Protein AF-A0A7V7DS65-F1 (afdb_monomer_lite)

Secondary structure (DSSP, 8-state):
--PPPP----PPP---------PPPPEEEE-TT--S---SSSTTT-BSSHHHHHTT--TT-EEEEPSEE-TTSTT--B-SGGGSPPPPSSS-EEEEESSTT-EEES-BEE--SS-EE-EEEESEEEEGGG-TT---EEEESEES-EEES-EEEE-S--SS-EEEEEE-S-TT-GGGSBS-EEES-EEEEESSEEEEEES-BS-EEES-EEEEEE--SS-EEEEEEES-BS-EEES-EEE----GGG-SSPPPSSEEEEEE--TTT--S-EEES-EEES--SEEEEEEE-TT--EEEEES-EEE----TT--B--S-EEEESSEEEEES-EEEEE-BSSS-SS-B-TT--EEEES-EEEEE-------S-----EEES-S------TTS-GGG--S------TT--S--HHHHT-SBTTB--TTSGGGG-SGGG---S----EEES-TTPPTTSTTSS-EEEEE--SPTTHHHHHHHHT-PPTT--S--GGGSSS--HHHHHHHTTSSPPPP-S-EEEE-BSEEEEE-PPPPHHHHTTEEEEEEEEEETTEEEEEEEEEESSS--EEEEES--TTS-EEEEEEEEETTTEE----PPEEE-PBPGGGSS-----------------------------------------PPPPPPEEE-TT--EEEEEPPEEEEES----SSS---PPPPEEEEE-S-EEEESSPPBHHHHHHHHSS---S-GGG-TTSBP-S--HHHHHHHHHHHHHHHT-S-EEPPPHHHHHHHHHTT--SSBTTBS---TTT-BSBTTS--TTSPP--B-SS---GGGS---TTS---SSBSSEEEEEEES-----SEEES----S--SSEEEES--TT--GGGGSTT-EEEE-TT---TTEE---EE--

Radius of gyration: 33.35 Å; chains: 1; bounding box: 84×108×91 Å

Structure (mmCIF, N/CA/C/O backbone):
data_AF-A0A7V7DS65-F1
#
_entry.id   AF-A0A7V7DS65-F1
#
loop_
_atom_site.group_PDB
_atom_site.id
_atom_site.type_symbol
_atom_site.label_atom_id
_atom_site.label_alt_id
_atom_site.label_comp_id
_atom_site.label_asym_id
_atom_site.label_entity_id
_atom_site.label_seq_id
_atom_site.pdbx_PDB_ins_code
_atom_site.Cartn_x
_atom_site.Cartn_y
_atom_site.Cartn_z
_atom_site.occupancy
_atom_site.B_iso_or_equiv
_atom_site.auth_seq_id
_atom_site.auth_comp_id
_atom_site.auth_asym_id
_atom_site.auth_atom_id
_atom_site.pdbx_PDB_model_num
ATOM 1 N N . MET A 1 1 ? -47.213 -43.056 -56.119 1.00 33.28 1 MET A N 1
ATOM 2 C CA . MET A 1 1 ? -45.837 -43.379 -55.674 1.00 33.28 1 MET A CA 1
ATOM 3 C C . MET A 1 1 ? -44.949 -42.155 -55.857 1.00 33.28 1 MET A C 1
ATOM 5 O O . MET A 1 1 ? -44.912 -41.634 -56.959 1.00 33.28 1 MET A O 1
ATOM 9 N N . LYS A 1 2 ? -44.258 -41.749 -54.780 1.00 30.61 2 LYS A N 1
ATOM 10 C CA . LYS A 1 2 ? -43.128 -40.796 -54.695 1.00 30.61 2 LYS A CA 1
ATOM 11 C C . LYS A 1 2 ? -43.341 -39.381 -55.271 1.00 30.61 2 LYS A C 1
ATOM 13 O O . LYS A 1 2 ? -43.166 -39.143 -56.460 1.00 30.61 2 LYS A O 1
ATOM 18 N N . HIS A 1 3 ? -43.609 -38.422 -54.379 1.00 27.86 3 HIS A N 1
ATOM 19 C CA . HIS A 1 3 ? -43.466 -36.990 -54.655 1.00 27.86 3 HIS A CA 1
ATOM 20 C C . HIS A 1 3 ? -41.989 -36.570 -54.612 1.00 27.86 3 HIS A C 1
ATOM 22 O O . HIS A 1 3 ? -41.269 -36.893 -53.669 1.00 27.86 3 HIS A O 1
ATOM 28 N N . ARG A 1 4 ? -41.550 -35.872 -55.666 1.00 30.28 4 ARG A N 1
ATOM 29 C CA . ARG A 1 4 ? -40.229 -35.246 -55.807 1.00 30.28 4 ARG A CA 1
ATOM 30 C C . ARG A 1 4 ? -40.262 -33.846 -55.190 1.00 30.28 4 ARG A C 1
ATOM 32 O O . ARG A 1 4 ? -41.109 -33.040 -55.561 1.00 30.28 4 ARG A O 1
ATOM 39 N N . LEU A 1 5 ? -39.320 -33.582 -54.289 1.00 29.06 5 LEU A N 1
ATOM 40 C CA . LEU A 1 5 ? -39.020 -32.265 -53.732 1.00 29.06 5 LEU A CA 1
ATOM 41 C C . LEU A 1 5 ? -38.089 -31.504 -54.692 1.00 29.06 5 LEU A C 1
ATOM 43 O O . LEU A 1 5 ? -37.073 -32.051 -55.123 1.00 29.06 5 LEU A O 1
ATOM 47 N N . MET A 1 6 ? -38.434 -30.255 -55.009 1.00 26.58 6 MET A N 1
ATOM 48 C CA . MET A 1 6 ? -37.546 -29.278 -55.647 1.00 26.58 6 MET A CA 1
ATOM 49 C C . MET A 1 6 ? -36.598 -28.679 -54.598 1.00 26.58 6 MET A C 1
ATOM 51 O O . MET A 1 6 ? -37.047 -28.280 -53.527 1.00 26.58 6 MET A O 1
ATOM 55 N N . PHE A 1 7 ? -35.310 -28.574 -54.929 1.00 26.70 7 PHE A N 1
ATOM 56 C CA . PHE A 1 7 ? -34.322 -27.770 -54.203 1.00 26.70 7 PHE A CA 1
ATOM 57 C C . PHE A 1 7 ? -33.918 -26.583 -55.084 1.00 26.70 7 PHE A C 1
ATOM 59 O O . PHE A 1 7 ? -33.549 -26.774 -56.242 1.00 26.70 7 PHE A O 1
ATOM 66 N N . ALA A 1 8 ? -34.008 -25.374 -54.530 1.00 28.05 8 ALA A N 1
ATOM 67 C CA . ALA A 1 8 ? -33.587 -24.125 -55.156 1.00 28.05 8 ALA A CA 1
ATOM 68 C C . ALA A 1 8 ? -32.182 -23.721 -54.675 1.00 28.05 8 ALA A C 1
ATOM 70 O O . ALA A 1 8 ? -31.831 -23.910 -53.511 1.00 28.05 8 ALA A O 1
ATOM 71 N N . CYS A 1 9 ? -31.390 -23.179 -55.600 1.00 25.80 9 CYS A N 1
ATOM 72 C CA . CYS A 1 9 ? -30.012 -22.724 -55.428 1.00 25.80 9 CYS A CA 1
ATOM 73 C C . CYS A 1 9 ? -29.891 -21.468 -54.547 1.00 25.80 9 CYS A C 1
ATOM 75 O O . CYS A 1 9 ? -30.695 -20.549 -54.676 1.00 25.80 9 CYS A O 1
ATOM 77 N N . PHE A 1 10 ? -28.808 -21.374 -53.766 1.00 27.53 10 PHE A N 1
ATOM 78 C CA . PHE A 1 10 ? -28.308 -20.118 -53.196 1.00 27.53 10 PHE A CA 1
ATOM 79 C C . PHE A 1 10 ? -26.828 -19.921 -53.557 1.00 27.53 10 PHE A C 1
ATOM 81 O O . PHE A 1 10 ? -26.014 -20.833 -53.421 1.00 27.53 10 PHE A O 1
ATOM 88 N N . PHE A 1 11 ? -26.516 -18.719 -54.045 1.00 30.02 11 PHE A N 1
ATOM 89 C CA . PHE A 1 11 ? -25.179 -18.208 -54.356 1.00 30.02 11 PHE A CA 1
ATOM 90 C C . PHE A 1 11 ? -24.379 -17.959 -53.065 1.00 30.02 11 PHE A C 1
ATOM 92 O O . PHE A 1 11 ? -24.876 -17.308 -52.148 1.00 30.02 11 PHE A O 1
ATOM 99 N N . GLY A 1 12 ? -23.135 -18.443 -53.005 1.00 27.61 12 GLY A N 1
ATOM 100 C CA . GLY A 1 12 ? -22.205 -18.183 -51.903 1.00 27.61 12 GLY A CA 1
ATOM 101 C C . GLY A 1 12 ? -21.401 -16.900 -52.121 1.00 27.61 12 GLY A C 1
ATOM 102 O O . GLY A 1 12 ? -20.658 -16.791 -53.093 1.00 27.61 12 GLY A O 1
ATOM 103 N N . VAL A 1 13 ? -21.531 -15.948 -51.196 1.00 30.25 13 VAL A N 1
ATOM 104 C CA . VAL A 1 13 ? -20.637 -14.791 -51.042 1.00 30.25 13 VAL A CA 1
ATOM 105 C C . VAL A 1 13 ? -19.546 -15.182 -50.045 1.00 30.25 13 VAL A C 1
ATOM 107 O O . VAL A 1 13 ? -19.844 -15.505 -48.897 1.00 30.25 13 VAL A O 1
ATOM 110 N N . PHE A 1 14 ? -18.283 -15.170 -50.473 1.00 28.70 14 PHE A N 1
ATOM 111 C CA . PHE A 1 14 ? -17.135 -15.325 -49.578 1.00 28.70 14 PHE A CA 1
ATOM 112 C C . PHE A 1 14 ? -16.917 -14.018 -48.805 1.00 28.70 14 PHE A C 1
ATOM 114 O O . PHE A 1 14 ? -16.422 -13.037 -49.356 1.00 28.70 14 PHE A O 1
ATOM 121 N N . VAL A 1 15 ? -17.281 -14.007 -47.522 1.00 30.30 15 VAL A N 1
ATOM 122 C CA . VAL A 1 15 ? -16.855 -12.977 -46.566 1.00 30.30 15 VAL A CA 1
ATOM 123 C C . VAL A 1 15 ? -15.522 -13.432 -45.976 1.00 30.30 15 VAL A C 1
ATOM 125 O O . VAL A 1 15 ? -15.466 -14.425 -45.253 1.00 30.30 15 VAL A O 1
ATOM 128 N N . PHE A 1 16 ? -14.440 -12.720 -46.290 1.00 28.75 16 PHE A N 1
ATOM 129 C CA . PHE A 1 16 ? -13.189 -12.840 -45.545 1.00 28.75 16 PHE A CA 1
ATOM 130 C C . PHE A 1 16 ? -13.416 -12.262 -44.141 1.00 28.75 16 PHE A C 1
ATOM 132 O O . PHE A 1 16 ? -13.400 -11.048 -43.956 1.00 28.75 16 PHE A O 1
ATOM 139 N N . LEU A 1 17 ? -13.643 -13.126 -43.148 1.00 28.58 17 LEU A N 1
ATOM 140 C CA . LEU A 1 17 ? -13.463 -12.758 -41.745 1.00 28.58 17 LEU A CA 1
ATOM 141 C C . LEU A 1 17 ? -11.954 -12.647 -41.485 1.00 28.58 17 LEU A C 1
ATOM 143 O O . LEU A 1 17 ? -11.283 -13.637 -41.197 1.00 28.58 17 LEU A O 1
ATOM 147 N N . THR A 1 18 ? -11.404 -11.442 -41.593 1.00 30.27 18 THR A N 1
ATOM 148 C CA . THR A 1 18 ? -10.148 -11.112 -40.919 1.00 30.27 18 THR A CA 1
ATOM 149 C C . THR A 1 18 ? -10.447 -11.013 -39.428 1.00 30.27 18 THR A C 1
ATOM 151 O O . THR A 1 18 ? -11.015 -10.026 -38.967 1.00 30.27 18 THR A O 1
ATOM 154 N N . ILE A 1 19 ? -10.105 -12.059 -38.679 1.00 32.12 19 ILE A N 1
ATOM 155 C CA . ILE A 1 19 ? -9.980 -11.976 -37.222 1.00 32.12 19 ILE A CA 1
ATOM 156 C C . ILE A 1 19 ? -8.869 -10.943 -36.965 1.00 32.12 19 ILE A C 1
ATOM 158 O O . ILE A 1 19 ? -7.768 -11.143 -37.487 1.00 32.12 19 ILE A O 1
ATOM 162 N N . PRO A 1 20 ? -9.106 -9.839 -36.232 1.00 34.91 20 PRO A N 1
ATOM 163 C CA . PRO A 1 20 ? -8.012 -8.973 -35.829 1.00 34.91 20 PRO A CA 1
ATOM 164 C C . PRO A 1 20 ? -7.104 -9.811 -34.931 1.00 34.91 20 PRO A C 1
ATOM 166 O O . PRO A 1 20 ? -7.540 -10.291 -33.884 1.00 34.91 20 PRO A O 1
ATOM 169 N N . SER A 1 21 ? -5.861 -10.043 -35.351 1.00 37.00 21 SER A N 1
ATOM 170 C CA . SER A 1 21 ? -4.834 -10.532 -34.437 1.00 37.00 21 SER A CA 1
ATOM 171 C C . SER A 1 21 ? -4.763 -9.541 -33.283 1.00 37.00 21 SER A C 1
ATOM 173 O O . SER A 1 21 ? -4.373 -8.394 -33.494 1.00 37.00 21 SER A O 1
ATOM 175 N N . ALA A 1 22 ? -5.160 -9.962 -32.083 1.00 43.25 22 ALA A N 1
ATOM 176 C CA . ALA A 1 22 ? -4.860 -9.221 -30.870 1.00 43.25 22 ALA A CA 1
ATOM 177 C C . ALA A 1 22 ? -3.335 -9.081 -30.806 1.00 43.25 22 ALA A C 1
ATOM 179 O O . ALA A 1 22 ? -2.621 -10.072 -30.630 1.00 43.25 22 ALA A O 1
ATOM 180 N N . VAL A 1 23 ? -2.831 -7.872 -31.050 1.00 50.25 23 VAL A N 1
ATOM 181 C CA . VAL A 1 23 ? -1.430 -7.547 -30.798 1.00 50.25 23 VAL A CA 1
ATOM 182 C C . VAL A 1 23 ? -1.236 -7.747 -29.297 1.00 50.25 23 VAL A C 1
ATOM 184 O O . VAL A 1 23 ? -1.945 -7.144 -28.494 1.00 50.25 23 VAL A O 1
ATOM 187 N N . LEU A 1 24 ? -0.370 -8.688 -28.918 1.00 57.25 24 LEU A N 1
ATOM 188 C CA . LEU A 1 24 ? -0.020 -8.916 -27.519 1.00 57.25 24 LEU A CA 1
ATOM 189 C C . LEU A 1 24 ? 0.592 -7.626 -26.967 1.00 57.25 24 LEU A C 1
ATOM 191 O O . LEU A 1 24 ? 1.531 -7.111 -27.570 1.00 57.25 24 LEU A O 1
ATOM 195 N N . ALA A 1 25 ? 0.062 -7.136 -25.844 1.00 75.94 25 ALA A N 1
ATOM 196 C CA . ALA A 1 25 ? 0.629 -6.000 -25.127 1.00 75.94 25 ALA A CA 1
ATOM 197 C C . ALA A 1 25 ? 2.111 -6.266 -24.820 1.00 75.94 25 ALA A C 1
ATOM 199 O O . ALA A 1 25 ? 2.452 -7.292 -24.221 1.00 75.94 25 ALA A O 1
ATOM 200 N N . ALA A 1 26 ? 2.982 -5.365 -25.257 1.00 87.44 26 ALA A N 1
ATOM 201 C CA . ALA A 1 26 ? 4.417 -5.458 -25.059 1.00 87.44 26 ALA A CA 1
ATOM 202 C C . ALA A 1 26 ? 4.823 -4.875 -23.700 1.00 87.44 26 ALA A C 1
ATOM 204 O O . ALA A 1 26 ? 4.194 -3.952 -23.180 1.00 87.44 26 ALA A O 1
ATOM 205 N N . VAL A 1 27 ? 5.915 -5.401 -23.141 1.00 93.44 27 VAL A N 1
ATOM 206 C CA . VAL A 1 27 ? 6.617 -4.772 -22.019 1.00 93.44 27 VAL A CA 1
ATOM 207 C C . VAL A 1 27 ? 7.807 -4.005 -22.577 1.00 93.44 27 VAL A C 1
ATOM 209 O O . VAL A 1 27 ? 8.718 -4.593 -23.158 1.00 93.44 27 VAL A O 1
ATOM 212 N N . ILE A 1 28 ? 7.795 -2.693 -22.385 1.00 96.50 28 ILE A N 1
ATOM 213 C CA . ILE A 1 28 ? 8.823 -1.762 -22.835 1.00 96.50 28 ILE A CA 1
ATOM 214 C C . ILE A 1 28 ? 9.603 -1.280 -21.613 1.00 96.50 28 ILE A C 1
ATOM 216 O O . ILE A 1 28 ? 9.036 -0.954 -20.572 1.00 96.50 28 ILE A O 1
ATOM 220 N N . TRP A 1 29 ? 10.923 -1.214 -21.729 1.00 97.25 29 TRP A N 1
ATOM 221 C CA . TRP A 1 29 ? 11.809 -0.727 -20.680 1.00 97.25 29 TRP A CA 1
ATOM 222 C C . TRP A 1 29 ? 12.320 0.675 -20.990 1.00 97.25 29 TRP A C 1
ATOM 224 O O . TRP A 1 29 ? 12.828 0.942 -22.078 1.00 97.25 29 TRP A O 1
ATOM 234 N N . CYS A 1 30 ? 12.281 1.550 -19.987 1.00 97.06 30 CYS A N 1
ATOM 235 C CA . CYS A 1 30 ? 13.033 2.798 -19.946 1.00 97.06 30 CYS A CA 1
ATOM 236 C C . CYS A 1 30 ? 14.139 2.663 -18.894 1.00 97.06 30 CYS A C 1
ATOM 238 O O . CYS A 1 30 ? 13.878 2.536 -17.695 1.00 97.06 30 CYS A O 1
ATOM 240 N N . ASN A 1 31 ? 15.391 2.707 -19.339 1.00 96.88 31 ASN A N 1
ATOM 241 C CA . ASN A 1 31 ? 16.565 2.691 -18.482 1.00 96.88 31 ASN A CA 1
ATOM 242 C C . ASN A 1 31 ? 17.453 3.896 -18.817 1.00 96.88 31 ASN A C 1
ATOM 244 O O . ASN A 1 31 ? 18.335 3.795 -19.674 1.00 96.88 31 ASN A O 1
ATOM 248 N N . PRO A 1 32 ? 17.280 5.020 -18.104 1.00 93.88 32 PRO A N 1
ATOM 249 C CA . PRO A 1 32 ? 18.094 6.213 -18.318 1.00 93.88 32 PRO A CA 1
ATOM 250 C C . PRO A 1 32 ? 19.600 6.010 -18.080 1.00 93.88 32 PRO A C 1
ATOM 252 O O . PRO A 1 32 ? 20.428 6.773 -18.573 1.00 93.88 32 PRO A O 1
ATOM 255 N N . GLY A 1 33 ? 19.979 4.948 -17.360 1.00 90.75 33 GLY A N 1
ATOM 256 C CA . GLY A 1 33 ? 21.370 4.534 -17.174 1.00 90.75 33 GLY A CA 1
ATOM 257 C C . GLY A 1 33 ? 21.954 3.691 -18.318 1.00 90.75 33 GLY A C 1
ATOM 258 O O . GLY A 1 33 ? 23.133 3.330 -18.251 1.00 90.75 33 GLY A O 1
ATOM 259 N N . ASN A 1 34 ? 21.173 3.345 -19.349 1.00 91.06 34 ASN A N 1
ATOM 260 C CA . ASN A 1 34 ? 21.626 2.521 -20.470 1.00 91.06 34 ASN A CA 1
ATOM 261 C C . ASN A 1 34 ? 22.693 3.247 -21.316 1.00 91.06 34 ASN A C 1
ATOM 263 O O . ASN A 1 34 ? 22.475 4.342 -21.835 1.00 91.06 34 ASN A O 1
ATOM 267 N N . LYS A 1 35 ? 23.848 2.596 -21.502 1.00 88.62 35 LYS A N 1
ATOM 268 C CA . LYS A 1 35 ? 24.964 3.070 -22.344 1.00 88.62 35 LYS A CA 1
ATOM 269 C C . LYS A 1 35 ? 25.133 2.283 -23.652 1.00 88.62 35 LYS A C 1
ATOM 271 O O . LYS A 1 35 ? 25.937 2.682 -24.490 1.00 88.62 35 LYS A O 1
ATOM 276 N N . GLY A 1 36 ? 24.410 1.176 -23.817 1.00 84.25 36 GLY A N 1
ATOM 277 C CA . GLY A 1 36 ? 24.483 0.257 -24.952 1.00 84.25 36 GLY A CA 1
ATOM 278 C C . GLY A 1 36 ? 23.420 0.518 -26.021 1.00 84.25 36 GLY A C 1
ATOM 279 O O . GLY A 1 36 ? 22.966 1.655 -26.195 1.00 84.25 36 GLY A O 1
ATOM 280 N N . SER A 1 37 ? 23.048 -0.539 -26.752 1.00 88.44 37 SER A N 1
ATOM 281 C CA . SER A 1 37 ? 21.959 -0.506 -27.734 1.00 88.44 37 SER A CA 1
ATOM 282 C C . SER A 1 37 ? 20.618 -0.197 -27.069 1.00 88.44 37 SER A C 1
ATOM 284 O O . SER A 1 37 ? 20.424 -0.424 -25.874 1.00 88.44 37 SER A O 1
ATOM 286 N N . CYS A 1 38 ? 19.713 0.371 -27.857 1.00 91.44 38 CYS A N 1
ATOM 287 C CA . CYS A 1 38 ? 18.463 0.948 -27.392 1.00 91.44 38 CYS A CA 1
ATOM 288 C C . CYS A 1 38 ? 17.322 0.353 -28.226 1.00 91.44 38 CYS A C 1
ATOM 290 O O . CYS A 1 38 ? 17.110 0.790 -29.356 1.00 91.44 38 CYS A O 1
ATOM 292 N N . ASP A 1 39 ? 16.659 -0.677 -27.701 1.00 91.12 39 ASP A N 1
ATOM 293 C CA . ASP A 1 39 ? 15.507 -1.327 -28.350 1.00 91.12 39 ASP A CA 1
ATOM 294 C C . ASP A 1 39 ? 14.298 -1.506 -27.416 1.00 91.12 39 ASP A C 1
ATOM 296 O O . ASP A 1 39 ? 13.235 -1.911 -27.874 1.00 91.12 39 ASP A O 1
ATOM 300 N N . GLY A 1 40 ? 14.440 -1.188 -26.123 1.00 89.56 40 GLY A N 1
ATOM 301 C CA . GLY A 1 40 ? 13.334 -1.210 -25.167 1.00 89.56 40 GLY A CA 1
ATOM 302 C C . GLY A 1 40 ? 12.884 -2.597 -24.714 1.00 89.56 40 GLY A C 1
ATOM 303 O O . GLY A 1 40 ? 12.033 -2.673 -23.834 1.00 89.56 40 GLY A O 1
ATOM 304 N N . THR A 1 41 ? 13.433 -3.684 -25.258 1.00 91.44 41 THR A N 1
ATOM 305 C CA . THR A 1 41 ? 12.899 -5.042 -25.037 1.00 91.44 41 THR A CA 1
ATOM 306 C C . THR A 1 41 ? 13.304 -5.641 -23.694 1.00 91.44 41 THR A C 1
ATOM 308 O O . THR A 1 41 ? 12.616 -6.506 -23.159 1.00 91.44 41 THR A O 1
ATOM 311 N N . THR A 1 42 ? 14.415 -5.180 -23.115 1.00 90.81 42 THR A N 1
ATOM 312 C CA . THR A 1 42 ? 14.902 -5.635 -21.808 1.00 90.81 42 THR A CA 1
ATOM 313 C C . THR A 1 42 ? 15.375 -4.471 -20.954 1.00 90.81 42 THR A C 1
ATOM 315 O O . THR A 1 42 ? 15.763 -3.415 -21.452 1.00 90.81 42 THR A O 1
ATOM 318 N N . ARG A 1 43 ? 15.478 -4.695 -19.642 1.00 89.94 43 ARG A N 1
ATOM 319 C CA . ARG A 1 43 ? 16.045 -3.723 -18.696 1.00 89.94 43 ARG A CA 1
ATOM 320 C C . ARG A 1 43 ? 17.413 -3.176 -19.127 1.00 89.94 43 ARG A C 1
ATOM 322 O O . ARG A 1 43 ? 17.699 -1.997 -18.925 1.00 89.94 43 ARG A O 1
ATOM 329 N N . ALA A 1 44 ? 18.277 -4.017 -19.702 1.00 88.06 44 ALA A N 1
ATOM 330 C CA . ALA A 1 44 ? 19.622 -3.625 -20.134 1.00 88.06 44 ALA A CA 1
ATOM 331 C C . ALA A 1 44 ? 19.628 -2.803 -21.435 1.00 88.06 44 ALA A C 1
ATOM 333 O O . ALA A 1 44 ? 20.519 -1.981 -21.626 1.00 88.06 44 ALA A O 1
ATOM 334 N N . THR A 1 45 ? 18.632 -3.014 -22.295 1.00 92.31 45 THR A N 1
ATOM 335 C CA . THR A 1 45 ? 18.478 -2.377 -23.619 1.00 92.31 45 THR A CA 1
ATOM 336 C C . THR A 1 45 ? 17.408 -1.282 -23.630 1.00 92.31 45 THR A C 1
ATOM 338 O O . THR A 1 45 ? 17.058 -0.759 -24.690 1.00 92.31 45 THR A O 1
ATOM 341 N N . GLY A 1 46 ? 16.897 -0.925 -22.448 1.00 94.44 46 GLY A N 1
ATOM 342 C CA . GLY A 1 46 ? 15.818 0.034 -22.272 1.00 94.44 46 GLY A CA 1
ATOM 343 C C . GLY A 1 46 ? 16.116 1.396 -22.893 1.00 94.44 46 GLY A C 1
ATOM 344 O O . GLY A 1 46 ? 17.270 1.834 -22.948 1.00 94.44 46 GLY A O 1
ATOM 345 N N . TYR A 1 47 ? 15.060 2.080 -23.322 1.00 97.06 47 TYR A N 1
ATOM 346 C CA . TYR A 1 47 ? 15.142 3.430 -23.857 1.00 97.06 47 TYR A CA 1
ATOM 347 C C . TYR A 1 47 ? 15.756 4.398 -22.845 1.00 97.06 47 TYR A C 1
ATOM 349 O O . TYR A 1 47 ? 15.539 4.274 -21.640 1.00 97.06 47 TYR A O 1
ATOM 357 N N . ARG A 1 48 ? 16.571 5.342 -23.327 1.00 95.19 48 ARG A N 1
ATOM 358 C CA . ARG A 1 48 ? 17.355 6.233 -22.454 1.00 95.19 48 ARG A CA 1
ATOM 359 C C . ARG A 1 48 ? 16.531 7.394 -21.914 1.00 95.19 48 ARG A C 1
ATOM 361 O O . ARG A 1 48 ? 16.903 7.975 -20.903 1.00 95.19 48 ARG A O 1
ATOM 368 N N . THR A 1 49 ? 15.434 7.729 -22.581 1.00 94.62 49 THR A N 1
ATOM 369 C CA . THR A 1 49 ? 14.500 8.756 -22.128 1.00 94.62 49 THR A CA 1
ATOM 370 C C . THR A 1 49 ? 13.080 8.217 -22.115 1.00 94.62 49 THR A C 1
ATOM 372 O O . THR A 1 49 ? 12.737 7.285 -22.850 1.00 94.62 49 THR A O 1
ATOM 375 N N . LEU A 1 50 ? 12.242 8.839 -21.290 1.00 93.62 50 LEU A N 1
ATOM 376 C CA . LEU A 1 50 ? 10.824 8.523 -21.210 1.00 93.62 50 LEU A CA 1
ATOM 377 C C . LEU A 1 50 ? 10.131 8.773 -22.552 1.00 93.62 50 LEU A C 1
ATOM 379 O O . LEU A 1 50 ? 9.350 7.938 -22.997 1.00 93.62 50 LEU A O 1
ATOM 383 N N . TRP A 1 51 ? 10.482 9.868 -23.231 1.00 92.94 51 TRP A N 1
ATOM 384 C CA . TRP A 1 51 ? 9.933 10.208 -24.548 1.00 92.94 51 TRP A CA 1
ATOM 385 C C . TRP A 1 51 ? 10.240 9.150 -25.606 1.00 92.94 51 TRP A C 1
ATOM 387 O O . TRP A 1 51 ? 9.354 8.767 -26.362 1.00 92.94 51 TRP A O 1
ATOM 397 N N . GLN A 1 52 ? 11.475 8.634 -25.637 1.00 93.25 52 GLN A N 1
ATOM 398 C CA . GLN A 1 52 ? 11.842 7.551 -26.554 1.00 93.25 52 GLN A CA 1
ATOM 399 C C . GLN A 1 52 ? 10.997 6.304 -26.305 1.00 93.25 52 GLN A C 1
ATOM 401 O O . GLN A 1 52 ? 10.526 5.694 -27.258 1.00 93.25 52 GLN A O 1
ATOM 406 N N . ALA A 1 53 ? 10.795 5.947 -25.035 1.00 94.44 53 ALA A N 1
ATOM 407 C CA . ALA A 1 53 ? 9.995 4.786 -24.680 1.00 94.44 53 ALA A CA 1
ATOM 408 C C . ALA A 1 53 ? 8.524 4.966 -25.074 1.00 94.44 53 ALA A C 1
ATOM 410 O O . ALA A 1 53 ? 7.968 4.117 -25.767 1.00 94.44 53 ALA A O 1
ATOM 411 N N . MET A 1 54 ? 7.913 6.090 -24.688 1.00 92.25 54 MET A N 1
ATOM 412 C CA . MET A 1 54 ? 6.499 6.378 -24.954 1.00 92.25 54 MET A CA 1
ATOM 413 C C . MET A 1 54 ? 6.183 6.438 -26.449 1.00 92.25 54 MET A C 1
ATOM 415 O O . MET A 1 54 ? 5.160 5.905 -26.867 1.00 92.25 54 MET A O 1
ATOM 419 N N . ALA A 1 55 ? 7.092 6.978 -27.268 1.00 91.75 55 ALA A N 1
ATOM 420 C CA . ALA A 1 55 ? 6.932 7.028 -28.723 1.00 91.75 55 ALA A CA 1
ATOM 421 C C . ALA A 1 55 ? 6.871 5.641 -29.396 1.00 91.75 55 ALA A C 1
ATOM 423 O O . ALA A 1 55 ? 6.471 5.542 -30.555 1.00 91.75 55 ALA A O 1
ATOM 424 N N . THR A 1 56 ? 7.286 4.578 -28.699 1.00 92.75 56 THR A N 1
ATOM 425 C CA . THR A 1 56 ? 7.261 3.199 -29.220 1.00 92.75 56 THR A CA 1
ATOM 426 C C . THR A 1 56 ? 6.057 2.389 -28.751 1.00 92.75 56 THR A C 1
ATOM 428 O O . THR A 1 56 ? 5.839 1.287 -29.249 1.00 92.75 56 THR A O 1
ATOM 431 N N . MET A 1 57 ? 5.281 2.925 -27.806 1.00 93.06 57 MET A N 1
ATOM 432 C CA . MET A 1 57 ? 4.164 2.212 -27.200 1.00 93.06 57 MET A CA 1
ATOM 433 C C . MET A 1 57 ? 2.979 2.091 -28.158 1.00 93.06 57 MET A C 1
ATOM 435 O O . MET A 1 57 ? 2.637 3.017 -28.894 1.00 93.06 57 MET A O 1
ATOM 439 N N . SER A 1 58 ? 2.305 0.951 -28.071 1.00 93.44 58 SER A N 1
ATOM 440 C CA . SER A 1 58 ? 0.974 0.693 -28.612 1.00 93.44 58 SER A CA 1
ATOM 441 C C . SER A 1 58 ? -0.075 0.668 -27.486 1.00 93.44 58 SER A C 1
ATOM 443 O O . SER A 1 58 ? 0.275 0.521 -26.312 1.00 93.44 58 SER A O 1
ATOM 445 N N . PRO A 1 59 ? -1.376 0.821 -27.807 1.00 93.50 59 PRO A N 1
ATOM 446 C CA . PRO A 1 59 ? -2.456 0.653 -26.837 1.00 93.50 59 PRO A CA 1
ATOM 447 C C . PRO A 1 59 ? -2.327 -0.628 -26.002 1.00 93.50 59 PRO A C 1
ATOM 449 O O . PRO A 1 59 ? -2.117 -1.709 -26.552 1.00 93.50 59 PRO A O 1
ATOM 452 N N . ASN A 1 60 ? -2.542 -0.512 -24.689 1.00 92.75 60 ASN A N 1
ATOM 453 C CA . ASN A 1 60 ? -2.430 -1.571 -23.674 1.00 92.75 60 ASN A CA 1
ATOM 454 C C . ASN A 1 60 ? -1.004 -2.037 -23.319 1.00 92.75 60 ASN A C 1
ATOM 456 O O . ASN A 1 60 ? -0.878 -2.899 -22.446 1.00 92.75 60 ASN A O 1
ATOM 460 N N . ASP A 1 61 ? 0.048 -1.491 -23.936 1.00 94.81 61 ASP A N 1
ATOM 461 C CA . ASP A 1 61 ? 1.432 -1.817 -23.567 1.00 94.81 61 ASP A CA 1
ATOM 462 C C . ASP A 1 61 ? 1.752 -1.414 -22.118 1.00 94.81 61 ASP A C 1
ATOM 464 O O . ASP A 1 61 ? 1.127 -0.526 -21.527 1.00 94.81 61 ASP A O 1
ATOM 468 N N . GLU A 1 62 ? 2.769 -2.058 -21.544 1.00 95.38 62 GLU A N 1
ATOM 469 C CA . GLU A 1 62 ? 3.333 -1.701 -20.246 1.00 95.38 62 GLU A CA 1
ATOM 470 C C . GLU A 1 62 ? 4.740 -1.120 -20.406 1.00 95.38 62 GLU A C 1
ATOM 472 O O . GLU A 1 62 ? 5.647 -1.779 -20.900 1.00 95.38 62 GLU A O 1
ATOM 477 N N . LEU A 1 63 ? 4.950 0.093 -19.905 1.00 97.31 63 LEU A N 1
ATOM 478 C CA . LEU A 1 63 ? 6.259 0.715 -19.769 1.00 97.31 63 LEU A CA 1
ATOM 479 C C . LEU A 1 63 ? 6.768 0.596 -18.328 1.00 97.31 63 LEU A C 1
ATOM 481 O O . LEU A 1 63 ? 6.138 1.102 -17.398 1.00 97.31 63 LEU A O 1
ATOM 485 N N . ILE A 1 64 ? 7.947 -0.003 -18.149 1.00 97.38 64 ILE A N 1
ATOM 486 C CA . ILE A 1 64 ? 8.657 -0.093 -16.868 1.00 97.38 64 ILE A CA 1
ATOM 487 C C . ILE A 1 64 ? 9.860 0.850 -16.874 1.00 97.38 64 ILE A C 1
ATOM 489 O O . ILE A 1 64 ? 10.764 0.728 -17.704 1.00 97.38 64 ILE A O 1
ATOM 493 N N . ILE A 1 65 ? 9.910 1.763 -15.906 1.00 97.81 65 ILE A N 1
ATOM 494 C CA . ILE A 1 65 ? 11.048 2.668 -15.710 1.00 97.81 65 ILE A CA 1
ATOM 495 C C . ILE A 1 65 ? 11.938 2.141 -14.585 1.00 97.81 65 ILE A C 1
ATOM 497 O O . ILE A 1 65 ? 11.474 1.898 -13.468 1.00 97.81 65 ILE A O 1
ATOM 501 N N . VAL A 1 66 ? 13.232 1.993 -14.869 1.00 96.25 66 VAL A N 1
ATOM 502 C CA . VAL A 1 66 ? 14.230 1.564 -13.880 1.00 96.25 66 VAL A CA 1
ATOM 503 C C . VAL A 1 66 ? 14.337 2.583 -12.746 1.00 96.25 66 VAL A C 1
ATOM 505 O O . VAL A 1 66 ? 14.380 3.794 -12.987 1.00 96.25 66 VAL A O 1
ATOM 508 N N . ASN A 1 67 ? 14.415 2.076 -11.511 1.00 95.56 67 ASN A N 1
ATOM 509 C CA . ASN A 1 67 ? 14.561 2.883 -10.302 1.00 95.56 67 ASN A CA 1
ATOM 510 C C . ASN A 1 67 ? 15.719 3.882 -10.410 1.00 95.56 67 ASN A C 1
ATOM 512 O O . ASN A 1 67 ? 16.811 3.549 -10.878 1.00 95.56 67 ASN A O 1
ATOM 516 N N . GLY A 1 68 ? 15.496 5.096 -9.921 1.00 94.12 68 GLY A N 1
ATOM 517 C CA . GLY A 1 68 ? 16.496 6.150 -9.952 1.00 94.12 68 GLY A CA 1
ATOM 518 C C . GLY A 1 68 ? 15.907 7.544 -9.815 1.00 94.12 68 GLY A C 1
ATOM 519 O O . GLY A 1 68 ? 14.693 7.746 -9.771 1.00 94.12 68 GLY A O 1
ATOM 520 N N . ASP A 1 69 ? 16.810 8.512 -9.727 1.00 95.44 69 ASP A N 1
ATOM 521 C CA . ASP A 1 69 ? 16.477 9.925 -9.706 1.00 95.44 69 ASP A CA 1
ATOM 522 C C . ASP A 1 69 ? 16.775 10.544 -11.069 1.00 95.44 69 ASP A C 1
ATOM 524 O O . ASP A 1 69 ? 17.932 10.778 -11.421 1.00 95.44 69 ASP A O 1
ATOM 528 N N . TRP A 1 70 ? 15.717 10.789 -11.836 1.00 95.25 70 TRP A N 1
ATOM 529 C CA . TRP A 1 70 ? 15.806 11.254 -13.217 1.00 95.25 70 TRP A CA 1
ATOM 530 C C . TRP A 1 70 ? 15.292 12.691 -13.381 1.00 95.25 70 TRP A C 1
ATOM 532 O O . TRP A 1 70 ? 15.086 13.152 -14.501 1.00 95.25 70 TRP A O 1
ATOM 542 N N . ARG A 1 71 ? 15.125 13.430 -12.273 1.00 92.38 71 ARG A N 1
ATOM 543 C CA . ARG A 1 71 ? 14.554 14.794 -12.234 1.00 92.38 71 ARG A CA 1
ATOM 544 C C . ARG A 1 71 ? 15.345 15.841 -13.022 1.00 92.38 71 ARG A C 1
ATOM 546 O O . ARG A 1 71 ? 14.799 16.873 -13.379 1.00 92.38 71 ARG A O 1
ATOM 553 N N . GLN A 1 72 ? 16.627 15.604 -13.280 1.00 90.62 72 GLN A N 1
ATOM 554 C CA . GLN A 1 72 ? 17.494 16.548 -14.000 1.00 90.62 72 GLN A CA 1
ATOM 555 C C . GLN A 1 72 ? 17.827 16.096 -15.425 1.00 90.62 72 GLN A C 1
ATOM 557 O O . GLN A 1 72 ? 18.648 16.722 -16.092 1.00 90.62 72 GLN A O 1
ATOM 562 N N . MET A 1 73 ? 17.228 14.999 -15.891 1.00 90.50 73 MET A N 1
ATOM 563 C CA . MET A 1 73 ? 17.508 14.464 -17.215 1.00 90.50 73 MET A CA 1
ATOM 564 C C . MET A 1 73 ? 16.498 14.980 -18.242 1.00 90.50 73 MET A C 1
ATOM 566 O O . MET A 1 73 ? 15.290 14.991 -18.001 1.00 90.50 73 MET A O 1
ATOM 570 N N . GLU A 1 74 ? 17.008 15.395 -19.401 1.00 89.50 74 GLU A N 1
ATOM 571 C CA . GLU A 1 74 ? 16.181 15.758 -20.548 1.00 89.50 74 GLU A CA 1
ATOM 572 C C . GLU A 1 74 ? 15.368 14.550 -21.032 1.00 89.50 74 GLU A C 1
ATOM 574 O O . GLU A 1 74 ? 15.828 13.409 -21.000 1.00 89.50 74 GLU A O 1
ATOM 579 N N . GLY A 1 75 ? 14.140 14.801 -21.474 1.00 90.75 75 GLY A N 1
ATOM 580 C CA . GLY A 1 75 ? 13.266 13.754 -21.983 1.00 90.75 75 GLY A CA 1
ATOM 581 C C . GLY A 1 75 ? 12.571 12.899 -20.924 1.00 90.75 75 GLY A C 1
ATOM 582 O O . GLY A 1 75 ? 12.077 11.823 -21.253 1.00 90.75 75 GLY A O 1
ATOM 583 N N . MET A 1 76 ? 12.560 13.345 -19.662 1.00 92.81 76 MET A N 1
ATOM 584 C CA . MET A 1 76 ? 11.920 12.648 -18.535 1.00 92.81 76 MET A CA 1
ATOM 585 C C . MET A 1 76 ? 10.663 13.354 -17.998 1.00 92.81 76 MET A C 1
ATOM 587 O O . MET A 1 76 ? 10.073 12.885 -17.026 1.00 92.81 76 MET A O 1
ATOM 591 N N . THR A 1 77 ? 10.247 14.475 -18.594 1.00 89.62 77 THR A N 1
ATOM 592 C CA . THR A 1 77 ? 8.967 15.129 -18.274 1.00 89.62 77 THR A CA 1
ATOM 593 C C . THR A 1 77 ? 7.822 14.464 -19.029 1.00 89.62 77 THR A C 1
ATOM 595 O O . THR A 1 77 ? 8.005 13.949 -20.126 1.00 89.62 77 THR A O 1
ATOM 598 N N . ILE A 1 78 ? 6.620 14.526 -18.472 1.00 87.75 78 ILE A N 1
ATOM 599 C CA . ILE A 1 78 ? 5.377 14.243 -19.195 1.00 87.75 78 ILE A CA 1
ATOM 600 C C . ILE A 1 78 ? 4.696 15.601 -19.323 1.00 87.75 78 ILE A C 1
ATOM 602 O O . ILE A 1 78 ? 4.141 16.054 -18.337 1.00 87.75 78 ILE A O 1
ATOM 606 N N . SER A 1 79 ? 4.845 16.328 -20.427 1.00 78.19 79 SER A N 1
ATOM 607 C CA . SER A 1 79 ? 4.457 17.756 -20.467 1.00 78.19 79 SER A CA 1
ATOM 608 C C . SER A 1 79 ? 3.498 18.141 -21.601 1.00 78.19 79 SER A C 1
ATOM 610 O O . SER A 1 79 ? 2.963 19.248 -21.596 1.00 78.19 79 SER A O 1
ATOM 612 N N . ASP A 1 80 ? 3.282 17.248 -22.570 1.00 70.75 80 ASP A N 1
ATOM 613 C CA . ASP A 1 80 ? 2.625 17.548 -23.845 1.00 70.75 80 ASP A CA 1
ATOM 614 C C . ASP A 1 80 ? 2.009 16.260 -24.419 1.00 70.75 80 ASP A C 1
ATOM 616 O O . ASP A 1 80 ? 2.361 15.158 -23.991 1.00 70.75 80 ASP A O 1
ATOM 620 N N . ALA A 1 81 ? 1.142 16.379 -25.431 1.00 65.81 81 ALA A N 1
ATOM 621 C CA . ALA A 1 81 ? 0.522 15.226 -26.097 1.00 65.81 81 ALA A CA 1
ATOM 622 C C . ALA A 1 81 ? 1.546 14.248 -26.711 1.00 65.81 81 ALA A C 1
ATOM 624 O O . ALA A 1 81 ? 1.312 13.044 -26.712 1.00 65.81 81 ALA A O 1
ATOM 625 N N . ASP A 1 82 ? 2.696 14.750 -27.168 1.00 69.62 82 ASP A N 1
ATOM 626 C CA . ASP A 1 82 ? 3.775 13.932 -27.745 1.00 69.62 82 ASP A CA 1
ATOM 627 C C . ASP A 1 82 ? 4.583 13.163 -26.680 1.00 69.62 82 ASP A C 1
ATOM 629 O O . ASP A 1 82 ? 5.394 12.294 -26.999 1.00 69.62 82 ASP A O 1
ATOM 633 N N . HIS A 1 83 ? 4.363 13.471 -25.400 1.00 80.56 83 HIS A N 1
ATOM 634 C CA . HIS A 1 83 ? 5.039 12.867 -24.252 1.00 80.56 83 HIS A CA 1
ATOM 635 C C . HIS A 1 83 ? 4.085 11.990 -23.432 1.00 80.56 83 HIS A C 1
ATOM 637 O O . HIS A 1 83 ? 4.262 11.852 -22.221 1.00 80.56 83 HIS A O 1
ATOM 643 N N . MET A 1 84 ? 3.059 11.434 -24.082 1.00 83.94 84 MET A N 1
ATOM 644 C CA . MET A 1 84 ? 2.017 10.625 -23.458 1.00 83.94 84 MET A CA 1
ATOM 645 C C . MET A 1 84 ? 1.993 9.198 -24.006 1.00 83.94 84 MET A C 1
ATOM 647 O O . MET A 1 84 ? 2.222 8.994 -25.199 1.00 83.94 84 MET A O 1
ATOM 651 N N . PRO A 1 85 ? 1.673 8.200 -23.162 1.00 88.44 85 PRO A N 1
ATOM 652 C CA . PRO A 1 85 ? 1.342 6.878 -23.663 1.00 88.44 85 PRO A CA 1
ATOM 653 C C . PRO A 1 85 ? 0.027 6.935 -24.466 1.00 88.44 85 PRO A C 1
ATOM 655 O O . PRO A 1 85 ? -0.837 7.776 -24.178 1.00 88.44 85 PRO A O 1
ATOM 658 N N . PRO A 1 86 ? -0.157 6.040 -25.451 1.00 90.25 86 PRO A N 1
ATOM 659 C CA . PRO A 1 86 ? -1.417 5.927 -26.174 1.00 90.25 86 PRO A CA 1
ATOM 660 C C . PRO A 1 86 ? -2.547 5.459 -25.250 1.00 90.25 86 PRO A C 1
ATOM 662 O O . PRO A 1 86 ? -2.308 4.729 -24.283 1.00 90.25 86 PRO A O 1
ATOM 665 N N . ASP A 1 87 ? -3.784 5.821 -25.593 1.00 90.50 87 ASP A N 1
ATOM 666 C CA . ASP A 1 87 ? -4.978 5.291 -24.930 1.00 90.50 87 ASP A CA 1
ATOM 667 C C . ASP A 1 87 ? -5.015 3.764 -25.008 1.00 90.50 87 ASP A C 1
ATOM 669 O O . ASP A 1 87 ? -4.622 3.165 -26.012 1.00 90.50 87 ASP A O 1
ATOM 673 N N . GLY A 1 88 ? -5.513 3.132 -23.947 1.00 86.31 88 GLY A N 1
ATOM 674 C CA . GLY A 1 88 ? -5.850 1.713 -23.978 1.00 86.31 88 GLY A CA 1
ATOM 675 C C . GLY A 1 88 ? -7.004 1.428 -24.949 1.00 86.31 88 GLY A C 1
ATOM 676 O O . GLY A 1 88 ? -7.873 2.271 -25.161 1.00 86.31 88 GLY A O 1
ATOM 677 N N . ALA A 1 89 ? -7.015 0.232 -25.544 1.00 82.38 89 ALA A N 1
ATOM 678 C CA . ALA A 1 89 ? -8.067 -0.182 -26.482 1.00 82.38 89 ALA A CA 1
ATOM 679 C C . ALA A 1 89 ? -9.200 -0.946 -25.770 1.00 82.38 89 ALA A C 1
ATOM 681 O O . ALA A 1 89 ? -10.321 -0.457 -25.689 1.00 82.38 89 ALA A O 1
ATOM 682 N N . ASP A 1 90 ? -8.874 -2.111 -25.196 1.00 76.62 90 ASP A N 1
ATOM 683 C CA . ASP A 1 90 ? -9.782 -2.985 -24.427 1.00 76.62 90 ASP A CA 1
ATOM 684 C C . ASP A 1 90 ? -9.302 -3.146 -22.967 1.00 76.62 90 ASP A C 1
ATOM 686 O O . ASP A 1 90 ? -9.678 -4.075 -22.248 1.00 76.62 90 ASP A O 1
ATOM 690 N N . GLY A 1 91 ? -8.395 -2.268 -22.537 1.00 86.25 91 GLY A N 1
ATOM 691 C CA . GLY A 1 91 ? -7.667 -2.353 -21.280 1.00 86.25 91 GLY A CA 1
ATOM 692 C C . GLY A 1 91 ? -6.949 -1.046 -20.971 1.00 86.25 91 GLY A C 1
ATOM 693 O O . GLY A 1 91 ? -7.368 0.012 -21.421 1.00 86.25 91 GLY A O 1
ATOM 694 N N . TYR A 1 92 ? -5.887 -1.124 -20.174 1.00 91.94 92 TYR A N 1
ATOM 695 C CA . TYR A 1 92 ? -5.112 0.037 -19.746 1.00 91.94 92 TYR A CA 1
ATOM 696 C C . TYR A 1 92 ? -3.720 0.008 -20.354 1.00 91.94 92 TYR A C 1
ATOM 698 O O . TYR A 1 92 ? -3.022 -0.994 -20.193 1.00 91.94 92 TYR A O 1
ATOM 706 N N . THR A 1 93 ? -3.285 1.117 -20.947 1.00 95.38 93 THR A N 1
ATOM 707 C CA . THR A 1 93 ? -1.855 1.349 -21.179 1.00 95.38 93 THR A CA 1
ATOM 708 C C . THR A 1 93 ? -1.211 1.716 -19.845 1.00 95.38 93 THR A C 1
ATOM 710 O O . THR A 1 93 ? -1.692 2.604 -19.131 1.00 95.38 93 THR A O 1
ATOM 713 N N . ARG A 1 94 ? -0.151 1.003 -19.457 1.00 95.75 94 ARG A N 1
ATOM 714 C CA . ARG A 1 94 ? 0.442 1.121 -18.118 1.00 95.75 94 ARG A CA 1
ATOM 715 C C . ARG A 1 94 ? 1.820 1.742 -18.187 1.00 95.75 94 ARG A C 1
ATOM 717 O O . ARG A 1 94 ? 2.650 1.352 -18.996 1.00 95.75 94 ARG A O 1
ATOM 724 N N . VAL A 1 95 ? 2.093 2.665 -17.281 1.00 96.38 95 VAL A N 1
ATOM 725 C CA . VAL A 1 95 ? 3.415 3.246 -17.073 1.00 96.38 95 VAL A CA 1
ATOM 726 C C . VAL A 1 95 ? 3.727 3.082 -15.595 1.00 96.38 95 VAL A C 1
ATOM 728 O O . VAL A 1 95 ? 3.019 3.613 -14.739 1.00 96.38 95 VAL A O 1
ATOM 731 N N . ARG A 1 96 ? 4.760 2.311 -15.258 1.00 96.44 96 ARG A N 1
ATOM 732 C CA . ARG A 1 96 ? 5.103 2.035 -13.861 1.00 96.44 96 ARG A CA 1
ATOM 733 C C . ARG A 1 96 ? 6.588 2.132 -13.571 1.00 96.44 96 ARG A C 1
ATOM 735 O O . ARG A 1 96 ? 7.441 1.832 -14.402 1.00 96.44 96 ARG A O 1
ATOM 742 N N . ALA A 1 97 ? 6.897 2.527 -12.348 1.00 96.31 97 ALA A N 1
ATOM 743 C CA . ALA A 1 97 ? 8.221 2.354 -11.786 1.00 96.31 97 ALA A CA 1
ATOM 744 C C . ALA A 1 97 ? 8.516 0.860 -11.553 1.00 96.31 97 ALA A C 1
ATOM 746 O O . ALA A 1 97 ? 7.612 0.056 -11.309 1.00 96.31 97 ALA A O 1
ATOM 747 N N . GLU A 1 98 ? 9.796 0.488 -11.587 1.00 91.31 98 GLU A N 1
ATOM 748 C CA . GLU A 1 98 ? 10.267 -0.856 -11.221 1.00 91.31 98 GLU A CA 1
ATOM 749 C C . GLU A 1 98 ? 9.858 -1.218 -9.781 1.00 91.31 98 GLU A C 1
ATOM 751 O O . GLU A 1 98 ? 9.474 -2.353 -9.507 1.00 91.31 98 GLU A O 1
ATOM 756 N N . THR A 1 99 ? 9.879 -0.237 -8.873 1.00 91.00 99 THR A N 1
ATOM 757 C CA . THR A 1 99 ? 9.330 -0.355 -7.516 1.00 91.00 99 THR A CA 1
ATOM 758 C C . THR A 1 99 ? 8.508 0.876 -7.150 1.00 91.00 99 THR A C 1
ATOM 760 O O . THR A 1 99 ? 8.819 1.980 -7.596 1.00 91.00 99 THR A O 1
ATOM 763 N N . ASP A 1 100 ? 7.471 0.699 -6.325 1.00 93.31 100 ASP A N 1
ATOM 764 C CA . ASP A 1 100 ? 6.617 1.807 -5.891 1.00 93.31 100 ASP A CA 1
ATOM 765 C C . ASP A 1 100 ? 7.460 2.903 -5.189 1.00 93.31 100 ASP A C 1
ATOM 767 O O . ASP A 1 100 ? 8.254 2.632 -4.285 1.00 93.31 100 ASP A O 1
ATOM 771 N N . TRP A 1 101 ? 7.315 4.150 -5.648 1.00 95.44 101 TRP A N 1
ATOM 772 C CA . TRP A 1 101 ? 8.114 5.337 -5.295 1.00 95.44 101 TRP A CA 1
ATOM 773 C C . TRP A 1 101 ? 9.631 5.233 -5.547 1.00 95.44 101 TRP A C 1
ATOM 775 O O . TRP A 1 101 ? 10.418 5.970 -4.939 1.00 95.44 101 TRP A O 1
ATOM 785 N N . GLY A 1 102 ? 10.063 4.311 -6.408 1.00 93.75 102 GLY A N 1
ATOM 786 C CA . GLY A 1 102 ? 11.473 4.081 -6.733 1.00 93.75 102 GLY A CA 1
ATOM 787 C C . GLY A 1 102 ? 12.017 4.945 -7.874 1.00 93.75 102 GLY A C 1
ATOM 788 O O . GLY A 1 102 ? 13.231 5.007 -8.070 1.00 93.75 102 GLY A O 1
ATOM 789 N N . VAL A 1 103 ? 11.142 5.639 -8.607 1.00 97.25 103 VAL A N 1
ATOM 790 C CA . VAL A 1 103 ? 11.501 6.499 -9.743 1.00 97.25 103 VAL A CA 1
ATOM 791 C C . VAL A 1 103 ? 11.079 7.936 -9.460 1.00 97.25 103 VAL A C 1
ATOM 793 O O . VAL A 1 103 ? 9.892 8.196 -9.260 1.00 97.25 103 VAL A O 1
ATOM 796 N N . LYS A 1 104 ? 12.036 8.872 -9.472 1.00 96.50 104 LYS A N 1
ATOM 797 C CA . LYS A 1 104 ? 11.755 10.311 -9.371 1.00 96.50 104 LYS A CA 1
ATOM 798 C C . LYS A 1 104 ? 11.780 10.970 -10.747 1.00 96.50 104 LYS A C 1
ATOM 800 O O . LYS A 1 104 ? 12.787 10.879 -11.451 1.00 96.50 104 LYS A O 1
ATOM 805 N N . LEU A 1 105 ? 10.697 11.653 -11.101 1.00 95.00 105 LEU A N 1
ATOM 806 C CA . LEU A 1 105 ? 10.516 12.355 -12.371 1.00 95.00 105 LEU A CA 1
ATOM 807 C C . LEU A 1 105 ? 10.345 13.864 -12.142 1.00 95.00 105 LEU A C 1
ATOM 809 O O . LEU A 1 105 ? 9.800 14.266 -11.112 1.00 95.00 105 LEU A O 1
ATOM 813 N N . PRO A 1 106 ? 10.799 14.709 -13.082 1.00 90.94 106 PRO A N 1
ATOM 814 C CA . PRO A 1 106 ? 10.732 16.162 -12.934 1.00 90.94 106 PRO A CA 1
ATOM 815 C C . PRO A 1 106 ? 9.302 16.699 -12.893 1.00 90.94 106 PRO A C 1
ATOM 817 O O . PRO A 1 106 ? 8.980 17.580 -12.104 1.00 90.94 106 PRO A O 1
ATOM 820 N N . HIS A 1 107 ? 8.425 16.233 -13.780 1.00 89.94 107 HIS A N 1
ATOM 821 C CA . HIS A 1 107 ? 7.145 16.906 -13.974 1.00 89.94 107 HIS A CA 1
ATOM 822 C C . HIS A 1 107 ? 6.140 16.037 -14.722 1.00 89.94 107 HIS A C 1
ATOM 824 O O . HIS A 1 107 ? 6.527 15.206 -15.544 1.00 89.94 107 HIS A O 1
ATOM 830 N N . ILE A 1 108 ? 4.861 16.267 -14.426 1.00 90.88 108 ILE A N 1
ATOM 831 C CA . ILE A 1 108 ? 3.722 15.733 -15.172 1.00 90.88 108 ILE A CA 1
ATOM 832 C C . ILE A 1 108 ? 2.704 16.853 -15.363 1.00 90.88 108 ILE A C 1
ATOM 834 O O . ILE A 1 108 ? 2.193 17.397 -14.393 1.00 90.88 108 ILE A O 1
ATOM 838 N N . HIS A 1 109 ? 2.444 17.224 -16.602 1.00 87.31 109 HIS A N 1
ATOM 839 C CA . HIS A 1 109 ? 1.501 18.236 -17.025 1.00 87.31 109 HIS A CA 1
ATOM 840 C C . HIS A 1 109 ? 0.915 17.801 -18.357 1.00 87.31 109 HIS A C 1
ATOM 842 O O . HIS A 1 109 ? 1.630 17.629 -19.333 1.00 87.31 109 HIS A O 1
ATOM 848 N N . ILE A 1 110 ? -0.385 17.573 -18.387 1.00 81.19 110 ILE A N 1
ATOM 849 C CA . ILE A 1 110 ? -1.078 17.065 -19.559 1.00 81.19 110 ILE A CA 1
ATOM 850 C C . ILE A 1 110 ? -2.177 18.065 -19.863 1.00 81.19 110 ILE A C 1
ATOM 852 O O . ILE A 1 110 ? -3.051 18.257 -19.026 1.00 81.19 110 ILE A O 1
ATOM 856 N N . ASP A 1 111 ? -2.127 18.684 -21.040 1.00 77.88 111 ASP A N 1
ATOM 857 C CA . ASP A 1 111 ? -3.243 19.418 -21.638 1.00 77.88 111 ASP A CA 1
ATOM 858 C C . ASP A 1 111 ? -3.272 19.160 -23.144 1.00 77.88 111 ASP A C 1
ATOM 860 O O . ASP A 1 111 ? -2.618 19.819 -23.947 1.00 77.88 111 ASP A O 1
ATOM 864 N N . THR A 1 112 ? -4.000 18.117 -23.523 1.00 70.38 112 THR A N 1
ATOM 865 C CA . THR A 1 112 ? -4.112 17.638 -24.906 1.00 70.38 112 THR A CA 1
ATOM 866 C C . THR A 1 112 ? -5.173 18.396 -25.709 1.00 70.38 112 THR A C 1
ATOM 868 O O . THR A 1 112 ? -5.331 18.152 -26.907 1.00 70.38 112 THR A O 1
ATOM 871 N N . GLY A 1 113 ? -5.971 19.263 -25.069 1.00 74.25 113 GLY A N 1
ATOM 872 C CA . GLY A 1 113 ? -7.152 19.892 -25.676 1.00 74.25 113 GLY A CA 1
ATOM 873 C C . GLY A 1 113 ? -8.260 18.919 -26.130 1.00 74.25 113 GLY A C 1
ATOM 874 O O . GLY A 1 113 ? -9.273 19.365 -26.673 1.00 74.25 113 GLY A O 1
ATOM 875 N N . LYS A 1 114 ? -8.098 17.603 -25.925 1.00 78.12 114 LYS A N 1
ATOM 876 C CA . LYS A 1 114 ? -9.040 16.531 -26.293 1.00 78.12 114 LYS A CA 1
ATOM 877 C C . LYS A 1 114 ? -9.107 15.477 -25.179 1.00 78.12 114 LYS A C 1
ATOM 879 O O . LYS A 1 114 ? -8.122 15.325 -24.467 1.00 78.12 114 LYS A O 1
ATOM 884 N N . PRO A 1 115 ? -10.216 14.735 -25.027 1.00 83.38 115 PRO A N 1
ATOM 885 C CA . PRO A 1 115 ? -10.270 13.624 -24.081 1.00 83.38 115 PRO A CA 1
ATOM 886 C C . PRO A 1 115 ? -9.171 12.583 -24.350 1.00 83.38 115 PRO A C 1
ATOM 888 O O . PRO A 1 115 ? -8.944 12.247 -25.511 1.00 83.38 115 PRO A O 1
ATOM 891 N N . HIS A 1 116 ? -8.512 12.112 -23.291 1.00 87.44 116 HIS A N 1
ATOM 892 C CA . HIS A 1 116 ? -7.492 11.049 -23.295 1.00 87.44 116 HIS A CA 1
ATOM 893 C C . HIS A 1 116 ? -7.750 10.137 -22.083 1.00 87.44 116 HIS A C 1
ATOM 895 O O . HIS A 1 116 ? -8.232 10.619 -21.053 1.00 87.44 116 HIS A O 1
ATOM 901 N N . GLY A 1 117 ? -7.489 8.833 -22.146 1.00 90.19 117 GLY A N 1
ATOM 902 C CA . GLY A 1 117 ? -7.884 7.940 -21.057 1.00 90.19 117 GLY A CA 1
ATOM 903 C C . GLY A 1 117 ? -7.362 6.505 -21.071 1.00 90.19 117 GLY A C 1
ATOM 904 O O . GLY A 1 117 ? -6.448 6.139 -21.795 1.00 90.19 117 GLY A O 1
ATOM 905 N N . PHE A 1 118 ? -7.930 5.672 -20.192 1.00 94.31 118 PHE A N 1
ATOM 906 C CA . PHE A 1 118 ? -7.537 4.261 -20.040 1.00 94.31 118 PHE A CA 1
ATOM 907 C C . PHE A 1 118 ? -6.029 4.083 -19.784 1.00 94.31 118 PHE A C 1
ATOM 909 O O . PHE A 1 118 ? -5.351 3.252 -20.389 1.00 94.31 118 PHE A O 1
ATOM 916 N N . MET A 1 119 ? -5.500 4.885 -18.857 1.00 93.06 119 MET A N 1
ATOM 917 C CA . MET A 1 119 ? -4.090 4.877 -18.466 1.00 93.06 119 MET A CA 1
ATOM 918 C C . MET A 1 119 ? -3.911 4.579 -16.987 1.00 93.06 119 MET A C 1
ATOM 920 O O . MET A 1 119 ? -4.710 4.999 -16.147 1.00 93.06 119 MET A O 1
ATOM 924 N N . GLU A 1 120 ? -2.834 3.872 -16.665 1.00 95.81 120 GLU A N 1
ATOM 925 C CA . GLU A 1 120 ? -2.420 3.625 -15.289 1.00 95.81 120 GLU A CA 1
ATOM 926 C C . GLU A 1 120 ? -0.977 4.080 -15.078 1.00 95.81 120 GLU A C 1
ATOM 928 O O . GLU A 1 120 ? -0.055 3.571 -15.711 1.00 95.81 120 GLU A O 1
ATOM 933 N N . PHE A 1 121 ? -0.788 5.011 -14.146 1.00 96.81 121 PHE A N 1
ATOM 934 C CA . PHE A 1 121 ? 0.509 5.445 -13.649 1.00 96.81 121 PHE A CA 1
ATOM 935 C C . PHE A 1 121 ? 0.742 4.869 -12.260 1.00 96.81 121 PHE A C 1
ATOM 937 O O . PHE A 1 121 ? -0.080 5.059 -11.357 1.00 96.81 121 PHE A O 1
ATOM 944 N N . ARG A 1 122 ? 1.883 4.206 -12.061 1.00 97.75 122 ARG A N 1
ATOM 945 C CA . ARG A 1 122 ? 2.184 3.571 -10.778 1.00 97.75 122 ARG A CA 1
ATOM 946 C C . ARG A 1 122 ? 3.604 3.799 -10.285 1.00 97.75 122 ARG A C 1
ATOM 948 O O . ARG A 1 122 ? 4.573 3.574 -11.003 1.00 97.75 122 ARG A O 1
ATOM 955 N N . GLY A 1 123 ? 3.726 4.152 -9.008 1.00 96.44 123 GLY A N 1
ATOM 956 C CA . GLY A 1 123 ? 5.005 4.097 -8.304 1.00 96.44 123 GLY A CA 1
ATOM 957 C C . GLY A 1 123 ? 5.964 5.259 -8.577 1.00 96.44 123 GLY A C 1
ATOM 958 O O . GLY A 1 123 ? 7.142 5.154 -8.243 1.00 96.44 123 GLY A O 1
ATOM 959 N N . PHE A 1 124 ? 5.513 6.360 -9.174 1.00 97.81 124 PHE A N 1
ATOM 960 C CA . PHE A 1 124 ? 6.375 7.513 -9.461 1.00 97.81 124 PHE A CA 1
ATOM 961 C C . PHE A 1 124 ? 6.394 8.523 -8.324 1.00 97.81 124 PHE A C 1
ATOM 963 O O . PHE A 1 124 ? 5.405 8.682 -7.622 1.00 97.81 124 PHE A O 1
ATOM 970 N N . VAL A 1 125 ? 7.490 9.263 -8.181 1.00 97.69 125 VAL A N 1
ATOM 971 C CA . VAL A 1 125 ? 7.541 10.508 -7.407 1.00 97.69 125 VAL A CA 1
ATOM 972 C C . VAL A 1 125 ? 7.795 11.653 -8.378 1.00 97.69 125 VAL A C 1
ATOM 974 O O . VAL A 1 125 ? 8.890 11.771 -8.921 1.00 97.69 125 VAL A O 1
ATOM 977 N N . PHE A 1 126 ? 6.791 12.489 -8.608 1.00 95.75 126 PHE A N 1
ATOM 978 C CA . PHE A 1 126 ? 6.928 13.708 -9.394 1.00 95.75 126 PHE A CA 1
ATOM 979 C C . PHE A 1 126 ? 7.369 14.857 -8.489 1.00 95.75 126 PHE A C 1
ATOM 981 O O . PHE A 1 126 ? 6.815 15.034 -7.405 1.00 95.75 126 PHE A O 1
ATOM 988 N N . ASP A 1 127 ? 8.377 15.612 -8.919 1.00 93.25 127 ASP A N 1
ATOM 989 C CA . ASP A 1 127 ? 8.962 16.700 -8.135 1.00 93.25 127 ASP A CA 1
ATOM 990 C C . ASP A 1 127 ? 9.347 17.883 -9.021 1.00 93.25 127 ASP A C 1
ATOM 992 O O . ASP A 1 127 ? 10.382 17.869 -9.698 1.00 93.25 127 ASP A O 1
ATOM 996 N N . ASN A 1 128 ? 8.525 18.931 -8.965 1.00 90.56 128 ASN A N 1
ATOM 997 C CA . ASN A 1 128 ? 8.644 20.082 -9.851 1.00 90.56 128 ASN A CA 1
ATOM 998 C C . ASN A 1 128 ? 9.769 21.070 -9.485 1.00 90.56 128 ASN A C 1
ATOM 1000 O O . ASN A 1 128 ? 9.919 22.073 -10.185 1.00 90.56 128 ASN A O 1
ATOM 1004 N N . ARG A 1 129 ? 10.557 20.844 -8.422 1.00 87.06 129 ARG A N 1
ATOM 1005 C CA . ARG A 1 129 ? 11.576 21.813 -7.955 1.00 87.06 129 ARG A CA 1
ATOM 1006 C C . ARG A 1 129 ? 12.646 22.135 -8.998 1.00 87.06 129 ARG A C 1
ATOM 1008 O O . ARG A 1 129 ? 13.291 23.174 -8.924 1.00 87.06 129 ARG A O 1
ATOM 1015 N N . PHE A 1 130 ? 12.820 21.260 -9.982 1.00 81.31 130 PHE A N 1
ATOM 1016 C CA . PHE A 1 130 ? 13.780 21.424 -11.075 1.00 81.31 130 PHE A CA 1
ATOM 1017 C C . PHE A 1 130 ? 13.182 22.138 -12.300 1.00 81.31 130 PHE A C 1
ATOM 1019 O O . PHE A 1 130 ? 13.884 22.392 -13.280 1.00 81.31 130 PHE A O 1
ATOM 1026 N N . MET A 1 131 ? 11.896 22.502 -12.252 1.00 79.75 131 MET A N 1
ATOM 1027 C CA . MET A 1 131 ? 11.218 23.229 -13.320 1.00 79.75 131 MET A CA 1
ATOM 1028 C C . MET A 1 131 ? 11.468 24.732 -13.191 1.00 79.75 131 MET A C 1
ATOM 1030 O O . MET A 1 131 ? 11.142 25.344 -12.177 1.00 79.75 131 MET A O 1
ATOM 1034 N N . LYS A 1 132 ? 11.959 25.362 -14.267 1.00 66.38 132 LYS A N 1
ATOM 1035 C CA . LYS A 1 132 ? 12.307 26.799 -14.296 1.00 66.38 132 LYS A CA 1
ATOM 1036 C C . LYS A 1 132 ? 11.154 27.747 -13.920 1.00 66.38 132 LYS A C 1
ATOM 1038 O O . LYS A 1 132 ? 11.419 28.863 -13.489 1.00 66.38 132 LYS A O 1
ATOM 1043 N N . ASN A 1 133 ? 9.900 27.310 -14.067 1.00 67.38 133 ASN A N 1
ATOM 1044 C CA . ASN A 1 133 ? 8.712 28.155 -13.906 1.00 67.38 133 ASN A CA 1
ATOM 1045 C C . ASN A 1 133 ? 7.826 27.780 -12.703 1.00 67.38 133 ASN A C 1
ATOM 1047 O O . ASN A 1 133 ? 6.753 28.362 -12.563 1.00 67.38 133 ASN A O 1
ATOM 1051 N N . GLY A 1 134 ? 8.218 26.802 -11.871 1.00 68.50 134 GLY A N 1
ATOM 1052 C CA . GLY A 1 134 ? 7.352 26.312 -10.788 1.00 68.50 134 GLY A CA 1
ATOM 1053 C C . GLY A 1 134 ? 6.001 25.816 -11.317 1.00 68.50 134 GLY A C 1
ATOM 1054 O O . GLY A 1 134 ? 4.950 26.187 -10.804 1.00 68.50 134 GLY A O 1
ATOM 1055 N N . ALA A 1 135 ? 6.017 25.050 -12.411 1.00 79.31 135 ALA A N 1
ATOM 1056 C CA . ALA A 1 135 ? 4.802 24.523 -13.017 1.00 79.31 135 ALA A CA 1
ATOM 1057 C C . ALA A 1 135 ? 4.189 23.443 -12.120 1.00 79.31 135 ALA A C 1
ATOM 1059 O O . ALA A 1 135 ? 4.888 22.597 -11.565 1.00 79.31 135 ALA A O 1
ATOM 1060 N N . ALA A 1 136 ? 2.874 23.471 -11.985 1.00 84.94 136 ALA A N 1
ATOM 1061 C CA . ALA A 1 136 ? 2.124 22.520 -11.185 1.00 84.94 136 ALA A CA 1
ATOM 1062 C C . ALA A 1 136 ? 1.923 21.172 -11.903 1.00 84.94 136 ALA A C 1
ATOM 1064 O O . ALA A 1 136 ? 1.994 21.132 -13.137 1.00 84.94 136 ALA A O 1
ATOM 1065 N N . HIS A 1 137 ? 1.660 20.087 -11.158 1.00 90.69 137 HIS A N 1
ATOM 1066 C CA . HIS A 1 137 ? 1.348 18.789 -11.762 1.00 90.69 137 HIS A CA 1
ATOM 1067 C C . HIS A 1 137 ? -0.136 18.707 -12.127 1.00 90.69 137 HIS A C 1
ATOM 1069 O O . HIS A 1 137 ? -0.992 18.771 -11.254 1.00 90.69 137 HIS A O 1
ATOM 1075 N N . HIS A 1 138 ? -0.490 18.683 -13.404 1.00 86.12 138 HIS A N 1
ATOM 1076 C CA . HIS A 1 138 ? -1.897 18.817 -13.820 1.00 86.12 138 HIS A CA 1
ATOM 1077 C C . HIS A 1 138 ? -2.201 17.792 -14.892 1.00 86.12 138 HIS A C 1
ATOM 1079 O O . HIS A 1 138 ? -1.382 17.600 -15.783 1.00 86.12 138 HIS A O 1
ATOM 1085 N N . VAL A 1 139 ? -3.373 17.161 -14.843 1.00 89.75 139 VAL A N 1
ATOM 1086 C CA . VAL A 1 139 ? -3.806 16.278 -15.927 1.00 89.75 139 VAL A CA 1
ATOM 1087 C C . VAL A 1 139 ? -5.202 16.667 -16.420 1.00 89.75 139 VAL A C 1
ATOM 1089 O O . VAL A 1 139 ? -6.217 16.463 -15.747 1.00 89.75 139 VAL A O 1
ATOM 1092 N N . TYR A 1 140 ? -5.233 17.306 -17.589 1.00 89.00 140 TYR A N 1
ATOM 1093 C CA . TYR A 1 140 ? -6.426 17.860 -18.213 1.00 89.00 140 TYR A CA 1
ATOM 1094 C C . TYR A 1 140 ? -7.097 16.888 -19.170 1.00 89.00 140 TYR A C 1
ATOM 1096 O O . TYR A 1 140 ? -6.431 16.181 -19.917 1.00 89.00 140 TYR A O 1
ATOM 1104 N N . ASN A 1 141 ? -8.430 16.925 -19.186 1.00 89.62 141 ASN A N 1
ATOM 1105 C CA . ASN A 1 141 ? -9.279 16.161 -20.100 1.00 89.62 141 ASN A CA 1
ATOM 1106 C C . ASN A 1 141 ? -9.033 14.642 -20.025 1.00 89.62 141 ASN A C 1
ATOM 1108 O O . ASN A 1 141 ? -9.131 13.940 -21.026 1.00 89.62 141 ASN A O 1
ATOM 1112 N N . MET A 1 142 ? -8.698 14.142 -18.834 1.00 89.62 142 MET A N 1
ATOM 1113 C CA . MET A 1 142 ? -8.415 12.725 -18.618 1.00 89.62 142 MET A CA 1
ATOM 1114 C C . MET A 1 142 ? -9.657 11.968 -18.160 1.00 89.62 142 MET A C 1
ATOM 1116 O O . MET A 1 142 ? -10.326 12.403 -17.218 1.00 89.62 142 MET A O 1
ATOM 1120 N N . HIS A 1 143 ? -9.915 10.797 -18.738 1.00 91.88 143 HIS A N 1
ATOM 1121 C CA . HIS A 1 143 ? -10.935 9.882 -18.235 1.00 91.88 143 HIS A CA 1
ATOM 1122 C C . HIS A 1 143 ? -10.408 8.473 -17.993 1.00 91.88 143 HIS A C 1
ATOM 1124 O O . HIS A 1 143 ? -9.424 8.053 -18.594 1.00 91.88 143 HIS A O 1
ATOM 1130 N N . HIS A 1 144 ? -11.065 7.707 -17.120 1.00 94.75 144 HIS A N 1
ATOM 1131 C CA . HIS A 1 144 ? -10.667 6.326 -16.821 1.00 94.75 144 HIS A CA 1
ATOM 1132 C C . HIS A 1 144 ? -9.173 6.213 -16.479 1.00 94.75 144 HIS A C 1
ATOM 1134 O O . HIS A 1 144 ? -8.534 5.245 -16.870 1.00 94.75 144 HIS A O 1
ATOM 1140 N N . THR A 1 145 ? -8.593 7.208 -15.802 1.00 94.56 145 THR A N 1
ATOM 1141 C CA . THR A 1 145 ? -7.152 7.274 -15.521 1.00 94.56 145 THR A CA 1
ATOM 1142 C C . THR A 1 145 ? -6.866 6.943 -14.065 1.00 94.56 145 THR A C 1
ATOM 1144 O O . THR A 1 145 ? -7.555 7.412 -13.160 1.00 94.56 145 THR A O 1
ATOM 1147 N N . LYS A 1 146 ? -5.826 6.143 -13.827 1.00 97.38 146 LYS A N 1
ATOM 1148 C CA . LYS A 1 146 ? -5.437 5.660 -12.501 1.00 97.38 146 LYS A CA 1
ATOM 1149 C C . LYS A 1 146 ? -4.041 6.154 -12.142 1.00 97.38 146 LYS A C 1
ATOM 1151 O O . LYS A 1 146 ? -3.098 5.960 -12.899 1.00 97.38 146 LYS A O 1
ATOM 1156 N N . PHE A 1 147 ? -3.904 6.738 -10.962 1.00 98.19 147 PHE A N 1
ATOM 1157 C CA . PHE A 1 147 ? -2.631 6.966 -10.290 1.00 98.19 147 PHE A CA 1
ATOM 1158 C C . PHE A 1 147 ? -2.612 6.111 -9.030 1.00 98.19 147 PHE A C 1
ATOM 1160 O O . PHE A 1 147 ? -3.470 6.269 -8.162 1.00 98.19 147 PHE A O 1
ATOM 1167 N N . ILE A 1 148 ? -1.656 5.191 -8.933 1.00 98.25 148 ILE A N 1
ATOM 1168 C CA . ILE A 1 148 ? -1.570 4.242 -7.822 1.00 98.25 148 ILE A CA 1
ATOM 1169 C C . ILE A 1 148 ? -0.186 4.342 -7.191 1.00 98.25 148 ILE A C 1
ATOM 1171 O O . ILE A 1 148 ? 0.824 4.164 -7.870 1.00 98.25 148 ILE A O 1
ATOM 1175 N N . ARG A 1 149 ? -0.119 4.605 -5.881 1.00 97.44 149 ARG A N 1
ATOM 1176 C CA . ARG A 1 149 ? 1.155 4.709 -5.140 1.00 97.44 149 ARG A CA 1
ATOM 1177 C C . ARG A 1 149 ? 2.145 5.685 -5.787 1.00 97.44 149 ARG A C 1
ATOM 1179 O O . ARG A 1 149 ? 3.338 5.414 -5.896 1.00 97.44 149 ARG A O 1
ATOM 1186 N N . CYS A 1 150 ? 1.634 6.829 -6.236 1.00 98.19 150 CYS A N 1
ATOM 1187 C CA . CYS A 1 150 ? 2.447 7.934 -6.744 1.00 98.19 150 CYS A CA 1
ATOM 1188 C C . CYS A 1 150 ? 2.654 9.009 -5.666 1.00 98.19 150 CYS A C 1
ATOM 1190 O O . CYS A 1 150 ? 1.827 9.169 -4.770 1.00 98.19 150 CYS A O 1
ATOM 1192 N N . GLY A 1 151 ? 3.760 9.739 -5.738 1.00 97.69 151 GLY A N 1
ATOM 1193 C CA . GLY A 1 151 ? 4.072 10.894 -4.908 1.00 97.69 151 GLY A CA 1
ATOM 1194 C C . GLY A 1 151 ? 4.148 12.171 -5.736 1.00 97.69 151 GLY A C 1
ATOM 1195 O O . GLY A 1 151 ? 4.624 12.134 -6.868 1.00 97.69 151 GLY A O 1
ATOM 1196 N N . PHE A 1 152 ? 3.705 13.286 -5.165 1.00 96.69 152 PHE A N 1
ATOM 1197 C CA . PHE A 1 152 ? 3.718 14.598 -5.805 1.00 96.69 152 PHE A CA 1
ATOM 1198 C C . PHE A 1 152 ? 4.300 15.635 -4.843 1.00 96.69 152 PHE A C 1
ATOM 1200 O O . PHE A 1 152 ? 3.706 15.933 -3.806 1.00 96.69 152 PHE A O 1
ATOM 1207 N N . LEU A 1 153 ? 5.467 16.171 -5.189 1.00 93.94 153 LEU A N 1
ATOM 1208 C CA . LEU A 1 153 ? 6.117 17.264 -4.482 1.00 93.94 153 LEU A CA 1
ATOM 1209 C C . LEU A 1 153 ? 6.092 18.508 -5.360 1.00 93.94 153 LEU A C 1
ATOM 1211 O O . LEU A 1 153 ? 6.736 18.551 -6.407 1.00 93.94 153 LEU A O 1
ATOM 1215 N N . ALA A 1 154 ? 5.377 19.533 -4.908 1.00 90.56 154 ALA A N 1
ATOM 1216 C CA . ALA A 1 154 ? 5.340 20.813 -5.596 1.00 90.56 154 ALA A CA 1
ATOM 1217 C C . ALA A 1 154 ? 5.977 21.929 -4.768 1.00 90.56 154 ALA A C 1
ATOM 1219 O O . ALA A 1 154 ? 5.744 22.047 -3.569 1.00 90.56 154 ALA A O 1
ATOM 1220 N N . HIS A 1 155 ? 6.732 22.796 -5.426 1.00 88.19 155 HIS A N 1
ATOM 1221 C CA . HIS A 1 155 ? 7.352 23.996 -4.886 1.00 88.19 155 HIS A CA 1
ATOM 1222 C C . HIS A 1 155 ? 7.083 25.198 -5.800 1.00 88.19 155 HIS A C 1
ATOM 1224 O O . HIS A 1 155 ? 6.866 25.047 -7.006 1.00 88.19 155 HIS A O 1
ATOM 1230 N N . GLY A 1 156 ? 7.129 26.402 -5.224 1.00 83.50 156 GLY A N 1
ATOM 1231 C CA . GLY A 1 156 ? 7.120 27.660 -5.969 1.00 83.50 156 GLY A CA 1
ATOM 1232 C C . GLY A 1 156 ? 5.801 27.964 -6.679 1.00 83.50 156 GLY A C 1
ATOM 1233 O O . GLY A 1 156 ? 5.764 28.853 -7.530 1.00 83.50 156 GLY A O 1
ATOM 1234 N N . LEU A 1 157 ? 4.725 27.244 -6.348 1.00 86.19 157 LEU A N 1
ATOM 1235 C CA . LEU A 1 157 ? 3.423 27.432 -6.972 1.00 86.19 157 LEU A CA 1
ATOM 1236 C C . LEU A 1 157 ? 2.783 28.728 -6.471 1.00 86.19 157 LEU A C 1
ATOM 1238 O O . LEU A 1 157 ? 2.566 28.883 -5.272 1.00 86.19 157 LEU A O 1
ATOM 1242 N N . LYS A 1 158 ? 2.439 29.630 -7.396 1.00 79.81 158 LYS A N 1
ATOM 1243 C CA . LYS A 1 158 ? 1.797 30.916 -7.079 1.00 79.81 158 LYS A CA 1
ATOM 1244 C C . LYS A 1 158 ? 0.372 30.998 -7.600 1.00 79.81 158 LYS A C 1
ATOM 1246 O O . LYS A 1 158 ? 0.032 30.384 -8.611 1.00 79.81 158 LYS A O 1
ATOM 1251 N N . GLY A 1 159 ? -0.454 31.830 -6.974 1.00 82.69 159 GLY A N 1
ATOM 1252 C CA . GLY A 1 159 ? -1.790 32.152 -7.488 1.00 82.69 159 GLY A CA 1
ATOM 1253 C C . GLY A 1 159 ? -2.767 30.974 -7.411 1.00 82.69 159 GLY A C 1
ATOM 1254 O O . GLY A 1 159 ? -2.923 30.370 -6.357 1.00 82.69 159 GLY A O 1
ATOM 1255 N N . ASN A 1 160 ? -3.477 30.665 -8.503 1.00 81.44 160 ASN A N 1
ATOM 1256 C CA . ASN A 1 160 ? -4.493 29.601 -8.536 1.00 81.44 160 ASN A CA 1
ATOM 1257 C C . ASN A 1 160 ? -3.931 28.226 -8.943 1.00 81.44 160 ASN A C 1
ATOM 1259 O O . ASN A 1 160 ? -4.571 27.492 -9.691 1.00 81.44 160 ASN A O 1
ATOM 1263 N N . ASN A 1 161 ? -2.727 27.898 -8.479 1.00 86.88 161 ASN A N 1
ATOM 1264 C CA . ASN A 1 161 ? -2.042 26.649 -8.810 1.00 86.88 161 ASN A CA 1
ATOM 1265 C C . ASN A 1 161 ? -2.150 25.618 -7.687 1.00 86.88 161 ASN A C 1
ATOM 1267 O O . ASN A 1 161 ? -2.455 25.953 -6.545 1.00 86.88 161 ASN A O 1
ATOM 1271 N N . HIS A 1 162 ? -1.901 24.356 -8.015 1.00 90.69 162 HIS A N 1
ATOM 1272 C CA . HIS A 1 162 ? -2.080 23.228 -7.109 1.00 90.69 162 HIS A CA 1
ATOM 1273 C C . HIS A 1 162 ? -0.981 22.178 -7.264 1.00 90.69 162 HIS A C 1
ATOM 1275 O O . HIS A 1 162 ? -0.333 22.167 -8.299 1.00 90.69 162 HIS A O 1
ATOM 1281 N N . CYS A 1 163 ? -0.755 21.309 -6.279 1.00 93.00 163 CYS A N 1
ATOM 1282 C CA . CYS A 1 163 ? 0.305 20.304 -6.369 1.00 93.00 163 CYS A CA 1
ATOM 1283 C C . CYS A 1 163 ? 0.006 19.279 -7.471 1.00 93.00 163 CYS A C 1
ATOM 1285 O O . CYS A 1 163 ? 0.784 19.208 -8.417 1.00 93.00 163 CYS A O 1
ATOM 1287 N N . MET A 1 164 ? -1.123 18.566 -7.387 1.00 94.06 164 MET A N 1
ATOM 1288 C CA . MET A 1 164 ? -1.594 17.596 -8.379 1.00 94.06 164 MET A CA 1
ATOM 1289 C C . MET A 1 164 ? -3.121 17.644 -8.566 1.00 94.06 164 MET A C 1
ATOM 1291 O O . MET A 1 164 ? -3.858 17.848 -7.600 1.00 94.06 164 MET A O 1
ATOM 1295 N N . GLY A 1 165 ? -3.629 17.430 -9.782 1.00 91.44 165 GLY A N 1
ATOM 1296 C CA . GLY A 1 165 ? -5.076 17.357 -9.980 1.00 91.44 165 GLY A CA 1
ATOM 1297 C C . GLY A 1 165 ? -5.571 16.837 -11.322 1.00 91.44 165 GLY A C 1
ATOM 1298 O O . GLY A 1 165 ? -4.873 16.915 -12.331 1.00 91.44 165 GLY A O 1
ATOM 1299 N N . PHE A 1 166 ? -6.811 16.338 -11.304 1.00 92.50 166 PHE A N 1
ATOM 1300 C CA . PHE A 1 166 ? -7.615 16.058 -12.496 1.00 92.50 166 PHE A CA 1
ATOM 1301 C C . PHE A 1 166 ? -8.413 17.311 -12.855 1.00 92.50 166 PHE A C 1
ATOM 1303 O O . PHE A 1 166 ? -9.065 17.886 -11.980 1.00 92.50 166 PHE A O 1
ATOM 1310 N N . GLY A 1 167 ? -8.375 17.738 -14.115 1.00 89.31 167 GLY A N 1
ATOM 1311 C CA . GLY A 1 167 ? -9.056 18.957 -14.545 1.00 89.31 167 GLY A CA 1
ATOM 1312 C C . GLY A 1 167 ? -9.666 18.871 -15.937 1.00 89.31 167 GLY A C 1
ATOM 1313 O O . GLY A 1 167 ? -9.292 18.033 -16.749 1.00 89.31 167 GLY A O 1
ATOM 1314 N N . ASN A 1 168 ? -10.578 19.783 -16.253 1.00 87.06 168 ASN A N 1
ATOM 1315 C CA . ASN A 1 168 ? -10.863 20.200 -17.627 1.00 87.06 168 ASN A CA 1
ATOM 1316 C C . ASN A 1 168 ? -11.288 21.673 -17.632 1.00 87.06 168 ASN A C 1
ATOM 1318 O O . ASN A 1 168 ? -11.853 22.170 -16.658 1.00 87.06 168 ASN A O 1
ATOM 1322 N N . SER A 1 169 ? -11.012 22.366 -18.731 1.00 81.94 169 SER A N 1
ATOM 1323 C CA . SER A 1 169 ? -11.333 23.785 -18.900 1.00 81.94 169 SER A CA 1
ATOM 1324 C C . SER A 1 169 ? -12.738 24.038 -19.466 1.00 81.94 169 SER A C 1
ATOM 1326 O O . SER A 1 169 ? -13.168 25.191 -19.530 1.00 81.94 169 SER A O 1
ATOM 1328 N N . ASP A 1 170 ? -13.477 22.991 -19.851 1.00 83.12 170 ASP A N 1
ATOM 1329 C CA . ASP A 1 170 ? -14.815 23.099 -20.437 1.00 83.12 170 ASP A CA 1
ATOM 1330 C C . ASP A 1 170 ? -15.916 22.964 -19.379 1.00 83.12 170 ASP A C 1
ATOM 1332 O O . ASP A 1 170 ? -16.441 21.887 -19.099 1.00 83.12 170 ASP A O 1
ATOM 1336 N N . TYR A 1 171 ? -16.319 24.096 -18.806 1.00 78.00 171 TYR A N 1
ATOM 1337 C CA . TYR A 1 171 ? -17.384 24.169 -17.798 1.00 78.00 171 TYR A CA 1
ATOM 1338 C C . TYR A 1 171 ? -18.757 23.653 -18.258 1.00 78.00 171 TYR A C 1
ATOM 1340 O O . TYR A 1 171 ? -19.641 23.484 -17.417 1.00 78.00 171 TYR A O 1
ATOM 1348 N N . ASN A 1 172 ? -18.952 23.394 -19.555 1.00 81.44 172 ASN A N 1
ATOM 1349 C CA . ASN A 1 172 ? -20.196 22.828 -20.073 1.00 81.44 172 ASN A CA 1
ATOM 1350 C C . ASN A 1 172 ? -20.171 21.296 -20.162 1.00 81.44 172 ASN A C 1
ATOM 1352 O O . ASN A 1 172 ? -21.236 20.696 -20.299 1.00 81.44 172 ASN A O 1
ATOM 1356 N N . ASP A 1 173 ? -18.994 20.667 -20.085 1.00 85.31 173 ASP A N 1
ATOM 1357 C CA . ASP A 1 173 ? -18.833 19.223 -20.252 1.00 85.31 173 ASP A CA 1
ATOM 1358 C C . ASP A 1 173 ? -17.838 18.635 -19.242 1.00 85.31 173 ASP A C 1
ATOM 1360 O O . ASP A 1 173 ? -16.638 18.494 -19.488 1.00 85.31 173 ASP A O 1
ATOM 1364 N N . ARG A 1 174 ? -18.382 18.234 -18.091 1.00 85.44 174 ARG A N 1
ATOM 1365 C CA . ARG A 1 174 ? -17.622 17.604 -17.004 1.00 85.44 174 ARG A CA 1
ATOM 1366 C C . ARG A 1 174 ? -17.130 16.200 -17.335 1.00 85.44 174 ARG A C 1
ATOM 1368 O O . ARG A 1 174 ? -16.176 15.732 -16.711 1.00 85.44 174 ARG A O 1
ATOM 1375 N N . SER A 1 175 ? -17.739 15.544 -18.324 1.00 85.81 175 SER A N 1
ATOM 1376 C CA . SER A 1 175 ? -17.413 14.161 -18.683 1.00 85.81 175 SER A CA 1
ATOM 1377 C C . SER A 1 175 ? -15.995 14.022 -19.241 1.00 85.81 175 SER A C 1
ATOM 1379 O O . SER A 1 175 ? -15.400 12.947 -19.166 1.00 85.81 175 SER A O 1
ATOM 1381 N N . LYS A 1 176 ? -15.398 15.130 -19.697 1.00 87.62 176 LYS A N 1
ATOM 1382 C CA . LYS A 1 176 ? -14.003 15.194 -20.152 1.00 87.62 176 LYS A CA 1
ATOM 1383 C C . LYS A 1 176 ? -12.989 14.913 -19.050 1.00 87.62 176 LYS A C 1
ATOM 1385 O O . LYS A 1 176 ? -11.880 14.508 -19.366 1.00 87.62 176 LYS A O 1
ATOM 1390 N N . SER A 1 177 ? -13.337 15.125 -17.780 1.00 91.50 177 SER A N 1
ATOM 1391 C CA . SER A 1 177 ? -12.494 14.737 -16.647 1.00 91.50 177 SER A CA 1
ATOM 1392 C C . SER A 1 177 ? -13.251 13.780 -15.734 1.00 91.50 177 SER A C 1
ATOM 1394 O O . SER A 1 177 ? -13.812 14.203 -14.720 1.00 91.50 177 SER A O 1
ATOM 1396 N N . SER A 1 178 ? -13.324 12.501 -16.117 1.00 94.00 178 SER A N 1
ATOM 1397 C CA . SER A 1 178 ? -14.240 11.563 -15.463 1.00 94.00 178 SER A CA 1
ATOM 1398 C C . SER A 1 178 ? -13.727 10.153 -15.202 1.00 94.00 178 SER A C 1
ATOM 1400 O O . SER A 1 178 ? -12.864 9.641 -15.904 1.00 94.00 178 SER A O 1
ATOM 1402 N N . TYR A 1 179 ? -14.296 9.488 -14.193 1.00 96.38 179 TYR A N 1
ATOM 1403 C CA . TYR A 1 179 ? -13.927 8.115 -13.821 1.00 96.38 179 TYR A CA 1
ATOM 1404 C C . TYR A 1 179 ? -12.429 7.956 -13.527 1.00 96.38 179 TYR A C 1
ATOM 1406 O O . TYR A 1 179 ? -11.806 6.976 -13.926 1.00 96.38 179 TYR A O 1
ATOM 1414 N N . ASN A 1 180 ? -11.824 8.929 -12.853 1.00 97.50 180 ASN A N 1
ATOM 1415 C CA . ASN A 1 180 ? -10.414 8.854 -12.491 1.00 97.50 180 ASN A CA 1
ATOM 1416 C C . ASN A 1 180 ? -10.221 8.352 -11.058 1.00 97.50 180 ASN A C 1
ATOM 1418 O O . ASN A 1 180 ? -11.092 8.520 -10.204 1.00 97.50 180 ASN A O 1
ATOM 1422 N N . LEU A 1 181 ? -9.062 7.759 -10.784 1.00 98.44 181 LEU A N 1
ATOM 1423 C CA . LEU A 1 181 ? -8.684 7.250 -9.470 1.00 98.44 181 LEU A CA 1
ATOM 1424 C C . LEU A 1 181 ? -7.289 7.737 -9.084 1.00 98.44 181 LEU A C 1
ATOM 1426 O O . LEU A 1 181 ? -6.326 7.532 -9.817 1.00 98.44 181 LEU A O 1
ATOM 1430 N N . MET A 1 182 ? -7.173 8.302 -7.887 1.00 98.44 182 MET A N 1
ATOM 1431 C CA . MET A 1 182 ? -5.920 8.369 -7.139 1.00 98.44 182 MET A CA 1
ATOM 1432 C C . MET A 1 182 ? -6.030 7.429 -5.946 1.00 98.44 182 MET A C 1
ATOM 1434 O O . MET A 1 182 ? -6.878 7.632 -5.083 1.00 98.44 182 MET A O 1
ATOM 1438 N N . GLU A 1 183 ? -5.188 6.402 -5.884 1.00 98.25 183 GLU A N 1
ATOM 1439 C CA . GLU A 1 183 ? -5.176 5.431 -4.791 1.00 98.25 183 GLU A CA 1
ATOM 1440 C C . GLU A 1 183 ? -3.791 5.343 -4.146 1.00 98.25 183 GLU A C 1
ATOM 1442 O O . GLU A 1 183 ? -2.781 5.141 -4.820 1.00 98.25 183 GLU A O 1
ATOM 1447 N N . GLU A 1 184 ? -3.738 5.483 -2.818 1.00 96.94 184 GLU A N 1
ATOM 1448 C CA . GLU A 1 184 ? -2.493 5.449 -2.034 1.00 96.94 184 GLU A CA 1
ATOM 1449 C C . GLU A 1 184 ? -1.450 6.483 -2.499 1.00 96.94 184 GLU A C 1
ATOM 1451 O O . GLU A 1 184 ? -0.244 6.302 -2.326 1.00 96.94 184 GLU A O 1
ATOM 1456 N N . CYS A 1 185 ? -1.912 7.573 -3.114 1.00 98.19 185 CYS A N 1
ATOM 1457 C CA . CYS A 1 185 ? -1.057 8.673 -3.535 1.00 98.19 185 CYS A CA 1
ATOM 1458 C C . CYS A 1 185 ? -0.707 9.596 -2.367 1.00 98.19 185 CYS A C 1
ATOM 1460 O O . CYS A 1 185 ? -1.528 9.838 -1.481 1.00 98.19 185 CYS A O 1
ATOM 1462 N N . ILE A 1 186 ? 0.491 10.169 -2.408 1.00 97.38 186 ILE A N 1
ATOM 1463 C CA . ILE A 1 186 ? 0.933 11.171 -1.438 1.00 97.38 186 ILE A CA 1
ATOM 1464 C C . ILE A 1 186 ? 1.192 12.505 -2.137 1.00 97.38 186 ILE A C 1
ATOM 1466 O O . ILE A 1 186 ? 1.760 12.528 -3.227 1.00 97.38 186 ILE A O 1
ATOM 1470 N N . ALA A 1 187 ? 0.795 13.617 -1.525 1.00 96.06 187 ALA A N 1
ATOM 1471 C CA . ALA A 1 187 ? 1.126 14.948 -2.028 1.00 96.06 187 ALA A CA 1
ATOM 1472 C C . ALA A 1 187 ? 1.632 15.843 -0.901 1.00 96.06 187 ALA A C 1
ATOM 1474 O O . ALA A 1 187 ? 1.048 15.875 0.182 1.00 96.06 187 ALA A O 1
ATOM 1475 N N . TRP A 1 188 ? 2.725 16.558 -1.144 1.00 93.81 188 TRP A N 1
ATOM 1476 C CA . TRP A 1 188 ? 3.277 17.483 -0.164 1.00 93.81 188 TRP A CA 1
ATOM 1477 C C . TRP A 1 188 ? 3.979 18.681 -0.807 1.00 93.81 188 TRP A C 1
ATOM 1479 O O . TRP A 1 188 ? 4.179 18.726 -2.024 1.00 93.81 188 TRP A O 1
ATOM 1489 N N . GLY A 1 189 ? 4.286 19.692 0.005 1.00 90.62 189 GLY A N 1
ATOM 1490 C CA . GLY A 1 189 ? 4.906 20.936 -0.439 1.00 90.62 189 GLY A CA 1
ATOM 1491 C C . GLY A 1 189 ? 3.939 22.121 -0.507 1.00 90.62 189 GLY A C 1
ATOM 1492 O O . GLY A 1 189 ? 3.200 22.369 0.441 1.00 90.62 189 GLY A O 1
ATOM 1493 N N . SER A 1 190 ? 3.988 22.895 -1.594 1.00 86.88 190 SER A N 1
ATOM 1494 C CA . SER A 1 190 ? 3.303 24.187 -1.737 1.00 86.88 190 SER A CA 1
ATOM 1495 C C . SER A 1 190 ? 2.206 24.210 -2.796 1.00 86.88 190 SER A C 1
ATOM 1497 O O . SER A 1 190 ? 2.306 23.512 -3.802 1.00 86.88 190 SER A O 1
ATOM 1499 N N . GLY A 1 191 ? 1.245 25.122 -2.641 1.00 87.44 191 GLY A N 1
ATOM 1500 C CA . GLY A 1 191 ? 0.224 25.440 -3.640 1.00 87.44 191 GLY A CA 1
ATOM 1501 C C . GLY A 1 191 ? -1.050 25.992 -3.011 1.00 87.44 191 GLY A C 1
ATOM 1502 O O . GLY A 1 191 ? -1.226 25.953 -1.795 1.00 87.44 191 GLY A O 1
ATOM 1503 N N . ARG A 1 192 ? -1.976 26.490 -3.836 1.00 88.12 192 ARG A N 1
ATOM 1504 C CA . ARG A 1 192 ? -3.327 26.851 -3.382 1.00 88.12 192 ARG A CA 1
ATOM 1505 C C . ARG A 1 192 ? -4.122 25.608 -3.002 1.00 88.12 192 ARG A C 1
ATOM 1507 O O . ARG A 1 192 ? -4.866 25.626 -2.031 1.00 88.12 192 ARG A O 1
ATOM 1514 N N . TYR A 1 193 ? -3.962 24.535 -3.770 1.00 90.56 193 TYR A N 1
ATOM 1515 C CA . TYR A 1 193 ? -4.539 23.236 -3.452 1.00 90.56 193 TYR A CA 1
ATOM 1516 C C . TYR A 1 193 ? -3.473 22.152 -3.541 1.00 90.56 193 TYR A C 1
ATOM 1518 O O . TYR A 1 193 ? -2.570 22.277 -4.360 1.00 90.56 193 TYR A O 1
ATOM 1526 N N . MET A 1 194 ? -3.553 21.088 -2.752 1.00 93.81 194 MET A N 1
ATOM 1527 C CA . MET A 1 194 ? -2.608 19.979 -2.918 1.00 93.81 194 MET A CA 1
ATOM 1528 C C . MET A 1 194 ? -3.146 18.960 -3.910 1.00 93.81 194 MET A C 1
ATOM 1530 O O . MET A 1 194 ? -2.572 18.816 -4.983 1.00 93.81 194 MET A O 1
ATOM 1534 N N . LEU A 1 195 ? -4.271 18.318 -3.600 1.00 95.62 195 LEU A N 1
ATOM 1535 C CA . LEU A 1 195 ? -4.985 17.432 -4.512 1.00 95.62 195 LEU A CA 1
ATOM 1536 C C . LEU A 1 195 ? -6.317 18.058 -4.917 1.00 95.62 195 LEU A C 1
ATOM 1538 O O . LEU A 1 195 ? -7.146 18.381 -4.065 1.00 95.62 195 LEU A O 1
ATOM 1542 N N . ILE A 1 196 ? -6.536 18.221 -6.221 1.00 93.25 196 ILE A N 1
ATOM 1543 C CA . ILE A 1 196 ? -7.765 18.816 -6.754 1.00 93.25 196 ILE A CA 1
ATOM 1544 C C . ILE A 1 196 ? -8.427 17.944 -7.824 1.00 93.25 196 ILE A C 1
ATOM 1546 O O . ILE A 1 196 ? -7.778 17.402 -8.712 1.00 93.25 196 ILE A O 1
ATOM 1550 N N . SER A 1 197 ? -9.751 17.846 -7.749 1.00 92.50 197 SER A N 1
ATOM 1551 C CA . SER A 1 197 ? -10.619 17.560 -8.888 1.00 92.50 197 SER A CA 1
ATOM 1552 C C . SER A 1 197 ? -11.246 18.880 -9.316 1.00 92.50 197 SER A C 1
ATOM 1554 O O . SER A 1 197 ? -11.856 19.577 -8.497 1.00 92.50 197 SER A O 1
ATOM 1556 N N . TRP A 1 198 ? -11.057 19.255 -10.576 1.00 90.50 198 TRP A N 1
ATOM 1557 C CA . TRP A 1 198 ? -11.556 20.497 -11.144 1.00 90.50 198 TRP A CA 1
ATOM 1558 C C . TRP A 1 198 ? -12.477 20.214 -12.330 1.00 90.50 198 TRP A C 1
ATOM 1560 O O . TRP A 1 198 ? -12.073 19.634 -13.332 1.00 90.50 198 TRP A O 1
ATOM 1570 N N . ASN A 1 199 ? -13.726 20.659 -12.204 1.00 89.62 199 ASN A N 1
ATOM 1571 C CA . ASN A 1 199 ? -14.758 20.586 -13.229 1.00 89.62 199 ASN A CA 1
ATOM 1572 C C . ASN A 1 199 ? -15.017 19.164 -13.770 1.00 89.62 199 ASN A C 1
ATOM 1574 O O . ASN A 1 199 ? -15.488 19.001 -14.887 1.00 89.62 199 ASN A O 1
ATOM 1578 N N . GLY A 1 200 ? -14.695 18.128 -12.997 1.00 90.44 200 GLY A N 1
ATOM 1579 C CA . GLY A 1 200 ? -14.838 16.730 -13.398 1.00 90.44 200 GLY A CA 1
ATOM 1580 C C . GLY A 1 200 ? -16.067 16.044 -12.809 1.00 90.44 200 GLY A C 1
ATOM 1581 O O . GLY A 1 200 ? -16.799 16.624 -12.000 1.00 90.44 200 GLY A O 1
ATOM 1582 N N . GLU A 1 201 ? -16.261 14.779 -13.172 1.00 91.88 201 GLU A N 1
ATOM 1583 C CA . GLU A 1 201 ? -17.273 13.920 -12.555 1.00 91.88 201 GLU A CA 1
ATOM 1584 C C . GLU A 1 201 ? -16.731 12.536 -12.167 1.00 91.88 201 GLU A C 1
ATOM 1586 O O . GLU A 1 201 ? -15.846 12.003 -12.824 1.00 91.88 201 GLU A O 1
ATOM 1591 N N . LYS A 1 202 ? -17.273 11.903 -11.120 1.00 95.38 202 LYS A N 1
ATOM 1592 C CA . LYS A 1 202 ? -16.998 10.480 -10.805 1.00 95.38 202 LYS A CA 1
ATOM 1593 C C . LYS A 1 202 ? -15.521 10.154 -10.526 1.00 95.38 202 LYS A C 1
ATOM 1595 O O . LYS A 1 202 ? -15.045 9.059 -10.821 1.00 95.38 202 LYS A O 1
ATOM 1600 N N . ASN A 1 203 ? -14.789 11.107 -9.956 1.00 96.81 203 ASN A N 1
ATOM 1601 C CA . ASN A 1 203 ? -13.382 10.942 -9.590 1.00 96.81 203 ASN A CA 1
ATOM 1602 C C . ASN A 1 203 ? -13.254 10.445 -8.143 1.00 96.81 203 ASN A C 1
ATOM 1604 O O . ASN A 1 203 ? -13.905 10.982 -7.247 1.00 96.81 203 ASN A O 1
ATOM 1608 N N . ILE A 1 204 ? -12.398 9.454 -7.898 1.00 98.44 204 ILE A N 1
ATOM 1609 C CA . ILE A 1 204 ? -12.151 8.882 -6.571 1.00 98.44 204 ILE A CA 1
ATOM 1610 C C . ILE A 1 204 ? -10.729 9.209 -6.113 1.00 98.44 204 ILE A C 1
ATOM 1612 O O . ILE A 1 204 ? -9.755 8.961 -6.819 1.00 98.44 204 ILE A O 1
ATOM 1616 N N . PHE A 1 205 ? -10.612 9.690 -4.882 1.00 98.62 205 PHE A N 1
ATOM 1617 C CA . PHE A 1 205 ? -9.371 9.746 -4.121 1.00 98.62 205 PHE A CA 1
ATOM 1618 C C . PHE A 1 205 ? -9.499 8.746 -2.974 1.00 98.62 205 PHE A C 1
ATOM 1620 O O . PHE A 1 205 ? -10.415 8.848 -2.159 1.00 98.62 205 PHE A O 1
ATOM 1627 N N . ARG A 1 206 ? -8.611 7.754 -2.914 1.00 98.31 206 ARG A N 1
ATOM 1628 C CA . ARG A 1 206 ? -8.678 6.648 -1.956 1.00 98.31 206 ARG A CA 1
ATOM 1629 C C . ARG A 1 206 ? -7.362 6.501 -1.216 1.00 98.31 206 ARG A C 1
ATOM 1631 O O . ARG A 1 206 ? -6.316 6.293 -1.825 1.00 98.31 206 ARG A O 1
ATOM 1638 N N . ARG A 1 207 ? -7.401 6.579 0.113 1.00 97.19 207 ARG A N 1
ATOM 1639 C CA . ARG A 1 207 ? -6.219 6.459 0.983 1.00 97.19 207 ARG A CA 1
ATOM 1640 C C . ARG A 1 207 ? -5.074 7.396 0.581 1.00 97.19 207 ARG A C 1
ATOM 1642 O O . ARG A 1 207 ? -3.905 7.062 0.756 1.00 97.19 207 ARG A O 1
ATOM 1649 N N . CYS A 1 208 ? -5.414 8.562 0.032 1.00 98.25 208 CYS A N 1
ATOM 1650 C CA . CYS A 1 208 ? -4.438 9.600 -0.277 1.00 98.25 208 CYS A CA 1
ATOM 1651 C C . CYS A 1 208 ? -4.029 10.346 0.994 1.00 98.25 208 CYS A C 1
ATOM 1653 O O . CYS A 1 208 ? -4.881 10.622 1.839 1.00 98.25 208 CYS A O 1
ATOM 1655 N N . LEU A 1 209 ? -2.751 10.704 1.104 1.00 97.19 209 LEU A N 1
ATOM 1656 C CA . LEU A 1 209 ? -2.200 11.436 2.245 1.00 97.19 209 LEU A CA 1
ATOM 1657 C C . LEU A 1 209 ? -1.595 12.763 1.787 1.00 97.19 209 LEU A C 1
ATOM 1659 O O . LEU A 1 209 ? -0.796 12.791 0.849 1.00 97.19 209 LEU A O 1
ATOM 1663 N N . VAL A 1 210 ? -1.952 13.850 2.465 1.00 95.88 210 VAL A N 1
ATOM 1664 C CA . VAL A 1 210 ? -1.545 15.200 2.081 1.00 95.88 210 VAL A CA 1
ATOM 1665 C C . VAL A 1 210 ? -0.982 15.980 3.261 1.00 95.88 210 VAL A C 1
ATOM 1667 O O . VAL A 1 210 ? -1.596 16.002 4.325 1.00 95.88 210 VAL A O 1
ATOM 1670 N N . ARG A 1 211 ? 0.150 16.658 3.037 1.00 91.75 211 ARG A N 1
ATOM 1671 C CA . ARG A 1 211 ? 0.731 17.653 3.951 1.00 91.75 211 ARG A CA 1
ATOM 1672 C C . ARG A 1 211 ? 0.999 18.962 3.214 1.00 91.75 211 ARG A C 1
ATOM 1674 O O . ARG A 1 211 ? 1.547 18.936 2.117 1.00 91.75 211 ARG A O 1
ATOM 1681 N N . HIS A 1 212 ? 0.674 20.100 3.813 1.00 89.25 212 HIS A N 1
ATOM 1682 C CA . HIS A 1 212 ? 0.939 21.418 3.237 1.00 89.25 212 HIS A CA 1
ATOM 1683 C C . HIS A 1 212 ? 2.057 22.138 3.985 1.00 89.25 212 HIS A C 1
ATOM 1685 O O . HIS A 1 212 ? 1.990 22.283 5.199 1.00 89.25 212 HIS A O 1
ATOM 1691 N N . ASP A 1 213 ? 3.085 22.583 3.265 1.00 85.00 213 ASP A N 1
ATOM 1692 C CA . ASP A 1 213 ? 4.292 23.160 3.864 1.00 85.00 213 ASP A CA 1
ATOM 1693 C C . ASP A 1 213 ? 4.383 24.690 3.737 1.00 85.00 213 ASP A C 1
ATOM 1695 O O . ASP A 1 213 ? 4.980 25.341 4.593 1.00 85.00 213 ASP A O 1
ATOM 1699 N N . TYR A 1 214 ? 3.872 25.277 2.648 1.00 82.56 214 TYR A N 1
ATOM 1700 C CA . TYR A 1 214 ? 4.092 26.695 2.317 1.00 82.56 214 TYR A CA 1
ATOM 1701 C C . TYR A 1 214 ? 3.146 27.193 1.220 1.00 82.56 214 TYR A C 1
ATOM 1703 O O . TYR A 1 214 ? 2.883 26.463 0.268 1.00 82.56 214 TYR A O 1
ATOM 1711 N N . ASN A 1 215 ? 2.680 28.449 1.259 1.00 78.94 215 ASN A N 1
ATOM 1712 C CA . ASN A 1 215 ? 1.966 29.064 0.126 1.00 78.94 215 ASN A CA 1
ATOM 1713 C C . ASN A 1 215 ? 1.888 30.602 0.206 1.00 78.94 215 ASN A C 1
ATOM 1715 O O . ASN A 1 215 ? 1.973 31.199 1.282 1.00 78.94 215 ASN A O 1
ATOM 1719 N N . ASP A 1 216 ? 1.670 31.231 -0.955 1.00 76.00 216 ASP A N 1
ATOM 1720 C CA . ASP A 1 216 ? 1.477 32.674 -1.139 1.00 76.00 216 ASP A CA 1
ATOM 1721 C C . ASP A 1 216 ? 0.057 33.070 -1.606 1.00 76.00 216 ASP A C 1
ATOM 1723 O O . ASP A 1 216 ? -0.205 34.245 -1.904 1.00 76.00 216 ASP A O 1
ATOM 1727 N N . ALA A 1 217 ? -0.876 32.117 -1.684 1.00 76.69 217 ALA A N 1
ATOM 1728 C CA . ALA A 1 217 ? -2.255 32.352 -2.102 1.00 76.69 217 ALA A CA 1
ATOM 1729 C C . ALA A 1 217 ? -3.183 32.704 -0.928 1.00 76.69 217 ALA A C 1
ATOM 1731 O O . ALA A 1 217 ? -2.907 32.421 0.232 1.00 76.69 217 ALA A O 1
ATOM 1732 N N . GLN A 1 218 ? -4.321 33.328 -1.248 1.00 72.81 218 GLN A N 1
ATOM 1733 C CA . GLN A 1 218 ? -5.305 33.740 -0.242 1.00 72.81 218 GLN A CA 1
ATOM 1734 C C . GLN A 1 218 ? -6.117 32.561 0.321 1.00 72.81 218 GLN A C 1
ATOM 1736 O O . GLN A 1 218 ? -6.508 32.613 1.477 1.00 72.81 218 GLN A O 1
ATOM 1741 N N . GLN A 1 219 ? -6.374 31.509 -0.460 1.00 79.25 219 GLN A N 1
ATOM 1742 C CA . GLN A 1 219 ? -7.146 30.324 -0.043 1.00 79.25 219 GLN A CA 1
ATOM 1743 C C . GLN A 1 219 ? -6.269 29.083 -0.138 1.00 79.25 219 GLN A C 1
ATOM 1745 O O . GLN A 1 219 ? -5.481 29.008 -1.077 1.00 79.25 219 GLN A O 1
ATOM 1750 N N . ILE A 1 220 ? -6.395 28.127 0.784 1.00 85.31 220 ILE A N 1
ATOM 1751 C CA . ILE A 1 220 ? -5.486 26.968 0.837 1.00 85.31 220 ILE A CA 1
ATOM 1752 C C . ILE A 1 220 ? -6.244 25.696 1.201 1.00 85.31 220 ILE A C 1
ATOM 1754 O O . ILE A 1 220 ? -6.824 25.671 2.273 1.00 85.31 220 ILE A O 1
ATOM 1758 N N . PHE A 1 221 ? -6.248 24.646 0.371 1.00 89.38 221 PHE A N 1
ATOM 1759 C CA . PHE A 1 221 ? -6.845 23.360 0.772 1.00 89.38 221 PHE A CA 1
ATOM 1760 C C . PHE A 1 221 ? -6.053 22.126 0.360 1.00 89.38 221 PHE A C 1
ATOM 1762 O O . PHE A 1 221 ? -5.560 22.034 -0.760 1.00 89.38 221 PHE A O 1
ATOM 1769 N N . ASN A 1 222 ? -6.014 21.123 1.228 1.00 93.81 222 ASN A N 1
ATOM 1770 C CA . ASN A 1 222 ? -5.334 19.864 0.933 1.00 93.81 222 ASN A CA 1
ATOM 1771 C C . ASN A 1 222 ? -6.086 19.007 -0.086 1.00 93.81 222 ASN A C 1
ATOM 1773 O O . ASN A 1 222 ? -5.487 18.504 -1.034 1.00 93.81 222 ASN A O 1
ATOM 1777 N N . PHE A 1 223 ? -7.403 18.929 0.037 1.00 94.81 223 PHE A N 1
ATOM 1778 C CA . PHE A 1 223 ? -8.285 18.256 -0.902 1.00 94.81 223 PHE A CA 1
ATOM 1779 C C . PHE A 1 223 ? -9.335 19.235 -1.407 1.00 94.81 223 PHE A C 1
ATOM 1781 O O . PHE A 1 223 ? -10.031 19.878 -0.618 1.00 94.81 223 PHE A O 1
ATOM 1788 N N . ARG A 1 224 ? -9.473 19.347 -2.729 1.00 91.75 224 ARG A N 1
ATOM 1789 C CA . ARG A 1 224 ? -10.452 20.237 -3.356 1.00 91.75 224 ARG A CA 1
ATOM 1790 C C . ARG A 1 224 ? -11.279 19.519 -4.417 1.00 91.75 224 ARG A C 1
ATOM 1792 O O . ARG A 1 224 ? -10.723 18.969 -5.359 1.00 91.75 224 ARG A O 1
ATOM 1799 N N . ALA A 1 225 ? -12.601 19.624 -4.318 1.00 90.69 225 ALA A N 1
ATOM 1800 C CA . ALA A 1 225 ? -13.525 19.380 -5.422 1.00 90.69 225 ALA A CA 1
ATOM 1801 C C . ALA A 1 225 ? -14.105 20.729 -5.875 1.00 90.69 225 ALA A C 1
ATOM 1803 O O . ALA A 1 225 ? -14.938 21.321 -5.184 1.00 90.69 225 ALA A O 1
ATOM 1804 N N . TYR A 1 226 ? -13.620 21.251 -7.002 1.00 87.94 226 TYR A N 1
ATOM 1805 C CA . TYR A 1 226 ? -14.039 22.532 -7.581 1.00 87.94 226 TYR A CA 1
ATOM 1806 C C . TYR A 1 226 ? -14.977 22.273 -8.759 1.00 87.94 226 TYR A C 1
ATOM 1808 O O . TYR A 1 226 ? -14.551 21.673 -9.741 1.00 87.94 226 TYR A O 1
ATOM 1816 N N . ALA A 1 227 ? -16.228 22.728 -8.695 1.00 85.69 227 ALA A N 1
ATOM 1817 C CA . ALA A 1 227 ? -17.255 22.542 -9.723 1.00 85.69 227 ALA A CA 1
ATOM 1818 C C . ALA A 1 227 ? -17.430 21.077 -10.178 1.00 85.69 227 ALA A C 1
ATOM 1820 O O . ALA A 1 227 ? -17.642 20.822 -11.360 1.00 85.69 227 ALA A O 1
ATOM 1821 N N . CYS A 1 228 ? -17.305 20.118 -9.255 1.00 87.25 228 CYS A N 1
ATOM 1822 C CA . CYS A 1 228 ? -17.347 18.688 -9.568 1.00 87.25 228 CYS A CA 1
ATOM 1823 C C . CYS A 1 228 ? -18.650 18.015 -9.144 1.00 87.25 228 CYS A C 1
ATOM 1825 O O . CYS A 1 228 ? -19.247 18.385 -8.126 1.00 87.25 228 CYS A O 1
ATOM 1827 N N . ASP A 1 229 ? -19.010 16.966 -9.879 1.00 88.44 229 ASP A N 1
ATOM 1828 C CA . ASP A 1 229 ? -20.049 16.020 -9.484 1.00 88.44 229 ASP A CA 1
ATOM 1829 C C . ASP A 1 229 ? -19.433 14.686 -9.068 1.00 88.44 229 ASP A C 1
ATOM 1831 O O . ASP A 1 229 ? -18.491 14.200 -9.684 1.00 88.44 229 ASP A O 1
ATOM 1835 N N . GLN A 1 230 ? -19.976 14.045 -8.038 1.00 91.12 230 GLN A N 1
ATOM 1836 C CA . GLN A 1 230 ? -19.595 12.676 -7.679 1.00 91.12 230 GLN A CA 1
ATOM 1837 C C . GLN A 1 230 ? -18.080 12.498 -7.453 1.00 91.12 230 GLN A C 1
ATOM 1839 O O . GLN A 1 230 ? -17.531 11.434 -7.730 1.00 91.12 230 GLN A O 1
ATOM 1844 N N . THR A 1 231 ? -17.381 13.527 -6.961 1.00 93.94 231 THR A N 1
ATOM 1845 C CA . THR A 1 231 ? -16.017 13.376 -6.446 1.00 93.94 231 THR A CA 1
ATOM 1846 C C . THR A 1 231 ? -16.068 12.759 -5.054 1.00 93.94 231 THR A C 1
ATOM 1848 O O . THR A 1 231 ? -16.753 13.267 -4.163 1.00 93.94 231 THR A O 1
ATOM 1851 N N . ILE A 1 232 ? -15.343 11.658 -4.872 1.00 96.38 232 ILE A N 1
ATOM 1852 C CA . ILE A 1 232 ? -15.399 10.818 -3.676 1.00 96.38 232 ILE A CA 1
ATOM 1853 C C . ILE A 1 232 ? -14.021 10.788 -3.017 1.00 96.38 232 ILE A C 1
ATOM 1855 O O . ILE A 1 232 ? -13.030 10.448 -3.660 1.00 96.38 232 ILE A O 1
ATOM 1859 N N . TYR A 1 233 ? -13.968 11.092 -1.725 1.00 98.06 233 TYR A N 1
ATOM 1860 C CA . TYR A 1 233 ? -12.791 10.930 -0.877 1.00 98.06 233 TYR A CA 1
ATOM 1861 C C . TYR A 1 233 ? -13.037 9.769 0.088 1.00 98.06 233 TYR A C 1
ATOM 1863 O O . TYR A 1 233 ? -13.991 9.805 0.863 1.00 98.06 233 TYR A O 1
ATOM 1871 N N . GLN A 1 234 ? -12.200 8.734 0.024 1.00 98.19 234 GLN A N 1
ATOM 1872 C CA . GLN A 1 234 ? -12.326 7.492 0.791 1.00 98.19 234 GLN A CA 1
ATOM 1873 C C . GLN A 1 234 ? -11.061 7.261 1.613 1.00 98.19 234 GLN A C 1
ATOM 1875 O O . GLN A 1 234 ? -9.990 7.032 1.051 1.00 98.19 234 GLN A O 1
ATOM 1880 N N . ASN A 1 235 ? -11.155 7.304 2.941 1.00 97.69 235 ASN A N 1
ATOM 1881 C CA . ASN A 1 235 ? -10.000 7.137 3.836 1.00 97.69 235 ASN A CA 1
ATOM 1882 C C . ASN A 1 235 ? -8.807 8.066 3.544 1.00 97.69 235 ASN A C 1
ATOM 1884 O O . ASN A 1 235 ? -7.655 7.690 3.768 1.00 97.69 235 ASN A O 1
ATOM 1888 N N . CYS A 1 236 ? -9.062 9.265 3.019 1.00 98.00 236 CYS A N 1
ATOM 1889 C CA . CYS A 1 236 ? -8.030 10.271 2.790 1.00 98.00 236 CYS A CA 1
ATOM 1890 C C . CYS A 1 236 ? -7.606 10.938 4.103 1.00 98.00 236 CYS A C 1
ATOM 1892 O O . CYS A 1 236 ? -8.417 11.117 5.012 1.00 98.00 236 CYS A O 1
ATOM 1894 N N . ILE A 1 237 ? -6.336 11.326 4.188 1.00 96.19 237 ILE A N 1
ATOM 1895 C CA . ILE A 1 237 ? -5.748 11.923 5.385 1.00 96.19 237 ILE A CA 1
ATOM 1896 C C . ILE A 1 237 ? -5.079 13.248 5.015 1.00 96.19 237 ILE A C 1
ATOM 1898 O O . ILE A 1 237 ? -4.246 13.313 4.112 1.00 96.19 237 ILE A O 1
ATOM 1902 N N . SER A 1 238 ? -5.447 14.295 5.740 1.00 94.06 238 SER A N 1
ATOM 1903 C CA . SER A 1 238 ? -4.836 15.617 5.725 1.00 94.06 238 SER A CA 1
ATOM 1904 C C . SER A 1 238 ? -4.094 15.817 7.046 1.00 94.06 238 SER A C 1
ATOM 1906 O O . SER A 1 238 ? -4.686 15.620 8.110 1.00 94.06 238 SER A O 1
ATOM 1908 N N . ILE A 1 239 ? -2.797 16.116 6.996 1.00 91.25 239 ILE A N 1
ATOM 1909 C CA . ILE A 1 239 ? -1.917 16.066 8.170 1.00 91.25 239 ILE A CA 1
ATOM 1910 C C . ILE A 1 239 ? -0.957 17.255 8.216 1.00 91.25 239 ILE A C 1
ATOM 1912 O O . ILE A 1 239 ? -0.492 17.706 7.172 1.00 91.25 239 ILE A O 1
ATOM 1916 N N . ASP A 1 240 ? -0.648 17.732 9.425 1.00 86.38 240 ASP A N 1
ATOM 1917 C CA . ASP A 1 240 ? 0.458 18.652 9.736 1.00 86.38 240 ASP A CA 1
ATOM 1918 C C . ASP A 1 240 ? 0.574 19.825 8.750 1.00 86.38 240 ASP A C 1
ATOM 1920 O O . ASP A 1 240 ? 1.579 19.991 8.074 1.00 86.38 240 ASP A O 1
ATOM 1924 N N . SER A 1 241 ? -0.485 20.606 8.602 1.00 82.31 241 SER A N 1
ATOM 1925 C CA . SER A 1 241 ? -0.528 21.799 7.744 1.00 82.31 241 SER A CA 1
ATOM 1926 C C . SER A 1 241 ? -0.630 23.098 8.568 1.00 82.31 241 SER A C 1
ATOM 1928 O O . SER A 1 241 ? -0.821 24.190 8.033 1.00 82.31 241 SER A O 1
ATOM 1930 N N . ASP A 1 242 ? -0.469 23.003 9.889 1.00 72.81 242 ASP A N 1
ATOM 1931 C CA . ASP A 1 242 ? -0.626 24.061 10.898 1.00 72.81 242 ASP A CA 1
ATOM 1932 C C . ASP A 1 242 ? 0.577 25.022 11.040 1.00 72.81 242 ASP A C 1
ATOM 1934 O O . ASP A 1 242 ? 0.618 25.849 11.953 1.00 72.81 242 ASP A O 1
ATOM 1938 N N . ARG A 1 243 ? 1.549 24.978 10.120 1.00 78.31 243 ARG A N 1
ATOM 1939 C CA . ARG A 1 243 ? 2.786 25.790 10.144 1.00 78.31 243 ARG A CA 1
ATOM 1940 C C . ARG A 1 243 ? 2.586 27.216 9.632 1.00 78.31 243 ARG A C 1
ATOM 1942 O O . ARG A 1 243 ? 3.162 27.631 8.623 1.00 78.31 243 ARG A O 1
ATOM 1949 N N . ILE A 1 244 ? 1.754 27.980 10.335 1.00 69.94 244 ILE A N 1
ATOM 1950 C CA . ILE A 1 244 ? 1.289 29.280 9.849 1.00 69.94 244 ILE A CA 1
ATOM 1951 C C . ILE A 1 244 ? 2.377 30.327 9.643 1.00 69.94 244 ILE A C 1
ATOM 1953 O O . ILE A 1 244 ? 2.242 31.221 8.809 1.00 69.94 244 ILE A O 1
ATOM 1957 N N . GLU A 1 245 ? 3.454 30.214 10.408 1.00 75.50 245 GLU A N 1
ATOM 1958 C CA . GLU A 1 245 ? 4.562 31.154 10.404 1.00 75.50 245 GLU A CA 1
ATOM 1959 C C . GLU A 1 245 ? 5.366 31.121 9.098 1.00 75.50 245 GLU A C 1
ATOM 1961 O O . GLU A 1 245 ? 6.164 32.023 8.850 1.00 75.50 245 GLU A O 1
ATOM 1966 N N . HIS A 1 246 ? 5.125 30.120 8.246 1.00 76.88 246 HIS A N 1
ATOM 1967 C CA . HIS A 1 246 ? 5.727 30.016 6.920 1.00 76.88 246 HIS A CA 1
ATOM 1968 C C . HIS A 1 246 ? 4.812 30.550 5.809 1.00 76.88 246 HIS A C 1
ATOM 1970 O O . HIS A 1 246 ? 5.258 30.644 4.675 1.00 76.88 246 HIS A O 1
ATOM 1976 N N . TYR A 1 247 ? 3.566 30.964 6.070 1.00 76.19 247 TYR A N 1
ATOM 1977 C CA . TYR A 1 247 ? 2.719 31.535 5.012 1.00 76.19 247 TYR A CA 1
ATOM 1978 C C . TYR A 1 247 ? 3.099 32.985 4.693 1.00 76.19 247 TYR A C 1
ATOM 1980 O O . TYR A 1 247 ? 3.184 33.845 5.568 1.00 76.19 247 TYR A O 1
ATOM 1988 N N . ALA A 1 248 ? 3.262 33.294 3.403 1.00 70.75 248 ALA A N 1
ATOM 1989 C CA . ALA A 1 248 ? 3.623 34.643 2.955 1.00 70.75 248 ALA A CA 1
ATOM 1990 C C . ALA A 1 248 ? 2.474 35.662 3.085 1.00 70.75 248 ALA A C 1
ATOM 1992 O O . ALA A 1 248 ? 2.696 36.871 2.985 1.00 70.75 248 ALA A O 1
ATOM 1993 N N . LYS A 1 249 ? 1.234 35.190 3.262 1.00 71.69 249 LYS A N 1
ATOM 1994 C CA . LYS A 1 249 ? 0.037 36.014 3.460 1.00 71.69 249 LYS A CA 1
ATOM 1995 C C . LYS A 1 249 ? -0.776 35.469 4.632 1.00 71.69 249 LYS A C 1
ATOM 1997 O O . LYS A 1 249 ? -0.778 34.256 4.835 1.00 71.69 249 LYS A O 1
ATOM 2002 N N . PRO A 1 250 ? -1.519 36.330 5.350 1.00 67.75 250 PRO A N 1
ATOM 2003 C CA . PRO A 1 250 ? -2.515 35.864 6.301 1.00 67.75 250 PRO A CA 1
ATOM 2004 C C . PRO A 1 250 ? -3.482 34.897 5.617 1.00 67.75 250 PRO A C 1
ATOM 2006 O O . PRO A 1 250 ? -3.963 35.168 4.511 1.00 67.75 250 PRO A O 1
ATOM 2009 N N . LEU A 1 251 ? -3.761 33.782 6.284 1.00 69.94 251 LEU A N 1
ATOM 2010 C CA . LEU A 1 251 ? -4.740 32.804 5.829 1.00 69.94 251 LEU A CA 1
ATOM 2011 C C . LEU A 1 251 ? -6.103 33.485 5.663 1.00 69.94 251 LEU A C 1
ATOM 2013 O O . LEU A 1 251 ? -6.576 34.164 6.578 1.00 69.94 251 LEU A O 1
ATOM 2017 N N . SER A 1 252 ? -6.760 33.304 4.513 1.00 69.38 252 SER A N 1
ATOM 2018 C CA . SER A 1 252 ? -8.183 33.645 4.444 1.00 69.38 252 SER A CA 1
ATOM 2019 C C . SER A 1 252 ? -8.986 32.668 5.289 1.00 69.38 252 SER A C 1
ATOM 2021 O O . SER A 1 252 ? -8.600 31.507 5.423 1.00 69.38 252 SER A O 1
ATOM 2023 N N . GLY A 1 253 ? -10.173 33.103 5.718 1.00 66.00 253 GLY A N 1
ATOM 2024 C CA . GLY A 1 253 ? -11.175 32.235 6.339 1.00 66.00 253 GLY A CA 1
ATOM 2025 C C . GLY A 1 253 ? -11.770 31.167 5.409 1.00 66.00 253 GLY A C 1
ATOM 2026 O O . GLY A 1 253 ? -12.834 30.655 5.723 1.00 66.00 253 GLY A O 1
ATOM 2027 N N . GLU A 1 254 ? -11.148 30.883 4.260 1.00 75.81 254 GLU A N 1
ATOM 2028 C CA . GLU A 1 254 ? -11.408 29.749 3.369 1.00 75.81 254 GLU A CA 1
ATOM 2029 C C . GLU A 1 254 ? -10.067 29.017 3.138 1.00 75.81 254 GLU A C 1
ATOM 2031 O O . GLU A 1 254 ? -9.524 29.023 2.030 1.00 75.81 254 GLU A O 1
ATOM 2036 N N . SER A 1 255 ? -9.498 28.444 4.207 1.00 80.94 255 SER A N 1
ATOM 2037 C CA . SER A 1 255 ? -8.296 27.596 4.160 1.00 80.94 255 SER A CA 1
ATOM 2038 C C . SER A 1 255 ? -8.443 26.379 5.084 1.00 80.94 255 SER A C 1
ATOM 2040 O O . SER A 1 255 ? -8.961 26.540 6.185 1.00 80.94 255 SER A O 1
ATOM 2042 N N . GLY A 1 256 ? -8.000 25.181 4.696 1.00 85.44 256 GLY A N 1
ATOM 2043 C CA . GLY A 1 256 ? -8.230 23.973 5.488 1.00 85.44 256 GLY A CA 1
ATOM 2044 C C . GLY A 1 256 ? -7.885 22.636 4.829 1.00 85.44 256 GLY A C 1
ATOM 2045 O O . GLY A 1 256 ? -7.077 22.564 3.909 1.00 85.44 256 GLY A O 1
ATOM 2046 N N . GLY A 1 257 ? -8.526 21.567 5.296 1.00 89.69 257 GLY A N 1
ATOM 2047 C CA . GLY A 1 257 ? -8.264 20.204 4.833 1.00 89.69 257 GLY A CA 1
ATOM 2048 C C . GLY A 1 257 ? -9.007 19.871 3.550 1.00 89.69 257 GLY A C 1
ATOM 2049 O O . GLY A 1 257 ? -8.422 19.776 2.477 1.00 89.69 257 GLY A O 1
ATOM 2050 N N . PHE A 1 258 ? -10.321 19.727 3.654 1.00 91.12 258 PHE A N 1
ATOM 2051 C CA . PHE A 1 258 ? -11.209 19.294 2.585 1.00 91.12 258 PHE A CA 1
ATOM 2052 C C . PHE A 1 258 ? -12.164 20.423 2.215 1.00 91.12 258 PHE A C 1
ATOM 2054 O O . PHE A 1 258 ? -12.954 20.857 3.047 1.00 91.12 258 PHE A O 1
ATOM 2061 N N . TRP A 1 259 ? -12.158 20.858 0.958 1.00 87.56 259 TRP A N 1
ATOM 2062 C CA . TRP A 1 259 ? -13.206 21.710 0.402 1.00 87.56 259 TRP A CA 1
ATOM 2063 C C . TRP A 1 259 ? -13.978 20.947 -0.662 1.00 87.56 259 TRP A C 1
ATOM 2065 O O . TRP A 1 259 ? -13.470 20.683 -1.754 1.00 87.56 259 TRP A O 1
ATOM 2075 N N . VAL A 1 260 ? -15.233 20.630 -0.353 1.00 84.62 260 VAL A N 1
ATOM 2076 C CA . VAL A 1 260 ? -16.123 19.902 -1.253 1.00 84.62 260 VAL A CA 1
ATOM 2077 C C . VAL A 1 260 ? -17.302 20.761 -1.678 1.00 84.62 260 VAL A C 1
ATOM 2079 O O . VAL A 1 260 ? -18.067 21.250 -0.854 1.00 84.62 260 VAL A O 1
ATOM 2082 N N . GLY A 1 261 ? -17.461 20.918 -2.988 1.00 69.81 261 GLY A N 1
ATOM 2083 C CA . GLY A 1 261 ? -18.570 21.645 -3.582 1.00 69.81 261 GLY A CA 1
ATOM 2084 C C . GLY A 1 261 ? -18.420 23.161 -3.474 1.00 69.81 261 GLY A C 1
ATOM 2085 O O . GLY A 1 261 ? -17.984 23.721 -2.463 1.00 69.81 261 GLY A O 1
ATOM 2086 N N . ASP A 1 262 ? -18.767 23.849 -4.555 1.00 69.69 262 ASP A N 1
ATOM 2087 C CA . ASP A 1 262 ? -18.719 25.301 -4.677 1.00 69.69 262 ASP A CA 1
ATOM 2088 C C . ASP A 1 262 ? -19.691 25.802 -5.765 1.00 69.69 262 ASP A C 1
ATOM 2090 O O . ASP A 1 262 ? -20.726 25.183 -6.039 1.00 69.69 262 ASP A O 1
ATOM 2094 N N . GLN A 1 263 ? -19.421 26.995 -6.306 1.00 59.25 263 GLN A N 1
ATOM 2095 C CA . GLN A 1 263 ? -20.229 27.626 -7.346 1.00 59.25 263 GLN A CA 1
ATOM 2096 C C . GLN A 1 263 ? -20.326 26.716 -8.587 1.00 59.25 263 GLN A C 1
ATOM 2098 O O . GLN A 1 263 ? -19.432 25.929 -8.862 1.00 59.25 263 GLN A O 1
ATOM 2103 N N . TYR A 1 264 ? -21.407 26.848 -9.359 1.00 64.94 264 TYR A N 1
ATOM 2104 C CA . TYR A 1 264 ? -21.609 26.160 -10.648 1.00 64.94 264 TYR A CA 1
ATOM 2105 C C . TYR A 1 264 ? -22.117 24.710 -10.596 1.00 64.94 264 TYR A C 1
ATOM 2107 O O . TYR A 1 264 ? -22.155 24.045 -11.621 1.00 64.94 264 TYR A O 1
ATOM 2115 N N . GLY A 1 265 ? -22.656 24.241 -9.469 1.00 60.19 265 GLY A N 1
ATOM 2116 C CA . GLY A 1 265 ? -23.534 23.061 -9.452 1.00 60.19 265 GLY A CA 1
ATOM 2117 C C . GLY A 1 265 ? -22.848 21.740 -9.133 1.00 60.19 265 GLY A C 1
ATOM 2118 O O . GLY A 1 265 ? -23.025 20.789 -9.877 1.00 60.19 265 GLY A O 1
ATOM 2119 N N . ALA A 1 266 ? -22.122 21.693 -8.019 1.00 70.31 266 ALA A N 1
ATOM 2120 C CA . ALA A 1 266 ? -21.559 20.472 -7.459 1.00 70.31 266 ALA A CA 1
ATOM 2121 C C . ALA A 1 266 ? -22.632 19.575 -6.804 1.00 70.31 266 ALA A C 1
ATOM 2123 O O . ALA A 1 266 ? -23.360 20.026 -5.912 1.00 70.31 266 ALA A O 1
ATOM 2124 N N . ASN A 1 267 ? -22.724 18.313 -7.224 1.00 81.56 267 ASN A N 1
ATOM 2125 C CA . ASN A 1 267 ? -23.697 17.340 -6.725 1.00 81.56 267 ASN A CA 1
ATOM 2126 C C . ASN A 1 267 ? -23.077 15.958 -6.471 1.00 81.56 267 ASN A C 1
ATOM 2128 O O . ASN A 1 267 ? -22.269 15.471 -7.251 1.00 81.56 267 ASN A O 1
ATOM 2132 N N . GLY A 1 268 ? -23.522 15.270 -5.421 1.00 87.81 268 GLY A N 1
ATOM 2133 C CA . GLY A 1 268 ? -23.174 13.873 -5.169 1.00 87.81 268 GLY A CA 1
ATOM 2134 C C . GLY A 1 268 ? -21.740 13.659 -4.698 1.00 87.81 268 GLY A C 1
ATOM 2135 O O . GLY A 1 268 ? -21.268 12.528 -4.739 1.00 87.81 268 GLY A O 1
ATOM 2136 N N . ASN A 1 269 ? -21.034 14.712 -4.277 1.00 90.50 269 ASN A N 1
ATOM 2137 C CA . ASN A 1 269 ? -19.689 14.565 -3.735 1.00 90.50 269 ASN A CA 1
ATOM 2138 C C . ASN A 1 269 ? -19.747 13.989 -2.318 1.00 90.50 269 ASN A C 1
ATOM 2140 O O . ASN A 1 269 ? -20.652 14.316 -1.541 1.00 90.50 269 ASN A O 1
ATOM 2144 N N . VAL A 1 270 ? -18.769 13.150 -1.986 1.00 93.06 270 VAL A N 1
ATOM 2145 C CA . VAL A 1 270 ? -18.751 12.386 -0.736 1.00 93.06 270 VAL A CA 1
ATOM 2146 C C . VAL A 1 270 ? -17.371 12.448 -0.097 1.00 93.06 270 VAL A C 1
ATOM 2148 O O . VAL A 1 270 ? -16.361 12.228 -0.759 1.00 93.06 270 VAL A O 1
ATOM 2151 N N . VAL A 1 271 ? -17.336 12.697 1.206 1.00 95.19 271 VAL A N 1
ATOM 2152 C CA . VAL A 1 271 ? -16.173 12.453 2.063 1.00 95.19 271 VAL A CA 1
ATOM 2153 C C . VAL A 1 271 ? -16.549 11.351 3.043 1.00 95.19 271 VAL A C 1
ATOM 2155 O O . VAL A 1 271 ? -17.521 11.494 3.784 1.00 95.19 271 VAL A O 1
ATOM 2158 N N . ASP A 1 272 ? -15.805 10.252 3.021 1.00 96.38 272 ASP A N 1
ATOM 2159 C CA . ASP A 1 272 ? -16.105 9.048 3.789 1.00 96.38 272 ASP A CA 1
ATOM 2160 C C . ASP A 1 272 ? -14.835 8.500 4.447 1.00 96.38 272 ASP A C 1
ATOM 2162 O O . ASP A 1 272 ? -13.810 8.292 3.784 1.00 96.38 272 ASP A O 1
ATOM 2166 N N . GLY A 1 273 ? -14.873 8.287 5.762 1.00 95.88 273 GLY A N 1
ATOM 2167 C CA . GLY A 1 273 ? -13.746 7.699 6.479 1.00 95.88 273 GLY A CA 1
ATOM 2168 C C . GLY A 1 273 ? -12.491 8.577 6.518 1.00 95.88 273 GLY A C 1
ATOM 2169 O O . GLY A 1 273 ? -11.401 8.023 6.661 1.00 95.88 273 GLY A O 1
ATOM 2170 N N . CYS A 1 274 ? -12.592 9.895 6.313 1.00 96.25 274 CYS A N 1
ATOM 2171 C CA . CYS A 1 274 ? -11.432 10.779 6.158 1.00 96.25 274 CYS A CA 1
ATOM 2172 C C . CYS A 1 274 ? -10.964 11.388 7.488 1.00 96.25 274 CYS A C 1
ATOM 2174 O O . CYS A 1 274 ? -11.716 11.484 8.461 1.00 96.25 274 CYS A O 1
ATOM 2176 N N . ILE A 1 275 ? -9.696 11.798 7.535 1.00 93.31 275 ILE A N 1
ATOM 2177 C CA . ILE A 1 275 ? -9.063 12.357 8.734 1.00 93.31 275 ILE A CA 1
ATOM 2178 C C . ILE A 1 275 ? -8.383 13.675 8.379 1.00 93.31 275 ILE A C 1
ATOM 2180 O O . ILE A 1 275 ? -7.638 13.756 7.408 1.00 93.31 275 ILE A O 1
ATOM 2184 N N . SER A 1 276 ? -8.604 14.695 9.199 1.00 90.50 276 SER A N 1
ATOM 2185 C CA . SER A 1 276 ? -7.865 15.952 9.182 1.00 90.50 276 SER A CA 1
ATOM 2186 C C . SER A 1 276 ? -7.312 16.207 10.585 1.00 90.50 276 SER A C 1
ATOM 2188 O O . SER A 1 276 ? -8.053 16.207 11.572 1.00 90.50 276 SER A O 1
ATOM 2190 N N . ILE A 1 277 ? -5.991 16.330 10.689 1.00 86.12 277 ILE A N 1
ATOM 2191 C CA . ILE A 1 277 ? -5.259 16.435 11.956 1.00 86.12 277 ILE A CA 1
ATOM 2192 C C . ILE A 1 277 ? -4.152 17.476 11.825 1.00 86.12 277 ILE A C 1
ATOM 2194 O O . ILE A 1 277 ? -3.407 17.452 10.847 1.00 86.12 277 ILE A O 1
ATOM 2198 N N . LYS A 1 278 ? -4.033 18.377 12.810 1.00 80.56 278 LYS A N 1
ATOM 2199 C CA . LYS A 1 278 ? -3.087 19.510 12.752 1.00 80.56 278 LYS A CA 1
ATOM 2200 C C . LYS A 1 278 ? -3.156 20.257 11.429 1.00 80.56 278 LYS A C 1
ATOM 2202 O O . LYS A 1 278 ? -2.155 20.525 10.775 1.00 80.56 278 LYS A O 1
ATOM 2207 N N . ASP A 1 279 ? -4.374 20.494 10.986 1.00 78.06 279 ASP A N 1
ATOM 2208 C CA . ASP A 1 279 ? -4.635 21.063 9.679 1.00 78.06 279 ASP A CA 1
ATOM 2209 C C . ASP A 1 279 ? -4.862 22.574 9.779 1.00 78.06 279 ASP A C 1
ATOM 2211 O O . ASP A 1 279 ? -4.965 23.142 10.870 1.00 78.06 279 ASP A O 1
ATOM 2215 N N . ILE A 1 280 ? -4.964 23.227 8.626 1.00 73.00 280 ILE A N 1
ATOM 2216 C CA . ILE A 1 280 ? -5.308 24.646 8.522 1.00 73.00 280 ILE A CA 1
ATOM 2217 C C . ILE A 1 280 ? -6.781 24.849 8.952 1.00 73.00 280 ILE A C 1
ATOM 2219 O O . ILE A 1 280 ? -7.566 23.907 9.009 1.00 73.00 280 ILE A O 1
ATOM 2223 N N . GLN A 1 281 ? -7.155 26.099 9.240 1.00 74.50 281 GLN A N 1
ATOM 2224 C CA . GLN A 1 281 ? -8.413 26.607 9.820 1.00 74.50 281 GLN A CA 1
ATOM 2225 C C . GLN A 1 281 ? -9.717 25.785 9.648 1.00 74.50 281 GLN A C 1
ATOM 2227 O O . GLN A 1 281 ? -10.513 25.748 10.591 1.00 74.50 281 GLN A O 1
ATOM 2232 N N . LEU A 1 282 ? -9.979 25.182 8.480 1.00 79.00 282 LEU A N 1
ATOM 2233 C CA . LEU A 1 282 ? -11.245 24.527 8.114 1.00 79.00 282 LEU A CA 1
ATOM 2234 C C . LEU A 1 282 ? -11.068 23.066 7.644 1.00 79.00 282 LEU A C 1
ATOM 2236 O O . LEU A 1 282 ? -11.043 22.805 6.439 1.00 79.00 282 LEU A O 1
ATOM 2240 N N . PRO A 1 283 ? -11.013 22.077 8.549 1.00 82.56 283 PRO A N 1
ATOM 2241 C CA . PRO A 1 283 ? -10.831 20.664 8.200 1.00 82.56 283 PRO A CA 1
ATOM 2242 C C . PRO A 1 283 ? -11.800 20.160 7.140 1.00 82.56 283 PRO A C 1
ATOM 2244 O O . PRO A 1 283 ? -11.382 19.502 6.197 1.00 82.56 283 PRO A O 1
ATOM 2247 N N . TYR A 1 284 ? -13.082 20.507 7.264 1.00 84.25 284 TYR A N 1
ATOM 2248 C CA . TYR A 1 284 ? -14.112 20.149 6.297 1.00 84.25 284 TYR A CA 1
ATOM 2249 C C . TYR A 1 284 ? -14.954 21.372 5.979 1.00 84.25 284 TYR A C 1
ATOM 2251 O O . TYR A 1 284 ? -15.705 21.850 6.824 1.00 84.25 284 TYR A O 1
ATOM 2259 N N . TYR A 1 285 ? -14.853 21.859 4.752 1.00 81.31 285 TYR A N 1
ATOM 2260 C CA . TYR A 1 285 ? -15.642 22.949 4.210 1.00 81.31 285 TYR A CA 1
ATOM 2261 C C . TYR A 1 285 ? -16.506 22.428 3.059 1.00 81.31 285 TYR A C 1
ATOM 2263 O O . TYR A 1 285 ? -16.028 22.251 1.939 1.00 81.31 285 TYR A O 1
ATOM 2271 N N . ILE A 1 286 ? -17.790 22.169 3.314 1.00 79.69 286 ILE A N 1
ATOM 2272 C CA . ILE A 1 286 ? -18.726 21.812 2.240 1.00 79.69 286 ILE A CA 1
ATOM 2273 C C . ILE A 1 286 ? -19.482 23.058 1.807 1.00 79.69 286 ILE A C 1
ATOM 2275 O O . ILE A 1 286 ? -20.092 23.722 2.647 1.00 79.69 286 ILE A O 1
ATOM 2279 N N . SER A 1 287 ? -19.500 23.368 0.511 1.00 71.75 287 SER A N 1
ATOM 2280 C CA . SER A 1 287 ? -20.314 24.464 -0.014 1.00 71.75 287 SER A CA 1
ATOM 2281 C C . SER A 1 287 ? -21.041 24.120 -1.316 1.00 71.75 287 SER A C 1
ATOM 2283 O O . SER A 1 287 ? -20.810 23.080 -1.918 1.00 71.75 287 SER A O 1
ATOM 2285 N N . GLY A 1 288 ? -21.974 24.968 -1.754 1.00 67.12 288 GLY A N 1
ATOM 2286 C CA . GLY A 1 288 ? -22.656 24.782 -3.040 1.00 67.12 288 GLY A CA 1
ATOM 2287 C C . GLY A 1 288 ? -23.656 25.889 -3.366 1.00 67.12 288 GLY A C 1
ATOM 2288 O O . GLY A 1 288 ? -23.951 26.733 -2.516 1.00 67.12 288 GLY A O 1
ATOM 2289 N N . SER A 1 289 ? -24.155 25.901 -4.606 1.00 67.06 289 SER A N 1
ATOM 2290 C CA . SER A 1 289 ? -25.148 26.863 -5.122 1.00 67.06 289 SER A CA 1
ATOM 2291 C C . SER A 1 289 ? -26.601 26.480 -4.793 1.00 67.06 289 SER A C 1
ATOM 2293 O O . SER A 1 289 ? -26.896 25.320 -4.526 1.00 67.06 289 SER A O 1
ATOM 2295 N N . GLU A 1 290 ? -27.509 27.465 -4.829 1.00 64.12 290 GLU A N 1
ATOM 2296 C CA . GLU A 1 290 ? -28.942 27.285 -4.532 1.00 64.12 290 GLU A CA 1
ATOM 2297 C C . GLU A 1 290 ? -29.621 26.301 -5.492 1.00 64.12 290 GLU A C 1
ATOM 2299 O O . GLU A 1 290 ? -29.421 26.379 -6.704 1.00 64.12 290 GLU A O 1
ATOM 2304 N N . GLY A 1 291 ? -30.413 25.366 -4.952 1.00 59.34 291 GLY A N 1
ATOM 2305 C CA . GLY A 1 291 ? -31.205 24.415 -5.745 1.00 59.34 291 GLY A CA 1
ATOM 2306 C C . GLY A 1 291 ? -30.394 23.334 -6.472 1.00 59.34 291 GLY A C 1
ATOM 2307 O O . GLY A 1 291 ? -30.901 22.713 -7.405 1.00 59.34 291 GLY A O 1
ATOM 2308 N N . LYS A 1 292 ? -29.132 23.113 -6.087 1.00 63.44 292 LYS A N 1
ATOM 2309 C CA . LYS A 1 292 ? -28.243 22.134 -6.725 1.00 63.44 292 LYS A CA 1
ATOM 2310 C C . LYS A 1 292 ? -27.873 21.023 -5.749 1.00 63.44 292 LYS A C 1
ATOM 2312 O O . LYS A 1 292 ? -27.188 21.303 -4.776 1.00 63.44 292 LYS A O 1
ATOM 2317 N N . GLY A 1 293 ? -28.277 19.790 -6.055 1.00 71.25 293 GLY A N 1
ATOM 2318 C CA . GLY A 1 293 ? -27.661 18.554 -5.560 1.00 71.25 293 GLY A CA 1
ATOM 2319 C C . GLY A 1 293 ? -27.650 18.283 -4.050 1.00 71.25 293 GLY A C 1
ATOM 2320 O O . GLY A 1 293 ? -28.126 19.083 -3.246 1.00 71.25 293 GLY A O 1
ATOM 2321 N N . GLN A 1 294 ? -27.103 17.124 -3.676 1.00 82.00 294 GLN A N 1
ATOM 2322 C CA . GLN A 1 294 ? -26.841 16.713 -2.296 1.00 82.00 294 GLN A CA 1
ATOM 2323 C C . GLN A 1 294 ? -25.395 16.228 -2.154 1.00 82.00 294 GLN A C 1
ATOM 2325 O O . GLN A 1 294 ? -24.931 15.442 -2.974 1.00 82.00 294 GLN A O 1
ATOM 2330 N N . ASN A 1 295 ? -24.691 16.687 -1.121 1.00 86.50 295 ASN A N 1
ATOM 2331 C CA . ASN A 1 295 ? -23.326 16.268 -0.792 1.00 86.50 295 ASN A CA 1
ATOM 2332 C C . ASN A 1 295 ? -23.291 15.605 0.594 1.00 86.50 295 ASN A C 1
ATOM 2334 O O . ASN A 1 295 ? -24.157 15.875 1.433 1.00 86.50 295 ASN A O 1
ATOM 2338 N N . VAL A 1 296 ? -22.299 14.745 0.835 1.00 88.62 296 VAL A N 1
ATOM 2339 C CA . VAL A 1 296 ? -22.200 13.937 2.061 1.00 88.62 296 VAL A CA 1
ATOM 2340 C C . VAL A 1 296 ? -20.814 14.065 2.693 1.00 88.62 296 VAL A C 1
ATOM 2342 O O . VAL A 1 296 ? -19.805 13.947 2.003 1.00 88.62 296 VAL A O 1
ATOM 2345 N N . VAL A 1 297 ? -20.752 14.260 4.011 1.00 89.62 297 VAL A N 1
ATOM 2346 C CA . VAL A 1 297 ? -19.541 14.014 4.816 1.00 89.62 297 VAL A CA 1
ATOM 2347 C C . VAL A 1 297 ? -19.921 13.068 5.940 1.00 89.62 297 VAL A C 1
ATOM 2349 O O . VAL A 1 297 ? -20.783 13.394 6.748 1.00 89.62 297 VAL A O 1
ATOM 2352 N N . LYS A 1 298 ? -19.293 11.902 6.018 1.00 91.56 298 LYS A N 1
ATOM 2353 C CA . LYS A 1 298 ? -19.600 10.926 7.063 1.00 91.56 298 LYS A CA 1
ATOM 2354 C C . LYS A 1 298 ? -18.364 10.197 7.557 1.00 91.56 298 LYS A C 1
ATOM 2356 O O . LYS A 1 298 ? -17.324 10.217 6.897 1.00 91.56 298 LYS A O 1
ATOM 2361 N N . ASP A 1 299 ? -18.488 9.598 8.737 1.00 93.06 299 ASP A N 1
ATOM 2362 C CA . ASP A 1 299 ? -17.458 8.759 9.359 1.00 93.06 299 ASP A CA 1
ATOM 2363 C C . ASP A 1 299 ? -16.075 9.441 9.344 1.00 93.06 299 ASP A C 1
ATOM 2365 O O . ASP A 1 299 ? -15.064 8.819 9.044 1.00 93.06 299 ASP A O 1
ATOM 2369 N N . SER A 1 300 ? -16.030 10.751 9.606 1.00 92.62 300 SER A N 1
ATOM 2370 C CA . SER A 1 300 ? -14.843 11.586 9.380 1.00 92.62 300 SER A CA 1
ATOM 2371 C C . SER A 1 300 ? -14.431 12.374 10.622 1.00 92.62 300 SER A C 1
ATOM 2373 O O . SER A 1 300 ? -15.250 12.716 11.479 1.00 92.62 300 SER A O 1
ATOM 2375 N N . ILE A 1 301 ? -13.132 12.658 10.717 1.00 88.62 301 ILE A N 1
ATOM 2376 C CA . ILE A 1 301 ? -12.476 13.151 11.934 1.00 88.62 301 ILE A CA 1
ATOM 2377 C C . ILE A 1 301 ? -11.748 14.479 11.672 1.00 88.62 301 ILE A C 1
ATOM 2379 O O . ILE A 1 301 ? -11.043 14.600 10.670 1.00 88.62 301 ILE A O 1
ATOM 2383 N N . ALA A 1 302 ? -11.866 15.437 12.597 1.00 85.38 302 ALA A N 1
ATOM 2384 C CA . ALA A 1 302 ? -11.146 16.716 12.642 1.00 85.38 302 ALA A CA 1
ATOM 2385 C C . ALA A 1 302 ? -10.517 16.961 14.033 1.00 85.38 302 ALA A C 1
ATOM 2387 O O . ALA A 1 302 ? -11.242 17.058 15.028 1.00 85.38 302 ALA A O 1
ATOM 2388 N N . LEU A 1 303 ? -9.185 17.084 14.122 1.00 79.44 303 LEU A N 1
ATOM 2389 C CA . LEU A 1 303 ? -8.455 17.128 15.403 1.00 79.44 303 LEU A CA 1
ATOM 2390 C C . LEU A 1 303 ? -7.408 18.244 15.462 1.00 79.44 303 LEU A C 1
ATOM 2392 O O . LEU A 1 303 ? -6.561 18.335 14.574 1.00 79.44 303 LEU A O 1
ATOM 2396 N N . ASP A 1 304 ? -7.415 19.002 16.568 1.00 67.12 304 ASP A N 1
ATOM 2397 C CA . ASP A 1 304 ? -6.359 19.959 16.966 1.00 67.12 304 ASP A CA 1
ATOM 2398 C C . ASP A 1 304 ? -5.885 20.863 15.828 1.00 67.12 304 ASP A C 1
ATOM 2400 O O . ASP A 1 304 ? -4.703 21.069 15.564 1.00 67.12 304 ASP A O 1
ATOM 2404 N N . VAL A 1 305 ? -6.876 21.389 15.133 1.00 59.75 305 VAL A N 1
ATOM 2405 C CA . VAL A 1 305 ? -6.729 22.456 14.162 1.00 59.75 305 VAL A CA 1
ATOM 2406 C C . VAL A 1 305 ? -6.356 23.667 14.996 1.00 59.75 305 VAL A C 1
ATOM 2408 O O . VAL A 1 305 ? -7.197 24.130 15.757 1.00 59.75 305 VAL A O 1
ATOM 2411 N N . THR A 1 306 ? -5.115 24.143 14.962 1.00 52.47 306 THR A N 1
ATOM 2412 C CA . THR A 1 306 ? -4.732 25.334 15.729 1.00 52.47 306 THR A CA 1
ATOM 2413 C C . THR A 1 306 ? -3.964 26.320 14.867 1.00 52.47 306 THR A C 1
ATOM 2415 O O . THR A 1 306 ? -3.122 25.950 14.062 1.00 52.47 306 THR A O 1
ATOM 2418 N N . VAL A 1 307 ? -4.278 27.603 15.035 1.00 53.03 307 VAL A N 1
ATOM 2419 C CA . VAL A 1 307 ? -3.500 28.723 14.502 1.00 53.03 307 VAL A CA 1
ATOM 2420 C C . VAL A 1 307 ? -2.981 29.468 15.730 1.00 53.03 307 VAL A C 1
ATOM 2422 O O . VAL A 1 307 ? -3.791 30.070 16.444 1.00 53.03 307 VAL A O 1
ATOM 2425 N N . PRO A 1 308 ? -1.676 29.405 16.051 1.00 46.47 308 PRO A N 1
ATOM 2426 C CA . PRO A 1 308 ? -1.115 30.186 17.146 1.00 46.47 308 PRO A CA 1
ATOM 2427 C C . PRO A 1 308 ? -1.506 31.670 17.042 1.00 46.47 308 PRO A C 1
ATOM 2429 O O . PRO A 1 308 ? -1.135 32.353 16.094 1.00 46.47 308 PRO A O 1
ATOM 2432 N N . GLY A 1 309 ? -2.263 32.173 18.024 1.00 47.22 309 GLY A N 1
ATOM 2433 C CA . GLY A 1 309 ? -2.608 33.596 18.147 1.00 47.22 309 GLY A CA 1
ATOM 2434 C C . GLY A 1 309 ? -3.940 34.056 17.534 1.00 47.22 309 GLY A C 1
ATOM 2435 O O . GLY A 1 309 ? -4.324 35.191 17.801 1.00 47.22 309 GLY A O 1
ATOM 2436 N N . GLU A 1 310 ? -4.685 33.213 16.806 1.00 49.38 310 GLU A N 1
ATOM 2437 C CA . GLU A 1 310 ? -5.964 33.602 16.177 1.00 49.38 310 GLU A CA 1
ATOM 2438 C C . GLU A 1 310 ? -7.173 32.829 16.748 1.00 49.38 310 GLU A C 1
ATOM 2440 O O . GLU A 1 310 ? -7.094 31.621 16.975 1.00 49.38 310 GLU A O 1
ATOM 2445 N N . PRO A 1 311 ? -8.330 33.479 16.980 1.00 44.94 311 PRO A N 1
ATOM 2446 C CA . PRO A 1 311 ? -9.472 32.873 17.667 1.00 44.94 311 PRO A CA 1
ATOM 2447 C C . PRO A 1 311 ? -10.463 32.115 16.749 1.00 44.94 311 PRO A C 1
ATOM 2449 O O . PRO A 1 311 ? -11.666 32.128 17.026 1.00 44.94 311 PRO A O 1
ATOM 2452 N N . THR A 1 312 ? -10.021 31.491 15.650 1.00 51.25 312 THR A N 1
ATOM 2453 C CA . THR A 1 312 ? -10.923 31.059 14.556 1.00 51.25 312 THR A CA 1
ATOM 2454 C C . THR A 1 312 ? -10.718 29.621 14.083 1.00 51.25 312 THR A C 1
ATOM 2456 O O . THR A 1 312 ? -9.914 29.378 13.185 1.00 51.25 312 THR A O 1
ATOM 2459 N N . LEU A 1 313 ? -11.452 28.656 14.640 1.00 52.62 313 LEU A N 1
ATOM 2460 C CA . LEU A 1 313 ? -11.390 27.253 14.218 1.00 52.62 313 LEU A CA 1
ATOM 2461 C C . LEU A 1 313 ? -12.778 26.616 14.315 1.00 52.62 313 LEU A C 1
ATOM 2463 O O . LEU A 1 313 ? -13.486 26.765 15.308 1.00 52.62 313 LEU A O 1
ATOM 2467 N N . SER A 1 314 ? -13.209 25.915 13.272 1.00 56.50 314 SER A N 1
ATOM 2468 C CA . SER A 1 314 ? -14.464 25.155 13.264 1.00 56.50 314 SER A CA 1
ATOM 2469 C C . SER A 1 314 ? -14.195 23.783 12.673 1.00 56.50 314 SER A C 1
ATOM 2471 O O . SER A 1 314 ? -13.692 23.691 11.562 1.00 56.50 314 SER A O 1
ATOM 2473 N N . ALA A 1 315 ? -14.500 22.724 13.432 1.00 59.62 315 ALA A N 1
ATOM 2474 C CA . ALA A 1 315 ? -14.167 21.342 13.068 1.00 59.62 315 ALA A CA 1
ATOM 2475 C C . ALA A 1 315 ? -14.795 20.926 11.731 1.00 59.62 315 ALA A C 1
ATOM 2477 O O . ALA A 1 315 ? -14.199 20.205 10.942 1.00 59.62 315 ALA A O 1
ATOM 2478 N N . PHE A 1 316 ? -15.994 21.431 11.476 1.00 69.19 316 PHE A N 1
ATOM 2479 C CA . PHE A 1 316 ? -16.723 21.301 10.229 1.00 69.19 316 PHE A CA 1
ATOM 2480 C C . PHE A 1 316 ? -17.287 22.679 9.933 1.00 69.19 316 PHE A C 1
ATOM 2482 O O . PHE A 1 316 ? -17.679 23.365 10.870 1.00 69.19 316 PHE A O 1
ATOM 2489 N N . VAL A 1 317 ? -17.312 23.078 8.668 1.00 68.06 317 VAL A N 1
ATOM 2490 C CA . VAL A 1 317 ? -18.034 24.240 8.159 1.00 68.06 317 VAL A CA 1
ATOM 2491 C C . VAL A 1 317 ? -18.872 23.782 6.983 1.00 68.06 317 VAL A C 1
ATOM 2493 O O . VAL A 1 317 ? -18.379 23.432 5.914 1.00 68.06 317 VAL A O 1
ATOM 2496 N N . LEU A 1 318 ? -20.181 23.772 7.189 1.00 65.88 318 LEU A N 1
ATOM 2497 C CA . LEU A 1 318 ? -21.138 23.269 6.211 1.00 65.88 318 LEU A CA 1
ATOM 2498 C C . LEU A 1 318 ? -21.968 24.430 5.685 1.00 65.88 318 LEU A C 1
ATOM 2500 O O . LEU A 1 318 ? -23.002 24.755 6.253 1.00 65.88 318 LEU A O 1
ATOM 2504 N N . LYS A 1 319 ? -21.499 25.072 4.615 1.00 59.44 319 LYS A N 1
ATOM 2505 C CA . LYS A 1 319 ? -22.097 26.265 4.009 1.00 59.44 319 LYS A CA 1
ATOM 2506 C C . LYS A 1 319 ? -23.153 25.885 2.973 1.00 59.44 319 LYS A C 1
ATOM 2508 O O . LYS A 1 319 ? -22.841 25.662 1.807 1.00 59.44 319 LYS A O 1
ATOM 2513 N N . SER A 1 320 ? -24.431 25.878 3.344 1.00 53.41 320 SER A N 1
ATOM 2514 C CA . SER A 1 320 ? -25.480 25.456 2.400 1.00 53.41 320 SER A CA 1
ATOM 2515 C C . SER A 1 320 ? -26.149 26.609 1.640 1.00 53.41 320 SER A C 1
ATOM 2517 O O . SER A 1 320 ? -26.931 27.347 2.228 1.00 53.41 320 SER A O 1
ATOM 2519 N N . ASN A 1 321 ? -25.981 26.688 0.318 1.00 59.81 321 ASN A N 1
ATOM 2520 C CA . ASN A 1 321 ? -27.149 26.887 -0.556 1.00 59.81 321 ASN A CA 1
ATOM 2521 C C . ASN A 1 321 ? -27.581 25.540 -1.211 1.00 59.81 321 ASN A C 1
ATOM 2523 O O . ASN A 1 321 ? -28.602 25.486 -1.877 1.00 59.81 321 ASN A O 1
ATOM 2527 N N . THR A 1 322 ? -26.841 24.445 -0.979 1.00 69.50 322 THR A N 1
ATOM 2528 C CA . THR A 1 322 ? -27.076 23.060 -1.463 1.00 69.50 322 THR A CA 1
ATOM 2529 C C . THR A 1 322 ? -27.539 22.133 -0.325 1.00 69.50 322 THR A C 1
ATOM 2531 O O . THR A 1 322 ? -27.468 22.533 0.835 1.00 69.50 322 THR A O 1
ATOM 2534 N N . ASN A 1 323 ? -27.989 20.906 -0.610 1.00 76.94 323 ASN A N 1
ATOM 2535 C CA . ASN A 1 323 ? -28.313 19.930 0.433 1.00 76.94 323 ASN A CA 1
ATOM 2536 C C . ASN A 1 323 ? -27.042 19.232 0.947 1.00 76.94 323 ASN A C 1
ATOM 2538 O O . ASN A 1 323 ? -26.215 18.770 0.163 1.00 76.94 323 ASN A O 1
ATOM 2542 N N . VAL A 1 324 ? -26.891 19.120 2.265 1.00 79.25 324 VAL A N 1
ATOM 2543 C CA . VAL A 1 324 ? -25.765 18.440 2.917 1.00 79.25 324 VAL A CA 1
ATOM 2544 C C . VAL A 1 324 ? -26.278 17.446 3.953 1.00 79.25 324 VAL A C 1
ATOM 2546 O O . VAL A 1 324 ? -27.085 17.816 4.809 1.00 79.25 324 VAL A O 1
ATOM 2549 N N . ILE A 1 325 ? -25.773 16.212 3.890 1.00 81.81 325 ILE A N 1
ATOM 2550 C CA . ILE A 1 325 ? -25.931 15.197 4.938 1.00 81.81 325 ILE A CA 1
ATOM 2551 C C . ILE A 1 325 ? -24.582 14.992 5.623 1.00 81.81 325 ILE A C 1
ATOM 2553 O O . ILE A 1 325 ? -23.576 14.722 4.967 1.00 81.81 325 ILE A O 1
ATOM 2557 N N . ALA A 1 326 ? -24.580 15.111 6.944 1.00 82.31 326 ALA A N 1
ATOM 2558 C CA . ALA A 1 326 ? -23.435 14.854 7.790 1.00 82.31 326 ALA A CA 1
ATOM 2559 C C . ALA A 1 326 ? -23.782 13.845 8.890 1.00 82.31 326 ALA A C 1
ATOM 2561 O O . ALA A 1 326 ? -24.812 13.990 9.549 1.00 82.31 326 ALA A O 1
ATOM 2562 N N . SER A 1 327 ? -22.939 12.835 9.101 1.00 84.94 327 SER A N 1
ATOM 2563 C CA . SER A 1 327 ? -23.172 11.818 10.137 1.00 84.94 327 SER A CA 1
ATOM 2564 C C . SER A 1 327 ? -21.882 11.210 10.679 1.00 84.94 327 SER A C 1
ATOM 2566 O O . SER A 1 327 ? -20.873 11.181 9.976 1.00 84.94 327 SER A O 1
ATOM 2568 N N . ASN A 1 328 ? -21.902 10.682 11.907 1.00 86.25 328 ASN A N 1
ATOM 2569 C CA . ASN A 1 328 ? -20.756 9.984 12.508 1.00 86.25 328 ASN A CA 1
ATOM 2570 C C . ASN A 1 328 ? -19.466 10.810 12.504 1.00 86.25 328 ASN A C 1
ATOM 2572 O O . ASN A 1 328 ? -18.395 10.316 12.160 1.00 86.25 328 ASN A O 1
ATOM 2576 N N . LEU A 1 329 ? -19.560 12.095 12.831 1.00 85.25 329 LEU A N 1
ATOM 2577 C CA . LEU A 1 329 ? -18.404 12.983 12.818 1.00 85.25 329 LEU A CA 1
ATOM 2578 C C . LEU A 1 329 ? -17.717 13.022 14.177 1.00 85.25 329 LEU A C 1
ATOM 2580 O O . LEU A 1 329 ? -18.367 12.905 15.215 1.00 85.25 329 LEU A O 1
ATOM 2584 N N . LEU A 1 330 ? -16.406 13.251 14.168 1.00 82.19 330 LEU A N 1
ATOM 2585 C CA . LEU A 1 330 ? -15.641 13.564 15.369 1.00 82.19 330 LEU A CA 1
ATOM 2586 C C . LEU A 1 330 ? -14.887 14.883 15.206 1.00 82.19 330 LEU A C 1
ATOM 2588 O O . LEU A 1 330 ? -14.038 15.004 14.327 1.00 82.19 330 LEU A O 1
ATOM 2592 N N . GLY A 1 331 ? -15.153 15.848 16.085 1.00 79.69 331 GLY A N 1
ATOM 2593 C CA . GLY A 1 331 ? -14.420 17.114 16.166 1.00 79.69 331 GLY A CA 1
ATOM 2594 C C . GLY A 1 331 ? -13.910 17.390 17.580 1.00 79.69 331 GLY A C 1
ATOM 2595 O O . GLY A 1 331 ? -14.714 17.433 18.509 1.00 79.69 331 GLY A O 1
ATOM 2596 N N . ILE A 1 332 ? -12.600 17.598 17.758 1.00 74.69 332 ILE A N 1
ATOM 2597 C CA . ILE A 1 332 ? -11.989 17.900 19.070 1.00 74.69 332 ILE A CA 1
ATOM 2598 C C . ILE A 1 332 ? -11.063 19.125 18.976 1.00 74.69 332 ILE A C 1
ATOM 2600 O O . ILE A 1 332 ? -10.215 19.182 18.083 1.00 74.69 332 ILE A O 1
ATOM 2604 N N . LYS A 1 333 ? -11.185 20.060 19.939 1.00 64.25 333 LYS A N 1
ATOM 2605 C CA . LYS A 1 333 ? -10.402 21.315 20.058 1.00 64.25 333 LYS A CA 1
ATOM 2606 C C . LYS A 1 333 ? -10.555 22.265 18.858 1.00 64.25 333 LYS A C 1
ATOM 2608 O O . LYS A 1 333 ? -9.571 22.759 18.319 1.00 64.25 333 LYS A O 1
ATOM 2613 N N . ALA A 1 334 ? -11.784 22.560 18.445 1.00 55.56 334 ALA A N 1
ATOM 2614 C CA . ALA A 1 334 ? -12.049 23.502 17.354 1.00 55.56 334 ALA A CA 1
ATOM 2615 C C . ALA A 1 334 ? -12.689 24.804 17.864 1.00 55.56 334 ALA A C 1
ATOM 2617 O O . ALA A 1 334 ? -13.886 25.033 17.698 1.00 55.56 334 ALA A O 1
ATOM 2618 N N . PHE A 1 335 ? -11.903 25.657 18.521 1.00 49.38 335 PHE A N 1
ATOM 2619 C CA . PHE A 1 335 ? -12.394 26.889 19.150 1.00 49.38 335 PHE A CA 1
ATOM 2620 C C . PHE A 1 335 ? -12.686 28.023 18.155 1.00 49.38 335 PHE A C 1
ATOM 2622 O O . PHE A 1 335 ? -11.823 28.401 17.371 1.00 49.38 335 PHE A O 1
ATOM 2629 N N . ASN A 1 336 ? -13.850 28.674 18.276 1.00 49.03 336 ASN A N 1
ATOM 2630 C CA . ASN A 1 336 ? -14.222 29.846 17.474 1.00 49.03 336 ASN A CA 1
ATOM 2631 C C . ASN A 1 336 ? -14.791 31.004 18.309 1.00 49.03 336 ASN A C 1
ATOM 2633 O O . ASN A 1 336 ? -15.676 30.781 19.138 1.00 49.03 336 ASN A O 1
ATOM 2637 N N . LYS A 1 337 ? -14.357 32.242 18.024 1.00 43.50 337 LYS A N 1
ATOM 2638 C CA . LYS A 1 337 ? -15.001 33.496 18.467 1.00 43.50 337 LYS A CA 1
ATOM 2639 C C . LYS A 1 337 ? -15.743 34.267 17.354 1.00 43.50 337 LYS A C 1
ATOM 2641 O O . LYS A 1 337 ? -16.427 35.231 17.686 1.00 43.50 337 LYS A O 1
ATOM 2646 N N . SER A 1 338 ? -15.628 33.903 16.069 1.00 44.84 338 SER A N 1
ATOM 2647 C CA . SER A 1 338 ? -16.108 34.720 14.931 1.00 44.84 338 SER A CA 1
ATOM 2648 C C . SER A 1 338 ? -16.788 34.000 13.743 1.00 44.84 338 SER A C 1
ATOM 2650 O O . SER A 1 338 ? -17.412 34.694 12.939 1.00 44.84 338 SER A O 1
ATOM 2652 N N . GLN A 1 339 ? -16.742 32.666 13.608 1.00 48.47 339 GLN A N 1
ATOM 2653 C CA . GLN A 1 339 ? -17.558 31.909 12.632 1.00 48.47 339 GLN A CA 1
ATOM 2654 C C . GLN A 1 339 ? -18.427 30.824 13.305 1.00 48.47 339 GLN A C 1
ATOM 2656 O O . GLN A 1 339 ? -18.100 30.295 14.365 1.00 48.47 339 GLN A O 1
ATOM 2661 N N . ASP A 1 340 ? -19.562 30.513 12.682 1.00 52.84 340 ASP A N 1
ATOM 2662 C CA . ASP A 1 340 ? -20.494 29.479 13.136 1.00 52.84 340 ASP A CA 1
ATOM 2663 C C . ASP A 1 340 ? -19.993 28.110 12.632 1.00 52.84 340 ASP A C 1
ATOM 2665 O O . ASP A 1 340 ? -19.817 27.946 11.425 1.00 52.84 340 ASP A O 1
ATOM 2669 N N . GLY A 1 341 ? -19.783 27.124 13.518 1.00 56.38 341 GLY A N 1
ATOM 2670 C CA . GLY A 1 341 ? -19.308 25.792 13.100 1.00 56.38 341 GLY A CA 1
ATOM 2671 C C . GLY A 1 341 ? -20.233 25.126 12.071 1.00 56.38 341 GLY A C 1
ATOM 2672 O O . GLY A 1 341 ? -19.845 24.808 10.959 1.00 56.38 341 GLY A O 1
ATOM 2673 N N . PHE A 1 342 ? -21.525 25.010 12.356 1.00 63.47 342 PHE A N 1
ATOM 2674 C CA . PHE A 1 342 ? -22.473 24.376 11.431 1.00 63.47 342 PHE A CA 1
ATOM 2675 C C . PHE A 1 342 ? -23.407 25.402 10.795 1.00 63.47 342 PHE A C 1
ATOM 2677 O O . PHE A 1 342 ? -24.498 25.661 11.295 1.00 63.47 342 PHE A O 1
ATOM 2684 N N . TYR A 1 343 ? -22.988 25.988 9.674 1.00 54.91 343 TYR A N 1
ATOM 2685 C CA . TYR A 1 343 ? -23.610 27.200 9.141 1.00 54.91 343 TYR A CA 1
ATOM 2686 C C . TYR A 1 343 ? -24.369 27.029 7.810 1.00 54.91 343 TYR A C 1
ATOM 2688 O O . TYR A 1 343 ? -23.822 27.243 6.729 1.00 54.91 343 TYR A O 1
ATOM 2696 N N . GLY A 1 344 ? -25.680 26.785 7.856 1.00 54.16 344 GLY A N 1
ATOM 2697 C CA . GLY A 1 344 ? -26.514 26.842 6.649 1.00 54.16 344 GLY A CA 1
ATOM 2698 C C . GLY A 1 344 ? -26.786 28.281 6.166 1.00 54.16 344 GLY A C 1
ATOM 2699 O O . GLY A 1 344 ? -27.259 29.126 6.930 1.00 54.16 344 GLY A O 1
ATOM 2700 N N . LYS A 1 345 ? -26.526 28.585 4.882 1.00 50.28 345 LYS A N 1
ATOM 2701 C CA . LYS A 1 345 ? -27.006 29.814 4.208 1.00 50.28 345 LYS A CA 1
ATOM 2702 C C . LYS A 1 345 ? -28.425 29.605 3.634 1.00 50.28 345 LYS A C 1
ATOM 2704 O O . LYS A 1 345 ? -29.034 28.541 3.734 1.00 50.28 345 LYS A O 1
ATOM 2709 N N . LYS A 1 346 ? -29.019 30.672 3.090 1.00 50.69 346 LYS A N 1
ATOM 2710 C CA . LYS A 1 346 ? -30.384 30.681 2.538 1.00 50.69 346 LYS A CA 1
ATOM 2711 C C . LYS A 1 346 ? -30.429 29.864 1.230 1.00 50.69 346 LYS A C 1
ATOM 2713 O O . LYS A 1 346 ? -29.795 30.271 0.269 1.00 50.69 346 LYS A O 1
ATOM 2718 N N . GLY A 1 347 ? -31.181 28.755 1.197 1.00 56.12 347 GLY A N 1
ATOM 2719 C CA . GLY A 1 347 ? -31.521 28.031 -0.048 1.00 56.12 347 GLY A CA 1
ATOM 2720 C C . GLY A 1 347 ? -31.302 26.506 -0.066 1.00 56.12 347 GLY A C 1
ATOM 2721 O O . GLY A 1 347 ? -31.823 25.850 -0.958 1.00 56.12 347 GLY A O 1
ATOM 2722 N N . GLY A 1 348 ? -30.594 25.929 0.917 1.00 63.62 348 GLY A N 1
ATOM 2723 C CA . GLY A 1 348 ? -30.345 24.475 1.023 1.00 63.62 348 GLY A CA 1
ATOM 2724 C C . GLY A 1 348 ? -30.778 23.853 2.360 1.00 63.62 348 GLY A C 1
ATOM 2725 O O . GLY A 1 348 ? -31.208 24.575 3.272 1.00 63.62 348 GLY A O 1
ATOM 2726 N N . THR A 1 349 ? -30.669 22.522 2.479 1.00 69.06 349 THR A N 1
ATOM 2727 C CA . THR A 1 349 ? -30.843 21.774 3.740 1.00 69.06 349 THR A CA 1
ATOM 2728 C C . THR A 1 349 ? -29.501 21.329 4.316 1.00 69.06 349 THR A C 1
ATOM 2730 O O . THR A 1 349 ? -28.610 20.916 3.584 1.00 69.06 349 THR A O 1
ATOM 2733 N N . LEU A 1 350 ? -29.372 21.356 5.639 1.00 71.62 350 LEU A N 1
ATOM 2734 C CA . LEU A 1 350 ? -28.242 20.770 6.351 1.00 71.62 350 LEU A CA 1
ATOM 2735 C C . LEU A 1 350 ? -28.790 19.816 7.410 1.00 71.62 350 LEU A C 1
ATOM 2737 O O . LEU A 1 350 ? -29.537 20.266 8.278 1.00 71.62 350 LEU A O 1
ATOM 2741 N N . THR A 1 351 ? -28.405 18.544 7.329 1.00 73.81 351 THR A N 1
ATOM 2742 C CA . THR A 1 351 ? -28.696 17.510 8.327 1.00 73.81 351 THR A CA 1
ATOM 2743 C C . THR A 1 351 ? -27.382 17.063 8.950 1.00 73.81 351 THR A C 1
ATOM 2745 O O . THR A 1 351 ? -26.448 16.733 8.227 1.00 73.81 351 THR A O 1
ATOM 2748 N N . VAL A 1 352 ? -27.310 17.065 10.280 1.00 74.44 352 VAL A N 1
ATOM 2749 C CA . VAL A 1 352 ? -26.171 16.553 11.054 1.00 74.44 352 VAL A CA 1
ATOM 2750 C C . VAL A 1 352 ? -26.728 15.601 12.106 1.00 74.44 352 VAL A C 1
ATOM 2752 O O . VAL A 1 352 ? -27.645 16.022 12.817 1.00 74.44 352 VAL A O 1
ATOM 2755 N N . ALA A 1 353 ? -26.203 14.378 12.180 1.00 76.44 353 ALA A N 1
ATOM 2756 C CA . ALA A 1 353 ? -26.615 13.344 13.133 1.00 76.44 353 ALA A CA 1
ATOM 2757 C C . ALA A 1 353 ? -25.416 12.561 13.700 1.00 76.44 353 ALA A C 1
ATOM 2759 O O . ALA A 1 353 ? -24.327 12.566 13.118 1.00 76.44 353 ALA A O 1
ATOM 2760 N N . ASP A 1 354 ? -25.615 11.890 14.837 1.00 78.75 354 ASP A N 1
ATOM 2761 C CA . ASP A 1 354 ? -24.720 10.863 15.400 1.00 78.75 354 ASP A CA 1
ATOM 2762 C C . ASP A 1 354 ? -23.254 11.303 15.514 1.00 78.75 354 ASP A C 1
ATOM 2764 O O . ASP A 1 354 ? -22.327 10.535 15.280 1.00 78.75 354 ASP A O 1
ATOM 2768 N N . SER A 1 355 ? -23.030 12.580 15.819 1.00 78.88 355 SER A N 1
ATOM 2769 C CA . SER A 1 355 ? -21.704 13.198 15.802 1.00 78.88 355 SER A CA 1
ATOM 2770 C C . SER A 1 355 ? -21.252 13.628 17.197 1.00 78.88 355 SER A C 1
ATOM 2772 O O . SER A 1 355 ? -22.057 14.089 18.012 1.00 78.88 355 SER A O 1
ATOM 2774 N N . ILE A 1 356 ? -19.944 13.519 17.446 1.00 77.31 356 ILE A N 1
ATOM 2775 C CA . ILE A 1 356 ? -19.273 13.900 18.692 1.00 77.31 356 ILE A CA 1
ATOM 2776 C C . ILE A 1 356 ? -18.466 15.176 18.460 1.00 77.31 356 ILE A C 1
ATOM 2778 O O . ILE A 1 356 ? -17.549 15.214 17.635 1.00 77.31 356 ILE A O 1
ATOM 2782 N N . LEU A 1 357 ? -18.771 16.222 19.227 1.00 74.12 357 LEU A N 1
ATOM 2783 C CA . LEU A 1 357 ? -18.093 17.513 19.133 1.00 74.12 357 LEU A CA 1
ATOM 2784 C C . LEU A 1 357 ? -17.669 17.990 20.523 1.00 74.12 357 LEU A C 1
ATOM 2786 O O . LEU A 1 357 ? -18.514 18.187 21.398 1.00 74.12 357 LEU A O 1
ATOM 2790 N N . ARG A 1 358 ? -16.366 18.206 20.714 1.00 71.00 358 ARG A N 1
ATOM 2791 C CA . ARG A 1 358 ? -15.769 18.657 21.975 1.00 71.00 358 ARG A CA 1
ATOM 2792 C C . ARG A 1 358 ? -14.894 19.893 21.780 1.00 71.00 358 ARG A C 1
ATOM 2794 O O . ARG A 1 358 ? -14.096 19.943 20.843 1.00 71.00 358 ARG A O 1
ATOM 2801 N N . ASP A 1 359 ? -14.965 20.832 22.730 1.00 63.22 359 ASP A N 1
ATOM 2802 C CA . ASP A 1 359 ? -14.150 22.059 22.732 1.00 63.22 359 ASP A CA 1
ATOM 2803 C C . ASP A 1 359 ? -14.287 22.808 21.398 1.00 63.22 359 ASP A C 1
ATOM 2805 O O . ASP A 1 359 ? -13.318 23.288 20.805 1.00 63.22 359 ASP A O 1
ATOM 2809 N N . VAL A 1 360 ? -15.516 22.819 20.878 1.00 56.28 360 VAL A N 1
ATOM 2810 C CA . VAL A 1 360 ? -15.873 23.515 19.648 1.00 56.28 360 VAL A CA 1
ATOM 2811 C C . VAL A 1 360 ? -16.390 24.917 19.985 1.00 56.28 360 VAL A C 1
ATOM 2813 O O . VAL A 1 360 ? -17.011 25.120 21.028 1.00 56.28 360 VAL A O 1
ATOM 2816 N N . GLY A 1 361 ? -16.125 25.908 19.129 1.00 51.44 361 GLY A N 1
ATOM 2817 C CA . GLY A 1 361 ? -16.614 27.283 19.291 1.00 51.44 361 GLY A CA 1
ATOM 2818 C C . GLY A 1 361 ? -18.141 27.410 19.296 1.00 51.44 361 GLY A C 1
ATOM 2819 O O . GLY A 1 361 ? -18.866 26.427 19.431 1.00 51.44 361 GLY A O 1
ATOM 2820 N N . ASN A 1 362 ? -18.659 28.632 19.114 1.00 50.62 362 ASN A N 1
ATOM 2821 C CA . ASN A 1 362 ? -20.103 28.825 18.944 1.00 50.62 362 ASN A CA 1
ATOM 2822 C C . ASN A 1 362 ? -20.628 27.930 17.806 1.00 50.62 362 ASN A C 1
ATOM 2824 O O . ASN A 1 362 ? -20.324 28.121 16.624 1.00 50.62 362 ASN A O 1
ATOM 2828 N N . VAL A 1 363 ? -21.443 26.943 18.170 1.00 51.34 363 VAL A N 1
ATOM 2829 C CA . VAL A 1 363 ? -22.160 26.100 17.217 1.00 51.34 363 VAL A CA 1
ATOM 2830 C C . VAL A 1 363 ? -23.403 26.881 16.798 1.00 51.34 363 VAL A C 1
ATOM 2832 O O . VAL A 1 363 ? -24.487 26.724 17.356 1.00 51.34 363 VAL A O 1
ATOM 2835 N N . GLY A 1 364 ? -23.238 27.797 15.846 1.00 49.09 364 GLY A N 1
ATOM 2836 C CA . GLY A 1 364 ? -24.361 28.508 15.247 1.00 49.09 364 GLY A CA 1
ATOM 2837 C C . GLY A 1 364 ? -25.106 27.606 14.271 1.00 49.09 364 GLY A C 1
ATOM 2838 O O . GLY A 1 364 ? -24.883 27.713 13.073 1.00 49.09 364 GLY A O 1
ATOM 2839 N N . LEU A 1 365 ? -25.976 26.718 14.764 1.00 50.06 365 LEU A N 1
ATOM 2840 C CA . LEU A 1 365 ? -26.826 25.869 13.921 1.00 50.06 365 LEU A CA 1
ATOM 2841 C C . LEU A 1 365 ? -27.864 26.734 13.194 1.00 50.06 365 LEU A C 1
ATOM 2843 O O . LEU A 1 365 ? -28.925 27.050 13.731 1.00 50.06 365 LEU A O 1
ATOM 2847 N N . ARG A 1 366 ? -27.572 27.121 11.951 1.00 49.91 366 ARG A N 1
ATOM 2848 C CA . ARG A 1 366 ? -28.527 27.816 11.068 1.00 49.91 366 ARG A CA 1
ATOM 2849 C C . ARG A 1 366 ? -29.111 26.844 10.045 1.00 49.91 366 ARG A C 1
ATOM 2851 O O . ARG A 1 366 ? -28.868 26.974 8.850 1.00 49.91 366 ARG A O 1
ATOM 2858 N N . ALA A 1 367 ? -29.841 25.833 10.509 1.00 45.38 367 ALA A N 1
ATOM 2859 C CA . ALA A 1 367 ? -30.376 24.760 9.666 1.00 45.38 367 ALA A CA 1
ATOM 2860 C C . ALA A 1 367 ? -31.887 24.554 9.868 1.00 45.38 367 ALA A C 1
ATOM 2862 O O . ALA A 1 367 ? -32.437 24.913 10.904 1.00 45.38 367 ALA A O 1
ATOM 2863 N N . ASN A 1 368 ? -32.559 23.986 8.857 1.00 44.22 368 ASN A N 1
ATOM 2864 C CA . ASN A 1 368 ? -34.001 23.704 8.889 1.00 44.22 368 ASN A CA 1
ATOM 2865 C C . ASN A 1 368 ? -34.357 22.410 9.654 1.00 44.22 368 ASN A C 1
ATOM 2867 O O . ASN A 1 368 ? -35.514 22.281 10.041 1.00 44.22 368 ASN A O 1
ATOM 2871 N N . GLN A 1 369 ? -33.427 21.456 9.839 1.00 51.81 369 GLN A N 1
ATOM 2872 C CA . GLN A 1 369 ? -33.676 20.160 10.499 1.00 51.81 369 GLN A CA 1
ATOM 2873 C C . GLN A 1 369 ? -32.380 19.590 11.112 1.00 51.81 369 GLN A C 1
ATOM 2875 O O . GLN A 1 369 ? -31.464 19.218 10.385 1.00 51.81 369 GLN A O 1
ATOM 2880 N N . THR A 1 370 ? -32.294 19.503 12.440 1.00 51.50 370 THR A N 1
ATOM 2881 C CA . THR A 1 370 ? -31.193 18.836 13.164 1.00 51.50 370 THR A CA 1
ATOM 2882 C C . THR A 1 370 ? -31.760 17.693 13.998 1.00 51.50 370 THR A C 1
ATOM 2884 O O . THR A 1 370 ? -32.764 17.900 14.678 1.00 51.50 370 THR A O 1
ATOM 2887 N N . ALA A 1 371 ? -31.118 16.523 13.982 1.00 49.47 371 ALA A N 1
ATOM 2888 C CA . ALA A 1 371 ? -31.483 15.368 14.804 1.00 49.47 371 ALA A CA 1
ATOM 2889 C C . ALA A 1 371 ? -30.252 14.908 15.611 1.00 49.47 371 ALA A C 1
ATOM 2891 O O . ALA A 1 371 ? -29.168 14.838 15.052 1.00 49.47 371 ALA A O 1
ATOM 2892 N N . ASN A 1 372 ? -30.414 14.676 16.921 1.00 51.06 372 ASN A N 1
ATOM 2893 C CA . ASN A 1 372 ? -29.471 14.010 17.846 1.00 51.06 372 ASN A CA 1
ATOM 2894 C C . ASN A 1 372 ? -27.958 14.207 17.584 1.00 51.06 372 ASN A C 1
ATOM 2896 O O . ASN A 1 372 ? -27.300 13.351 17.001 1.00 51.06 372 ASN A O 1
ATOM 2900 N N . ASN A 1 373 ? -27.389 15.305 18.095 1.00 55.25 373 ASN A N 1
ATOM 2901 C CA . ASN A 1 373 ? -25.938 15.527 18.151 1.00 55.25 373 ASN A CA 1
ATOM 2902 C C . ASN A 1 373 ? -25.470 15.645 19.607 1.00 55.25 373 ASN A C 1
ATOM 2904 O O . ASN A 1 373 ? -26.139 16.305 20.411 1.00 55.25 373 ASN A O 1
ATOM 2908 N N . ASN A 1 374 ? -24.311 15.057 19.922 1.00 53.41 374 ASN A N 1
ATOM 2909 C CA . ASN A 1 374 ? -23.719 15.100 21.258 1.00 53.41 374 ASN A CA 1
ATOM 2910 C C . ASN A 1 374 ? -22.650 16.201 21.302 1.00 53.41 374 ASN A C 1
ATOM 2912 O O . ASN A 1 374 ? -21.605 16.121 20.649 1.00 53.41 374 ASN A O 1
ATOM 2916 N N . HIS A 1 375 ? -22.935 17.255 22.067 1.00 57.56 375 HIS A N 1
ATOM 2917 C CA . HIS A 1 375 ? -22.073 18.425 22.215 1.00 57.56 375 HIS A CA 1
ATOM 2918 C C . HIS A 1 375 ? -21.495 18.476 23.629 1.00 57.56 375 HIS A C 1
ATOM 2920 O O . HIS A 1 375 ? -22.248 18.428 24.599 1.00 57.56 375 HIS A O 1
ATOM 2926 N N . TYR A 1 376 ? -20.177 18.630 23.748 1.00 49.34 376 TYR A N 1
ATOM 2927 C CA . TYR A 1 376 ? -19.487 18.733 25.034 1.00 49.34 376 TYR A CA 1
ATOM 2928 C C . TYR A 1 376 ? -18.594 19.983 25.083 1.00 49.34 376 TYR A C 1
ATOM 2930 O O . TYR A 1 376 ? -17.805 20.224 24.169 1.00 49.34 376 TYR A O 1
ATOM 2938 N N . GLN A 1 377 ? -18.723 20.787 26.149 1.00 47.69 377 GLN A N 1
ATOM 2939 C CA . GLN A 1 377 ? -17.956 22.031 26.365 1.00 47.69 377 GLN A CA 1
ATOM 2940 C C . GLN A 1 377 ? -17.941 22.993 25.155 1.00 47.69 377 GLN A C 1
ATOM 2942 O O . GLN A 1 377 ? -16.922 23.596 24.827 1.00 47.69 377 GLN A O 1
ATOM 2947 N N . ALA A 1 378 ? -19.080 23.148 24.476 1.00 47.28 378 ALA A N 1
ATOM 2948 C CA . ALA A 1 378 ? -19.239 24.177 23.450 1.00 47.28 378 ALA A CA 1
ATOM 2949 C C . ALA A 1 378 ? -19.414 25.572 24.085 1.00 47.28 378 ALA A C 1
ATOM 2951 O O . ALA A 1 378 ? -19.849 25.693 25.231 1.00 47.28 378 ALA A O 1
ATOM 2952 N N . GLY A 1 379 ? -19.100 26.632 23.330 1.00 47.97 379 GLY A N 1
ATOM 2953 C CA . GLY A 1 379 ? -19.454 28.014 23.689 1.00 47.97 379 GLY A CA 1
ATOM 2954 C C . GLY A 1 379 ? -20.976 28.267 23.737 1.00 47.97 379 GLY A C 1
ATOM 2955 O O . GLY A 1 379 ? -21.776 27.384 24.036 1.00 47.97 379 GLY A O 1
ATOM 2956 N N . GLN A 1 380 ? -21.428 29.485 23.416 1.00 43.34 380 GLN A N 1
ATOM 2957 C CA . GLN A 1 380 ? -22.868 29.757 23.303 1.00 43.34 380 GLN A CA 1
ATOM 2958 C C . GLN A 1 380 ? -23.452 29.028 22.077 1.00 43.34 380 GLN A C 1
ATOM 2960 O O . GLN A 1 380 ? -23.121 29.352 20.937 1.00 43.34 380 GLN A O 1
ATOM 2965 N N . CYS A 1 381 ? -24.367 28.078 22.291 1.00 43.41 381 CYS A N 1
ATOM 2966 C CA . CYS A 1 381 ? -25.236 27.554 21.233 1.00 43.41 381 CYS A CA 1
ATOM 2967 C C . CYS A 1 381 ? -26.330 28.585 20.924 1.00 43.41 381 CYS A C 1
ATOM 2969 O O . CYS A 1 381 ? -27.200 28.833 21.760 1.00 43.41 381 CYS A O 1
ATOM 2971 N N . VAL A 1 382 ? -26.304 29.185 19.730 1.00 41.31 382 VAL A N 1
ATOM 2972 C CA . VAL A 1 382 ? -27.289 30.194 19.304 1.00 41.31 382 VAL A CA 1
ATOM 2973 C C . VAL A 1 382 ? -28.051 29.684 18.083 1.00 41.31 382 VAL A C 1
ATOM 2975 O O . VAL A 1 382 ? -27.482 29.535 17.004 1.00 41.31 382 VAL A O 1
ATOM 2978 N N . LEU A 1 383 ? -29.356 29.455 18.244 1.00 40.03 383 LEU A N 1
ATOM 2979 C CA . LEU A 1 383 ? -30.294 29.314 17.130 1.00 40.03 383 LEU A CA 1
ATOM 2980 C C . LEU A 1 383 ? -30.621 30.706 16.577 1.00 40.03 383 LEU A C 1
ATOM 2982 O O . LEU A 1 383 ? -31.199 31.534 17.280 1.00 40.03 383 LEU A O 1
ATOM 2986 N N . ALA A 1 384 ? -30.276 30.980 15.319 1.00 39.62 384 ALA A N 1
ATOM 2987 C CA . ALA A 1 384 ? -30.646 32.226 14.651 1.00 39.62 384 ALA A CA 1
ATOM 2988 C C . ALA A 1 384 ? -31.684 31.959 13.548 1.00 39.62 384 ALA A C 1
ATOM 2990 O O . ALA A 1 384 ? -31.366 31.365 12.518 1.00 39.62 384 ALA A O 1
ATOM 2991 N N . ASP A 1 385 ? -32.919 32.426 13.758 1.00 39.72 385 ASP A N 1
ATOM 2992 C CA . ASP A 1 385 ? -33.968 32.483 12.729 1.00 39.72 385 ASP A CA 1
ATOM 2993 C C . ASP A 1 385 ? -33.492 33.345 11.539 1.00 39.72 385 ASP A C 1
ATOM 2995 O O . ASP A 1 385 ? -32.981 34.455 11.725 1.00 39.72 385 ASP A O 1
ATOM 2999 N N . ARG A 1 386 ? -33.683 32.850 10.305 1.00 40.66 386 ARG A N 1
ATOM 3000 C CA . ARG A 1 386 ? -33.242 33.485 9.045 1.00 40.66 386 ARG A CA 1
ATOM 3001 C C . ARG A 1 386 ? -33.751 34.922 8.865 1.00 40.66 386 ARG A C 1
ATOM 3003 O O . ARG A 1 386 ? -33.178 35.652 8.057 1.00 40.66 386 ARG A O 1
ATOM 3010 N N . ASN A 1 387 ? -34.806 35.327 9.575 1.00 38.28 387 ASN A N 1
ATOM 3011 C CA . ASN A 1 387 ? -35.522 36.582 9.321 1.00 38.28 387 ASN A CA 1
ATOM 3012 C C . ASN A 1 387 ? -35.306 37.695 10.361 1.00 38.28 387 ASN A C 1
ATOM 3014 O O . ASN A 1 387 ? -35.830 38.796 10.184 1.00 38.28 387 ASN A O 1
ATOM 3018 N N . LYS A 1 388 ? -34.544 37.466 11.439 1.00 38.44 388 LYS A N 1
ATOM 3019 C CA . LYS A 1 388 ? -34.308 38.485 12.476 1.00 38.44 388 LYS A CA 1
ATOM 3020 C C . LYS A 1 388 ? -32.814 38.600 12.757 1.00 38.44 388 LYS A C 1
ATOM 3022 O O . LYS A 1 388 ? -32.208 37.688 13.301 1.00 38.44 388 LYS A O 1
ATOM 3027 N N . GLY A 1 389 ? -32.210 39.726 12.370 1.00 37.94 389 GLY A N 1
ATOM 3028 C CA . GLY A 1 389 ? -30.803 40.008 12.659 1.00 37.94 389 GLY A CA 1
ATOM 3029 C C . GLY A 1 389 ? -30.458 39.820 14.145 1.00 37.94 389 GLY A C 1
ATOM 3030 O O . GLY A 1 389 ? -31.300 40.047 15.017 1.00 37.94 389 GLY A O 1
ATOM 3031 N N . LEU A 1 390 ? -29.200 39.442 14.404 1.00 39.06 390 LEU A N 1
ATOM 3032 C CA . LEU A 1 390 ? -28.620 39.061 15.706 1.00 39.06 390 LEU A CA 1
ATOM 3033 C C . LEU A 1 390 ? -29.017 39.962 16.894 1.00 39.06 390 LEU A C 1
ATOM 3035 O O . LEU A 1 390 ? -29.117 39.488 18.019 1.00 39.06 390 LEU A O 1
ATOM 3039 N N . ALA A 1 391 ? -29.299 41.246 16.659 1.00 38.53 391 ALA A N 1
ATOM 3040 C CA . ALA A 1 391 ? -29.634 42.216 17.701 1.00 38.53 391 ALA A CA 1
ATOM 3041 C C . ALA A 1 391 ? -31.048 42.079 18.315 1.00 38.53 391 ALA A C 1
ATOM 3043 O O . ALA A 1 391 ? -31.336 42.753 19.304 1.00 38.53 391 ALA A O 1
ATOM 3044 N N . LYS A 1 392 ? -31.949 41.252 17.757 1.00 37.47 392 LYS A N 1
ATOM 3045 C CA . LYS A 1 392 ? -33.350 41.134 18.230 1.00 37.47 392 LYS A CA 1
ATOM 3046 C C . LYS A 1 392 ? -33.696 39.832 18.962 1.00 37.47 392 LYS A C 1
ATOM 3048 O O . LYS A 1 392 ? -34.842 39.670 19.372 1.00 37.47 392 LYS A O 1
ATOM 3053 N N . LEU A 1 393 ? -32.739 38.931 19.179 1.00 40.59 393 LEU A N 1
ATOM 3054 C CA . LEU A 1 393 ? -32.962 37.665 19.890 1.00 40.59 393 LEU A CA 1
ATOM 3055 C C . LEU A 1 393 ? -32.736 37.832 21.405 1.00 40.59 393 LEU A C 1
ATOM 3057 O O . LEU A 1 393 ? -31.860 37.210 21.997 1.00 40.59 393 LEU A O 1
ATOM 3061 N N . LYS A 1 394 ? -33.518 38.709 22.051 1.00 31.06 394 LYS A N 1
ATOM 3062 C CA . LYS A 1 394 ? -33.628 38.727 23.518 1.00 31.06 394 LYS A CA 1
ATOM 3063 C C . LYS A 1 394 ? -34.688 37.714 23.936 1.00 31.06 394 LYS A C 1
ATOM 3065 O O . LYS A 1 394 ? -35.878 37.997 23.856 1.00 31.06 394 LYS A O 1
ATOM 3070 N N . GLY A 1 395 ? -34.207 36.557 24.381 1.00 38.12 395 GLY A N 1
ATOM 3071 C CA . GLY A 1 395 ? -35.006 35.457 24.909 1.00 38.12 395 GLY A CA 1
ATOM 3072 C C . GLY A 1 395 ? -35.482 34.506 23.818 1.00 38.12 395 GLY A C 1
ATOM 3073 O O . GLY A 1 395 ? -36.462 34.815 23.156 1.00 38.12 395 GLY A O 1
ATOM 3074 N N . MET A 1 396 ? -34.788 33.371 23.637 1.00 33.44 396 MET A N 1
ATOM 3075 C CA . MET A 1 396 ? -35.381 32.033 23.452 1.00 33.44 396 MET A CA 1
ATOM 3076 C C . MET A 1 396 ? -34.375 30.956 22.991 1.00 33.44 396 MET A C 1
ATOM 3078 O O . MET A 1 396 ? -33.593 31.173 22.074 1.00 33.44 396 MET A O 1
ATOM 3082 N N . PHE A 1 397 ? -34.519 29.802 23.657 1.00 34.34 397 PHE A N 1
ATOM 3083 C CA . PHE A 1 397 ? -34.228 28.395 23.337 1.00 34.34 397 PHE A CA 1
ATOM 3084 C C . PHE A 1 397 ? -32.847 27.972 22.809 1.00 34.34 397 PHE A C 1
ATOM 3086 O O . PHE A 1 397 ? -32.481 28.145 21.652 1.00 34.34 397 PHE A O 1
ATOM 3093 N N . PHE A 1 398 ? -32.139 27.289 23.710 1.00 33.50 398 PHE A N 1
ATOM 3094 C CA . PHE A 1 398 ? -30.968 26.461 23.472 1.00 33.50 398 PHE A CA 1
ATOM 3095 C C . PHE A 1 398 ? -31.266 25.379 22.424 1.00 33.50 398 PHE A C 1
ATOM 3097 O O . PHE A 1 398 ? -32.224 24.617 22.572 1.00 33.50 398 PHE A O 1
ATOM 3104 N N . CYS A 1 399 ? -30.413 25.267 21.407 1.00 36.16 399 CYS A N 1
ATOM 3105 C CA . CYS A 1 399 ? -30.300 24.044 20.620 1.00 36.16 399 CYS A CA 1
ATOM 3106 C C . CYS A 1 399 ? -29.677 22.965 21.512 1.00 36.16 399 CYS A C 1
ATOM 3108 O O . CYS A 1 399 ? -28.464 22.763 21.512 1.00 36.16 399 CYS A O 1
ATOM 3110 N N . TRP A 1 400 ? -30.505 22.311 22.319 1.00 36.59 400 TRP A N 1
ATOM 3111 C CA . TRP A 1 400 ? -30.181 20.983 22.804 1.00 36.59 400 TRP A CA 1
ATOM 3112 C C . TRP A 1 400 ? -30.317 20.070 21.586 1.00 36.59 400 TRP A C 1
ATOM 3114 O O . TRP A 1 400 ? -31.420 19.883 21.074 1.00 36.59 400 TRP A O 1
ATOM 3124 N N . GLY A 1 401 ? -29.216 19.489 21.106 1.00 39.72 401 GLY A N 1
ATOM 3125 C CA . GLY A 1 401 ? -29.359 18.136 20.581 1.00 39.72 401 GLY A CA 1
ATOM 3126 C C . GLY A 1 401 ? -30.017 17.318 21.693 1.00 39.72 401 GLY A C 1
ATOM 3127 O O . GLY A 1 401 ? -29.670 17.492 22.862 1.00 39.72 401 GLY A O 1
ATOM 3128 N N . SER A 1 402 ? -30.995 16.477 21.378 1.00 37.81 402 SER A N 1
ATOM 3129 C CA . SER A 1 402 ? -31.769 15.710 22.369 1.00 37.81 402 SER A CA 1
ATOM 3130 C C . SER A 1 402 ? -30.933 14.756 23.246 1.00 37.81 402 SER A C 1
ATOM 3132 O O . SER A 1 402 ? -31.501 14.084 24.099 1.00 37.81 402 SER A O 1
ATOM 3134 N N . GLY A 1 403 ? -29.605 14.710 23.071 1.00 42.69 403 GLY A N 1
ATOM 3135 C CA . GLY A 1 403 ? -28.654 13.853 23.779 1.00 42.69 403 GLY A CA 1
ATOM 3136 C C . GLY A 1 403 ? -27.462 14.586 24.408 1.00 42.69 403 GLY A C 1
ATOM 3137 O O . GLY A 1 403 ? -26.379 14.019 24.461 1.00 42.69 403 GLY A O 1
ATOM 3138 N N . SER A 1 404 ? -27.595 15.834 24.884 1.00 43.84 404 SER A N 1
ATOM 3139 C CA . SER A 1 404 ? -26.513 16.446 25.684 1.00 43.84 404 SER A CA 1
ATOM 3140 C C . SER A 1 404 ? -26.219 15.589 26.921 1.00 43.84 404 SER A C 1
ATOM 3142 O O . SER A 1 404 ? -26.944 15.642 27.911 1.00 43.84 404 SER A O 1
ATOM 3144 N N . THR A 1 405 ? -25.152 14.802 26.864 1.00 48.59 405 THR A N 1
ATOM 3145 C CA . THR A 1 405 ? -24.620 14.042 27.994 1.00 48.59 405 THR A CA 1
ATOM 3146 C C . THR A 1 405 ? -23.505 14.848 28.660 1.00 48.59 405 THR A C 1
ATOM 3148 O O . THR A 1 405 ? -22.667 15.396 27.946 1.00 48.59 405 THR A O 1
ATOM 3151 N N . ASP A 1 406 ? -23.395 14.840 29.995 1.00 52.56 406 ASP A N 1
ATOM 3152 C CA . ASP A 1 406 ? -22.229 15.361 30.755 1.00 52.56 406 ASP A CA 1
ATOM 3153 C C . ASP A 1 406 ? -20.942 14.526 30.530 1.00 52.56 406 ASP A C 1
ATOM 3155 O O . ASP A 1 406 ? -20.056 14.428 31.377 1.00 52.56 406 ASP A O 1
ATOM 3159 N N . TYR A 1 407 ? -20.850 13.857 29.384 1.00 55.38 407 TYR A N 1
ATOM 3160 C CA . TYR A 1 407 ? -19.900 12.806 29.103 1.00 55.38 407 TYR A CA 1
ATOM 3161 C C . TYR A 1 407 ? -18.745 13.345 28.272 1.00 55.38 407 TYR A C 1
ATOM 3163 O O . TYR A 1 407 ? -18.866 13.542 27.064 1.00 55.38 407 TYR A O 1
ATOM 3171 N N . ASP A 1 408 ? -17.611 13.573 28.928 1.00 63.12 408 ASP A N 1
ATOM 3172 C CA . ASP A 1 408 ? -16.391 13.967 28.240 1.00 63.12 408 ASP A CA 1
ATOM 3173 C C . ASP A 1 408 ? -15.874 12.804 27.367 1.00 63.12 408 ASP A C 1
ATOM 3175 O O . ASP A 1 408 ? -15.437 11.779 27.914 1.00 63.12 408 ASP A O 1
ATOM 3179 N N . PRO A 1 409 ? -15.856 12.941 26.027 1.00 64.44 409 PRO A N 1
ATOM 3180 C CA . PRO A 1 409 ? -15.385 11.876 25.160 1.00 64.44 409 PRO A CA 1
ATOM 3181 C C . PRO A 1 409 ? -13.895 11.548 25.356 1.00 64.44 409 PRO A C 1
ATOM 3183 O O . PRO A 1 409 ? -13.532 10.396 25.148 1.00 64.44 409 PRO A O 1
ATOM 3186 N N . LEU A 1 410 ? -13.038 12.474 25.817 1.00 64.25 410 LEU A N 1
ATOM 3187 C CA . LEU A 1 410 ? -11.622 12.157 26.100 1.00 64.25 410 LEU A CA 1
ATOM 3188 C C . LEU A 1 410 ? -11.407 11.464 27.444 1.00 64.25 410 LEU A C 1
ATOM 3190 O O . LEU A 1 410 ? -10.396 10.790 27.612 1.00 64.25 410 LEU A O 1
ATOM 3194 N N . GLN A 1 411 ? -12.305 11.652 28.413 1.00 60.75 411 GLN A N 1
ATOM 3195 C CA . GLN A 1 411 ? -12.168 10.975 29.705 1.00 60.75 411 GLN A CA 1
ATOM 3196 C C . GLN A 1 411 ? -12.806 9.594 29.685 1.00 60.75 411 GLN A C 1
ATOM 3198 O O . GLN A 1 411 ? -12.345 8.710 30.401 1.00 60.75 411 GLN A O 1
ATOM 3203 N N . ASN A 1 412 ? -13.856 9.406 28.882 1.00 56.94 412 ASN A N 1
ATOM 3204 C CA . ASN A 1 412 ? -14.729 8.272 29.103 1.00 56.94 412 ASN A CA 1
ATOM 3205 C C . ASN A 1 412 ? -15.011 7.410 27.841 1.00 56.94 412 ASN A C 1
ATOM 3207 O O . ASN A 1 412 ? -15.278 6.225 28.013 1.00 56.94 412 ASN A O 1
ATOM 3211 N N . GLY A 1 413 ? -14.878 7.894 26.590 1.00 59.91 413 GLY A N 1
ATOM 3212 C CA . GLY A 1 413 ? -15.390 7.127 25.428 1.00 59.91 413 GLY A CA 1
ATOM 3213 C C . GLY A 1 413 ? -14.546 7.000 24.153 1.00 59.91 413 GLY A C 1
ATOM 3214 O O . GLY A 1 413 ? -14.705 6.013 23.432 1.00 59.91 413 GLY A O 1
ATOM 3215 N N . LEU A 1 414 ? -13.654 7.946 23.855 1.00 67.12 414 LEU A N 1
ATOM 3216 C CA . LEU A 1 414 ? -12.761 7.921 22.693 1.00 67.12 414 LEU A CA 1
ATOM 3217 C C . LEU A 1 414 ? -11.349 7.596 23.160 1.00 67.12 414 LEU A C 1
ATOM 3219 O O . LEU A 1 414 ? -10.535 8.487 23.408 1.00 67.12 414 LEU A O 1
ATOM 3223 N N . LYS A 1 415 ? -11.039 6.299 23.270 1.00 68.38 415 LYS A N 1
ATOM 3224 C CA . LYS A 1 415 ? -9.653 5.896 23.528 1.00 68.38 415 LYS A CA 1
ATOM 3225 C C . LYS A 1 415 ? -8.739 6.266 22.353 1.00 68.38 415 LYS A C 1
ATOM 3227 O O . LYS A 1 415 ? -7.568 6.580 22.557 1.00 68.38 415 LYS A O 1
ATOM 3232 N N . TYR A 1 416 ? -9.279 6.273 21.136 1.00 75.38 416 TYR A N 1
ATOM 3233 C CA . TYR A 1 416 ? -8.567 6.639 19.912 1.00 75.38 416 TYR A CA 1
ATOM 3234 C C . TYR A 1 416 ? -9.499 7.407 18.988 1.00 75.38 416 TYR A C 1
ATOM 3236 O O . TYR A 1 416 ? -10.709 7.198 19.038 1.00 75.38 416 TYR A O 1
ATOM 3244 N N . PRO A 1 417 ? -8.961 8.256 18.102 1.00 76.12 417 PRO A N 1
ATOM 3245 C CA . PRO A 1 417 ? -9.811 9.036 17.215 1.00 76.12 417 PRO A CA 1
ATOM 3246 C C . PRO A 1 417 ? -10.510 8.172 16.164 1.00 76.12 417 PRO A C 1
ATOM 3248 O O . PRO A 1 417 ? -11.604 8.505 15.733 1.00 76.12 417 PRO A O 1
ATOM 3251 N N . VAL A 1 418 ? -9.896 7.056 15.761 1.00 81.31 418 VAL A N 1
ATOM 3252 C CA . VAL A 1 418 ? -10.355 6.243 14.624 1.00 81.31 418 VAL A CA 1
ATOM 3253 C C . VAL A 1 418 ? -11.393 5.182 14.982 1.00 81.31 418 VAL A C 1
ATOM 3255 O O . VAL A 1 418 ? -11.808 4.434 14.101 1.00 81.31 418 VAL A O 1
ATOM 3258 N N . ARG A 1 419 ? -11.799 5.067 16.251 1.00 80.00 419 ARG A N 1
ATOM 3259 C CA . ARG A 1 419 ? -12.864 4.146 16.663 1.00 80.00 419 ARG A CA 1
ATOM 3260 C C . ARG A 1 419 ? -13.441 4.476 18.029 1.00 80.00 419 ARG A C 1
ATOM 3262 O O . ARG A 1 419 ? -12.779 5.059 18.885 1.00 80.00 419 ARG A O 1
ATOM 3269 N N . ILE A 1 420 ? -14.635 3.958 18.256 1.00 77.75 420 ILE A N 1
ATOM 3270 C CA . ILE A 1 420 ? -15.299 3.958 19.553 1.00 77.75 420 ILE A CA 1
ATOM 3271 C C . ILE A 1 420 ? -15.162 2.561 20.143 1.00 77.75 420 ILE A C 1
ATOM 3273 O O . ILE A 1 420 ? -15.401 1.564 19.464 1.00 77.75 420 ILE A O 1
ATOM 3277 N N . GLU A 1 421 ? -14.730 2.481 21.397 1.00 74.06 421 GLU A N 1
ATOM 3278 C CA . GLU A 1 421 ? -14.644 1.194 22.081 1.00 74.06 421 GLU A CA 1
ATOM 3279 C C . GLU A 1 421 ? -16.043 0.683 22.413 1.00 74.06 421 GLU A C 1
ATOM 3281 O O . GLU A 1 421 ? -16.947 1.452 22.717 1.00 74.06 421 GLU A O 1
ATOM 3286 N N . GLN A 1 422 ? -16.225 -0.628 22.389 1.00 71.50 422 GLN A N 1
ATOM 3287 C CA . GLN A 1 422 ? -17.543 -1.228 22.555 1.00 71.50 422 GLN A CA 1
ATOM 3288 C C . GLN A 1 422 ? -18.148 -1.053 23.955 1.00 71.50 422 GLN A C 1
ATOM 3290 O O . GLN A 1 422 ? -19.365 -1.034 24.101 1.00 71.50 422 GLN A O 1
ATOM 3295 N N . ASP A 1 423 ? -17.303 -0.926 24.980 1.00 70.25 423 ASP A N 1
ATOM 3296 C CA . ASP A 1 423 ? -17.701 -0.612 26.355 1.00 70.25 423 ASP A CA 1
ATOM 3297 C C . ASP A 1 423 ? -17.899 0.893 26.589 1.00 70.25 423 ASP A C 1
ATOM 3299 O O . ASP A 1 423 ? -18.286 1.306 27.683 1.00 70.25 423 ASP A O 1
ATOM 3303 N N . SER A 1 424 ? -17.659 1.717 25.567 1.00 74.31 424 SER A N 1
ATOM 3304 C CA . SER A 1 424 ? -17.988 3.131 25.608 1.00 74.31 424 SER A CA 1
ATOM 3305 C C . SER A 1 424 ? -19.509 3.301 25.577 1.00 74.31 424 SER A C 1
ATOM 3307 O O . SER A 1 424 ? -20.169 2.761 24.694 1.00 74.31 424 SER A O 1
ATOM 3309 N N . PRO A 1 425 ? -20.098 4.132 26.441 1.00 69.44 425 PRO A N 1
ATOM 3310 C CA . PRO A 1 425 ? -21.488 4.542 26.320 1.00 69.44 425 PRO A CA 1
ATOM 3311 C C . PRO A 1 425 ? -21.739 5.381 25.061 1.00 69.44 425 PRO A C 1
ATOM 3313 O O . PRO A 1 425 ? -22.894 5.584 24.716 1.00 69.44 425 PRO A O 1
ATOM 3316 N N . LEU A 1 426 ? -20.700 5.826 24.336 1.00 74.25 426 LEU A N 1
ATOM 3317 C CA . LEU A 1 426 ? -20.856 6.413 23.000 1.00 74.25 426 LEU A CA 1
ATOM 3318 C C . LEU A 1 426 ? -21.185 5.359 21.926 1.00 74.25 426 LEU A C 1
ATOM 3320 O O . LEU A 1 426 ? -21.710 5.714 20.870 1.00 74.25 426 LEU A O 1
ATOM 3324 N N . ALA A 1 427 ? -20.927 4.071 22.190 1.00 75.81 427 ALA A N 1
ATOM 3325 C CA . ALA A 1 427 ? -21.177 2.980 21.246 1.00 75.81 427 ALA A CA 1
ATOM 3326 C C . ALA A 1 427 ? -22.669 2.766 20.936 1.00 75.81 427 ALA A C 1
ATOM 3328 O O . ALA A 1 427 ? -22.980 2.168 19.912 1.00 75.81 427 ALA A O 1
ATOM 3329 N N . SER A 1 428 ? -23.570 3.272 21.785 1.00 74.50 428 SER A N 1
ATOM 3330 C CA . SER A 1 428 ? -25.029 3.218 21.605 1.00 74.50 428 SER A CA 1
ATOM 3331 C C . SER A 1 428 ? -25.711 4.570 21.867 1.00 74.50 428 SER A C 1
ATOM 3333 O O . SER A 1 428 ? -26.881 4.616 22.246 1.00 74.50 428 SER A O 1
ATOM 3335 N N . ALA A 1 429 ? -24.959 5.673 21.785 1.00 73.12 429 ALA A N 1
ATOM 3336 C CA . ALA A 1 429 ? -25.466 7.020 22.070 1.00 73.12 429 ALA A CA 1
ATOM 3337 C C . ALA A 1 429 ? -26.067 7.725 20.843 1.00 73.12 429 ALA A C 1
ATOM 3339 O O . ALA A 1 429 ? -26.453 8.891 20.944 1.00 73.12 429 ALA A O 1
ATOM 3340 N N . GLY A 1 430 ? -26.068 7.067 19.685 1.00 71.44 430 GLY A N 1
ATOM 3341 C CA . GLY A 1 430 ? -26.670 7.558 18.453 1.00 71.44 430 GLY A CA 1
ATOM 3342 C C . GLY A 1 430 ? -28.189 7.411 18.461 1.00 71.44 430 GLY A C 1
ATOM 3343 O O . GLY A 1 430 ? -28.800 6.876 19.394 1.00 71.44 430 GLY A O 1
ATOM 3344 N N . GLN A 1 431 ? -28.818 7.917 17.407 1.00 69.69 431 GLN A N 1
ATOM 3345 C CA . GLN A 1 431 ? -30.256 7.815 17.207 1.00 69.69 431 GLN A CA 1
ATOM 3346 C C . GLN A 1 431 ? -30.712 6.345 17.224 1.00 69.69 431 GLN A C 1
ATOM 3348 O O . GLN A 1 431 ? -30.039 5.470 16.698 1.00 69.69 431 GLN A O 1
ATOM 3353 N N . ASP A 1 432 ? -31.852 6.070 17.867 1.00 73.12 432 ASP A N 1
ATOM 3354 C CA . ASP A 1 432 ? -32.438 4.724 17.978 1.00 73.12 432 ASP A CA 1
ATOM 3355 C C . ASP A 1 432 ? -31.516 3.663 18.631 1.00 73.12 432 ASP A C 1
ATOM 3357 O O . ASP A 1 432 ? -31.758 2.463 18.519 1.00 73.12 432 ASP A O 1
ATOM 3361 N N . GLY A 1 433 ? -30.498 4.104 19.387 1.00 70.62 433 GLY A N 1
ATOM 3362 C CA . GLY A 1 433 ? -29.519 3.235 20.052 1.00 70.62 433 GLY A CA 1
ATOM 3363 C C . GLY A 1 433 ? -28.331 2.839 19.171 1.00 70.62 433 GLY A C 1
ATOM 3364 O O . GLY A 1 433 ? -27.525 2.005 19.586 1.00 70.62 433 GLY A O 1
ATOM 3365 N N . GLU A 1 434 ? -28.217 3.432 17.979 1.00 73.06 434 GLU A N 1
ATOM 3366 C CA . GLU A 1 434 ? -27.094 3.249 17.060 1.00 73.06 434 GLU A CA 1
ATOM 3367 C C . GLU A 1 434 ? -25.789 3.861 17.602 1.00 73.06 434 GLU A C 1
ATOM 3369 O O . GLU A 1 434 ? -25.740 4.519 18.647 1.00 73.06 434 GLU A O 1
ATOM 3374 N N . ARG A 1 435 ? -24.686 3.638 16.885 1.00 76.62 435 ARG A N 1
ATOM 3375 C CA . ARG A 1 435 ? -23.372 4.193 17.236 1.00 76.62 435 ARG A CA 1
ATOM 3376 C C . ARG A 1 435 ? -23.326 5.702 16.978 1.00 76.62 435 ARG A C 1
ATOM 3378 O O . ARG A 1 435 ? -23.772 6.160 15.936 1.00 76.62 435 ARG A O 1
ATOM 3385 N N . CYS A 1 436 ? -22.708 6.460 17.886 1.00 77.94 436 CYS A N 1
ATOM 3386 C CA . CYS A 1 436 ? -22.427 7.885 17.696 1.00 77.94 436 CYS A CA 1
ATOM 3387 C C . CYS A 1 436 ? -20.930 8.109 17.473 1.00 77.94 436 CYS A C 1
ATOM 3389 O O . CYS A 1 436 ? -20.136 7.795 18.354 1.00 77.94 436 CYS A O 1
ATOM 3391 N N . GLY A 1 437 ? -20.557 8.687 16.331 1.00 80.94 437 GLY A N 1
ATOM 3392 C CA . GLY A 1 437 ? -19.186 8.996 15.927 1.00 80.94 437 GLY A CA 1
ATOM 3393 C C . GLY A 1 437 ? -18.557 7.973 14.962 1.00 80.94 437 GLY A C 1
ATOM 3394 O O . GLY A 1 437 ? -19.126 6.907 14.694 1.00 80.94 437 GLY A O 1
ATOM 3395 N N . PRO A 1 438 ? -17.376 8.302 14.408 1.00 87.38 438 PRO A N 1
ATOM 3396 C CA . PRO A 1 438 ? -16.759 7.544 13.326 1.00 87.38 438 PRO A CA 1
ATOM 3397 C C . PRO A 1 438 ? -16.086 6.253 13.806 1.00 87.38 438 PRO A C 1
ATOM 3399 O O . PRO A 1 438 ? -15.440 6.212 14.855 1.00 87.38 438 PRO A O 1
ATOM 3402 N N . GLU A 1 439 ? -16.152 5.211 12.973 1.00 85.38 439 GLU A N 1
ATOM 3403 C CA . GLU A 1 439 ? -15.323 4.006 13.093 1.00 85.38 439 GLU A CA 1
ATOM 3404 C C . GLU A 1 439 ? -14.556 3.776 11.787 1.00 85.38 439 GLU A C 1
ATOM 3406 O O . GLU A 1 439 ? -15.069 3.228 10.814 1.00 85.38 439 GLU A O 1
ATOM 3411 N N . ILE A 1 440 ? -13.297 4.204 11.771 1.00 90.25 440 ILE A N 1
ATOM 3412 C CA . ILE A 1 440 ? -12.431 4.216 10.592 1.00 90.25 440 ILE A CA 1
ATOM 3413 C C . ILE A 1 440 ? -11.355 3.141 10.746 1.00 90.25 440 ILE A C 1
ATOM 3415 O O . ILE A 1 440 ? -10.162 3.416 10.896 1.00 90.25 440 ILE A O 1
ATOM 3419 N N . LEU A 1 441 ? -11.797 1.885 10.759 1.00 86.31 441 LEU A N 1
ATOM 3420 C CA . LEU A 1 441 ? -10.931 0.719 10.960 1.00 86.31 441 LEU A CA 1
ATOM 3421 C C . LEU A 1 441 ? -10.655 -0.062 9.674 1.00 86.31 441 LEU A C 1
ATOM 3423 O O . LEU A 1 441 ? -9.659 -0.774 9.580 1.00 86.31 441 LEU A O 1
ATOM 3427 N N . LYS A 1 442 ? -11.518 0.052 8.672 1.00 89.69 442 LYS A N 1
ATOM 3428 C CA . LYS A 1 442 ? -11.452 -0.745 7.447 1.00 89.69 442 LYS A CA 1
ATOM 3429 C C . LYS A 1 442 ? -11.299 0.149 6.230 1.00 89.69 442 LYS A C 1
ATOM 3431 O O . LYS A 1 442 ? -11.779 1.282 6.223 1.00 89.69 442 LYS A O 1
ATOM 3436 N N . LYS A 1 443 ? -10.632 -0.373 5.204 1.00 93.06 443 LYS A N 1
ATOM 3437 C CA . LYS A 1 443 ? -10.507 0.310 3.921 1.00 93.06 443 LYS A CA 1
ATOM 3438 C C . LYS A 1 443 ? -11.860 0.345 3.213 1.00 93.06 443 LYS A C 1
ATOM 3440 O O . LYS A 1 443 ? -12.540 -0.678 3.116 1.00 93.06 443 LYS A O 1
ATOM 3445 N N . ILE A 1 444 ? -12.200 1.503 2.670 1.00 97.12 444 ILE A N 1
ATOM 3446 C CA . ILE A 1 444 ? -13.350 1.739 1.802 1.00 97.12 444 ILE A CA 1
ATOM 3447 C C . ILE A 1 444 ? -12.888 1.625 0.346 1.00 97.12 444 ILE A C 1
ATOM 3449 O O . ILE A 1 444 ? -11.925 2.276 -0.066 1.00 97.12 444 ILE A O 1
ATOM 3453 N N . GLY A 1 445 ? -13.591 0.802 -0.427 1.00 95.62 445 GLY A N 1
ATOM 3454 C CA . GLY A 1 445 ? -13.341 0.562 -1.841 1.00 95.62 445 GLY A CA 1
ATOM 3455 C C . GLY A 1 445 ? -12.308 -0.535 -2.115 1.00 95.62 445 GLY A C 1
ATOM 3456 O O . GLY A 1 445 ? -11.227 -0.574 -1.523 1.00 95.62 445 GLY A O 1
ATOM 3457 N N . VAL A 1 446 ? -12.624 -1.429 -3.056 1.00 95.31 446 VAL A N 1
ATOM 3458 C CA . VAL A 1 446 ? -11.680 -2.436 -3.575 1.00 95.31 446 VAL A CA 1
ATOM 3459 C C . VAL A 1 446 ? -10.584 -1.743 -4.395 1.00 95.31 446 VAL A C 1
ATOM 3461 O O . VAL A 1 446 ? -10.867 -0.827 -5.168 1.00 95.31 446 VAL A O 1
ATOM 3464 N N . SER A 1 447 ? -9.324 -2.160 -4.240 1.00 94.56 447 SER A N 1
ATOM 3465 C CA . SER A 1 447 ? -8.191 -1.506 -4.917 1.00 94.56 447 SER A CA 1
ATOM 3466 C C . SER A 1 447 ? -8.345 -1.485 -6.440 1.00 94.56 447 SER A C 1
ATOM 3468 O O . SER A 1 447 ? -8.817 -2.450 -7.036 1.00 94.56 447 SER A O 1
ATOM 3470 N N . GLY A 1 448 ? -7.962 -0.371 -7.064 1.00 94.38 448 GLY A N 1
ATOM 3471 C CA . GLY A 1 448 ? -8.021 -0.165 -8.510 1.00 94.38 448 GLY A CA 1
ATOM 3472 C C . GLY A 1 448 ? -9.415 0.099 -9.084 1.00 94.38 448 GLY A C 1
ATOM 3473 O O . GLY A 1 448 ? -9.499 0.399 -10.276 1.00 94.38 448 GLY A O 1
ATOM 3474 N N . THR A 1 449 ? -10.482 0.010 -8.279 1.00 97.25 449 THR A N 1
ATOM 3475 C CA . THR A 1 449 ? -11.854 0.219 -8.767 1.00 97.25 449 THR A CA 1
ATOM 3476 C C . THR A 1 449 ? -12.193 1.694 -8.958 1.00 97.25 449 THR A C 1
ATOM 3478 O O . THR A 1 449 ? -11.909 2.524 -8.083 1.00 97.25 449 THR A O 1
ATOM 3481 N N . LEU A 1 450 ? -12.813 1.994 -10.098 1.00 97.62 450 LEU A N 1
ATOM 3482 C CA . LEU A 1 450 ? -13.374 3.293 -10.461 1.00 97.62 450 LEU A CA 1
ATOM 3483 C C . LEU A 1 450 ? -14.809 3.445 -9.945 1.00 97.62 450 LEU A C 1
ATOM 3485 O O . LEU A 1 450 ? -15.452 2.490 -9.512 1.00 97.62 450 LEU A O 1
ATOM 3489 N N . TYR A 1 451 ? -15.332 4.667 -10.011 1.00 97.06 451 TYR A N 1
ATOM 3490 C CA . TYR A 1 451 ? -16.713 4.957 -9.640 1.00 97.06 451 TYR A CA 1
ATOM 3491 C C . TYR A 1 451 ? -17.708 4.079 -10.411 1.00 97.06 451 TYR A C 1
ATOM 3493 O O . TYR A 1 451 ? -17.684 4.027 -11.639 1.00 97.06 451 TYR A O 1
ATOM 3501 N N . GLY A 1 452 ? -18.616 3.426 -9.684 1.00 95.88 452 GLY A N 1
ATOM 3502 C CA . GLY A 1 452 ? -19.641 2.548 -10.250 1.00 95.88 452 GLY A CA 1
ATOM 3503 C C . GLY A 1 452 ? -19.193 1.101 -10.487 1.00 95.88 452 GLY A C 1
ATOM 3504 O O . GLY A 1 452 ? -20.048 0.246 -10.709 1.00 95.88 452 GLY A O 1
ATOM 3505 N N . GLU A 1 453 ? -17.897 0.786 -10.392 1.00 96.19 453 GLU A N 1
ATOM 3506 C CA . GLU A 1 453 ? -17.405 -0.591 -10.521 1.00 96.19 453 GLU A CA 1
ATOM 3507 C C . GLU A 1 453 ? -17.690 -1.423 -9.255 1.00 96.19 453 GLU A C 1
ATOM 3509 O O . GLU A 1 453 ? -17.660 -0.889 -8.146 1.00 96.19 453 GLU A O 1
ATOM 3514 N N . PRO A 1 454 ? -17.936 -2.743 -9.352 1.00 96.75 454 PRO A N 1
ATOM 3515 C CA . PRO A 1 454 ? -18.270 -3.565 -8.189 1.00 96.75 454 PRO A CA 1
ATOM 3516 C C . PRO A 1 454 ? -17.290 -3.405 -7.013 1.00 96.75 454 PRO A C 1
ATOM 3518 O O . PRO A 1 454 ? -16.116 -3.757 -7.101 1.00 96.75 454 PRO A O 1
ATOM 3521 N N . GLY A 1 455 ? -17.802 -2.908 -5.883 1.00 94.62 455 GLY A N 1
ATOM 3522 C CA . GLY A 1 455 ? -17.032 -2.735 -4.650 1.00 94.62 455 GLY A CA 1
ATOM 3523 C C . GLY A 1 455 ? -16.302 -1.398 -4.499 1.00 94.62 455 GLY A C 1
ATOM 3524 O O . GLY A 1 455 ? -15.530 -1.276 -3.550 1.00 94.62 455 GLY A O 1
ATOM 3525 N N . TRP A 1 456 ? -16.533 -0.405 -5.366 1.00 97.12 456 TRP A N 1
ATOM 3526 C CA . TRP A 1 456 ? -15.869 0.908 -5.308 1.00 97.12 456 TRP A CA 1
ATOM 3527 C C . TRP A 1 456 ? -16.127 1.711 -4.023 1.00 97.12 456 TRP A C 1
ATOM 3529 O O . TRP A 1 456 ? -15.257 2.470 -3.596 1.00 97.12 456 TRP A O 1
ATOM 3539 N N . ASP A 1 457 ? -17.290 1.539 -3.396 1.00 95.19 457 ASP A N 1
ATOM 3540 C CA . ASP A 1 457 ? -17.764 2.235 -2.188 1.00 95.19 457 ASP A CA 1
ATOM 3541 C C . ASP A 1 457 ? -17.942 1.313 -0.974 1.00 95.19 457 ASP A C 1
ATOM 3543 O O . ASP A 1 457 ? -18.351 1.751 0.102 1.00 95.19 457 ASP A O 1
ATOM 3547 N N . LYS A 1 458 ? -17.623 0.026 -1.119 1.00 94.31 458 LYS A N 1
ATOM 3548 C CA . LYS A 1 458 ? -17.831 -0.968 -0.066 1.00 94.31 458 LYS A CA 1
ATOM 3549 C C . LYS A 1 458 ? -16.758 -0.848 1.020 1.00 94.31 458 LYS A C 1
ATOM 3551 O O . LYS A 1 458 ? -15.569 -0.851 0.714 1.00 94.31 458 LYS A O 1
ATOM 3556 N N . VAL A 1 459 ? -17.160 -0.873 2.294 1.00 93.56 459 VAL A N 1
ATOM 3557 C CA . VAL A 1 459 ? -16.237 -1.160 3.407 1.00 93.56 459 VAL A CA 1
ATOM 3558 C C . VAL A 1 459 ? -15.734 -2.600 3.265 1.00 93.56 459 VAL A C 1
ATOM 3560 O O . VAL A 1 459 ? -16.508 -3.559 3.321 1.00 93.56 459 VAL A O 1
ATOM 3563 N N . THR A 1 460 ? -14.442 -2.753 3.005 1.00 91.38 460 THR A N 1
ATOM 3564 C CA . THR A 1 460 ? -13.798 -4.044 2.739 1.00 91.38 460 THR A CA 1
ATOM 3565 C C . THR A 1 460 ? -13.371 -4.738 4.034 1.00 91.38 460 THR A C 1
ATOM 3567 O O . THR A 1 460 ? -13.365 -4.143 5.110 1.00 91.38 460 THR A O 1
ATOM 3570 N N . ASP A 1 461 ? -12.959 -6.003 3.937 1.00 83.44 461 ASP A N 1
ATOM 3571 C CA . ASP A 1 461 ? -12.353 -6.709 5.071 1.00 83.44 461 ASP A CA 1
ATOM 3572 C C . ASP A 1 461 ? -10.886 -6.298 5.313 1.00 83.44 461 ASP A C 1
ATOM 3574 O O . ASP A 1 461 ? -10.324 -6.633 6.361 1.00 83.44 461 ASP A O 1
ATOM 3578 N N . GLU A 1 462 ? -10.280 -5.539 4.388 1.00 83.31 462 GLU A N 1
ATOM 3579 C CA . GLU A 1 462 ? -8.915 -5.016 4.499 1.00 83.31 462 GLU A CA 1
ATOM 3580 C C . GLU A 1 462 ? -8.840 -3.991 5.639 1.00 83.31 462 GLU A C 1
ATOM 3582 O O . GLU A 1 462 ? -9.607 -3.025 5.701 1.00 83.31 462 GLU A O 1
ATOM 3587 N N . ASN A 1 463 ? -7.916 -4.211 6.574 1.00 85.00 463 ASN A N 1
ATOM 3588 C CA . ASN A 1 463 ? -7.669 -3.278 7.667 1.00 85.00 463 ASN A CA 1
ATOM 3589 C C . ASN A 1 463 ? -7.091 -1.968 7.123 1.00 85.00 463 ASN A C 1
ATOM 3591 O O . ASN A 1 463 ? -6.194 -1.986 6.285 1.00 85.00 463 ASN A O 1
ATOM 3595 N N . LEU A 1 464 ? -7.558 -0.836 7.648 1.00 86.50 464 LEU A N 1
ATOM 3596 C CA . LEU A 1 464 ? -6.949 0.461 7.352 1.00 86.50 464 LEU A CA 1
ATOM 3597 C C . LEU A 1 464 ? -5.637 0.660 8.126 1.00 86.50 464 LEU A C 1
ATOM 3599 O O . LEU A 1 464 ? -4.739 1.349 7.650 1.00 86.50 464 LEU A O 1
ATOM 3603 N N . TRP A 1 465 ? -5.546 0.051 9.314 1.00 85.44 465 TRP A N 1
ATOM 3604 C CA . TRP A 1 465 ? -4.395 0.121 10.223 1.00 85.44 465 TRP A CA 1
ATOM 3605 C C . TRP A 1 465 ? -3.727 -1.260 10.395 1.00 85.44 465 TRP A C 1
ATOM 3607 O O . TRP A 1 465 ? -4.455 -2.240 10.548 1.00 85.44 465 TRP A O 1
ATOM 3617 N N . PRO A 1 466 ? -2.388 -1.371 10.438 1.00 82.69 466 PRO A N 1
ATOM 3618 C CA . PRO A 1 466 ? -1.450 -0.274 10.273 1.00 82.69 466 PRO A CA 1
ATOM 3619 C C . PRO A 1 466 ? -1.548 0.267 8.846 1.00 82.69 466 PRO A C 1
ATOM 3621 O O . PRO A 1 466 ? -1.791 -0.486 7.903 1.00 82.69 466 PRO A O 1
ATOM 3624 N N . PHE A 1 467 ? -1.437 1.586 8.704 1.00 86.31 467 PHE A N 1
ATOM 3625 C CA . PHE A 1 467 ? -1.456 2.206 7.389 1.00 86.31 467 PHE A CA 1
ATOM 3626 C C . PHE A 1 467 ? -0.296 1.603 6.581 1.00 86.31 467 PHE A C 1
ATOM 3628 O O . PHE A 1 467 ? 0.773 1.365 7.141 1.00 86.31 467 PHE A O 1
ATOM 3635 N N . PRO A 1 468 ? -0.448 1.271 5.296 1.00 83.88 468 PRO A N 1
ATOM 3636 C CA . PRO A 1 468 ? 0.643 0.634 4.574 1.00 83.88 468 PRO A CA 1
ATOM 3637 C C . PRO A 1 468 ? 1.700 1.658 4.154 1.00 83.88 468 PRO A C 1
ATOM 3639 O O . PRO A 1 468 ? 1.426 2.843 3.967 1.00 83.88 468 PRO A O 1
ATOM 3642 N N . ASN A 1 469 ? 2.925 1.168 3.948 1.00 86.62 469 ASN A N 1
ATOM 3643 C CA . ASN A 1 469 ? 4.069 1.935 3.437 1.00 86.62 469 ASN A CA 1
ATOM 3644 C C . ASN A 1 469 ? 4.531 3.112 4.320 1.00 86.62 469 ASN A C 1
ATOM 3646 O O . ASN A 1 469 ? 5.248 3.989 3.846 1.00 86.62 469 ASN A O 1
ATOM 3650 N N . GLU A 1 470 ? 4.202 3.125 5.611 1.00 88.12 470 GLU A N 1
ATOM 3651 C CA . GLU A 1 470 ? 4.446 4.260 6.522 1.00 88.12 470 GLU A CA 1
ATOM 3652 C C . GLU A 1 470 ? 5.889 4.734 6.563 1.00 88.12 470 GLU A C 1
ATOM 3654 O O . GLU A 1 470 ? 6.138 5.936 6.586 1.00 88.12 470 GLU A O 1
ATOM 3659 N N . LYS A 1 471 ? 6.846 3.799 6.524 1.00 85.44 471 LYS A N 1
ATOM 3660 C CA . LYS A 1 471 ? 8.264 4.153 6.469 1.00 85.44 471 LYS A CA 1
ATOM 3661 C C . LYS A 1 471 ? 8.600 4.953 5.222 1.00 85.44 471 LYS A C 1
ATOM 3663 O O . LYS A 1 471 ? 9.258 5.983 5.314 1.00 85.44 471 LYS A O 1
ATOM 3668 N N . LYS A 1 472 ? 8.123 4.497 4.066 1.00 88.50 472 LYS A N 1
ATOM 3669 C CA . LYS A 1 472 ? 8.379 5.166 2.794 1.00 88.50 472 LYS A CA 1
ATOM 3670 C C . LYS A 1 472 ? 7.677 6.522 2.732 1.00 88.50 472 LYS A C 1
ATOM 3672 O O . LYS A 1 472 ? 8.269 7.488 2.268 1.00 88.50 472 LYS A O 1
ATOM 3677 N N . ILE A 1 473 ? 6.449 6.601 3.242 1.00 92.50 473 ILE A N 1
ATOM 3678 C CA . ILE A 1 473 ? 5.693 7.853 3.359 1.00 92.50 473 ILE A CA 1
ATOM 3679 C C . ILE A 1 473 ? 6.459 8.862 4.225 1.00 92.50 473 ILE A C 1
ATOM 3681 O O . ILE A 1 473 ? 6.662 9.998 3.804 1.00 92.50 473 ILE A O 1
ATOM 3685 N N . TRP A 1 474 ? 6.929 8.434 5.399 1.00 90.44 474 TRP A N 1
ATOM 3686 C CA . TRP A 1 474 ? 7.741 9.257 6.294 1.00 90.44 474 TRP A CA 1
ATOM 3687 C C . TRP A 1 474 ? 9.028 9.734 5.611 1.00 90.44 474 TRP A C 1
ATOM 3689 O O . TRP A 1 474 ? 9.339 10.919 5.655 1.00 90.44 474 TRP A O 1
ATOM 3699 N N . GLU A 1 475 ? 9.755 8.845 4.923 1.00 91.00 475 GLU A N 1
ATOM 3700 C CA . GLU A 1 475 ? 10.972 9.202 4.178 1.00 91.00 475 GLU A CA 1
ATOM 3701 C C . GLU A 1 475 ? 10.704 10.264 3.103 1.00 91.00 475 GLU A C 1
ATOM 3703 O O . GLU A 1 475 ? 11.475 11.214 2.984 1.00 91.00 475 GLU A O 1
ATOM 3708 N N . LEU A 1 476 ? 9.616 10.120 2.338 1.00 92.06 476 LEU A N 1
ATOM 3709 C CA . LEU A 1 476 ? 9.261 11.044 1.257 1.00 92.06 476 LEU A CA 1
ATOM 3710 C C . LEU A 1 476 ? 8.837 12.412 1.794 1.00 92.06 476 LEU A C 1
ATOM 3712 O O . LEU A 1 476 ? 9.362 13.433 1.356 1.00 92.06 476 LEU A O 1
ATOM 3716 N N . MET A 1 477 ? 7.947 12.443 2.788 1.00 91.06 477 MET A N 1
ATOM 3717 C CA . MET A 1 477 ? 7.455 13.701 3.350 1.00 91.06 477 MET A CA 1
ATOM 3718 C C . MET A 1 477 ? 8.542 14.475 4.112 1.00 91.06 477 MET A C 1
ATOM 3720 O O . MET A 1 477 ? 8.412 15.677 4.311 1.00 91.06 477 MET A O 1
ATOM 3724 N N . ARG A 1 478 ? 9.663 13.867 4.512 1.00 90.25 478 ARG A N 1
ATOM 3725 C CA . ARG A 1 478 ? 10.789 14.630 5.088 1.00 90.25 478 ARG A CA 1
ATOM 3726 C C . ARG A 1 478 ? 11.454 15.592 4.105 1.00 90.25 478 ARG A C 1
ATOM 3728 O O . ARG A 1 478 ? 12.151 16.501 4.548 1.00 90.25 478 ARG A O 1
ATOM 3735 N N . GLU A 1 479 ? 11.250 15.417 2.801 1.00 88.19 479 GLU A N 1
ATOM 3736 C CA . GLU A 1 479 ? 11.669 16.408 1.813 1.00 88.19 479 GLU A CA 1
ATOM 3737 C C . GLU A 1 479 ? 10.735 17.622 1.890 1.00 88.19 479 GLU A C 1
ATOM 3739 O O . GLU A 1 479 ? 9.586 17.545 1.469 1.00 88.19 479 GLU A O 1
ATOM 3744 N N . THR A 1 480 ? 11.206 18.742 2.436 1.00 83.25 480 THR A N 1
ATOM 3745 C CA . THR A 1 480 ? 10.444 19.998 2.476 1.00 83.25 480 THR A CA 1
ATOM 3746 C C . THR A 1 480 ? 10.738 20.871 1.254 1.00 83.25 480 THR A C 1
ATOM 3748 O O . THR A 1 480 ? 11.692 20.651 0.499 1.00 83.25 480 THR A O 1
ATOM 3751 N N . VAL A 1 481 ? 9.878 21.864 1.048 1.00 84.19 481 VAL A N 1
ATOM 3752 C CA . VAL A 1 481 ? 10.044 22.912 0.037 1.00 84.19 481 VAL A CA 1
ATOM 3753 C C . VAL A 1 481 ? 10.958 24.037 0.531 1.00 84.19 481 VAL A C 1
ATOM 3755 O O . VAL A 1 481 ? 11.096 24.243 1.739 1.00 84.19 481 VAL A O 1
ATOM 3758 N N . ASP A 1 482 ? 11.565 24.789 -0.393 1.00 80.75 482 ASP A N 1
ATOM 3759 C CA . ASP A 1 482 ? 12.454 25.898 -0.030 1.00 80.75 482 ASP A CA 1
ATOM 3760 C C . ASP A 1 482 ? 11.713 26.951 0.808 1.00 80.75 482 ASP A C 1
ATOM 3762 O O . ASP A 1 482 ? 10.551 27.274 0.551 1.00 80.75 482 ASP A O 1
ATOM 3766 N N . GLY A 1 483 ? 12.401 27.499 1.812 1.00 75.62 483 GLY A N 1
ATOM 3767 C CA . GLY A 1 483 ? 11.845 28.482 2.746 1.00 75.62 483 GLY A CA 1
ATOM 3768 C C . GLY A 1 483 ? 11.196 27.883 3.997 1.00 75.62 483 GLY A C 1
ATOM 3769 O O . GLY A 1 483 ? 11.014 28.610 4.968 1.00 75.62 483 GLY A O 1
ATOM 3770 N N . VAL A 1 484 ? 10.933 26.573 4.029 1.00 78.25 484 VAL A N 1
ATOM 3771 C CA . VAL A 1 484 ? 10.380 25.887 5.208 1.00 78.25 484 VAL A CA 1
ATOM 3772 C C . VAL A 1 484 ? 11.508 25.246 6.007 1.00 78.25 484 VAL A C 1
ATOM 3774 O O . VAL A 1 484 ? 12.172 24.315 5.545 1.00 78.25 484 VAL A O 1
ATOM 3777 N N . SER A 1 485 ? 11.752 25.759 7.215 1.00 70.06 485 SER A N 1
ATOM 3778 C CA . SER A 1 485 ? 12.820 25.264 8.085 1.00 70.06 485 SER A CA 1
ATOM 3779 C C . SER A 1 485 ? 12.363 24.105 8.982 1.00 70.06 485 SER A C 1
ATOM 3781 O O . SER A 1 485 ? 11.367 24.181 9.711 1.00 70.06 485 SER A O 1
ATOM 3783 N N . GLY A 1 486 ? 13.165 23.037 8.969 1.00 66.88 486 GLY A N 1
ATOM 3784 C CA . GLY A 1 486 ? 13.021 21.888 9.859 1.00 66.88 486 GLY A CA 1
ATOM 3785 C C . GLY A 1 486 ? 11.931 20.895 9.452 1.00 66.88 486 GLY A C 1
ATOM 3786 O O . GLY A 1 486 ? 11.125 21.127 8.558 1.00 66.88 486 GLY A O 1
ATOM 3787 N N . ILE A 1 487 ? 11.928 19.760 10.143 1.00 76.12 487 ILE A N 1
ATOM 3788 C CA . ILE A 1 487 ? 10.962 18.677 9.965 1.00 76.12 487 ILE A CA 1
ATOM 3789 C C . ILE A 1 487 ? 10.032 18.673 11.184 1.00 76.12 487 ILE A C 1
ATOM 3791 O O . ILE A 1 487 ? 10.490 18.919 12.299 1.00 76.12 487 ILE A O 1
ATOM 3795 N N . TYR A 1 488 ? 8.734 18.435 10.985 1.00 81.56 488 TYR A N 1
ATOM 3796 C CA . TYR A 1 488 ? 7.717 18.614 12.022 1.00 81.56 488 TYR A CA 1
ATOM 3797 C C . TYR A 1 488 ? 6.605 17.565 11.965 1.00 81.56 488 TYR A C 1
ATOM 3799 O O . TYR A 1 488 ? 6.516 16.786 11.014 1.00 81.56 488 TYR A O 1
ATOM 3807 N N . GLY A 1 489 ? 5.801 17.533 13.033 1.00 84.38 489 GLY A N 1
ATOM 3808 C CA . GLY A 1 489 ? 4.675 16.615 13.175 1.00 84.38 489 GLY A CA 1
ATOM 3809 C C . GLY A 1 489 ? 5.086 15.150 13.011 1.00 84.38 489 GLY A C 1
ATOM 3810 O O . GLY A 1 489 ? 6.094 14.711 13.572 1.00 84.38 489 GLY A O 1
ATOM 3811 N N . PHE A 1 490 ? 4.325 14.411 12.211 1.00 86.88 490 PHE A N 1
ATOM 3812 C CA . PHE A 1 490 ? 4.580 13.031 11.811 1.00 86.88 490 PHE A CA 1
ATOM 3813 C C . PHE A 1 490 ? 5.991 12.830 11.255 1.00 86.88 490 PHE A C 1
ATOM 3815 O O . PHE A 1 490 ? 6.621 11.805 11.515 1.00 86.88 490 PHE A O 1
ATOM 3822 N N . CYS A 1 491 ? 6.518 13.812 10.524 1.00 85.00 491 CYS A N 1
ATOM 3823 C CA . CYS A 1 491 ? 7.796 13.663 9.839 1.00 85.00 491 CYS A CA 1
ATOM 3824 C C . CYS A 1 491 ? 9.007 13.835 10.762 1.00 85.00 491 CYS A C 1
ATOM 3826 O O . CYS A 1 491 ? 10.107 13.504 10.324 1.00 85.00 491 CYS A O 1
ATOM 3828 N N . GLY A 1 492 ? 8.822 14.344 11.992 1.00 84.12 492 GLY A N 1
ATOM 3829 C CA . GLY A 1 492 ? 9.873 14.690 12.960 1.00 84.12 492 GLY A CA 1
ATOM 3830 C C . GLY A 1 492 ? 10.782 13.520 13.361 1.00 84.12 492 GLY A C 1
ATOM 3831 O O . GLY A 1 492 ? 11.594 13.046 12.566 1.00 84.12 492 GLY A O 1
ATOM 3832 N N . ASP A 1 493 ? 10.699 13.057 14.606 1.00 80.25 493 ASP A N 1
ATOM 3833 C CA . ASP A 1 493 ? 11.361 11.802 14.977 1.00 80.25 493 ASP A CA 1
ATOM 3834 C C . ASP A 1 493 ? 10.668 10.616 14.296 1.00 80.25 493 ASP A C 1
ATOM 3836 O O . ASP A 1 493 ? 9.488 10.675 13.941 1.00 80.25 493 ASP A O 1
ATOM 3840 N N . TRP A 1 494 ? 11.415 9.532 14.079 1.00 79.81 494 TRP A N 1
ATOM 3841 C CA . TRP A 1 494 ? 10.880 8.342 13.421 1.00 79.81 494 TRP A CA 1
ATOM 3842 C C . TRP A 1 494 ? 9.686 7.761 14.194 1.00 79.81 494 TRP A C 1
ATOM 3844 O O . TRP A 1 494 ? 9.811 7.350 15.350 1.00 79.81 494 TRP A O 1
ATOM 3854 N N . GLN A 1 495 ? 8.542 7.681 13.513 1.00 75.38 495 GLN A N 1
ATOM 3855 C CA . GLN A 1 495 ? 7.327 7.012 13.966 1.00 75.38 495 GLN A CA 1
ATOM 3856 C C . GLN A 1 495 ? 6.479 6.586 12.761 1.00 75.38 495 GLN A C 1
ATOM 3858 O O . GLN A 1 495 ? 6.558 7.177 11.687 1.00 75.38 495 GLN A O 1
ATOM 3863 N N . THR A 1 496 ? 5.641 5.568 12.937 1.00 83.81 496 THR A N 1
ATOM 3864 C CA . THR A 1 496 ? 4.637 5.160 11.939 1.00 83.81 496 THR A CA 1
ATOM 3865 C C . THR A 1 496 ? 3.445 6.123 11.935 1.00 83.81 496 THR A C 1
ATOM 3867 O O . THR A 1 496 ? 3.097 6.649 12.995 1.00 83.81 496 THR A O 1
ATOM 3870 N N . LEU A 1 497 ? 2.761 6.295 10.800 1.00 86.88 497 LEU A N 1
ATOM 3871 C CA . LEU A 1 497 ? 1.579 7.166 10.683 1.00 86.88 497 LEU A CA 1
ATOM 3872 C C . LEU A 1 497 ? 0.437 6.714 11.606 1.00 86.88 497 LEU A C 1
ATOM 3874 O O . LEU A 1 497 ? -0.230 7.528 12.236 1.00 86.88 497 LEU A O 1
ATOM 3878 N N . THR A 1 498 ? 0.269 5.404 11.738 1.00 85.06 498 THR A N 1
ATOM 3879 C CA . THR A 1 498 ? -0.654 4.722 12.638 1.00 85.06 498 THR A CA 1
ATOM 3880 C C . THR A 1 498 ? -0.376 5.160 14.062 1.00 85.06 498 THR A C 1
ATOM 3882 O O . THR A 1 498 ? -1.254 5.721 14.703 1.00 85.06 498 THR A O 1
ATOM 3885 N N . ASN A 1 499 ? 0.858 5.012 14.547 1.00 79.31 499 ASN A N 1
ATOM 3886 C CA . ASN A 1 499 ? 1.213 5.516 15.873 1.00 79.31 499 ASN A CA 1
ATOM 3887 C C . ASN A 1 499 ? 0.988 7.015 16.036 1.00 79.31 499 ASN A C 1
ATOM 3889 O O . ASN A 1 499 ? 0.553 7.422 17.108 1.00 79.31 499 ASN A O 1
ATOM 3893 N N . TYR A 1 500 ? 1.280 7.824 15.018 1.00 83.00 500 TYR A N 1
ATOM 3894 C CA . TYR A 1 500 ? 1.068 9.265 15.102 1.00 83.00 500 TYR A CA 1
ATOM 3895 C C . TYR A 1 500 ? -0.417 9.600 15.304 1.00 83.00 500 TYR A C 1
ATOM 3897 O O . TYR A 1 500 ? -0.772 10.309 16.244 1.00 83.00 500 TYR A O 1
ATOM 3905 N N . ILE A 1 501 ? -1.295 9.014 14.484 1.00 84.25 501 ILE A N 1
ATOM 3906 C CA . ILE A 1 501 ? -2.748 9.236 14.531 1.00 84.25 501 ILE A CA 1
ATOM 3907 C C . ILE A 1 501 ? -3.370 8.626 15.794 1.00 84.25 501 ILE A C 1
ATOM 3909 O O . ILE A 1 501 ? -4.154 9.278 16.482 1.00 84.25 501 ILE A O 1
ATOM 3913 N N . TRP A 1 502 ? -3.009 7.390 16.140 1.00 80.75 502 TRP A N 1
ATOM 3914 C CA . TRP A 1 502 ? -3.535 6.695 17.319 1.00 80.75 502 TRP A CA 1
ATOM 3915 C C . TRP A 1 502 ? -3.000 7.283 18.627 1.00 80.75 502 TRP A C 1
ATOM 3917 O O . TRP A 1 502 ? -3.717 7.346 19.624 1.00 80.75 502 TRP A O 1
ATOM 3927 N N . GLY A 1 503 ? -1.748 7.735 18.633 1.00 72.81 503 GLY A N 1
ATOM 3928 C CA . GLY A 1 503 ? -1.099 8.340 19.791 1.00 72.81 503 GLY A CA 1
ATOM 3929 C C . GLY A 1 503 ? -1.589 9.753 20.102 1.00 72.81 503 GLY A C 1
ATOM 3930 O O . GLY A 1 503 ? -1.401 10.216 21.227 1.00 72.81 503 GLY A O 1
ATOM 3931 N N . TYR A 1 504 ? -2.250 10.419 19.151 1.00 70.94 504 TYR A N 1
ATOM 3932 C CA . TYR A 1 504 ? -2.640 11.823 19.262 1.00 70.94 504 TYR A CA 1
ATOM 3933 C C . TYR A 1 504 ? -3.576 12.147 20.438 1.00 70.94 504 TYR A C 1
ATOM 3935 O O . TYR A 1 504 ? -3.507 13.236 21.001 1.00 70.94 504 TYR A O 1
ATOM 3943 N N . PHE A 1 505 ? -4.396 11.184 20.872 1.00 61.19 505 PHE A N 1
ATOM 3944 C CA . PHE A 1 505 ? -5.271 11.308 22.050 1.00 61.19 505 PHE A CA 1
ATOM 3945 C C . PHE A 1 505 ? -4.758 10.585 23.299 1.00 61.19 505 PHE A C 1
ATOM 3947 O O . PHE A 1 505 ? -5.487 10.407 24.269 1.00 61.19 505 PHE A O 1
ATOM 3954 N N . GLY A 1 506 ? -3.473 10.231 23.321 1.00 58.84 506 GLY A N 1
ATOM 3955 C CA . GLY A 1 506 ? -2.752 10.007 24.572 1.00 58.84 506 GLY A CA 1
ATOM 3956 C C . GLY A 1 506 ? -2.915 8.645 25.246 1.00 58.84 506 GLY A C 1
ATOM 3957 O O . GLY A 1 506 ? -2.272 8.439 26.271 1.00 58.84 506 GLY A O 1
ATOM 3958 N N . ASN A 1 507 ? -3.645 7.686 24.677 1.00 68.19 507 ASN A N 1
ATOM 3959 C CA . ASN A 1 507 ? -3.719 6.329 25.234 1.00 68.19 507 ASN A CA 1
ATOM 3960 C C . ASN A 1 507 ? -2.559 5.440 24.743 1.00 68.19 507 ASN A C 1
ATOM 3962 O O . ASN A 1 507 ? -1.509 5.915 24.289 1.00 68.19 507 ASN A O 1
ATOM 3966 N N . THR A 1 508 ? -2.734 4.133 24.869 1.00 77.38 508 THR A N 1
ATOM 3967 C CA . THR A 1 508 ? -1.771 3.094 24.490 1.00 77.38 508 THR A CA 1
ATOM 3968 C C . THR A 1 508 ? -2.117 2.535 23.119 1.00 77.38 508 THR A C 1
ATOM 3970 O O . THR A 1 508 ? -3.254 2.155 22.924 1.00 77.38 508 THR A O 1
ATOM 3973 N N . VAL A 1 509 ? -1.214 2.414 22.153 1.00 78.06 509 VAL A N 1
ATOM 3974 C CA . VAL A 1 509 ? -1.603 1.861 20.837 1.00 78.06 509 VAL A CA 1
ATOM 3975 C C . VAL A 1 509 ? -1.888 0.344 20.947 1.00 78.06 509 VAL A C 1
ATOM 3977 O O . VAL A 1 509 ? -1.066 -0.373 21.531 1.00 78.06 509 VAL A O 1
ATOM 3980 N N . PRO A 1 510 ? -3.034 -0.171 20.447 1.00 82.94 510 PRO A N 1
ATOM 3981 C CA . PRO A 1 510 ? -3.313 -1.606 20.461 1.00 82.94 510 PRO A CA 1
ATOM 3982 C C . PRO A 1 510 ? -2.378 -2.377 19.518 1.00 82.94 510 PRO A C 1
ATOM 3984 O O . PRO A 1 510 ? -1.812 -1.787 18.597 1.00 82.94 510 PRO A O 1
ATOM 3987 N N . PRO A 1 511 ? -2.232 -3.700 19.694 1.00 83.25 511 PRO A N 1
ATOM 3988 C CA . PRO A 1 511 ? -1.485 -4.522 18.758 1.00 83.25 511 PRO A CA 1
ATOM 3989 C C . PRO A 1 511 ? -2.153 -4.570 17.386 1.00 83.25 511 PRO A C 1
ATOM 3991 O O . PRO A 1 511 ? -3.381 -4.617 17.264 1.00 83.25 511 PRO A O 1
ATOM 3994 N N . PHE A 1 512 ? -1.323 -4.621 16.353 1.00 79.62 512 PHE A N 1
ATOM 3995 C CA . PHE A 1 512 ? -1.755 -4.706 14.964 1.00 79.62 512 PHE A CA 1
ATOM 3996 C C . PHE A 1 512 ? -1.494 -6.094 14.382 1.00 79.62 512 PHE A C 1
ATOM 3998 O O . PHE A 1 512 ? -0.741 -6.885 14.949 1.00 79.62 512 PHE A O 1
ATOM 4005 N N . ASN A 1 513 ? -2.144 -6.387 13.250 1.00 72.94 513 ASN A N 1
ATOM 4006 C CA . ASN A 1 513 ? -1.984 -7.642 12.509 1.00 72.94 513 ASN A CA 1
ATOM 4007 C C . ASN A 1 513 ? -2.155 -8.893 13.379 1.00 72.94 513 ASN A C 1
ATOM 4009 O O . ASN A 1 513 ? -1.410 -9.862 13.259 1.00 72.94 513 ASN A O 1
ATOM 4013 N N . VAL A 1 514 ? -3.158 -8.870 14.260 1.00 81.75 514 VAL A N 1
ATOM 4014 C CA . VAL A 1 514 ? -3.521 -10.052 15.038 1.00 81.75 514 VAL A CA 1
ATOM 4015 C C . VAL A 1 514 ? -3.938 -11.163 14.080 1.00 81.75 514 VAL A C 1
ATOM 4017 O O . VAL A 1 514 ? -4.728 -10.944 13.164 1.00 81.75 514 VAL A O 1
ATOM 4020 N N . GLN A 1 515 ? -3.397 -12.352 14.293 1.00 79.94 515 GLN A N 1
ATOM 4021 C CA . GLN A 1 515 ? -3.690 -13.569 13.553 1.00 79.94 515 GLN A CA 1
ATOM 4022 C C . GLN A 1 515 ? -4.116 -14.644 14.544 1.00 79.94 515 GLN A C 1
ATOM 4024 O O . GLN A 1 515 ? -3.600 -14.706 15.658 1.00 79.94 515 GLN A O 1
ATOM 4029 N N . ALA A 1 516 ? -5.052 -15.496 14.131 1.00 83.06 516 ALA A N 1
ATOM 4030 C CA . ALA A 1 516 ? -5.517 -16.631 14.912 1.00 83.06 516 ALA A CA 1
ATOM 4031 C C . ALA A 1 516 ? -5.359 -17.916 14.103 1.00 83.06 516 ALA 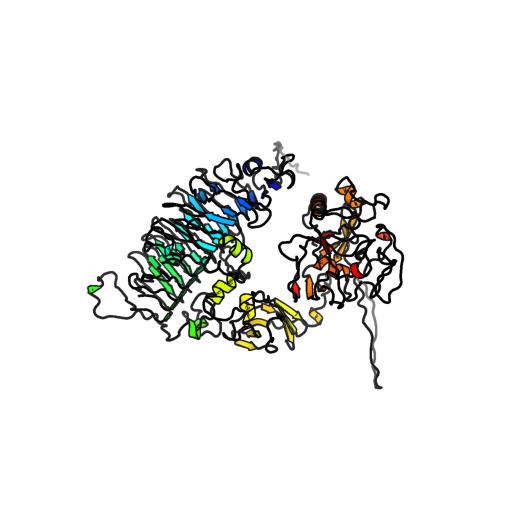A C 1
ATOM 4033 O O . ALA A 1 516 ? -5.953 -18.065 13.036 1.00 83.06 516 ALA A O 1
ATOM 4034 N N . ILE A 1 517 ? -4.587 -18.859 14.633 1.00 80.75 517 ILE A N 1
ATOM 4035 C CA . ILE A 1 517 ? -4.395 -20.181 14.042 1.00 80.75 517 ILE A CA 1
ATOM 4036 C C . ILE A 1 517 ? -5.186 -21.192 14.884 1.00 80.75 517 ILE A C 1
ATOM 4038 O O . ILE A 1 517 ? -4.881 -21.352 16.071 1.00 80.75 517 ILE A O 1
ATOM 4042 N N . PRO A 1 518 ? -6.204 -21.867 14.315 1.00 79.38 518 PRO A N 1
ATOM 4043 C CA . PRO A 1 518 ? -6.971 -22.871 15.043 1.00 79.38 518 PRO A CA 1
ATOM 4044 C C . PRO A 1 518 ? -6.150 -24.147 15.254 1.00 79.38 518 PRO A C 1
ATOM 4046 O O . PRO A 1 518 ? -5.554 -24.673 14.314 1.00 79.38 518 PRO A O 1
ATOM 4049 N N . GLY A 1 519 ? -6.175 -24.669 16.476 1.00 77.56 519 GLY A N 1
ATOM 4050 C CA . GLY A 1 519 ? -5.726 -26.013 16.833 1.00 77.56 519 GLY A CA 1
ATOM 4051 C C . GLY A 1 519 ? -6.880 -26.849 17.388 1.00 77.56 519 GLY A C 1
ATOM 4052 O O . GLY A 1 519 ? -8.041 -26.430 17.343 1.00 77.56 519 GLY A O 1
ATOM 4053 N N . ASP A 1 520 ? -6.567 -28.037 17.909 1.00 82.38 520 ASP A N 1
ATOM 4054 C CA . ASP A 1 520 ? -7.554 -28.863 18.609 1.00 82.38 520 ASP A CA 1
ATOM 4055 C C . ASP A 1 520 ? -7.780 -28.330 20.022 1.00 82.38 520 ASP A C 1
ATOM 4057 O O . ASP A 1 520 ? -6.825 -28.202 20.791 1.00 82.38 520 ASP A O 1
ATOM 4061 N N . GLY A 1 521 ? -9.012 -27.918 20.331 1.00 83.62 521 GLY A N 1
ATOM 4062 C CA . GLY A 1 521 ? -9.361 -27.286 21.609 1.00 83.62 521 GLY A CA 1
ATOM 4063 C C . GLY A 1 521 ? -8.523 -26.047 21.966 1.00 83.62 521 GLY A C 1
ATOM 4064 O O . GLY A 1 521 ? -8.488 -25.623 23.125 1.00 83.62 521 GLY A O 1
ATOM 4065 N N . THR A 1 522 ? -7.813 -25.477 20.990 1.00 87.44 522 THR A N 1
ATOM 4066 C CA . THR A 1 522 ? -6.807 -24.429 21.175 1.00 87.44 522 THR A CA 1
ATOM 4067 C C . THR A 1 522 ? -6.847 -23.425 20.030 1.00 87.44 522 THR A C 1
ATOM 4069 O O . THR A 1 522 ? -7.267 -23.734 18.916 1.00 87.44 522 THR A O 1
ATOM 4072 N N . VAL A 1 523 ? -6.391 -22.205 20.297 1.00 86.06 523 VAL A N 1
ATOM 4073 C CA . VAL A 1 523 ? -6.118 -21.183 19.281 1.00 86.06 523 VAL A CA 1
ATOM 4074 C C . VAL A 1 523 ? -4.791 -20.524 19.618 1.00 86.06 523 VAL A C 1
ATOM 4076 O O . VAL A 1 523 ? -4.618 -20.006 20.721 1.00 86.06 523 VAL A O 1
ATOM 4079 N N . SER A 1 524 ? -3.860 -20.515 18.667 1.00 85.94 524 SER A N 1
ATOM 4080 C CA . SER A 1 524 ? -2.623 -19.740 18.764 1.00 85.94 524 SER A CA 1
ATOM 4081 C C . SER A 1 524 ? -2.833 -18.365 18.147 1.00 85.94 524 SER A C 1
ATOM 4083 O O . SER A 1 524 ? -3.052 -18.252 16.943 1.00 85.94 524 SER A O 1
ATOM 4085 N N . LEU A 1 525 ? -2.770 -17.329 18.978 1.00 85.00 525 LEU A N 1
ATOM 4086 C CA . LEU A 1 525 ? -2.809 -15.935 18.556 1.00 85.00 525 LEU A CA 1
ATOM 4087 C C . LEU A 1 525 ? -1.389 -15.391 18.411 1.00 85.00 525 LEU A C 1
ATOM 4089 O O . LEU A 1 525 ? -0.532 -15.673 19.250 1.00 85.00 525 LEU A O 1
ATOM 4093 N N . SER A 1 526 ? -1.152 -14.579 17.390 1.00 86.31 526 SER A N 1
ATOM 4094 C CA . SER A 1 526 ? 0.077 -13.798 17.209 1.00 86.31 526 SER A CA 1
ATOM 4095 C C . SER A 1 526 ? -0.252 -12.401 16.707 1.00 86.31 526 SER A C 1
ATOM 4097 O O . SER A 1 526 ? -1.301 -12.206 16.105 1.00 86.31 526 SER A O 1
ATOM 4099 N N . TRP A 1 527 ? 0.615 -11.431 16.968 1.00 84.69 527 TRP A N 1
ATOM 4100 C CA . TRP A 1 527 ? 0.463 -10.047 16.523 1.00 84.69 527 TRP A CA 1
ATOM 4101 C C . TRP A 1 527 ? 1.824 -9.408 16.268 1.00 84.69 527 TRP A C 1
ATOM 4103 O O . TRP A 1 527 ? 2.853 -9.927 16.704 1.00 84.69 527 TRP A O 1
ATOM 4113 N N . ASP A 1 528 ? 1.828 -8.280 15.565 1.00 73.06 528 ASP A N 1
ATOM 4114 C CA . ASP A 1 528 ? 3.064 -7.569 15.263 1.00 73.06 528 ASP A CA 1
ATOM 4115 C C . ASP A 1 528 ? 3.611 -6.849 16.497 1.00 73.06 528 ASP A C 1
ATOM 4117 O O . ASP A 1 528 ? 2.868 -6.366 17.361 1.00 73.06 528 ASP A O 1
ATOM 4121 N N . ALA A 1 529 ? 4.938 -6.737 16.554 1.00 67.25 529 ALA A N 1
ATOM 4122 C CA . ALA A 1 529 ? 5.601 -5.907 17.544 1.00 67.25 529 ALA A CA 1
ATOM 4123 C C . ALA A 1 529 ? 5.137 -4.444 17.392 1.00 67.25 529 ALA A C 1
ATOM 4125 O O . ALA A 1 529 ? 5.176 -3.913 16.276 1.00 67.25 529 ALA A O 1
ATOM 4126 N N . PRO A 1 530 ? 4.737 -3.757 18.481 1.00 66.88 530 PRO A N 1
ATOM 4127 C CA . PRO A 1 530 ? 4.494 -2.320 18.428 1.00 66.88 530 PRO A CA 1
ATOM 4128 C C . PRO A 1 530 ? 5.752 -1.586 17.934 1.00 66.88 530 PRO A C 1
ATOM 4130 O O . PRO A 1 530 ? 6.858 -2.083 18.134 1.00 66.88 530 PRO A O 1
ATOM 4133 N N . PRO A 1 531 ? 5.653 -0.396 17.322 1.00 59.72 531 PRO A N 1
ATOM 4134 C CA . PRO A 1 531 ? 6.853 0.325 16.905 1.00 59.72 531 PRO A CA 1
ATOM 4135 C C . PRO A 1 531 ? 7.752 0.691 18.097 1.00 59.72 531 PRO A C 1
ATOM 4137 O O . PRO A 1 531 ? 7.271 0.911 19.210 1.00 59.72 531 PRO A O 1
ATOM 4140 N N . GLU A 1 532 ? 9.064 0.784 17.862 1.00 60.06 532 GLU A N 1
ATOM 4141 C CA . GLU A 1 532 ? 10.109 0.893 18.900 1.00 60.06 532 GLU A CA 1
ATOM 4142 C C . GLU A 1 532 ? 9.862 1.998 19.939 1.00 60.06 532 GLU A C 1
ATOM 4144 O O . GLU A 1 532 ? 10.112 1.813 21.131 1.00 60.06 532 GLU A O 1
ATOM 4149 N N . ILE A 1 533 ? 9.321 3.141 19.514 1.00 59.59 533 ILE A N 1
ATOM 4150 C CA . ILE A 1 533 ? 9.009 4.250 20.421 1.00 59.59 533 ILE A CA 1
ATOM 4151 C C . ILE A 1 533 ? 7.882 3.906 21.409 1.00 59.59 533 ILE A C 1
ATOM 4153 O O . ILE A 1 533 ? 7.944 4.311 22.567 1.00 59.59 533 ILE A O 1
ATOM 4157 N N . THR A 1 534 ? 6.897 3.113 20.981 1.00 62.03 534 THR A N 1
ATOM 4158 C CA . THR A 1 534 ? 5.785 2.623 21.811 1.00 62.03 534 THR A CA 1
ATOM 4159 C C . THR A 1 534 ? 6.227 1.446 22.675 1.00 62.03 534 THR A C 1
ATOM 4161 O O . THR A 1 534 ? 5.841 1.352 23.835 1.00 62.03 534 THR A O 1
ATOM 4164 N N . LEU A 1 535 ? 7.098 0.575 22.155 1.00 63.84 535 LEU A N 1
ATOM 4165 C CA . LEU A 1 535 ? 7.637 -0.585 22.877 1.00 63.84 535 LEU A CA 1
ATOM 4166 C C . LEU A 1 535 ? 8.269 -0.231 24.227 1.00 63.84 535 LEU A C 1
ATOM 4168 O O . LEU A 1 535 ? 8.189 -1.029 25.161 1.00 63.84 535 LEU A O 1
ATOM 4172 N N . LYS A 1 536 ? 8.872 0.958 24.349 1.00 69.00 536 LYS A N 1
ATOM 4173 C CA . LYS A 1 536 ? 9.544 1.415 25.577 1.00 69.00 536 LYS A CA 1
ATOM 4174 C C . LYS A 1 536 ? 8.612 1.517 26.787 1.00 69.00 536 LYS A C 1
ATOM 4176 O O . LYS A 1 536 ? 9.096 1.441 27.914 1.0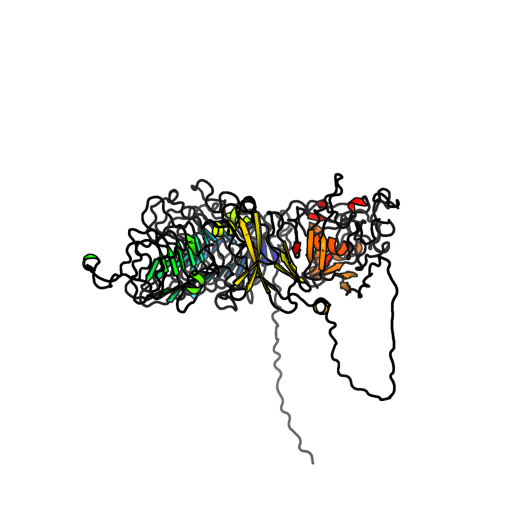0 69.00 536 LYS A O 1
ATOM 4181 N N . THR A 1 537 ? 7.310 1.704 26.576 1.00 76.56 537 THR A N 1
ATOM 4182 C CA . THR A 1 537 ? 6.334 1.905 27.658 1.00 76.56 537 THR A CA 1
ATOM 4183 C C . THR A 1 537 ? 5.395 0.715 27.861 1.00 76.56 537 THR A C 1
ATOM 4185 O O . THR A 1 537 ? 4.784 0.604 28.928 1.00 76.56 537 THR A O 1
ATOM 4188 N N . ILE A 1 538 ? 5.322 -0.203 26.889 1.00 84.38 538 ILE A N 1
ATOM 4189 C CA . ILE A 1 538 ? 4.531 -1.432 26.991 1.00 84.38 538 ILE A CA 1
ATOM 4190 C C . ILE A 1 538 ? 5.160 -2.404 27.996 1.00 84.38 538 ILE A C 1
ATOM 4192 O O . ILE A 1 538 ? 6.354 -2.693 27.949 1.00 84.38 538 ILE A O 1
ATOM 4196 N N . THR A 1 539 ? 4.341 -2.938 28.896 1.00 90.62 539 THR A N 1
ATOM 4197 C CA . THR A 1 539 ? 4.719 -3.916 29.928 1.00 90.62 539 THR A CA 1
ATOM 4198 C C . THR A 1 539 ? 4.056 -5.275 29.741 1.00 90.62 539 THR A C 1
ATOM 4200 O O . THR A 1 539 ? 4.405 -6.217 30.456 1.00 90.62 539 THR A O 1
ATOM 4203 N N . GLY A 1 540 ? 3.125 -5.404 28.798 1.00 91.31 540 GLY A N 1
ATOM 4204 C CA . GLY A 1 540 ? 2.450 -6.662 28.516 1.00 91.31 540 GLY A CA 1
ATOM 4205 C C . GLY A 1 540 ? 1.305 -6.535 27.522 1.00 91.31 540 GLY A C 1
ATOM 4206 O O . GLY A 1 540 ? 1.072 -5.470 26.951 1.00 91.31 540 GLY A O 1
ATOM 4207 N N . PHE A 1 541 ? 0.574 -7.634 27.350 1.00 93.06 541 PHE A N 1
ATOM 4208 C CA . PHE A 1 541 ? -0.594 -7.725 26.480 1.00 93.06 541 PHE A CA 1
ATOM 4209 C C . PHE A 1 541 ? -1.689 -8.587 27.111 1.00 93.06 541 PHE A C 1
ATOM 4211 O O . PHE A 1 541 ? -1.410 -9.655 27.661 1.00 93.06 541 PHE A O 1
ATOM 4218 N N . ASN A 1 542 ? -2.942 -8.166 26.980 1.00 93.75 542 ASN A N 1
ATOM 4219 C CA . ASN A 1 542 ? -4.115 -8.939 27.370 1.00 93.75 542 ASN A CA 1
ATOM 4220 C C . ASN A 1 542 ? -4.829 -9.489 26.138 1.00 93.75 542 ASN A C 1
ATOM 4222 O O . ASN A 1 542 ? -5.005 -8.790 25.146 1.00 93.75 542 ASN A O 1
ATOM 4226 N N . VAL A 1 543 ? -5.247 -10.751 26.207 1.00 93.75 543 VAL A N 1
ATOM 4227 C CA . VAL A 1 543 ? -6.004 -11.416 25.143 1.00 93.75 543 VAL A CA 1
ATOM 4228 C C . VAL A 1 543 ? -7.436 -11.601 25.610 1.00 93.75 543 VAL A C 1
ATOM 4230 O O . VAL A 1 543 ? -7.660 -12.149 26.685 1.00 93.75 543 VAL A O 1
ATOM 4233 N N . TYR A 1 544 ? -8.395 -11.188 24.792 1.00 93.81 544 TYR A N 1
ATOM 4234 C CA . TYR A 1 544 ? -9.818 -11.260 25.091 1.00 93.81 544 TYR A CA 1
ATOM 4235 C C . TYR A 1 544 ? -10.551 -12.150 24.091 1.00 93.81 544 TYR A C 1
ATOM 4237 O O . TYR A 1 544 ? -10.294 -12.066 22.893 1.00 93.81 544 TYR A O 1
ATOM 4245 N N . GLU A 1 545 ? -11.501 -12.955 24.572 1.00 94.00 545 GLU A N 1
ATOM 4246 C CA . GLU A 1 545 ? -12.646 -13.370 23.758 1.00 94.00 545 GLU A CA 1
ATOM 4247 C C . GLU A 1 545 ? -13.658 -12.219 23.765 1.00 94.00 545 GLU A C 1
ATOM 4249 O O . GLU A 1 545 ? -14.020 -11.708 24.828 1.00 94.00 545 GLU A O 1
ATOM 4254 N N . VAL A 1 546 ? -14.113 -11.820 22.584 1.00 89.31 546 VAL A N 1
ATOM 4255 C CA . VAL A 1 546 ? -15.156 -10.820 22.373 1.00 89.31 546 VAL A CA 1
ATOM 4256 C C . VAL A 1 546 ? -16.427 -11.552 21.955 1.00 89.31 546 VAL A C 1
ATOM 4258 O O . VAL A 1 546 ? -16.416 -12.365 21.038 1.00 89.31 546 VAL A O 1
ATOM 4261 N N . LYS A 1 547 ? -17.547 -11.306 22.635 1.00 84.31 547 LYS A N 1
ATOM 4262 C CA . LYS A 1 547 ? -18.832 -11.913 22.265 1.00 84.31 547 LYS A CA 1
ATOM 4263 C C . LYS A 1 547 ? -19.977 -10.975 22.589 1.00 84.31 547 LYS A C 1
ATOM 4265 O O . LYS A 1 547 ? -20.166 -10.626 23.751 1.00 84.31 547 LYS A O 1
ATOM 4270 N N . ASN A 1 548 ? -20.753 -10.592 21.571 1.00 73.75 548 ASN A N 1
ATOM 4271 C CA . ASN A 1 548 ? -21.864 -9.634 21.695 1.00 73.75 548 ASN A CA 1
ATOM 4272 C C . ASN A 1 548 ? -21.459 -8.360 22.463 1.00 73.75 548 ASN A C 1
ATOM 4274 O O . ASN A 1 548 ? -22.245 -7.786 23.206 1.00 73.75 548 ASN A O 1
ATOM 4278 N N . GLY A 1 549 ? -20.189 -7.986 22.341 1.00 61.94 549 GLY A N 1
ATOM 4279 C CA . GLY A 1 549 ? -19.583 -6.855 23.020 1.00 61.94 549 GLY A CA 1
ATOM 4280 C C . GLY A 1 549 ? -19.105 -6.992 24.441 1.00 61.94 549 GLY A C 1
ATOM 4281 O O . GLY A 1 549 ? -18.464 -6.073 24.944 1.00 61.94 549 GLY A O 1
ATOM 4282 N N . ALA A 1 550 ? -19.291 -8.150 25.059 1.00 77.25 550 ALA A N 1
ATOM 4283 C CA . ALA A 1 550 ? -18.574 -8.472 26.278 1.00 77.25 550 ALA A CA 1
ATOM 4284 C C . ALA A 1 550 ? -17.146 -8.934 25.943 1.00 77.25 550 ALA A C 1
ATOM 4286 O O . ALA A 1 550 ? -16.961 -9.797 25.080 1.00 77.25 550 ALA A O 1
ATOM 4287 N N . ARG A 1 551 ? -16.147 -8.396 26.658 1.00 88.00 551 ARG A N 1
ATOM 4288 C CA . ARG A 1 551 ? -14.759 -8.883 26.627 1.00 88.00 551 ARG A CA 1
ATOM 4289 C C . ARG A 1 551 ? -14.486 -9.792 27.825 1.00 88.00 551 ARG A C 1
ATOM 4291 O O . ARG A 1 551 ? -14.699 -9.397 28.968 1.00 88.00 551 ARG A O 1
ATOM 4298 N N . THR A 1 552 ? -13.987 -10.997 27.572 1.00 91.62 552 THR A N 1
ATOM 4299 C CA . THR A 1 552 ? -13.579 -11.959 28.610 1.00 91.62 552 THR A CA 1
ATOM 4300 C C . THR A 1 552 ? -12.086 -12.206 28.487 1.00 91.62 552 THR A C 1
ATOM 4302 O O . THR A 1 552 ? -11.631 -12.585 27.414 1.00 91.62 552 THR A O 1
ATOM 4305 N N . LEU A 1 553 ? -11.309 -11.963 29.547 1.00 92.69 553 LEU A N 1
ATOM 4306 C CA . LEU A 1 553 ? -9.858 -12.179 29.518 1.00 92.69 553 LEU A CA 1
ATOM 4307 C C . LEU A 1 553 ? -9.551 -13.679 29.386 1.00 92.69 553 LEU A C 1
ATOM 4309 O O . LEU A 1 553 ? -10.015 -14.485 30.190 1.00 92.69 553 LEU A O 1
ATOM 4313 N N . MET A 1 554 ? -8.728 -14.043 28.405 1.00 91.31 554 MET A N 1
ATOM 4314 C CA . MET A 1 554 ? -8.404 -15.425 28.054 1.00 91.31 554 MET A CA 1
ATOM 4315 C C . MET A 1 554 ? -6.926 -15.723 28.302 1.00 91.31 554 MET A C 1
ATOM 4317 O O . MET A 1 554 ? -6.031 -15.057 27.785 1.00 91.31 554 MET A O 1
ATOM 4321 N N . GLY A 1 555 ? -6.656 -16.766 29.090 1.00 75.56 555 GLY A N 1
ATOM 4322 C CA . GLY A 1 555 ? -5.297 -17.267 29.329 1.00 75.56 555 GLY A CA 1
ATOM 4323 C C . GLY A 1 555 ? -4.369 -16.324 30.115 1.00 75.56 555 GLY A C 1
ATOM 4324 O O . GLY A 1 555 ? -3.161 -16.557 30.130 1.00 75.56 555 GLY A O 1
ATOM 4325 N N . GLY A 1 556 ? -4.887 -15.260 30.739 1.00 82.69 556 GLY A N 1
ATOM 4326 C CA . GLY A 1 556 ? -4.125 -14.285 31.538 1.00 82.69 556 GLY A CA 1
ATOM 4327 C C . GLY A 1 556 ? -3.316 -13.265 30.720 1.00 82.69 556 GLY A C 1
ATOM 4328 O O . GLY A 1 556 ? -3.372 -13.238 29.492 1.00 82.69 556 GLY A O 1
ATOM 4329 N N . THR A 1 557 ? -2.520 -12.437 31.396 1.00 87.31 557 THR A N 1
ATOM 4330 C CA . THR A 1 557 ? -1.672 -11.403 30.773 1.00 87.31 557 THR A CA 1
ATOM 4331 C C . THR A 1 557 ? -0.364 -11.987 30.235 1.00 87.31 557 THR A C 1
ATOM 4333 O O . THR A 1 557 ? 0.300 -12.767 30.914 1.00 87.31 557 THR A O 1
ATOM 4336 N N . VAL A 1 558 ? 0.023 -11.625 29.012 1.00 87.88 558 VAL A N 1
ATOM 4337 C CA . VAL A 1 558 ? 1.391 -11.821 28.505 1.00 87.88 558 VAL A CA 1
ATOM 4338 C C . VAL A 1 558 ? 2.264 -10.732 29.114 1.00 87.88 558 VAL A C 1
ATOM 4340 O O . VAL A 1 558 ? 1.997 -9.556 28.895 1.00 87.88 558 VAL A O 1
ATOM 4343 N N . THR A 1 559 ? 3.268 -11.098 29.904 1.00 85.81 559 THR A N 1
ATOM 4344 C CA . THR A 1 559 ? 4.149 -10.137 30.577 1.00 85.81 559 THR A CA 1
ATOM 4345 C C . THR A 1 559 ? 5.373 -9.801 29.727 1.00 85.81 559 THR A C 1
ATOM 4347 O O . THR A 1 559 ? 5.931 -10.649 29.032 1.00 85.81 559 THR A O 1
ATOM 4350 N N . GLY A 1 560 ? 5.812 -8.546 29.806 1.00 76.81 560 GLY A N 1
ATOM 4351 C CA . GLY A 1 560 ? 6.929 -8.018 29.031 1.00 76.81 560 GLY A CA 1
ATOM 4352 C C . GLY A 1 560 ? 6.541 -7.574 27.619 1.00 76.81 560 GLY A C 1
ATOM 4353 O O . GLY A 1 560 ? 5.411 -7.730 27.167 1.00 76.81 560 GLY A O 1
ATOM 4354 N N . ASN A 1 561 ? 7.512 -7.006 26.911 1.00 69.31 561 ASN A N 1
ATOM 4355 C CA . ASN A 1 561 ? 7.344 -6.413 25.584 1.00 69.31 561 ASN A CA 1
ATOM 4356 C C . ASN A 1 561 ? 8.158 -7.138 24.501 1.00 69.31 561 ASN A C 1
ATOM 4358 O O . ASN A 1 561 ? 8.520 -6.526 23.509 1.00 69.31 561 ASN A O 1
ATOM 4362 N N . GLN A 1 562 ? 8.482 -8.420 24.701 1.00 73.25 562 GLN A N 1
ATOM 4363 C CA . GLN A 1 562 ? 9.265 -9.228 23.747 1.00 73.25 562 GLN A CA 1
ATOM 4364 C C . GLN A 1 562 ? 8.505 -10.452 23.217 1.00 73.25 562 GLN A C 1
ATOM 4366 O O . GLN A 1 562 ? 8.996 -11.153 22.338 1.00 73.25 562 GLN A O 1
ATOM 4371 N N . THR A 1 563 ? 7.313 -10.729 23.754 1.00 76.00 563 THR A N 1
ATOM 4372 C CA . THR A 1 563 ? 6.478 -11.867 23.352 1.00 76.00 563 THR A CA 1
ATOM 4373 C C . THR A 1 563 ? 5.180 -11.354 22.742 1.00 76.00 563 THR A C 1
ATOM 4375 O O . THR A 1 563 ? 4.367 -10.751 23.436 1.00 76.00 563 THR A O 1
ATOM 4378 N N . TYR A 1 564 ? 4.978 -11.624 21.451 1.00 82.56 564 TYR A N 1
ATOM 4379 C CA . TYR A 1 564 ? 3.831 -11.139 20.667 1.00 82.56 564 TYR A CA 1
ATOM 4380 C C . TYR A 1 564 ? 2.928 -12.282 20.195 1.00 82.56 564 TYR A C 1
ATOM 4382 O O . TYR A 1 564 ? 2.422 -12.307 19.076 1.00 82.56 564 TYR A O 1
ATOM 4390 N N . SER A 1 565 ? 2.800 -13.307 21.032 1.00 86.81 565 SER A N 1
ATOM 4391 C CA . SER A 1 565 ? 1.942 -14.451 20.754 1.00 86.81 565 SER A CA 1
ATOM 4392 C C . SER A 1 565 ? 1.437 -15.081 22.041 1.00 86.81 565 SER A C 1
ATOM 4394 O O . SER A 1 565 ? 2.045 -14.938 23.105 1.00 86.81 565 SER A O 1
ATOM 4396 N N . LYS A 1 566 ? 0.304 -15.776 21.943 1.00 89.81 566 LYS A N 1
ATOM 4397 C CA . LYS A 1 566 ? -0.307 -16.498 23.054 1.00 89.81 566 LYS A CA 1
ATOM 4398 C C . LYS A 1 566 ? -1.186 -17.631 22.539 1.00 89.81 566 LYS A C 1
ATOM 4400 O O . LYS A 1 566 ? -2.056 -17.410 21.704 1.00 89.81 566 LYS A O 1
ATOM 4405 N N . THR A 1 567 ? -1.014 -18.830 23.086 1.00 90.56 567 THR A N 1
ATOM 4406 C CA . THR A 1 567 ? -1.938 -19.943 22.836 1.00 90.56 567 THR A CA 1
ATOM 4407 C C . THR A 1 567 ? -3.003 -19.991 23.922 1.00 90.56 567 THR A C 1
ATOM 4409 O O . THR A 1 567 ? -2.690 -20.094 25.108 1.00 90.56 567 THR A O 1
ATOM 4412 N N . ILE A 1 568 ? -4.267 -19.935 23.512 1.00 92.38 568 ILE A N 1
ATOM 4413 C CA . ILE A 1 568 ? -5.433 -20.143 24.368 1.00 92.38 568 ILE A CA 1
ATOM 4414 C C . ILE A 1 568 ? -5.844 -21.610 24.259 1.00 92.38 568 ILE A C 1
ATOM 4416 O O . ILE A 1 568 ? -5.961 -22.133 23.155 1.00 92.38 568 ILE A O 1
ATOM 4420 N N . SER A 1 569 ? -6.045 -22.267 25.399 1.00 90.69 569 SER A N 1
ATOM 4421 C CA . SER A 1 569 ? -6.428 -23.684 25.490 1.00 90.69 569 SER A CA 1
ATOM 4422 C C . SER A 1 569 ? -7.779 -23.846 26.186 1.00 90.69 569 SER A C 1
ATOM 4424 O O . SER A 1 569 ? -8.259 -22.907 26.819 1.00 90.69 569 SER A O 1
ATOM 4426 N N . GLY A 1 570 ? -8.381 -25.034 26.088 1.00 87.88 570 GLY A N 1
ATOM 4427 C CA . GLY A 1 570 ? -9.680 -25.331 26.708 1.00 87.88 570 GLY A CA 1
ATOM 4428 C C . GLY A 1 570 ? -10.873 -24.762 25.934 1.00 87.88 570 GLY A C 1
ATOM 4429 O O . GLY A 1 570 ? -11.923 -24.496 26.515 1.00 87.88 570 GLY A O 1
ATOM 4430 N N . LEU A 1 571 ? -10.705 -24.535 24.630 1.00 91.00 571 LEU A N 1
ATOM 4431 C CA . LEU A 1 571 ? -11.749 -24.023 23.747 1.00 91.00 571 LEU A CA 1
ATOM 4432 C C . LEU A 1 571 ? -12.628 -25.162 23.216 1.00 91.00 571 LEU A C 1
ATOM 4434 O O . LEU A 1 571 ? -12.182 -26.295 23.058 1.00 91.00 571 LEU A O 1
ATOM 4438 N N . VAL A 1 572 ? -13.886 -24.851 22.905 1.00 90.25 572 VAL A N 1
ATOM 4439 C CA . VAL A 1 572 ? -14.836 -25.811 22.333 1.00 90.25 572 VAL A CA 1
ATOM 4440 C C . VAL A 1 572 ? -14.632 -25.889 20.822 1.00 90.25 572 VAL A C 1
ATOM 4442 O O . VAL A 1 572 ? -14.911 -24.929 20.103 1.00 90.25 572 VAL A O 1
ATOM 4445 N N . SER A 1 573 ? -14.185 -27.039 20.328 1.00 85.50 573 SER A N 1
ATOM 4446 C CA . SER A 1 573 ? -14.015 -27.268 18.892 1.00 85.50 573 SER A CA 1
ATOM 4447 C C . SER A 1 573 ? -15.344 -27.180 18.128 1.00 85.50 573 SER A C 1
ATOM 4449 O O . SER A 1 573 ? -16.368 -27.708 18.567 1.00 85.50 573 SER A O 1
ATOM 4451 N N . GLY A 1 574 ? -15.330 -26.516 16.971 1.00 77.00 574 GLY A N 1
ATOM 4452 C CA . GLY A 1 574 ? -16.506 -26.249 16.134 1.00 77.00 574 GLY A CA 1
ATOM 4453 C C . GLY A 1 574 ? -17.295 -24.986 16.511 1.00 77.00 574 GLY A C 1
ATOM 4454 O O . GLY A 1 574 ? -18.152 -24.559 15.740 1.00 77.00 574 GLY A O 1
ATOM 4455 N N . ARG A 1 575 ? -17.003 -24.342 17.652 1.00 88.88 575 ARG A N 1
ATOM 4456 C CA . ARG A 1 575 ? -17.559 -23.023 18.008 1.00 88.88 575 ARG A CA 1
ATOM 4457 C C . ARG A 1 575 ? -16.693 -21.918 17.409 1.00 88.88 575 ARG A C 1
ATOM 4459 O O . ARG A 1 575 ? -15.481 -21.938 17.571 1.00 88.88 575 ARG A O 1
ATOM 4466 N N . GLN A 1 576 ? -17.301 -20.911 16.787 1.00 90.94 576 GLN A N 1
ATOM 4467 C CA . GLN A 1 576 ? -16.573 -19.699 16.413 1.00 90.94 576 GLN A CA 1
ATOM 4468 C C . GLN A 1 576 ? -16.264 -18.856 17.652 1.00 90.94 576 GLN A C 1
ATOM 4470 O O . GLN A 1 576 ? -17.156 -18.538 18.441 1.00 90.94 576 GLN A O 1
ATOM 4475 N N . TYR A 1 577 ? -14.997 -18.491 17.787 1.00 91.38 577 TYR A N 1
ATOM 4476 C CA . TYR A 1 577 ? -14.486 -17.530 18.747 1.00 91.38 577 TYR A CA 1
ATOM 4477 C C . TYR A 1 577 ? -14.081 -16.260 18.012 1.00 91.38 577 TYR A C 1
ATOM 4479 O O . TYR A 1 577 ? -13.595 -16.311 16.881 1.00 91.38 577 TYR A O 1
ATOM 4487 N N . GLU A 1 578 ? -14.263 -15.126 18.671 1.00 93.00 578 GLU A N 1
ATOM 4488 C CA . GLU A 1 578 ? -13.779 -13.838 18.200 1.00 93.00 578 GLU A CA 1
ATOM 4489 C C . GLU A 1 578 ? -12.748 -13.348 19.216 1.00 93.00 578 GLU A C 1
ATOM 4491 O O . GLU A 1 578 ? -13.079 -13.140 20.379 1.00 93.00 578 GLU A O 1
ATOM 4496 N N . PHE A 1 579 ? -11.482 -13.240 18.817 1.00 92.75 579 PHE A N 1
ATOM 4497 C CA . PHE A 1 579 ? -10.409 -12.805 19.709 1.00 92.75 579 PHE A CA 1
ATOM 4498 C C . PHE A 1 579 ? -9.937 -11.402 19.366 1.00 92.75 579 PHE A C 1
ATOM 4500 O O . PHE A 1 579 ? -9.911 -11.010 18.200 1.00 92.75 579 PHE A O 1
ATOM 4507 N N . ALA A 1 580 ? -9.496 -10.677 20.386 1.00 91.19 580 ALA A N 1
ATOM 4508 C CA . ALA A 1 580 ? -8.771 -9.428 20.232 1.00 91.19 580 ALA A CA 1
ATOM 4509 C C . ALA A 1 580 ? -7.691 -9.298 21.312 1.00 91.19 580 ALA A C 1
ATOM 4511 O O . ALA A 1 580 ? -7.740 -9.964 22.348 1.00 91.19 580 ALA A O 1
ATOM 4512 N N . VAL A 1 581 ? -6.704 -8.443 21.068 1.00 90.69 581 VAL A N 1
ATOM 4513 C CA . VAL A 1 581 ? -5.556 -8.232 21.955 1.00 90.69 581 VAL A CA 1
ATOM 4514 C C . VAL A 1 581 ? -5.480 -6.761 22.343 1.00 90.69 581 VAL A C 1
ATOM 4516 O O . VAL A 1 581 ? -5.710 -5.896 21.507 1.00 90.69 581 VAL A O 1
ATOM 4519 N N . ALA A 1 582 ? -5.148 -6.465 23.593 1.00 89.81 582 ALA A N 1
ATOM 4520 C CA . ALA A 1 582 ? -4.868 -5.120 24.076 1.00 89.81 582 ALA A CA 1
ATOM 4521 C C . ALA A 1 582 ? -3.427 -5.038 24.598 1.00 89.81 582 ALA A C 1
ATOM 4523 O O . ALA A 1 582 ? -2.924 -5.977 25.212 1.00 89.81 582 ALA A O 1
ATOM 4524 N N . SER A 1 583 ? -2.762 -3.917 24.350 1.00 89.00 583 SER A N 1
ATOM 4525 C CA . SER A 1 583 ? -1.454 -3.572 24.899 1.00 89.00 583 SER A CA 1
ATOM 4526 C C . SER A 1 583 ? -1.614 -3.004 26.305 1.00 89.00 583 SER A C 1
ATOM 4528 O O . SER A 1 583 ? -2.550 -2.253 26.565 1.00 89.00 583 SER A O 1
ATOM 4530 N N . ILE A 1 584 ? -0.674 -3.291 27.198 1.00 89.44 584 ILE A N 1
ATOM 4531 C CA . ILE A 1 584 ? -0.630 -2.722 28.547 1.00 89.44 584 ILE A CA 1
ATOM 4532 C C . ILE A 1 584 ? 0.550 -1.768 28.616 1.00 89.44 584 ILE A C 1
ATOM 4534 O O . ILE A 1 584 ? 1.693 -2.186 28.456 1.00 89.44 584 ILE A O 1
ATOM 4538 N N . ASP A 1 585 ? 0.278 -0.495 28.866 1.00 86.50 585 ASP A N 1
ATOM 4539 C CA . ASP A 1 585 ? 1.290 0.532 29.091 1.00 86.50 585 ASP A CA 1
ATOM 4540 C C . ASP A 1 585 ? 1.427 0.826 30.584 1.00 86.50 585 ASP A C 1
ATOM 4542 O O . ASP A 1 585 ? 0.435 0.922 31.311 1.00 86.50 585 ASP A O 1
ATOM 4546 N N . LYS A 1 586 ? 2.668 1.009 31.043 1.00 83.06 586 LYS A N 1
ATOM 4547 C CA . LYS A 1 586 ? 2.964 1.299 32.450 1.00 83.06 586 LYS A CA 1
ATOM 4548 C C . LYS A 1 586 ? 2.301 2.583 32.963 1.00 83.06 586 LYS A C 1
ATOM 4550 O O . LYS A 1 586 ? 1.916 2.635 34.126 1.00 83.06 586 LYS A O 1
ATOM 4555 N N . ALA A 1 587 ? 2.249 3.625 32.139 1.00 80.00 587 ALA A N 1
ATOM 4556 C CA . ALA A 1 587 ? 1.782 4.957 32.516 1.00 80.00 587 ALA A CA 1
ATOM 4557 C C . ALA A 1 587 ? 0.354 5.234 32.036 1.00 80.00 587 ALA A C 1
ATOM 4559 O O . ALA A 1 587 ? -0.382 5.958 32.701 1.00 80.00 587 ALA A O 1
ATOM 4560 N N . LYS A 1 588 ? -0.030 4.667 30.889 1.00 75.75 588 LYS A N 1
ATOM 4561 C CA . LYS A 1 588 ? -1.305 4.961 30.216 1.00 75.75 588 LYS A CA 1
ATOM 4562 C C . LYS A 1 588 ? -2.368 3.878 30.397 1.00 75.75 588 LYS A C 1
ATOM 4564 O O . LYS A 1 588 ? -3.514 4.076 30.009 1.00 75.75 588 LYS A O 1
ATOM 4569 N N . GLY A 1 589 ? -2.003 2.746 30.999 1.00 82.44 589 GLY A N 1
ATOM 4570 C CA . GLY A 1 589 ? -2.904 1.621 31.199 1.00 82.44 589 GLY A CA 1
ATOM 4571 C C . GLY A 1 589 ? -3.148 0.818 29.922 1.00 82.44 589 GLY A C 1
ATOM 4572 O O . GLY A 1 589 ? -2.338 0.803 28.989 1.00 82.44 589 GLY A O 1
ATOM 4573 N N . GLU A 1 590 ? -4.258 0.089 29.908 1.00 85.44 590 GLU A N 1
ATOM 4574 C CA . GLU A 1 590 ? -4.607 -0.807 28.811 1.00 85.44 590 GLU A CA 1
ATOM 4575 C C . GLU A 1 590 ? -5.131 -0.049 27.587 1.00 85.44 590 GLU A C 1
ATOM 4577 O O . GLU A 1 590 ? -5.933 0.883 27.697 1.00 85.44 590 GLU A O 1
ATOM 4582 N N . SER A 1 591 ? -4.700 -0.479 26.403 1.00 82.88 591 SER A N 1
ATOM 4583 C CA . SER A 1 591 ? -5.236 0.018 25.146 1.00 82.88 591 SER A CA 1
ATOM 4584 C C . SER A 1 591 ? -6.702 -0.382 24.945 1.00 82.88 591 SER A C 1
ATOM 4586 O O . SER A 1 591 ? -7.279 -1.185 25.671 1.00 82.88 591 SER A O 1
ATOM 4588 N N . GLY A 1 592 ? -7.332 0.123 23.892 1.00 77.44 592 GLY A N 1
ATOM 4589 C CA . GLY A 1 592 ? -8.491 -0.567 23.331 1.00 77.44 592 GLY A CA 1
ATOM 4590 C C . GLY A 1 592 ? -8.105 -1.897 22.678 1.00 77.44 592 GLY A C 1
ATOM 4591 O O . GLY A 1 592 ? -6.933 -2.277 22.653 1.00 77.44 592 GLY A O 1
ATOM 4592 N N . LEU A 1 593 ? -9.082 -2.595 22.107 1.00 83.88 593 LEU A N 1
ATOM 4593 C CA . LEU A 1 593 ? -8.860 -3.909 21.489 1.00 83.88 593 LEU A CA 1
ATOM 4594 C C . LEU A 1 593 ? -8.104 -3.815 20.155 1.00 83.88 593 LEU A C 1
ATOM 4596 O O . LEU A 1 593 ? -8.064 -2.773 19.529 1.00 83.88 593 LEU A O 1
ATOM 4600 N N . SER A 1 594 ? -7.481 -4.875 19.674 1.00 84.62 594 SER A N 1
ATOM 4601 C CA . SER A 1 594 ? -7.016 -4.958 18.286 1.00 84.62 594 SER A CA 1
ATOM 4602 C C . SER A 1 594 ? -8.201 -5.131 17.328 1.00 84.62 594 SER A C 1
ATOM 4604 O O . SER A 1 594 ? -9.359 -5.154 17.746 1.00 84.62 594 SER A O 1
ATOM 4606 N N . TYR A 1 595 ? -7.927 -5.359 16.041 1.00 82.75 595 TYR A N 1
ATOM 4607 C CA . TYR A 1 595 ? -8.928 -5.990 15.178 1.00 82.75 595 TYR A CA 1
ATOM 4608 C C . TYR A 1 595 ? -9.377 -7.325 15.756 1.00 82.75 595 TYR A C 1
ATOM 4610 O O . TYR A 1 595 ? -8.566 -8.081 16.303 1.00 82.75 595 TYR A O 1
ATOM 4618 N N . ILE A 1 596 ? -10.667 -7.601 15.588 1.00 86.06 596 ILE A N 1
ATOM 4619 C CA . ILE A 1 596 ? -11.260 -8.878 15.944 1.00 86.06 596 ILE A CA 1
ATOM 4620 C C . ILE A 1 596 ? -10.863 -9.914 14.893 1.00 86.06 596 ILE A C 1
ATOM 4622 O O . ILE A 1 596 ? -11.145 -9.750 13.704 1.00 86.06 596 ILE A O 1
ATOM 4626 N N . VAL A 1 597 ? -10.257 -11.007 15.348 1.00 86.12 597 VAL A N 1
ATOM 4627 C CA . VAL A 1 597 ? -10.006 -12.195 14.532 1.00 86.12 597 VAL A CA 1
ATOM 4628 C C . VAL A 1 597 ? -11.017 -13.276 14.868 1.00 86.12 597 VAL A C 1
ATOM 4630 O O . VAL A 1 597 ? -11.152 -13.691 16.019 1.00 86.12 597 VAL A O 1
ATOM 4633 N N . LYS A 1 598 ? -11.742 -13.738 13.849 1.00 89.50 598 LYS A N 1
ATOM 4634 C CA . LYS A 1 598 ? -12.714 -14.825 13.984 1.00 89.50 598 LYS A CA 1
ATOM 4635 C C . LYS A 1 598 ? -12.040 -16.145 13.649 1.00 89.50 598 LYS A C 1
ATOM 4637 O O . LYS A 1 598 ? -11.382 -16.264 12.620 1.00 89.50 598 LYS A O 1
ATOM 4642 N N . VAL A 1 599 ? -12.203 -17.137 14.512 1.00 89.56 599 VAL A N 1
ATOM 4643 C CA . VAL A 1 599 ? -11.551 -18.440 14.366 1.00 89.56 599 VAL A CA 1
ATOM 4644 C C . VAL A 1 599 ? -12.427 -19.538 14.947 1.00 89.56 599 VAL A C 1
ATOM 4646 O O . VAL A 1 599 ? -13.049 -19.370 15.991 1.00 89.56 599 VAL A O 1
ATOM 4649 N N . ILE A 1 600 ? -12.477 -20.682 14.271 1.00 87.19 600 ILE A N 1
ATOM 4650 C CA . ILE A 1 600 ? -13.156 -21.882 14.760 1.00 87.19 600 ILE A CA 1
ATOM 4651 C C . ILE A 1 600 ? -12.060 -22.890 15.136 1.00 87.19 600 ILE A C 1
ATOM 4653 O O . ILE A 1 600 ? -11.390 -23.389 14.228 1.00 87.19 600 ILE A O 1
ATOM 4657 N N . PRO A 1 601 ? -11.830 -23.180 16.435 1.00 86.25 601 PRO A N 1
ATOM 4658 C CA . PRO A 1 601 ? -10.971 -24.278 16.857 1.00 86.25 601 PRO A CA 1
ATOM 4659 C C . PRO A 1 601 ? -11.505 -25.570 16.245 1.00 86.25 601 PRO A C 1
ATOM 4661 O O . PRO A 1 601 ? -12.718 -25.790 16.198 1.00 86.25 601 PRO A O 1
ATOM 4664 N N . LYS A 1 602 ? -10.613 -26.410 15.740 1.00 78.19 602 LYS A N 1
ATOM 4665 C CA . LYS A 1 602 ? -11.000 -27.606 14.986 1.00 78.19 602 LYS A CA 1
ATOM 4666 C C . LYS A 1 602 ? -11.094 -28.807 15.915 1.00 78.19 602 LYS A C 1
ATOM 4668 O O . LYS A 1 602 ? -10.480 -28.810 16.973 1.00 78.19 602 LYS A O 1
ATOM 4673 N N . ARG A 1 603 ? -11.870 -29.829 15.547 1.00 62.31 603 ARG A N 1
ATOM 4674 C CA . ARG A 1 603 ? -11.757 -31.153 16.192 1.00 62.31 603 ARG A CA 1
ATOM 4675 C C . ARG A 1 603 ? -10.530 -31.879 15.634 1.00 62.31 603 ARG A C 1
ATOM 4677 O O . ARG A 1 603 ? -10.198 -31.663 14.468 1.00 62.31 603 ARG A O 1
ATOM 4684 N N . ILE A 1 604 ? -9.918 -32.784 16.406 1.00 54.31 604 ILE A N 1
ATOM 4685 C CA . ILE A 1 604 ? -8.834 -33.687 15.939 1.00 54.31 604 ILE A CA 1
ATOM 4686 C C . ILE A 1 604 ? -9.130 -34.265 14.539 1.00 54.31 604 ILE A C 1
ATOM 4688 O O . ILE A 1 604 ? -8.277 -34.257 13.654 1.00 54.31 604 ILE A O 1
ATOM 4692 N N . GLU A 1 605 ? -10.370 -34.698 14.307 1.00 50.97 605 GLU A N 1
ATOM 4693 C CA . GLU A 1 605 ? -10.838 -35.309 13.054 1.00 50.97 605 GLU A CA 1
ATOM 4694 C C . GLU A 1 605 ? -10.861 -34.341 11.852 1.00 50.97 605 GLU A C 1
ATOM 4696 O O . GLU A 1 605 ? -10.695 -34.757 10.708 1.00 50.97 605 GLU A O 1
ATOM 4701 N N . GLU A 1 606 ? -11.028 -33.038 12.094 1.00 45.41 606 GLU A N 1
ATOM 4702 C CA . GLU A 1 606 ? -11.071 -31.981 11.068 1.00 45.41 606 GLU A CA 1
ATOM 4703 C C . GLU A 1 606 ? -9.694 -31.375 10.769 1.00 45.41 606 GLU A C 1
ATOM 4705 O O . GLU A 1 606 ? -9.529 -30.619 9.806 1.00 45.41 606 GLU A O 1
ATOM 4710 N N . LEU A 1 607 ? -8.701 -31.688 11.601 1.00 44.28 607 LEU A N 1
ATOM 4711 C CA . LEU A 1 607 ? -7.295 -31.354 11.372 1.00 44.28 607 LEU A CA 1
ATOM 4712 C C . LEU A 1 607 ? -6.614 -32.361 10.432 1.00 44.28 607 LEU A C 1
ATOM 4714 O O . LEU A 1 607 ? -5.516 -32.099 9.947 1.00 44.28 607 LEU A O 1
ATOM 4718 N N . SER A 1 608 ? -7.288 -33.475 10.129 1.00 37.56 608 SER A N 1
ATOM 4719 C CA . SER A 1 608 ? -6.857 -34.489 9.164 1.00 37.56 608 SER A CA 1
ATOM 4720 C C . SER A 1 608 ? -7.370 -34.159 7.747 1.00 37.56 608 SER A C 1
ATOM 4722 O O . SER A 1 608 ? -8.507 -33.701 7.603 1.00 37.56 608 SER A O 1
ATOM 4724 N N . PRO A 1 609 ? -6.601 -34.400 6.665 1.00 35.47 609 PRO A N 1
ATOM 4725 C CA . PRO A 1 609 ? -7.093 -34.176 5.309 1.00 35.47 609 PRO A CA 1
ATOM 4726 C C . PRO A 1 609 ? -8.262 -35.125 4.996 1.00 35.47 609 PRO A C 1
ATOM 4728 O O . PRO A 1 609 ? -8.092 -36.345 4.961 1.00 35.47 609 PRO A O 1
ATOM 4731 N N . LYS A 1 610 ? -9.459 -34.575 4.740 1.00 31.84 610 LYS A N 1
ATOM 4732 C CA . LYS A 1 610 ? -10.612 -35.357 4.266 1.00 31.84 610 LYS A CA 1
ATOM 4733 C C . LYS A 1 610 ? -10.272 -35.997 2.914 1.00 31.84 610 LYS A C 1
ATOM 4735 O O . LYS A 1 610 ? -10.093 -35.292 1.924 1.00 31.84 610 LYS A O 1
ATOM 4740 N N . LYS A 1 611 ? -10.220 -37.335 2.861 1.00 33.97 611 LYS A N 1
ATOM 4741 C CA . LYS A 1 611 ? -10.228 -38.101 1.604 1.00 33.97 611 LYS A CA 1
ATOM 4742 C C . LYS A 1 611 ? -11.542 -37.814 0.872 1.00 33.97 611 LYS A C 1
ATOM 4744 O O . LYS A 1 611 ? -12.610 -38.191 1.346 1.00 33.97 611 LYS A O 1
ATOM 4749 N N . THR A 1 612 ? -11.474 -37.157 -0.278 1.00 27.62 612 THR A N 1
ATOM 4750 C CA . THR A 1 612 ? -12.600 -37.044 -1.208 1.00 27.62 612 THR A CA 1
ATOM 4751 C C . THR A 1 612 ? -12.897 -38.425 -1.784 1.00 27.62 612 THR A C 1
ATOM 4753 O O . THR A 1 612 ? -12.126 -38.959 -2.579 1.00 27.62 612 THR A O 1
ATOM 4756 N N . VAL A 1 613 ? -14.016 -39.017 -1.370 1.00 29.12 613 VAL A N 1
ATOM 4757 C CA . VAL A 1 613 ? -14.591 -40.188 -2.033 1.00 29.12 613 VAL A CA 1
ATOM 4758 C C . VAL A 1 613 ? -15.210 -39.686 -3.330 1.00 29.12 613 VAL A C 1
ATOM 4760 O O . VAL A 1 613 ? -16.163 -38.910 -3.310 1.00 29.12 613 VAL A O 1
ATOM 4763 N N . SER A 1 614 ? -14.623 -40.069 -4.462 1.00 32.22 614 SER A N 1
ATOM 4764 C CA . SER A 1 614 ? -15.217 -39.831 -5.770 1.00 32.22 614 SER A CA 1
ATOM 4765 C C . SER A 1 614 ? -16.430 -40.737 -5.931 1.00 32.22 614 SER A C 1
ATOM 4767 O O . SER A 1 614 ? -16.285 -41.952 -6.074 1.00 32.22 614 SER A O 1
ATOM 4769 N N . ASP A 1 615 ? -17.609 -40.134 -5.939 1.00 29.42 615 ASP A N 1
ATOM 4770 C CA . ASP A 1 615 ? -18.821 -40.769 -6.424 1.00 29.42 615 ASP A CA 1
ATOM 4771 C C . ASP A 1 615 ? -18.635 -41.079 -7.919 1.00 29.42 615 ASP A C 1
ATOM 4773 O O . ASP A 1 615 ? -18.502 -40.181 -8.757 1.00 29.42 615 ASP A O 1
ATOM 4777 N N . LYS A 1 616 ? -18.555 -42.366 -8.257 1.00 32.72 616 LYS A N 1
ATOM 4778 C CA . LYS A 1 616 ? -18.713 -42.853 -9.627 1.00 32.72 616 LYS A CA 1
ATOM 4779 C C . LYS A 1 616 ? -19.709 -43.996 -9.618 1.00 32.72 616 LYS A C 1
ATOM 4781 O O . LYS A 1 616 ? -19.405 -45.136 -9.286 1.00 32.72 616 LYS A O 1
ATOM 4786 N N . THR A 1 617 ? -20.901 -43.641 -10.062 1.00 30.58 617 THR A N 1
ATOM 4787 C CA . THR A 1 617 ? -21.859 -44.510 -10.726 1.00 30.58 617 THR A CA 1
ATOM 4788 C C . THR A 1 617 ? -21.172 -45.417 -11.753 1.00 30.58 617 THR A C 1
ATOM 4790 O O . THR A 1 617 ? -20.677 -44.958 -12.779 1.00 30.58 617 THR A O 1
ATOM 4793 N N . ALA A 1 618 ? -21.198 -46.728 -11.516 1.00 29.28 618 ALA A N 1
ATOM 4794 C CA . ALA A 1 618 ? -21.117 -47.733 -12.571 1.00 29.28 618 ALA A CA 1
ATOM 4795 C C . ALA A 1 618 ? -21.783 -49.034 -12.106 1.00 29.28 618 ALA A C 1
ATOM 4797 O O . ALA A 1 618 ? -21.340 -49.702 -11.176 1.00 29.28 618 ALA A O 1
ATOM 4798 N N . ARG A 1 619 ? -22.878 -49.372 -12.789 1.00 31.64 619 ARG A N 1
ATOM 4799 C CA . ARG A 1 619 ? -23.511 -50.692 -12.793 1.00 31.64 619 ARG A CA 1
ATOM 4800 C C . ARG A 1 619 ? -22.499 -51.756 -13.220 1.00 31.64 619 ARG A C 1
ATOM 4802 O O . ARG A 1 619 ? -21.924 -51.598 -14.286 1.00 31.64 619 ARG A O 1
ATOM 4809 N N . THR A 1 620 ? -22.440 -52.865 -12.487 1.00 29.19 620 THR A N 1
ATOM 4810 C CA . THR A 1 620 ? -22.560 -54.252 -12.988 1.00 29.19 620 THR A CA 1
ATOM 4811 C C . THR A 1 620 ? -22.569 -55.185 -11.780 1.00 29.19 620 THR A C 1
ATOM 4813 O O . THR A 1 620 ? -21.706 -55.074 -10.915 1.00 29.19 620 THR A O 1
ATOM 4816 N N . GLY A 1 621 ? -23.571 -56.059 -11.690 1.00 27.16 621 GLY A N 1
ATOM 4817 C CA . GLY A 1 621 ? -23.791 -56.907 -10.522 1.00 27.16 621 GLY A CA 1
ATOM 4818 C C . GLY A 1 621 ? -23.046 -58.238 -10.541 1.00 27.16 621 GLY A C 1
ATOM 4819 O O . GLY A 1 621 ? -22.632 -58.714 -11.593 1.00 27.16 621 GLY A O 1
ATOM 4820 N N . LYS A 1 622 ? -22.985 -58.868 -9.367 1.00 28.61 622 LYS A N 1
ATOM 4821 C CA . LYS A 1 622 ? -23.436 -60.247 -9.121 1.00 28.61 622 LYS A CA 1
ATOM 4822 C C . LYS A 1 622 ? -23.343 -60.552 -7.622 1.00 28.61 622 LYS A C 1
ATOM 4824 O O . LYS A 1 622 ? -22.341 -60.243 -6.992 1.00 28.61 622 LYS A O 1
ATOM 4829 N N . ASN A 1 623 ? -24.415 -61.145 -7.102 1.00 26.98 623 ASN A N 1
ATOM 4830 C CA . ASN A 1 623 ? -24.544 -61.728 -5.764 1.00 26.98 623 ASN A CA 1
ATOM 4831 C C . ASN A 1 623 ? -23.500 -62.826 -5.514 1.00 26.98 623 ASN A C 1
ATOM 4833 O O . ASN A 1 623 ? -23.138 -63.487 -6.486 1.00 26.98 623 ASN A O 1
ATOM 4837 N N . VAL A 1 624 ? -23.102 -63.031 -4.249 1.00 29.02 624 VAL A N 1
ATOM 4838 C CA . VAL A 1 624 ? -23.354 -64.193 -3.340 1.00 29.02 624 VAL A CA 1
ATOM 4839 C C . VAL A 1 624 ? -22.809 -63.746 -1.952 1.00 29.02 624 VAL A C 1
ATOM 4841 O O . VAL A 1 624 ? -21.713 -63.194 -1.913 1.00 29.02 624 VAL A O 1
ATOM 4844 N N . ASP A 1 625 ? -23.625 -63.603 -0.895 1.00 26.89 625 ASP A N 1
ATOM 4845 C CA . ASP A 1 625 ? -23.881 -64.587 0.196 1.00 26.89 625 ASP A CA 1
ATOM 4846 C C . ASP A 1 625 ? -22.581 -65.178 0.807 1.00 26.89 625 ASP A C 1
ATOM 4848 O O . ASP A 1 625 ? -21.656 -65.509 0.077 1.00 26.89 625 ASP A O 1
ATOM 4852 N N . ASP A 1 626 ? -22.370 -65.378 2.107 1.00 25.84 626 ASP A N 1
ATOM 4853 C CA . ASP A 1 626 ? -23.253 -65.426 3.271 1.00 25.84 626 ASP A CA 1
ATOM 4854 C C . ASP A 1 626 ? -22.363 -65.604 4.534 1.00 25.84 626 ASP A C 1
ATOM 4856 O O . ASP A 1 626 ? -21.274 -66.169 4.416 1.00 25.84 626 ASP A O 1
ATOM 4860 N N . SER A 1 627 ? -22.871 -65.255 5.728 1.00 24.97 627 SER A N 1
ATOM 4861 C CA . SER A 1 627 ? -22.486 -65.791 7.069 1.00 24.97 627 SER A CA 1
ATOM 4862 C C . SER A 1 627 ? -21.040 -65.576 7.611 1.00 24.97 627 SER A C 1
ATOM 4864 O O . SER A 1 627 ? -20.065 -65.655 6.883 1.00 24.97 627 SER A O 1
ATOM 4866 N N . ALA A 1 628 ? -20.733 -65.369 8.897 1.00 26.31 628 ALA A N 1
ATOM 4867 C CA . ALA A 1 628 ? -21.467 -65.195 10.147 1.00 26.31 628 ALA A CA 1
ATOM 4868 C C . ALA A 1 628 ? -20.478 -64.689 11.238 1.00 26.31 628 ALA A C 1
ATOM 4870 O O . ALA A 1 628 ? -19.287 -64.998 11.210 1.00 26.31 628 ALA A O 1
ATOM 4871 N N . ASP A 1 629 ? -21.014 -63.931 12.198 1.00 26.31 629 ASP A N 1
ATOM 4872 C CA . ASP A 1 629 ? -20.552 -63.710 13.593 1.00 26.31 629 ASP A CA 1
ATOM 4873 C C . ASP A 1 629 ? -20.448 -65.088 14.341 1.00 26.31 629 ASP A C 1
ATOM 4875 O O . ASP A 1 629 ? -21.034 -66.034 13.805 1.00 26.31 629 ASP A O 1
ATOM 4879 N N . PRO A 1 630 ? -19.854 -65.303 15.557 1.00 39.62 630 PRO A N 1
ATOM 4880 C CA . PRO A 1 630 ? -19.647 -64.311 16.617 1.00 39.62 630 PRO A CA 1
ATOM 4881 C C . PRO A 1 630 ? -18.512 -64.499 17.667 1.00 39.62 630 PRO A C 1
ATOM 4883 O O . PRO A 1 630 ? -17.818 -65.508 17.752 1.00 39.62 630 PRO A O 1
ATOM 4886 N N . SER A 1 631 ? -18.483 -63.530 18.594 1.00 24.67 631 SER A N 1
ATOM 4887 C CA . SER A 1 631 ? -18.266 -63.666 20.057 1.00 24.67 631 SER A CA 1
ATOM 4888 C C . SER A 1 631 ? -16.863 -63.501 20.688 1.00 24.67 631 SER A C 1
ATOM 4890 O O . SER A 1 631 ? -16.072 -64.424 20.826 1.00 24.67 631 SER A O 1
ATOM 4892 N N . VAL A 1 632 ? -16.623 -62.266 21.150 1.00 30.16 632 VAL A N 1
ATOM 4893 C CA . VAL A 1 632 ? -16.314 -61.790 22.527 1.00 30.16 632 VAL A CA 1
ATOM 4894 C C . VAL A 1 632 ? -15.931 -62.832 23.604 1.00 30.16 632 VAL A C 1
ATOM 4896 O O . VAL A 1 632 ? -16.751 -63.696 23.907 1.00 30.16 632 VAL A O 1
ATOM 4899 N N . LYS A 1 633 ? -14.800 -62.621 24.318 1.00 26.19 633 LYS A N 1
ATOM 4900 C CA . LYS A 1 633 ? -14.753 -62.347 25.785 1.00 26.19 633 LYS A CA 1
ATOM 4901 C C . LYS A 1 633 ? -13.346 -62.235 26.418 1.00 26.19 633 LYS A C 1
ATOM 4903 O O . LYS A 1 633 ? -12.488 -63.081 26.217 1.00 26.19 633 LYS A O 1
ATOM 4908 N N . ASP A 1 634 ? -13.258 -61.202 27.264 1.00 24.66 634 ASP A N 1
ATOM 4909 C CA . ASP A 1 634 ? -12.619 -61.083 28.588 1.00 24.66 634 ASP A CA 1
ATOM 4910 C C . ASP A 1 634 ? -11.089 -60.865 28.778 1.00 24.66 634 ASP A C 1
ATOM 4912 O O . ASP A 1 634 ? -10.232 -61.668 28.426 1.00 24.66 634 ASP A O 1
ATOM 4916 N N . LEU A 1 635 ? -10.816 -59.717 29.428 1.00 28.09 635 LEU A N 1
ATOM 4917 C CA . LEU A 1 635 ? -9.606 -59.171 30.095 1.00 28.09 635 LEU A CA 1
ATOM 4918 C C . LEU A 1 635 ? -9.308 -59.937 31.432 1.00 28.09 635 LEU A C 1
ATOM 4920 O O . LEU A 1 635 ? -10.158 -60.764 31.764 1.00 28.09 635 LEU A O 1
ATOM 4924 N N . PRO A 1 636 ? -8.265 -59.671 32.290 1.00 40.34 636 PRO A N 1
ATOM 4925 C CA . PRO A 1 636 ? -7.430 -58.449 32.419 1.00 40.34 636 PRO A CA 1
ATOM 4926 C C . PRO A 1 636 ? -5.962 -58.560 32.998 1.00 40.34 636 PRO A C 1
ATOM 4928 O O . PRO A 1 636 ? -5.525 -59.601 33.468 1.00 40.34 636 PRO A O 1
ATOM 4931 N N . VAL A 1 637 ? -5.279 -57.392 33.070 1.00 24.95 637 VAL A N 1
ATOM 4932 C CA . VAL A 1 637 ? -4.289 -56.882 34.083 1.00 24.95 637 VAL A CA 1
ATOM 4933 C C . VAL A 1 637 ? -2.825 -57.394 34.151 1.00 24.95 637 VAL A C 1
ATOM 4935 O O . VAL A 1 637 ? -2.568 -58.572 34.361 1.00 24.95 637 VAL A O 1
ATOM 4938 N N . GLY A 1 638 ? -1.868 -56.434 34.174 1.00 23.17 638 GLY A N 1
ATOM 4939 C CA . GLY A 1 638 ? -0.544 -56.592 34.819 1.00 23.17 638 GLY A CA 1
ATOM 4940 C C . GLY A 1 638 ? 0.617 -55.649 34.405 1.00 23.17 638 GLY A C 1
ATOM 4941 O O . GLY A 1 638 ? 1.496 -56.078 33.676 1.00 23.17 638 GLY A O 1
ATOM 4942 N N . THR A 1 639 ? 0.645 -54.416 34.940 1.00 23.42 639 THR A N 1
ATOM 4943 C CA . THR A 1 639 ? 1.812 -53.562 35.349 1.00 23.42 639 THR A CA 1
ATOM 4944 C C . THR A 1 639 ? 3.011 -53.203 34.423 1.00 23.42 639 THR A C 1
ATOM 4946 O O . THR A 1 639 ? 3.812 -54.048 34.051 1.00 23.42 639 THR A O 1
ATOM 4949 N N . GLU A 1 640 ? 3.179 -51.878 34.242 1.00 28.16 640 GLU A N 1
ATOM 4950 C CA . GLU A 1 640 ? 4.377 -51.005 34.084 1.00 28.16 640 GLU A CA 1
ATOM 4951 C C . GLU A 1 640 ? 5.682 -51.474 33.385 1.00 28.16 640 GLU A C 1
ATOM 4953 O O . GLU A 1 640 ? 6.452 -52.254 33.942 1.00 28.16 640 GLU A O 1
ATOM 4958 N N . LYS A 1 641 ? 6.073 -50.765 32.301 1.00 22.83 641 LYS A N 1
ATOM 4959 C CA . LYS A 1 641 ? 7.332 -49.974 32.207 1.00 22.83 641 LYS A CA 1
ATOM 4960 C C . LYS A 1 641 ? 7.383 -49.053 30.967 1.00 22.83 641 LYS A C 1
ATOM 4962 O O . LYS A 1 641 ? 6.745 -49.308 29.956 1.00 22.83 641 LYS A O 1
ATOM 4967 N N . LYS A 1 642 ? 8.129 -47.955 31.142 1.00 24.25 642 LYS A N 1
ATOM 4968 C CA . LYS A 1 642 ? 8.316 -46.734 30.327 1.00 24.25 642 LYS A CA 1
ATOM 4969 C C . LYS A 1 642 ? 8.857 -46.931 28.893 1.00 24.25 642 LYS A C 1
ATOM 4971 O O . LYS A 1 642 ? 9.682 -47.816 28.719 1.00 24.25 642 LYS A O 1
ATOM 4976 N N . ASN A 1 643 ? 8.462 -45.985 28.014 1.00 28.23 643 ASN A N 1
ATOM 4977 C CA . ASN A 1 643 ? 9.206 -45.226 26.971 1.00 28.23 643 ASN A CA 1
ATOM 4978 C C . ASN A 1 643 ? 10.260 -45.972 26.117 1.00 28.23 643 ASN A C 1
ATOM 4980 O O . ASN A 1 643 ? 11.108 -46.663 26.655 1.00 28.23 643 ASN A O 1
ATOM 4984 N N . ASP A 1 644 ? 10.356 -45.841 24.795 1.00 28.38 644 ASP A N 1
ATOM 4985 C CA . ASP A 1 644 ? 10.017 -44.767 23.861 1.00 28.38 644 ASP A CA 1
ATOM 4986 C C . ASP A 1 644 ? 9.727 -45.409 22.492 1.00 28.38 644 ASP A C 1
ATOM 4988 O O . ASP A 1 644 ? 10.491 -46.274 22.081 1.00 28.38 644 ASP A O 1
ATOM 4992 N N . ASP A 1 645 ? 8.711 -44.953 21.752 1.00 24.61 645 ASP A N 1
ATOM 4993 C CA . ASP A 1 645 ? 8.614 -45.243 20.314 1.00 24.61 645 ASP A CA 1
ATOM 4994 C C . ASP A 1 645 ? 8.132 -44.002 19.557 1.00 24.61 645 ASP A C 1
ATOM 4996 O O . ASP A 1 645 ? 6.989 -43.549 19.662 1.00 24.61 645 ASP A O 1
ATOM 5000 N N . VAL A 1 646 ? 9.063 -43.427 18.797 1.00 26.12 646 VAL A N 1
ATOM 5001 C CA . VAL A 1 646 ? 8.819 -42.370 17.821 1.00 26.12 646 VAL A CA 1
ATOM 5002 C C . VAL A 1 646 ? 8.079 -43.003 16.645 1.00 26.12 646 VAL A C 1
ATOM 5004 O O . VAL A 1 646 ? 8.650 -43.781 15.881 1.00 26.12 646 VAL A O 1
ATOM 5007 N N . VAL A 1 647 ? 6.804 -42.652 16.478 1.00 26.20 647 VAL A N 1
ATOM 5008 C CA . VAL A 1 647 ? 6.016 -43.033 15.302 1.00 26.20 647 VAL A CA 1
ATOM 5009 C C . VAL A 1 647 ? 6.605 -42.337 14.071 1.00 26.20 647 VAL A C 1
ATOM 5011 O O . VAL A 1 647 ? 6.473 -41.124 13.904 1.00 26.20 647 VAL A O 1
ATOM 5014 N N . ARG A 1 648 ? 7.260 -43.107 13.194 1.00 25.92 648 ARG A N 1
ATOM 5015 C CA . ARG A 1 648 ? 7.562 -42.693 11.816 1.00 25.92 648 ARG A CA 1
ATOM 5016 C C . ARG A 1 648 ? 6.248 -42.598 11.040 1.00 25.92 648 ARG A C 1
ATOM 5018 O O . ARG A 1 648 ? 5.533 -43.587 10.908 1.00 25.92 648 ARG A O 1
ATOM 5025 N N . VAL A 1 649 ? 5.933 -41.409 10.534 1.00 29.44 649 VAL A N 1
ATOM 5026 C CA . VAL A 1 649 ? 4.809 -41.186 9.616 1.00 29.44 649 VAL A CA 1
ATOM 5027 C C . VAL A 1 649 ? 5.298 -41.482 8.199 1.00 29.44 649 VAL A C 1
ATOM 5029 O O . VAL A 1 649 ? 6.151 -40.762 7.689 1.00 29.44 649 VAL A O 1
ATOM 5032 N N . GLU A 1 650 ? 4.785 -42.536 7.563 1.00 25.55 650 GLU A N 1
ATOM 5033 C CA . GLU A 1 650 ? 5.065 -42.819 6.149 1.00 25.55 650 GLU A CA 1
ATOM 5034 C C . GLU A 1 650 ? 4.418 -41.758 5.237 1.00 25.55 650 GLU A C 1
ATOM 5036 O O . GLU A 1 650 ? 3.224 -41.457 5.340 1.00 25.55 650 GLU A O 1
ATOM 5041 N N . ALA A 1 651 ? 5.218 -41.176 4.339 1.00 32.47 651 ALA A N 1
ATOM 5042 C CA . ALA A 1 651 ? 4.798 -40.142 3.398 1.00 32.47 651 ALA A CA 1
ATOM 5043 C C . ALA A 1 651 ? 3.960 -40.719 2.238 1.00 32.47 651 ALA A C 1
ATOM 5045 O O . ALA A 1 651 ? 4.329 -41.706 1.604 1.00 32.47 651 ALA A O 1
ATOM 5046 N N . SER A 1 652 ? 2.844 -40.062 1.901 1.00 36.03 652 SER A N 1
ATOM 5047 C CA . SER A 1 652 ? 2.139 -40.296 0.629 1.00 36.03 652 SER A CA 1
ATOM 5048 C C . SER A 1 652 ? 3.004 -39.838 -0.561 1.00 36.03 652 SER A C 1
ATOM 5050 O O . SER A 1 652 ? 3.732 -38.855 -0.419 1.00 36.03 652 SER A O 1
ATOM 5052 N N . PRO A 1 653 ? 2.920 -40.476 -1.748 1.00 44.25 653 PRO A N 1
ATOM 5053 C CA . PRO A 1 653 ? 3.766 -40.117 -2.886 1.00 44.25 653 PRO A CA 1
ATOM 5054 C C . PRO A 1 653 ? 3.504 -38.672 -3.333 1.00 44.25 653 PRO A C 1
ATOM 5056 O O . PRO A 1 653 ? 2.389 -38.314 -3.720 1.00 44.25 653 PRO A O 1
ATOM 5059 N N . ALA A 1 654 ? 4.542 -37.835 -3.262 1.00 59.94 654 ALA A N 1
ATOM 5060 C CA . ALA A 1 654 ? 4.466 -36.426 -3.626 1.00 59.94 654 ALA A CA 1
ATOM 5061 C C . ALA A 1 654 ? 4.088 -36.255 -5.109 1.00 59.94 654 ALA A C 1
ATOM 5063 O O . ALA A 1 654 ? 4.597 -36.965 -5.980 1.00 59.94 654 ALA A O 1
ATOM 5064 N N . LYS A 1 655 ? 3.197 -35.302 -5.416 1.00 83.25 655 LYS A N 1
ATOM 5065 C CA . LYS A 1 655 ? 2.845 -34.965 -6.805 1.00 83.25 655 LYS A CA 1
ATOM 5066 C C . LYS A 1 655 ? 4.080 -34.408 -7.515 1.00 83.25 655 LYS A C 1
ATOM 5068 O O . LYS A 1 655 ? 4.708 -33.486 -7.001 1.00 83.25 655 LYS A O 1
ATOM 5073 N N . LYS A 1 656 ? 4.405 -34.947 -8.691 1.00 92.25 656 LYS A N 1
ATOM 5074 C CA . LYS A 1 656 ? 5.564 -34.542 -9.496 1.00 92.25 656 LYS A CA 1
ATOM 5075 C C . LYS A 1 656 ? 5.148 -34.133 -10.902 1.00 92.25 656 LYS A C 1
ATOM 5077 O O . LYS A 1 656 ? 4.193 -34.688 -11.442 1.00 92.25 656 LYS A O 1
ATOM 5082 N N . PHE A 1 657 ? 5.891 -33.212 -11.507 1.00 94.62 657 PHE A N 1
ATOM 5083 C CA . PHE A 1 657 ? 5.790 -32.928 -12.940 1.00 94.62 657 PHE A CA 1
ATOM 5084 C C . PHE A 1 657 ? 7.173 -32.666 -13.544 1.00 94.62 657 PHE A C 1
ATOM 5086 O O . PHE A 1 657 ? 8.159 -32.483 -12.831 1.00 94.62 657 PHE A O 1
ATOM 5093 N N . THR A 1 658 ? 7.258 -32.688 -14.872 1.00 97.12 658 THR A N 1
ATOM 5094 C CA . THR A 1 658 ? 8.479 -32.370 -15.618 1.00 97.12 658 THR A CA 1
ATOM 5095 C C . THR A 1 658 ? 8.160 -31.309 -16.660 1.00 97.12 658 THR A C 1
ATOM 5097 O O . THR A 1 658 ? 7.166 -31.445 -17.370 1.00 97.12 658 THR A O 1
ATOM 5100 N N . ASN A 1 659 ? 8.963 -30.249 -16.723 1.00 95.94 659 ASN A N 1
ATOM 5101 C CA . ASN A 1 659 ? 8.780 -29.172 -17.699 1.00 95.94 659 ASN A CA 1
ATOM 5102 C C . ASN A 1 659 ? 9.478 -29.485 -19.042 1.00 95.94 659 ASN A C 1
ATOM 5104 O O . ASN A 1 659 ? 10.093 -30.543 -19.203 1.00 95.94 659 ASN A O 1
ATOM 5108 N N . ARG A 1 660 ? 9.409 -28.572 -20.017 1.00 93.25 660 ARG A N 1
ATOM 5109 C CA . ARG A 1 660 ? 9.963 -28.758 -21.373 1.00 93.25 660 ARG A CA 1
ATOM 5110 C C . ARG A 1 660 ? 11.488 -28.825 -21.412 1.00 93.25 660 ARG A C 1
ATOM 5112 O O . ARG A 1 660 ? 12.030 -29.393 -22.355 1.00 93.25 660 ARG A O 1
ATOM 5119 N N . LEU A 1 661 ? 12.178 -28.303 -20.396 1.00 93.75 661 LEU A N 1
ATOM 5120 C CA . LEU A 1 661 ? 13.633 -28.445 -20.236 1.00 93.75 661 LEU A CA 1
ATOM 5121 C C . LEU A 1 661 ? 14.041 -29.732 -19.502 1.00 93.75 661 LEU A C 1
ATOM 5123 O O . LEU A 1 661 ? 15.215 -29.916 -19.179 1.00 93.75 661 LEU A O 1
ATOM 5127 N N . GLY A 1 662 ? 13.091 -30.623 -19.205 1.00 95.50 662 GLY A N 1
ATOM 5128 C CA . GLY A 1 662 ? 13.361 -31.862 -18.477 1.00 95.50 662 GLY A CA 1
ATOM 5129 C C . GLY A 1 662 ? 13.619 -31.653 -16.982 1.00 95.50 662 GLY A C 1
ATOM 5130 O O . GLY A 1 662 ? 14.091 -32.573 -16.313 1.00 95.50 662 GLY A O 1
ATOM 5131 N N . MET A 1 663 ? 13.327 -30.468 -16.435 1.00 97.62 663 MET A N 1
ATOM 5132 C CA . MET A 1 663 ? 13.416 -30.216 -14.996 1.00 97.62 663 MET A CA 1
ATOM 5133 C C . MET A 1 663 ? 12.263 -30.919 -14.292 1.00 97.62 663 MET A C 1
ATOM 5135 O O . MET A 1 663 ? 11.099 -30.720 -14.645 1.00 97.62 663 MET A O 1
ATOM 5139 N N . LYS A 1 664 ? 12.588 -31.725 -13.285 1.00 97.62 664 LYS A N 1
ATOM 5140 C CA . LYS A 1 664 ? 11.608 -32.417 -12.452 1.00 97.62 664 LYS A CA 1
ATOM 5141 C C . LYS A 1 664 ? 11.313 -31.587 -11.217 1.00 97.62 664 LYS A C 1
ATOM 5143 O O . LYS A 1 664 ? 12.236 -31.094 -10.575 1.00 97.62 664 LYS A O 1
ATOM 5148 N N . PHE A 1 665 ? 10.037 -31.468 -10.886 1.00 97.94 665 PHE A N 1
ATOM 5149 C CA . PHE A 1 665 ? 9.567 -30.730 -9.727 1.00 97.94 665 PHE A CA 1
ATOM 5150 C C . PHE A 1 665 ? 8.718 -31.623 -8.835 1.00 97.94 665 PHE A C 1
ATOM 5152 O O . PHE A 1 665 ? 7.920 -32.419 -9.334 1.00 97.94 665 PHE A O 1
ATOM 5159 N N . VAL A 1 666 ? 8.849 -31.434 -7.526 1.00 97.06 666 VAL A N 1
ATOM 5160 C CA . VAL A 1 666 ? 8.066 -32.115 -6.496 1.00 97.06 666 VAL A CA 1
ATOM 5161 C C . VAL A 1 666 ? 7.223 -31.105 -5.725 1.00 97.06 666 VAL A C 1
ATOM 5163 O O . VAL A 1 666 ? 7.692 -30.017 -5.395 1.00 97.06 666 VAL A O 1
ATOM 5166 N N . LEU A 1 667 ? 5.956 -31.436 -5.477 1.00 96.75 667 LEU A N 1
ATOM 5167 C CA . LEU A 1 667 ? 5.061 -30.599 -4.686 1.00 96.75 667 LEU A CA 1
ATOM 5168 C C . LEU A 1 667 ? 5.453 -30.671 -3.212 1.00 96.75 667 LEU A C 1
ATOM 5170 O O . LEU A 1 667 ? 5.265 -31.700 -2.560 1.00 96.75 667 LEU A O 1
ATOM 5174 N N . ILE A 1 668 ? 5.922 -29.548 -2.686 1.00 96.88 668 ILE A N 1
ATOM 5175 C CA . ILE A 1 668 ? 6.120 -29.330 -1.262 1.00 96.88 668 ILE A CA 1
ATOM 5176 C C . ILE A 1 668 ? 4.790 -28.853 -0.685 1.00 96.88 668 ILE A C 1
ATOM 5178 O O . ILE A 1 668 ? 4.208 -27.866 -1.139 1.00 96.88 668 ILE A O 1
ATOM 5182 N N . SER A 1 669 ? 4.266 -29.610 0.276 1.00 92.50 669 SER A N 1
ATOM 5183 C CA . SER A 1 669 ? 2.997 -29.273 0.925 1.00 92.50 669 SER A CA 1
ATOM 5184 C C . SER A 1 669 ? 3.163 -28.029 1.800 1.00 92.50 669 SER A C 1
ATOM 5186 O O . SER A 1 669 ? 4.242 -27.836 2.349 1.00 92.50 669 SER A O 1
ATOM 5188 N N . PRO A 1 670 ? 2.124 -27.193 1.969 1.00 91.88 670 PRO A N 1
ATOM 5189 C CA . PRO A 1 670 ? 2.170 -26.134 2.969 1.00 91.88 670 PRO A CA 1
ATOM 5190 C C . PRO A 1 670 ? 2.378 -26.738 4.358 1.00 91.88 670 PRO A C 1
ATOM 5192 O O . PRO A 1 670 ? 1.983 -27.876 4.629 1.00 91.88 670 PRO A O 1
ATOM 5195 N N . GLY A 1 671 ? 2.939 -25.957 5.268 1.00 88.50 671 GLY A N 1
ATOM 5196 C CA . GLY A 1 671 ? 3.136 -26.419 6.628 1.00 88.50 671 GLY A CA 1
ATOM 5197 C C . GLY A 1 671 ? 3.894 -25.431 7.481 1.00 88.50 671 GLY A C 1
ATOM 5198 O O . GLY A 1 671 ? 4.035 -24.255 7.162 1.00 88.50 671 GLY A O 1
ATOM 5199 N N . THR A 1 672 ? 4.332 -25.900 8.638 1.00 90.62 672 THR A N 1
ATOM 5200 C CA . THR A 1 672 ? 4.978 -25.058 9.637 1.00 90.62 672 THR A CA 1
ATOM 5201 C C . THR A 1 672 ? 6.243 -25.728 10.124 1.00 90.62 672 THR A C 1
ATOM 5203 O O . THR A 1 672 ? 6.234 -26.927 10.396 1.00 90.62 672 THR A O 1
ATOM 5206 N N . PHE A 1 673 ? 7.314 -24.958 10.265 1.00 94.25 673 PHE A N 1
ATOM 5207 C CA . PHE A 1 673 ? 8.590 -25.462 10.755 1.00 94.25 673 PHE A CA 1
ATOM 5208 C C . PHE A 1 673 ? 9.326 -24.426 11.600 1.00 94.25 673 PHE A C 1
ATOM 5210 O O . PHE A 1 673 ? 8.950 -23.256 11.655 1.00 94.25 673 PHE A O 1
ATOM 5217 N N . GLU A 1 674 ? 10.360 -24.887 12.293 1.00 91.38 674 GLU A N 1
ATOM 5218 C CA . GLU A 1 674 ? 11.296 -24.028 13.006 1.00 91.38 674 GLU A CA 1
ATOM 5219 C C . GLU A 1 674 ? 12.456 -23.683 12.067 1.00 91.38 674 GLU A C 1
ATOM 5221 O O . GLU A 1 674 ? 13.219 -24.561 11.658 1.00 91.38 674 GLU A O 1
ATOM 5226 N N . MET A 1 675 ? 12.542 -22.411 11.690 1.00 92.69 675 MET A N 1
ATOM 5227 C CA . MET A 1 675 ? 13.571 -21.857 10.822 1.00 92.69 675 MET A CA 1
ATOM 5228 C C . MET A 1 675 ? 14.699 -21.258 11.659 1.00 92.69 675 MET A C 1
ATOM 5230 O O . MET A 1 675 ? 14.441 -20.573 12.645 1.00 92.69 675 MET A O 1
ATOM 5234 N N . GLY A 1 676 ? 15.947 -21.454 11.237 1.00 88.50 676 GLY A N 1
ATOM 5235 C CA . GLY A 1 676 ? 17.138 -20.930 11.905 1.00 88.50 676 GLY A CA 1
ATOM 5236 C C . GLY A 1 676 ? 17.919 -21.972 12.712 1.00 88.50 676 GLY A C 1
ATOM 5237 O O . GLY A 1 676 ? 17.646 -23.172 12.678 1.00 88.50 676 GLY A O 1
ATOM 5238 N N . LEU A 1 677 ? 18.953 -21.508 13.412 1.00 76.75 677 LEU A N 1
ATOM 5239 C CA . LEU A 1 677 ? 19.870 -22.330 14.209 1.00 76.75 677 LEU A CA 1
ATOM 5240 C C . LEU A 1 677 ? 19.976 -21.759 15.623 1.00 76.75 677 LEU A C 1
ATOM 5242 O O . LEU A 1 677 ? 20.195 -20.559 15.786 1.00 76.75 677 LEU A O 1
ATOM 5246 N N . LEU A 1 678 ? 19.872 -22.614 16.646 1.00 57.91 678 LEU A N 1
ATOM 5247 C CA . LEU A 1 678 ? 20.236 -22.236 18.014 1.00 57.91 678 LEU A CA 1
ATOM 5248 C C . LEU A 1 678 ? 21.712 -21.814 18.023 1.00 57.91 678 LEU A C 1
ATOM 5250 O O . LEU A 1 678 ? 22.561 -22.505 17.458 1.00 57.91 678 LEU A O 1
ATOM 5254 N N . SER A 1 679 ? 22.018 -20.668 18.634 1.00 51.97 679 SER A N 1
ATOM 5255 C CA . SER A 1 679 ? 23.389 -20.169 18.743 1.00 51.97 679 SER A CA 1
ATOM 5256 C C . SER A 1 679 ? 24.235 -21.165 19.539 1.00 51.97 679 SER A C 1
ATOM 5258 O O . SER A 1 679 ? 24.030 -21.316 20.742 1.00 51.97 679 SER A O 1
ATOM 5260 N N . ASP A 1 680 ? 25.201 -21.819 18.894 1.00 44.56 680 ASP A N 1
ATOM 5261 C CA . ASP A 1 680 ? 26.067 -22.841 19.502 1.00 44.56 680 ASP A CA 1
ATOM 5262 C C . ASP A 1 680 ? 27.215 -22.257 20.351 1.00 44.56 680 ASP A C 1
ATOM 5264 O O . ASP A 1 680 ? 28.212 -22.923 20.615 1.00 44.56 680 ASP A O 1
ATOM 5268 N N . GLY A 1 681 ? 27.084 -21.006 20.815 1.00 39.78 681 GLY A N 1
ATOM 5269 C CA . GLY A 1 681 ? 28.039 -20.358 21.721 1.00 39.78 681 GLY A CA 1
ATOM 5270 C C . GLY A 1 681 ? 29.457 -20.178 21.160 1.00 39.78 681 GLY A C 1
ATOM 5271 O O . GLY A 1 681 ? 30.313 -19.643 21.861 1.00 39.78 681 GLY A O 1
ATOM 5272 N N . GLN A 1 682 ? 29.722 -20.578 19.912 1.00 38.16 682 GLN A N 1
ATOM 5273 C CA . GLN A 1 682 ? 31.031 -20.475 19.279 1.00 38.16 682 GLN A CA 1
ATOM 5274 C C . GLN A 1 682 ? 30.954 -19.678 17.976 1.00 38.16 682 GLN A C 1
ATOM 5276 O O . GLN A 1 682 ? 30.156 -19.948 17.079 1.00 38.16 682 GLN A O 1
ATOM 5281 N N . ASN A 1 683 ? 31.816 -18.664 17.904 1.00 39.19 683 ASN A N 1
ATOM 5282 C CA . ASN A 1 683 ? 31.938 -17.700 16.818 1.00 39.19 683 ASN A CA 1
ATOM 5283 C C . ASN A 1 683 ? 31.838 -18.318 15.404 1.00 39.19 683 ASN A C 1
ATOM 5285 O O . ASN A 1 683 ? 32.475 -19.323 15.093 1.00 39.19 683 ASN A O 1
ATOM 5289 N N . GLN A 1 684 ? 31.112 -17.597 14.540 1.00 42.28 684 GLN A N 1
ATOM 5290 C CA . GLN A 1 684 ? 31.018 -17.717 13.074 1.00 42.28 684 GLN A CA 1
ATOM 5291 C C . GLN A 1 684 ? 30.148 -18.833 12.469 1.00 42.28 684 GLN A C 1
ATOM 5293 O O . GLN A 1 684 ? 30.624 -19.650 11.685 1.00 42.28 684 GLN A O 1
ATOM 5298 N N . THR A 1 685 ? 28.829 -18.764 12.670 1.00 50.72 685 THR A N 1
ATOM 5299 C CA . THR A 1 685 ? 27.894 -19.115 11.581 1.00 50.72 685 THR A CA 1
ATOM 5300 C C . THR A 1 685 ? 26.751 -18.122 11.496 1.00 50.72 685 THR A C 1
ATOM 5302 O O . THR A 1 685 ? 26.127 -17.816 12.505 1.00 50.72 685 THR A O 1
ATOM 5305 N N . ASN A 1 686 ? 26.466 -17.648 10.284 1.00 60.34 686 ASN A N 1
ATOM 5306 C CA . ASN A 1 686 ? 25.502 -16.588 9.973 1.00 60.34 686 ASN A CA 1
ATOM 5307 C C . ASN A 1 686 ? 24.024 -17.021 10.105 1.00 60.34 686 ASN A C 1
ATOM 5309 O O . ASN A 1 686 ? 23.162 -16.414 9.478 1.00 60.34 686 ASN A O 1
ATOM 5313 N N . GLY A 1 687 ? 23.714 -18.068 10.878 1.00 58.75 687 GLY A N 1
ATOM 5314 C CA . GLY A 1 687 ? 22.349 -18.571 11.061 1.00 58.75 687 GLY A CA 1
ATOM 5315 C C . GLY A 1 687 ? 21.418 -17.518 11.665 1.00 58.75 687 GLY A C 1
ATOM 5316 O O . GLY A 1 687 ? 21.819 -16.746 12.536 1.00 58.75 687 GLY A O 1
ATOM 5317 N N . ALA A 1 688 ? 20.168 -17.482 11.202 1.00 63.78 688 ALA A N 1
ATOM 5318 C CA . ALA A 1 688 ? 19.135 -16.706 11.878 1.00 63.78 688 ALA A CA 1
ATOM 5319 C C . ALA A 1 688 ? 18.789 -17.366 13.223 1.00 63.78 688 ALA A C 1
ATOM 5321 O O . ALA A 1 688 ? 18.835 -18.594 13.332 1.00 63.78 688 ALA A O 1
ATOM 5322 N N . ALA A 1 689 ? 18.417 -16.564 14.225 1.00 78.62 689 ALA A N 1
ATOM 5323 C CA . ALA A 1 689 ? 17.884 -17.096 15.477 1.00 78.62 689 ALA A CA 1
ATOM 5324 C C . ALA A 1 689 ? 16.642 -17.968 15.197 1.00 78.62 689 ALA A C 1
ATOM 5326 O O . ALA A 1 689 ? 15.883 -17.625 14.282 1.00 78.62 689 ALA A O 1
ATOM 5327 N N . PRO A 1 690 ? 16.413 -19.063 15.950 1.00 83.50 690 PRO A N 1
ATOM 5328 C CA . PRO A 1 690 ? 15.266 -19.930 15.727 1.00 83.50 690 PRO A CA 1
ATOM 5329 C C . PRO A 1 690 ? 13.957 -19.160 15.847 1.00 83.50 690 PRO A C 1
ATOM 5331 O O . PRO A 1 690 ? 13.726 -18.440 16.819 1.00 83.50 690 PRO A O 1
ATOM 5334 N N . HIS A 1 691 ? 13.103 -19.305 14.846 1.00 84.00 691 HIS A N 1
ATOM 5335 C CA . HIS A 1 691 ? 11.790 -18.685 14.790 1.00 84.00 691 HIS A CA 1
ATOM 5336 C C . HIS A 1 691 ? 10.851 -19.583 13.987 1.00 84.00 691 HIS A C 1
ATOM 5338 O O . HIS A 1 691 ? 11.276 -20.402 13.172 1.00 84.00 691 HIS A O 1
ATOM 5344 N N . ARG A 1 692 ? 9.552 -19.489 14.250 1.00 90.25 692 ARG A N 1
ATOM 5345 C CA . ARG A 1 692 ? 8.577 -20.370 13.607 1.00 90.25 692 ARG A CA 1
ATOM 5346 C C . ARG A 1 692 ? 8.178 -19.760 12.272 1.00 90.25 692 ARG A C 1
ATOM 5348 O O . ARG A 1 692 ? 7.884 -18.573 12.209 1.00 90.25 692 ARG A O 1
ATOM 5355 N N . VAL A 1 693 ? 8.113 -20.563 11.222 1.00 93.25 693 VAL A N 1
ATOM 5356 C CA . VAL A 1 693 ? 7.637 -20.116 9.912 1.00 93.25 693 VAL A CA 1
ATOM 5357 C C . VAL A 1 693 ? 6.470 -20.973 9.459 1.00 93.25 693 VAL A C 1
ATOM 5359 O O . VAL A 1 693 ? 6.531 -22.199 9.533 1.00 93.25 693 VAL A O 1
ATOM 5362 N N . VAL A 1 694 ? 5.409 -20.316 8.999 1.00 92.94 694 VAL A N 1
ATOM 5363 C CA . VAL A 1 694 ? 4.224 -20.922 8.393 1.00 92.94 694 VAL A CA 1
ATOM 5364 C C . VAL A 1 694 ? 4.254 -20.626 6.899 1.00 92.94 694 VAL A C 1
ATOM 5366 O O . VAL A 1 694 ? 4.205 -19.466 6.503 1.00 92.94 694 VAL A O 1
ATOM 5369 N N . LEU A 1 695 ? 4.311 -21.669 6.076 1.00 91.38 695 LEU A N 1
ATOM 5370 C CA . LEU A 1 695 ? 4.100 -21.578 4.635 1.00 91.38 695 LEU A CA 1
ATOM 5371 C C . LEU A 1 695 ? 2.653 -21.970 4.343 1.00 91.38 695 LEU A C 1
ATOM 5373 O O . LEU A 1 695 ? 2.259 -23.117 4.570 1.00 91.38 695 LEU A O 1
ATOM 5377 N N . THR A 1 696 ? 1.838 -21.009 3.908 1.00 89.12 696 THR A N 1
ATOM 5378 C CA . THR A 1 696 ? 0.378 -21.189 3.795 1.00 89.12 696 THR A CA 1
ATOM 5379 C C . THR A 1 696 ? -0.036 -21.887 2.508 1.00 89.12 696 THR A C 1
ATOM 5381 O O . THR A 1 696 ? -1.109 -22.492 2.446 1.00 89.12 696 THR A O 1
ATOM 5384 N N . LYS A 1 697 ? 0.821 -21.838 1.486 1.00 89.69 697 LYS A N 1
ATOM 5385 C CA . LYS A 1 697 ? 0.601 -22.457 0.180 1.00 89.69 697 LYS A CA 1
ATOM 5386 C C . LYS A 1 697 ? 1.679 -23.492 -0.100 1.00 89.69 697 LYS A C 1
ATOM 5388 O O . LYS A 1 697 ? 2.841 -23.309 0.250 1.00 89.69 697 LYS A O 1
ATOM 5393 N N . GLY A 1 698 ? 1.272 -24.588 -0.736 1.00 90.88 698 GLY A N 1
ATOM 5394 C CA . GLY A 1 698 ? 2.232 -25.513 -1.322 1.00 90.88 698 GLY A CA 1
ATOM 5395 C C . GLY A 1 698 ? 2.895 -24.883 -2.541 1.00 90.88 698 GLY A C 1
ATOM 5396 O O . GLY A 1 698 ? 2.319 -24.002 -3.179 1.00 90.88 698 GLY A O 1
ATOM 5397 N N . PHE A 1 699 ? 4.085 -25.355 -2.876 1.00 97.62 699 PHE A N 1
ATOM 5398 C CA . PHE A 1 699 ? 4.842 -24.917 -4.043 1.00 97.62 699 PHE A CA 1
ATOM 5399 C C . PHE A 1 699 ? 5.575 -26.113 -4.633 1.00 97.62 699 PHE A C 1
ATOM 5401 O O . PHE A 1 699 ? 5.943 -27.051 -3.928 1.00 97.62 699 PHE A O 1
ATOM 5408 N N . TYR A 1 700 ? 5.780 -26.107 -5.939 1.00 98.44 700 TYR A N 1
ATOM 5409 C CA . TYR A 1 700 ? 6.635 -27.092 -6.576 1.00 98.44 700 TYR A CA 1
ATOM 5410 C C . TYR A 1 700 ? 8.088 -26.650 -6.443 1.00 98.44 700 TYR A C 1
ATOM 5412 O O . TYR A 1 700 ? 8.398 -25.522 -6.802 1.00 98.44 700 TYR A O 1
ATOM 5420 N N . MET A 1 701 ? 8.983 -27.519 -5.978 1.00 98.50 701 MET A N 1
ATOM 5421 C CA . MET A 1 701 ? 10.427 -27.264 -5.951 1.00 98.50 701 MET A CA 1
ATOM 5422 C C . MET A 1 701 ? 11.150 -28.226 -6.885 1.00 98.50 701 MET A C 1
ATOM 5424 O O . MET A 1 701 ? 10.795 -29.401 -6.974 1.00 98.50 701 MET A O 1
ATOM 5428 N N . GLN A 1 702 ? 12.146 -27.719 -7.607 1.00 98.38 702 GLN A N 1
ATOM 5429 C CA . GLN A 1 702 ? 12.973 -28.529 -8.490 1.00 98.38 702 GLN A CA 1
ATOM 5430 C C . GLN A 1 702 ? 13.732 -29.590 -7.676 1.00 98.38 702 GLN A C 1
ATOM 5432 O O . GLN A 1 702 ? 14.355 -29.271 -6.661 1.00 98.38 702 GLN A O 1
ATOM 5437 N N . GLU A 1 703 ? 13.688 -30.848 -8.131 1.00 97.25 703 GLU A N 1
ATOM 5438 C CA . GLU A 1 703 ? 14.303 -31.994 -7.439 1.00 97.25 703 GLU A CA 1
ATOM 5439 C C . GLU A 1 703 ? 15.812 -31.804 -7.232 1.00 97.25 703 GLU A C 1
ATOM 5441 O O . GLU A 1 703 ? 16.359 -32.223 -6.216 1.00 97.25 703 GLU A O 1
ATOM 5446 N N . THR A 1 704 ? 16.476 -31.135 -8.171 1.00 97.31 704 THR A N 1
ATOM 5447 C CA . THR A 1 704 ? 17.913 -30.847 -8.158 1.00 97.31 704 THR A CA 1
ATOM 5448 C C . THR A 1 704 ? 18.167 -29.358 -8.362 1.00 97.31 704 THR A C 1
ATOM 5450 O O . THR A 1 704 ? 17.278 -28.618 -8.783 1.00 97.31 704 THR A O 1
ATOM 5453 N N . GLU A 1 705 ? 19.408 -28.932 -8.154 1.00 98.31 705 GLU A N 1
ATOM 5454 C CA . GLU A 1 705 ? 19.920 -27.666 -8.687 1.00 98.31 705 GLU A CA 1
ATOM 5455 C C . GLU A 1 705 ? 19.703 -27.589 -10.214 1.00 98.31 705 GLU A C 1
ATOM 5457 O O . GLU A 1 705 ? 19.598 -28.619 -10.900 1.00 98.31 705 GLU A O 1
ATOM 5462 N N . VAL A 1 706 ? 19.644 -26.371 -10.763 1.00 98.50 706 VAL A N 1
ATOM 5463 C CA . VAL A 1 706 ? 19.656 -26.163 -12.217 1.00 98.50 706 VAL A CA 1
ATOM 5464 C C . VAL A 1 706 ? 20.987 -26.654 -12.768 1.00 98.50 706 VAL A C 1
ATOM 5466 O O . VAL A 1 706 ? 22.053 -26.231 -12.329 1.00 98.50 706 VAL A O 1
ATOM 5469 N N . SER A 1 707 ? 20.927 -27.558 -13.739 1.00 97.88 707 SER A N 1
ATOM 5470 C CA . SER A 1 707 ? 22.120 -28.178 -14.311 1.00 97.88 707 SER A CA 1
ATOM 5471 C C . SER A 1 707 ? 22.764 -27.337 -15.418 1.00 97.88 707 SER A C 1
ATOM 5473 O O . SER A 1 707 ? 22.096 -26.537 -16.077 1.00 97.88 707 SER A O 1
ATOM 5475 N N . GLN A 1 708 ? 24.049 -27.568 -15.691 1.00 97.75 708 GLN A N 1
ATOM 5476 C CA . GLN A 1 708 ? 24.785 -26.958 -16.805 1.00 97.75 708 GLN A CA 1
ATOM 5477 C C . GLN A 1 708 ? 24.084 -27.207 -18.149 1.00 97.75 708 GLN A C 1
ATOM 5479 O O . GLN A 1 708 ? 24.023 -26.318 -18.998 1.00 97.75 708 GLN A O 1
ATOM 5484 N N . GLY A 1 709 ? 23.513 -28.402 -18.341 1.00 96.88 709 GLY A N 1
ATOM 5485 C CA . GLY A 1 709 ? 22.754 -28.766 -19.535 1.00 96.88 709 GLY A CA 1
ATOM 5486 C C . GLY A 1 709 ? 21.451 -27.979 -19.669 1.00 96.88 709 GLY A C 1
ATOM 5487 O O . GLY A 1 709 ? 21.180 -27.440 -20.740 1.00 96.88 709 GLY A O 1
ATOM 5488 N N . GLN A 1 710 ? 20.678 -27.855 -18.584 1.00 97.94 710 GLN A N 1
ATOM 5489 C CA . GLN A 1 710 ? 19.446 -27.051 -18.559 1.00 97.94 710 GLN A CA 1
ATOM 5490 C C . GLN A 1 710 ? 19.738 -25.566 -18.779 1.00 97.94 710 GLN A C 1
ATOM 5492 O O . GLN A 1 710 ? 19.056 -24.917 -19.572 1.00 97.94 710 GLN A O 1
ATOM 5497 N N . TRP A 1 711 ? 20.783 -25.046 -18.128 1.00 97.88 711 TRP A N 1
ATOM 5498 C CA . TRP A 1 711 ? 21.247 -23.681 -18.333 1.00 97.88 711 TRP A CA 1
ATOM 5499 C C . TRP A 1 711 ? 21.600 -23.436 -19.797 1.00 97.88 711 TRP A C 1
ATOM 5501 O O . TRP A 1 711 ? 21.029 -22.557 -20.438 1.00 97.88 711 TRP A O 1
ATOM 5511 N N . LYS A 1 712 ? 22.495 -24.255 -20.359 1.00 96.75 712 LYS A N 1
ATOM 5512 C CA . LYS A 1 712 ? 22.952 -24.118 -21.744 1.00 96.75 712 LYS A CA 1
ATOM 5513 C C . LYS A 1 712 ? 21.812 -24.262 -22.753 1.00 96.75 712 LYS A C 1
ATOM 5515 O O . LYS A 1 712 ? 21.808 -23.539 -23.744 1.00 96.75 712 LYS A O 1
ATOM 5520 N N . ALA A 1 713 ? 20.853 -25.155 -22.508 1.00 95.94 713 ALA A N 1
ATOM 5521 C CA . ALA A 1 713 ? 19.706 -25.353 -23.392 1.00 95.94 713 ALA A CA 1
ATOM 5522 C C . ALA A 1 713 ? 18.833 -24.094 -23.523 1.00 95.94 713 ALA A C 1
ATOM 5524 O O . ALA A 1 713 ? 18.314 -23.832 -24.604 1.00 95.94 713 ALA A O 1
ATOM 5525 N N . LEU A 1 714 ? 18.702 -23.303 -22.452 1.00 95.69 714 LEU A N 1
ATOM 5526 C CA . LEU A 1 714 ? 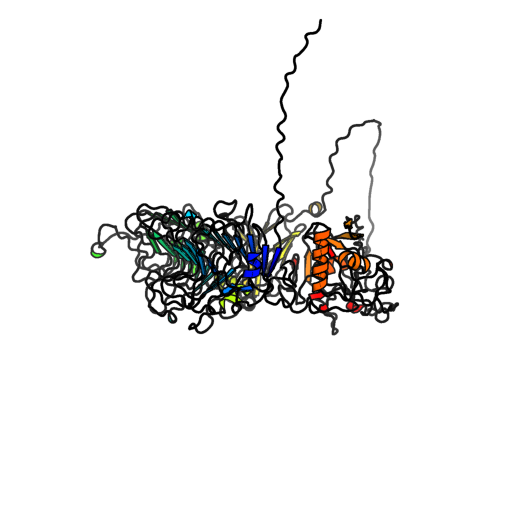17.885 -22.085 -22.445 1.00 95.69 714 LEU A CA 1
ATOM 5527 C C . LEU A 1 714 ? 18.690 -20.809 -22.744 1.00 95.69 714 LEU A C 1
ATOM 5529 O O . LEU A 1 714 ? 18.206 -19.889 -23.403 1.00 95.69 714 LEU A O 1
ATOM 5533 N N . MET A 1 715 ? 19.928 -20.740 -22.253 1.00 93.19 715 MET A N 1
ATOM 5534 C CA . MET A 1 715 ? 20.776 -19.543 -22.306 1.00 93.19 715 MET A CA 1
ATOM 5535 C C . MET A 1 715 ? 21.776 -19.556 -23.463 1.00 93.19 715 MET A C 1
ATOM 5537 O O . MET A 1 715 ? 22.384 -18.529 -23.751 1.00 93.19 715 MET A O 1
ATOM 5541 N N . GLY A 1 716 ? 21.968 -20.698 -24.127 1.00 87.06 716 GLY A N 1
ATOM 5542 C CA . GLY A 1 716 ? 22.868 -20.879 -25.271 1.00 87.06 716 GLY A CA 1
ATOM 5543 C C . GLY A 1 716 ? 24.341 -21.100 -24.905 1.00 87.06 716 GLY A C 1
ATOM 5544 O O . GLY A 1 716 ? 25.043 -21.837 -25.599 1.00 87.06 716 GLY A O 1
ATOM 5545 N N . ALA A 1 717 ? 24.813 -20.529 -23.795 1.00 87.81 717 ALA A N 1
ATOM 5546 C CA . ALA A 1 717 ? 26.172 -20.704 -23.284 1.00 87.81 717 ALA A CA 1
ATOM 5547 C C . ALA A 1 717 ? 26.158 -21.205 -21.837 1.00 87.81 717 ALA A C 1
ATOM 5549 O O . ALA A 1 717 ? 25.262 -20.874 -21.069 1.00 87.81 717 ALA A O 1
ATOM 5550 N N . ASP A 1 718 ? 27.169 -21.989 -21.469 1.00 91.81 718 ASP A N 1
ATOM 5551 C CA . ASP A 1 718 ? 27.399 -22.428 -20.092 1.00 91.81 718 ASP A CA 1
ATOM 5552 C C . ASP A 1 718 ? 28.494 -21.541 -19.459 1.00 91.81 718 ASP A C 1
ATOM 5554 O O . ASP A 1 718 ? 29.584 -21.466 -20.035 1.00 91.81 718 ASP A O 1
ATOM 5558 N N . PRO A 1 719 ? 28.248 -20.870 -18.317 1.00 92.94 719 PRO A N 1
ATOM 5559 C CA . PRO A 1 719 ? 29.213 -20.003 -17.633 1.00 92.94 719 PRO A CA 1
ATOM 5560 C C . PRO A 1 719 ? 30.099 -20.740 -16.615 1.00 92.94 719 PRO A C 1
ATOM 5562 O O . PRO A 1 719 ? 31.130 -20.208 -16.214 1.00 92.94 719 PRO A O 1
ATOM 5565 N N . SER A 1 720 ? 29.766 -21.986 -16.267 1.00 95.75 720 SER A N 1
ATOM 5566 C CA . SER A 1 720 ? 30.394 -22.769 -15.191 1.00 95.75 720 SER A CA 1
ATOM 5567 C C . SER A 1 720 ? 31.926 -22.809 -15.261 1.00 95.75 720 SER A C 1
ATOM 5569 O O . SER A 1 720 ? 32.498 -23.008 -16.331 1.00 95.75 720 SER A O 1
ATOM 5571 N N . PHE A 1 721 ? 32.625 -22.652 -14.139 1.00 95.62 721 PHE A N 1
ATOM 5572 C CA . PHE A 1 721 ? 34.066 -22.908 -14.054 1.00 95.62 721 PHE A CA 1
ATOM 5573 C C . PHE A 1 721 ? 34.407 -24.367 -14.397 1.00 95.62 721 PHE A C 1
ATOM 5575 O O . PHE A 1 721 ? 35.339 -24.653 -15.153 1.00 95.62 721 PHE A O 1
ATOM 5582 N N . PHE A 1 722 ? 33.624 -25.310 -13.874 1.00 94.50 722 PHE A N 1
ATOM 5583 C CA . PHE A 1 722 ? 33.882 -26.744 -13.972 1.00 94.50 722 PHE A CA 1
ATOM 5584 C C . PHE A 1 722 ? 33.253 -27.362 -15.227 1.00 94.50 722 PHE A C 1
ATOM 5586 O O . PHE A 1 722 ? 32.299 -28.139 -15.160 1.00 94.50 722 PHE A O 1
ATOM 5593 N N . LYS A 1 723 ? 33.842 -27.059 -16.390 1.00 87.44 723 LYS A N 1
ATOM 5594 C CA . LYS A 1 723 ? 33.361 -27.500 -17.717 1.00 87.44 723 LYS A CA 1
ATOM 5595 C C . LYS A 1 723 ? 33.317 -29.012 -17.937 1.00 87.44 723 LYS A C 1
ATOM 5597 O O . LYS A 1 723 ? 32.493 -29.505 -18.699 1.00 87.44 723 LYS A O 1
ATOM 5602 N N . ASN A 1 724 ? 34.201 -29.756 -17.277 1.00 85.38 724 ASN A N 1
ATOM 5603 C CA . ASN A 1 724 ? 34.366 -31.199 -17.488 1.00 85.38 724 ASN A CA 1
ATOM 5604 C C . ASN A 1 724 ? 33.525 -32.054 -16.522 1.00 85.38 724 ASN A C 1
ATOM 5606 O O . ASN A 1 724 ? 33.837 -33.222 -16.306 1.00 85.38 724 ASN A O 1
ATOM 5610 N N . CYS A 1 725 ? 32.492 -31.474 -15.905 1.00 80.50 725 CYS A N 1
ATOM 5611 C CA . CYS A 1 725 ? 31.613 -32.173 -14.967 1.00 80.50 725 CYS A CA 1
ATOM 5612 C C . CYS A 1 725 ? 30.480 -32.943 -15.679 1.00 80.50 725 CYS A C 1
ATOM 5614 O O . CYS A 1 725 ? 30.018 -33.973 -15.192 1.00 80.50 725 CYS A O 1
ATOM 5616 N N . GLY A 1 726 ? 30.086 -32.493 -16.876 1.00 83.94 726 GLY A N 1
ATOM 5617 C CA . GLY A 1 726 ? 28.979 -33.057 -17.650 1.00 83.94 726 GLY A CA 1
ATOM 5618 C C . GLY A 1 726 ? 27.672 -32.279 -17.465 1.00 83.94 726 GLY A C 1
ATOM 5619 O O . GLY A 1 726 ? 27.527 -31.476 -16.548 1.00 83.94 726 GLY A O 1
ATOM 5620 N N . GLY A 1 727 ? 26.704 -32.516 -18.356 1.00 89.94 727 GLY A N 1
ATOM 5621 C CA . GLY A 1 727 ? 25.472 -31.718 -18.432 1.00 89.94 727 GLY A CA 1
ATOM 5622 C C . GLY A 1 727 ? 24.539 -31.824 -17.221 1.00 89.94 727 GLY A C 1
ATOM 5623 O O . GLY A 1 727 ? 23.697 -30.951 -17.062 1.00 89.94 727 GLY A O 1
ATOM 5624 N N . ASP A 1 728 ? 24.695 -32.851 -16.380 1.00 90.75 728 ASP A N 1
ATOM 5625 C CA . ASP A 1 728 ? 23.878 -33.088 -15.178 1.00 90.75 728 ASP A CA 1
ATOM 5626 C C . ASP A 1 728 ? 24.456 -32.449 -13.898 1.00 90.75 728 ASP A C 1
ATOM 5628 O O . ASP A 1 728 ? 23.843 -32.542 -12.834 1.00 90.75 728 ASP A O 1
ATOM 5632 N N . CYS A 1 729 ? 25.640 -31.837 -13.962 1.00 94.81 729 CYS A N 1
ATOM 5633 C CA . CYS A 1 729 ? 26.188 -31.085 -12.832 1.00 94.81 729 CYS A CA 1
ATOM 5634 C C . CYS A 1 729 ? 25.470 -29.746 -12.667 1.00 94.81 729 CYS A C 1
ATOM 5636 O O . CYS A 1 729 ? 24.970 -29.227 -13.667 1.00 94.81 729 CYS A O 1
ATOM 5638 N N . PRO A 1 730 ? 25.435 -29.152 -11.461 1.00 97.62 730 PRO A N 1
ATOM 5639 C CA . PRO A 1 730 ? 24.866 -27.824 -11.279 1.00 97.62 730 PRO A CA 1
ATOM 5640 C C . PRO A 1 730 ? 25.608 -26.782 -12.110 1.00 97.62 730 PRO A C 1
ATOM 5642 O O . PRO A 1 730 ? 26.835 -26.830 -12.253 1.00 97.62 730 PRO A O 1
ATOM 5645 N N . VAL A 1 731 ? 24.853 -25.823 -12.635 1.00 98.25 731 VAL A N 1
ATOM 5646 C CA . VAL A 1 731 ? 25.438 -24.594 -13.159 1.00 98.25 731 VAL A CA 1
ATOM 5647 C C . VAL A 1 731 ? 25.974 -23.761 -11.995 1.00 98.25 731 VAL A C 1
ATOM 5649 O O . VAL A 1 731 ? 25.308 -23.585 -10.975 1.00 98.25 731 VAL A O 1
ATOM 5652 N N . GLU A 1 732 ? 27.188 -23.249 -12.151 1.00 97.56 732 GLU A N 1
ATOM 5653 C CA . GLU A 1 732 ? 27.812 -22.302 -11.223 1.00 97.56 732 GLU A CA 1
ATOM 5654 C C . GLU A 1 732 ? 28.452 -21.144 -11.997 1.00 97.56 732 GLU A C 1
ATOM 5656 O O . GLU A 1 732 ? 28.295 -21.055 -13.216 1.00 97.56 732 GLU A O 1
ATOM 5661 N N . GLN A 1 733 ? 29.086 -20.200 -11.295 1.00 95.44 733 GLN A N 1
ATOM 5662 C CA . GLN A 1 733 ? 29.466 -18.900 -11.859 1.00 95.44 733 GLN A CA 1
ATOM 5663 C C . GLN A 1 733 ? 28.271 -18.122 -12.436 1.00 95.44 733 GLN A C 1
ATOM 5665 O O . GLN A 1 733 ? 28.397 -17.403 -13.422 1.00 95.44 733 GLN A O 1
ATOM 5670 N N . VAL A 1 734 ? 27.116 -18.225 -11.776 1.00 96.25 734 VAL A N 1
ATOM 5671 C CA . VAL A 1 734 ? 25.919 -17.448 -12.112 1.00 96.25 734 VAL A CA 1
ATOM 5672 C C . VAL A 1 734 ? 25.586 -16.473 -10.990 1.00 96.25 734 VAL A C 1
ATOM 5674 O O . VAL A 1 734 ? 25.521 -16.832 -9.809 1.00 96.25 734 VAL A O 1
ATOM 5677 N N . SER A 1 735 ? 25.402 -15.208 -11.350 1.00 96.94 735 SER A N 1
ATOM 5678 C CA . SER A 1 735 ? 24.973 -14.170 -10.415 1.00 96.94 735 SER A CA 1
ATOM 5679 C C . SER A 1 735 ? 23.468 -14.229 -10.181 1.00 96.94 735 SER A C 1
ATOM 5681 O O . SER A 1 735 ? 22.719 -14.704 -11.035 1.00 96.94 735 SER A O 1
ATOM 5683 N N . TRP A 1 736 ? 22.997 -13.693 -9.050 1.00 98.31 736 TRP A N 1
ATOM 5684 C CA . TRP A 1 736 ? 21.560 -13.598 -8.769 1.00 98.31 736 TRP A CA 1
ATOM 5685 C C . TRP A 1 736 ? 20.821 -12.902 -9.920 1.00 98.31 736 TRP A C 1
ATOM 5687 O O . TRP A 1 736 ? 19.779 -13.376 -10.363 1.00 98.31 736 TRP A O 1
ATOM 5697 N N . ASN A 1 737 ? 21.405 -11.836 -10.475 1.00 92.38 737 ASN A N 1
ATOM 5698 C CA . ASN A 1 737 ? 20.840 -11.122 -11.621 1.00 92.38 737 ASN A CA 1
ATOM 5699 C C . ASN A 1 737 ? 20.682 -12.020 -12.862 1.00 92.38 737 ASN A C 1
ATOM 5701 O O . ASN A 1 737 ? 19.636 -11.995 -13.503 1.00 92.38 737 ASN A O 1
ATOM 5705 N N . GLU A 1 738 ? 21.681 -12.841 -13.192 1.00 93.88 738 GLU A N 1
ATOM 5706 C CA . GLU A 1 738 ? 21.598 -13.765 -14.333 1.00 93.88 738 GLU A CA 1
ATOM 5707 C C . GLU A 1 738 ? 20.604 -14.903 -14.083 1.00 93.88 738 GLU A C 1
ATOM 5709 O O . GLU A 1 738 ? 19.946 -15.350 -15.023 1.00 93.88 738 GLU A O 1
ATOM 5714 N N . THR A 1 739 ? 20.434 -15.341 -12.828 1.00 98.06 739 THR A N 1
ATOM 5715 C CA . THR A 1 739 ? 19.382 -16.315 -12.494 1.00 98.06 739 THR A CA 1
ATOM 5716 C C . THR A 1 739 ? 17.982 -15.761 -12.755 1.00 98.06 739 THR A C 1
ATOM 5718 O O . THR A 1 739 ? 17.125 -16.509 -13.217 1.00 98.06 739 THR A O 1
ATOM 5721 N N . GLN A 1 740 ? 17.744 -14.458 -12.540 1.00 97.44 740 GLN A N 1
ATOM 5722 C CA . GLN A 1 740 ? 16.454 -13.843 -12.881 1.00 97.44 740 GLN A CA 1
ATOM 5723 C C . GLN A 1 740 ? 16.210 -13.875 -14.396 1.00 97.44 740 GLN A C 1
ATOM 5725 O O . GLN A 1 740 ? 15.130 -14.261 -14.823 1.00 97.44 740 GLN A O 1
ATOM 5730 N N . VAL A 1 741 ? 17.234 -13.597 -15.211 1.00 92.19 741 VAL A N 1
ATOM 5731 C CA . VAL A 1 741 ? 17.132 -13.693 -16.682 1.00 92.19 741 VAL A CA 1
ATOM 5732 C C . VAL A 1 741 ? 16.849 -15.131 -17.134 1.00 92.19 741 VAL A C 1
ATOM 5734 O O . VAL A 1 741 ? 16.066 -15.358 -18.056 1.00 92.19 741 VAL A O 1
ATOM 5737 N N . PHE A 1 742 ? 17.470 -16.123 -16.490 1.00 97.88 742 PHE A N 1
ATOM 5738 C CA . PHE A 1 742 ? 17.164 -17.533 -16.743 1.00 97.88 742 PHE A CA 1
ATOM 5739 C C . PHE A 1 742 ? 15.695 -17.858 -16.438 1.00 97.88 742 PHE A C 1
ATOM 5741 O O . PHE A 1 742 ? 15.033 -18.525 -17.232 1.00 97.88 742 PHE A O 1
ATOM 5748 N N . ILE A 1 743 ? 15.184 -17.371 -15.303 1.00 98.12 743 ILE A N 1
ATOM 5749 C CA . ILE A 1 743 ? 13.793 -17.560 -14.876 1.00 98.12 743 ILE A CA 1
ATOM 5750 C C . ILE A 1 743 ? 12.817 -16.908 -15.856 1.00 98.12 743 ILE A C 1
ATOM 5752 O O . ILE A 1 743 ? 11.849 -17.553 -16.245 1.00 98.12 743 ILE A O 1
ATOM 5756 N N . GLU A 1 744 ? 13.084 -15.675 -16.286 1.00 92.75 744 GLU A N 1
ATOM 5757 C CA . GLU A 1 744 ? 12.278 -14.958 -17.283 1.00 92.75 744 GLU A CA 1
ATOM 5758 C C . GLU A 1 744 ? 12.163 -15.769 -18.580 1.00 92.75 744 GLU A C 1
ATOM 5760 O O . GLU A 1 744 ? 11.061 -16.095 -19.014 1.00 92.75 744 GLU A O 1
ATOM 5765 N N . LYS A 1 745 ? 13.291 -16.230 -19.133 1.00 95.88 745 LYS A N 1
ATOM 5766 C CA . LYS A 1 745 ? 13.279 -17.067 -20.344 1.00 95.88 745 LYS A CA 1
ATOM 5767 C C . LYS A 1 745 ? 12.571 -18.406 -20.152 1.00 95.88 745 LYS A C 1
ATOM 5769 O O . LYS A 1 745 ? 12.009 -18.947 -21.104 1.00 95.88 745 LYS A O 1
ATOM 5774 N N . LEU A 1 746 ? 12.632 -18.980 -18.951 1.00 97.44 746 LEU A N 1
ATOM 5775 C CA . LEU A 1 746 ? 11.948 -20.236 -18.656 1.00 97.44 746 LEU A CA 1
ATOM 5776 C C . LEU A 1 746 ? 10.435 -20.022 -18.611 1.00 97.44 746 LEU A C 1
ATOM 5778 O O . LEU A 1 746 ? 9.687 -20.809 -19.186 1.00 97.44 746 LEU A O 1
ATOM 5782 N N . ASN A 1 747 ? 10.007 -18.950 -17.951 1.00 96.44 747 ASN A N 1
ATOM 5783 C CA . ASN A 1 747 ? 8.625 -18.493 -17.915 1.00 96.44 747 ASN A CA 1
ATOM 5784 C C . ASN A 1 747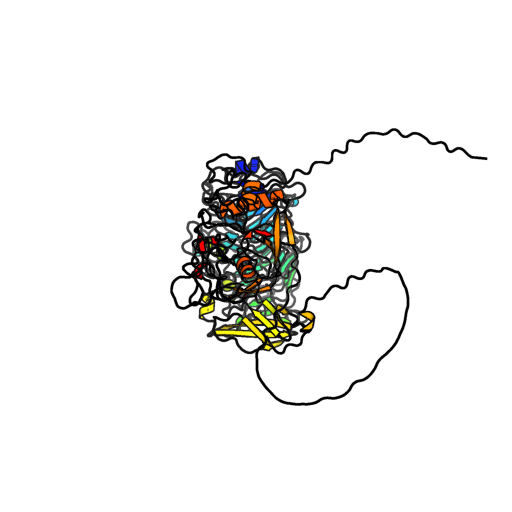 ? 8.086 -18.273 -19.341 1.00 96.44 747 ASN A C 1
ATOM 5786 O O . ASN A 1 747 ? 7.047 -18.839 -19.688 1.00 96.44 747 ASN A O 1
ATOM 5790 N N . ASP A 1 748 ? 8.851 -17.614 -20.217 1.00 89.25 748 ASP A N 1
ATOM 5791 C CA . ASP A 1 748 ? 8.497 -17.445 -21.634 1.00 89.25 748 ASP A CA 1
ATOM 5792 C C . ASP A 1 748 ? 8.363 -18.785 -22.378 1.00 89.25 748 ASP A C 1
ATOM 5794 O O . ASP A 1 748 ? 7.376 -19.033 -23.082 1.00 89.25 748 ASP A O 1
ATOM 5798 N N . LEU A 1 749 ? 9.338 -19.686 -22.205 1.00 92.38 749 LEU A N 1
ATOM 5799 C CA . LEU A 1 749 ? 9.340 -21.007 -22.844 1.00 92.38 749 LEU A CA 1
ATOM 5800 C C . LEU A 1 749 ? 8.129 -21.855 -22.424 1.00 92.38 749 LEU A C 1
ATOM 5802 O O . LEU A 1 749 ? 7.556 -22.586 -23.244 1.00 92.38 749 LEU A O 1
ATOM 5806 N N . GLU A 1 750 ? 7.749 -21.769 -21.152 1.00 91.88 750 GLU A N 1
ATOM 5807 C CA . GLU A 1 750 ? 6.626 -22.500 -20.559 1.00 91.88 750 GLU A CA 1
ATOM 5808 C C . GLU A 1 750 ? 5.289 -21.755 -20.690 1.00 91.88 750 GLU A C 1
ATOM 5810 O O . GLU A 1 750 ? 4.241 -22.335 -20.403 1.00 91.88 750 GLU A O 1
ATOM 5815 N N . LYS A 1 751 ? 5.304 -20.513 -21.197 1.00 90.31 751 LYS A N 1
ATOM 5816 C CA . LYS A 1 751 ? 4.142 -19.616 -21.318 1.00 90.31 751 LYS A CA 1
ATOM 5817 C C . LYS A 1 751 ? 3.436 -19.399 -19.977 1.00 90.31 751 LYS A C 1
ATOM 5819 O O . LYS A 1 751 ? 2.225 -19.586 -19.857 1.00 90.31 751 LYS A O 1
ATOM 5824 N N . THR A 1 752 ? 4.213 -19.044 -18.964 1.00 88.94 752 THR A N 1
ATOM 5825 C CA . THR A 1 752 ? 3.757 -18.799 -17.594 1.00 88.94 752 THR A CA 1
ATOM 5826 C C . THR A 1 752 ? 4.612 -17.710 -16.948 1.00 88.94 752 THR A C 1
ATOM 5828 O O . THR A 1 752 ? 5.583 -17.273 -17.544 1.00 88.94 752 THR A O 1
ATOM 5831 N N . ASP A 1 753 ? 4.267 -17.266 -15.748 1.00 89.56 753 ASP A N 1
ATOM 5832 C CA . ASP A 1 753 ? 4.988 -16.257 -14.962 1.00 89.56 753 ASP A CA 1
ATOM 5833 C C . ASP A 1 753 ? 5.293 -16.740 -13.531 1.00 89.56 753 ASP A C 1
ATOM 5835 O O . ASP A 1 753 ? 5.750 -15.972 -12.686 1.00 89.56 753 ASP A O 1
ATOM 5839 N N . VAL A 1 754 ? 5.051 -18.026 -13.247 1.00 94.25 754 VAL A N 1
ATOM 5840 C CA . VAL A 1 754 ? 5.077 -18.564 -11.879 1.00 94.25 754 VAL A CA 1
ATOM 5841 C C . VAL A 1 754 ? 6.371 -19.281 -11.482 1.00 94.25 754 VAL A C 1
ATOM 5843 O O . VAL A 1 754 ? 6.466 -19.740 -10.340 1.00 94.25 754 VAL A O 1
ATOM 5846 N N . TYR A 1 755 ? 7.366 -19.414 -12.372 1.00 98.00 755 TYR A N 1
ATOM 5847 C CA . TYR A 1 755 ? 8.708 -19.855 -11.969 1.00 98.00 755 TYR A CA 1
ATOM 5848 C C . TYR A 1 755 ? 9.462 -18.714 -11.288 1.00 98.00 755 TYR A C 1
ATOM 5850 O O . TYR A 1 755 ? 9.436 -17.576 -11.755 1.00 98.00 755 TYR A O 1
ATOM 5858 N N . ARG A 1 756 ? 10.163 -19.028 -10.196 1.00 98.56 756 ARG A N 1
ATOM 5859 C CA . ARG A 1 756 ? 10.981 -18.077 -9.427 1.00 98.56 756 ARG A CA 1
ATOM 5860 C C . ARG A 1 756 ? 12.051 -18.790 -8.600 1.00 98.56 756 ARG A C 1
ATOM 5862 O O . ARG A 1 756 ? 12.037 -20.017 -8.480 1.00 98.56 756 ARG A O 1
ATOM 5869 N N . LEU A 1 757 ? 12.962 -18.027 -7.993 1.00 98.81 757 LEU A N 1
ATOM 5870 C CA . LEU A 1 757 ? 13.782 -18.555 -6.900 1.00 98.81 757 LEU A CA 1
ATOM 5871 C C . LEU A 1 757 ? 12.891 -18.854 -5.677 1.00 98.81 757 LEU A C 1
ATOM 5873 O O . LEU A 1 757 ? 11.880 -18.167 -5.469 1.00 98.81 757 LEU A O 1
ATOM 5877 N N . PRO A 1 758 ? 13.250 -19.850 -4.848 1.00 98.62 758 PRO A N 1
ATOM 5878 C CA . PRO A 1 758 ? 12.597 -20.040 -3.559 1.00 98.62 758 PRO A CA 1
ATOM 5879 C C . PRO A 1 758 ? 12.805 -18.810 -2.674 1.00 98.62 758 PRO A C 1
ATOM 5881 O O . PRO A 1 758 ? 13.855 -18.157 -2.738 1.00 98.62 758 PRO A O 1
ATOM 5884 N N . THR A 1 759 ? 11.838 -18.516 -1.806 1.00 98.50 759 THR A N 1
ATOM 5885 C CA . THR A 1 759 ? 12.155 -17.685 -0.643 1.00 98.50 759 THR A CA 1
ATOM 5886 C C . THR A 1 759 ? 13.147 -18.426 0.251 1.00 98.50 759 THR A C 1
ATOM 5888 O O . THR A 1 759 ? 13.242 -19.656 0.233 1.00 98.50 759 THR A O 1
ATOM 5891 N N . GLU A 1 760 ? 13.893 -17.687 1.063 1.00 98.31 760 GLU A N 1
ATOM 5892 C CA . GLU A 1 760 ? 14.832 -18.265 2.022 1.00 98.31 760 GLU A CA 1
ATOM 5893 C C . GLU A 1 760 ? 14.124 -19.270 2.960 1.00 98.31 760 GLU A C 1
ATOM 5895 O O . GLU A 1 760 ? 14.674 -20.322 3.294 1.00 98.31 760 GLU A O 1
ATOM 5900 N N . ALA A 1 761 ? 12.878 -18.974 3.337 1.00 97.81 761 ALA A N 1
ATOM 5901 C CA . ALA A 1 761 ? 12.052 -19.853 4.156 1.00 97.81 761 ALA A CA 1
ATOM 5902 C C . ALA A 1 761 ? 11.567 -21.107 3.421 1.00 97.81 761 ALA A C 1
ATOM 5904 O O . ALA A 1 761 ? 11.619 -22.196 3.992 1.00 97.81 761 ALA A O 1
ATOM 5905 N N . GLU A 1 762 ? 11.115 -20.980 2.171 1.00 98.56 762 GLU A N 1
ATOM 5906 C CA . GLU A 1 762 ? 10.741 -22.132 1.340 1.00 98.56 762 GLU A CA 1
ATOM 5907 C C . GLU A 1 762 ? 11.925 -23.082 1.153 1.00 98.56 762 GLU A C 1
ATOM 5909 O O . GLU A 1 762 ? 11.765 -24.298 1.274 1.00 98.56 762 GLU A O 1
ATOM 5914 N N . TRP A 1 763 ? 13.119 -22.526 0.922 1.00 98.69 763 TRP A N 1
ATOM 5915 C CA . TRP A 1 763 ? 14.349 -23.297 0.783 1.00 98.69 763 TRP A CA 1
ATOM 5916 C C . TRP A 1 763 ? 14.662 -24.092 2.054 1.00 98.69 763 TRP A C 1
ATOM 5918 O O . TRP A 1 763 ? 14.871 -25.304 1.990 1.00 98.69 763 TRP A O 1
ATOM 5928 N N . GLU A 1 764 ? 14.654 -23.444 3.225 1.00 98.38 764 GLU A N 1
ATOM 5929 C CA . GLU A 1 764 ? 14.990 -24.127 4.479 1.00 98.38 764 GLU A CA 1
ATOM 5930 C C . GLU A 1 764 ? 13.936 -25.162 4.881 1.00 98.38 764 GLU A C 1
ATOM 5932 O O . GLU A 1 764 ? 14.285 -26.245 5.357 1.00 98.38 764 GLU A O 1
ATOM 5937 N N . TYR A 1 765 ? 12.657 -24.859 4.655 1.00 98.12 765 TYR A N 1
ATOM 5938 C CA . TYR A 1 765 ? 11.564 -25.791 4.905 1.00 98.12 765 TYR A CA 1
ATOM 5939 C C . TYR A 1 765 ? 11.746 -27.084 4.111 1.00 98.12 765 TYR A C 1
ATOM 5941 O O . TYR A 1 765 ? 11.708 -28.186 4.665 1.00 98.12 765 TYR A O 1
ATOM 5949 N N . ALA A 1 766 ? 12.005 -26.928 2.815 1.00 98.19 766 ALA A N 1
ATOM 5950 C CA . ALA A 1 766 ? 12.223 -28.019 1.885 1.00 98.19 766 ALA A CA 1
ATOM 5951 C C . ALA A 1 766 ? 13.515 -28.797 2.190 1.00 98.19 766 ALA A C 1
ATOM 5953 O O . ALA A 1 766 ? 13.532 -30.024 2.104 1.00 98.19 766 ALA A O 1
ATOM 5954 N N . CYS A 1 767 ? 14.573 -28.097 2.614 1.00 97.75 767 CYS A N 1
ATOM 5955 C CA . CYS A 1 767 ? 15.845 -28.683 3.034 1.00 97.75 767 CYS A CA 1
ATOM 5956 C C . CYS A 1 767 ? 15.656 -29.623 4.232 1.00 97.75 767 CYS A C 1
ATOM 5958 O O . CYS A 1 767 ? 16.101 -30.770 4.199 1.00 97.75 767 CYS A O 1
ATOM 5960 N N . ARG A 1 768 ? 14.928 -29.159 5.258 1.00 97.00 768 ARG A N 1
ATOM 5961 C CA . ARG A 1 768 ? 14.675 -29.912 6.496 1.00 97.00 768 ARG A CA 1
ATOM 5962 C C . ARG A 1 768 ? 13.786 -31.132 6.295 1.00 97.00 768 ARG A C 1
ATOM 5964 O O . ARG A 1 768 ? 13.916 -32.085 7.054 1.00 97.00 768 ARG A O 1
ATOM 5971 N N . ALA A 1 769 ? 12.868 -31.099 5.330 1.00 95.50 769 ALA A N 1
ATOM 5972 C CA . ALA A 1 769 ? 11.932 -32.192 5.048 1.00 95.50 769 ALA A CA 1
ATOM 5973 C C . ALA A 1 769 ? 11.234 -32.759 6.306 1.00 95.50 769 ALA A C 1
ATOM 5975 O O . ALA A 1 769 ? 11.036 -33.963 6.454 1.00 95.50 769 ALA A O 1
ATOM 5976 N N . GLY A 1 770 ? 10.883 -31.872 7.244 1.00 91.75 770 GLY A N 1
ATOM 5977 C CA . GLY A 1 770 ? 10.227 -32.217 8.508 1.00 91.75 770 GLY A CA 1
ATOM 5978 C C . GLY A 1 770 ? 11.158 -32.539 9.685 1.00 91.75 770 GLY A C 1
ATOM 5979 O O . GLY A 1 770 ? 10.666 -32.674 10.806 1.00 91.75 770 GLY A O 1
ATOM 5980 N N . THR A 1 771 ? 12.479 -32.615 9.494 1.00 92.31 771 THR A N 1
ATOM 5981 C CA . THR A 1 771 ? 13.422 -32.849 10.597 1.00 92.31 771 THR A CA 1
ATOM 5982 C C . THR A 1 771 ? 13.814 -31.558 11.325 1.00 92.31 771 THR A C 1
ATOM 5984 O O . THR A 1 771 ? 13.711 -30.441 10.808 1.00 92.31 771 THR A O 1
ATOM 5987 N N . LYS A 1 772 ? 14.280 -31.713 12.570 1.00 88.31 772 LYS A N 1
ATOM 5988 C CA . LYS A 1 772 ? 14.844 -30.627 13.395 1.00 88.31 772 LYS A CA 1
ATOM 5989 C C . LYS A 1 772 ? 16.364 -30.706 13.541 1.00 88.31 772 LYS A C 1
ATOM 5991 O O . LYS A 1 772 ? 16.979 -29.782 14.062 1.00 88.31 772 LYS A O 1
ATOM 5996 N N . THR A 1 773 ? 16.948 -31.808 13.090 1.00 90.88 773 THR A N 1
ATOM 5997 C CA . THR A 1 773 ? 18.383 -32.078 13.116 1.00 90.88 773 THR A CA 1
ATOM 5998 C C . THR A 1 773 ? 19.141 -31.119 12.186 1.00 90.88 773 THR A C 1
ATOM 6000 O O . THR A 1 773 ? 18.529 -30.480 11.321 1.00 90.88 773 THR A O 1
ATOM 6003 N N . PRO A 1 774 ? 20.475 -30.993 12.322 1.00 91.12 774 PRO A N 1
ATOM 6004 C CA . PRO A 1 774 ? 21.279 -30.144 11.442 1.00 91.12 774 PRO A CA 1
ATOM 6005 C C . PRO A 1 774 ? 21.098 -30.473 9.950 1.00 91.12 774 PRO A C 1
ATOM 6007 O O . PRO A 1 774 ? 21.087 -29.557 9.119 1.00 91.12 774 PRO A O 1
ATOM 6010 N N . PHE A 1 775 ? 20.889 -31.754 9.629 1.00 94.69 775 PHE A N 1
ATOM 6011 C CA . PHE A 1 775 ? 20.641 -32.273 8.282 1.00 94.69 775 PHE A CA 1
ATOM 6012 C C . PHE A 1 775 ? 19.388 -33.159 8.273 1.00 94.69 775 PHE A C 1
ATOM 6014 O O . PHE A 1 775 ? 19.090 -33.808 9.273 1.00 94.69 775 PHE A O 1
ATOM 6021 N N . SER A 1 776 ? 18.681 -33.279 7.148 1.00 94.62 776 SER A N 1
ATOM 6022 C CA . SER A 1 776 ? 17.522 -34.179 7.005 1.00 94.62 776 SER A CA 1
ATOM 6023 C C . SER A 1 776 ? 17.884 -35.653 7.213 1.00 94.62 776 SER A C 1
ATOM 6025 O O . SER A 1 776 ? 17.020 -36.472 7.493 1.00 94.62 776 SER A O 1
ATOM 6027 N N . PHE A 1 777 ? 19.174 -35.982 7.111 1.00 91.38 777 PHE A N 1
ATOM 6028 C CA . PHE A 1 777 ? 19.733 -37.315 7.339 1.00 91.38 777 PHE A CA 1
ATOM 6029 C C . PHE A 1 777 ? 20.146 -37.576 8.801 1.00 91.38 777 PHE A C 1
ATOM 6031 O O . PHE A 1 777 ? 20.673 -38.644 9.101 1.00 91.38 777 PHE A O 1
ATOM 6038 N N . GLY A 1 778 ? 19.926 -36.617 9.708 1.00 92.19 778 GLY A N 1
ATOM 6039 C CA . GLY A 1 778 ? 20.261 -36.718 11.131 1.00 92.19 778 GLY A CA 1
ATOM 6040 C C . GLY A 1 778 ? 21.350 -35.736 11.579 1.00 92.19 778 GLY A C 1
ATOM 6041 O O . GLY A 1 778 ? 21.485 -34.641 11.031 1.00 92.19 778 GLY A O 1
ATOM 6042 N N . GLU A 1 779 ? 22.110 -36.125 12.606 1.00 93.31 779 GLU A N 1
ATOM 6043 C CA . GLU A 1 779 ? 23.154 -35.291 13.234 1.00 93.31 779 GLU A CA 1
ATOM 6044 C C . GLU A 1 779 ? 24.433 -35.172 12.392 1.00 93.31 779 GLU A C 1
ATOM 6046 O O . GLU A 1 779 ? 25.129 -34.160 12.449 1.00 93.31 779 GLU A O 1
ATOM 6051 N N . CYS A 1 780 ? 24.723 -36.178 11.562 1.00 93.06 780 CYS A N 1
ATOM 6052 C CA . CYS A 1 780 ? 25.931 -36.235 10.746 1.00 93.06 780 CYS A CA 1
ATOM 6053 C C . CYS A 1 780 ? 25.620 -36.158 9.252 1.00 93.06 780 CYS A C 1
ATOM 6055 O O . CYS A 1 780 ? 24.757 -36.871 8.741 1.00 93.06 780 CYS A O 1
ATOM 6057 N N . LEU A 1 781 ? 26.381 -35.331 8.533 1.00 94.19 781 LEU A N 1
ATOM 6058 C CA . LEU A 1 781 ? 26.367 -35.297 7.075 1.00 94.19 781 LEU A CA 1
ATOM 6059 C C . LEU A 1 781 ? 27.434 -36.252 6.543 1.00 94.19 781 LEU A C 1
ATOM 6061 O O . LEU A 1 781 ? 28.611 -36.076 6.833 1.00 94.19 781 LEU A O 1
ATOM 6065 N N . SER A 1 782 ? 27.027 -37.256 5.768 1.00 91.56 782 SER A N 1
ATOM 6066 C CA . SER A 1 782 ? 27.948 -38.184 5.105 1.00 91.56 782 SER A CA 1
ATOM 6067 C C . SER A 1 782 ? 28.256 -37.724 3.683 1.00 91.56 782 SER A C 1
ATOM 6069 O O . SER A 1 782 ? 27.384 -37.221 2.975 1.00 91.56 782 SER A O 1
ATOM 6071 N N . THR A 1 783 ? 29.478 -37.985 3.218 1.00 91.75 783 THR A N 1
ATOM 6072 C CA . THR A 1 783 ? 29.889 -37.719 1.824 1.00 91.75 783 THR A CA 1
ATOM 6073 C C . THR A 1 783 ? 29.234 -38.646 0.790 1.00 91.75 783 THR A C 1
ATOM 6075 O O . THR A 1 783 ? 29.405 -38.433 -0.413 1.00 91.75 783 THR A O 1
ATOM 6078 N N . ALA A 1 784 ? 28.452 -39.634 1.244 1.00 86.75 784 ALA A N 1
ATOM 6079 C CA . ALA A 1 784 ? 27.520 -40.411 0.423 1.00 86.75 784 ALA A CA 1
ATOM 6080 C C . ALA A 1 784 ? 26.165 -39.701 0.206 1.00 86.75 784 ALA A C 1
ATOM 6082 O O . ALA A 1 784 ? 25.451 -40.021 -0.739 1.00 86.75 784 ALA A O 1
ATOM 6083 N N . HIS A 1 785 ? 25.807 -38.736 1.060 1.00 87.56 785 HIS A N 1
ATOM 6084 C CA . HIS A 1 785 ? 24.552 -37.976 0.971 1.00 87.56 785 HIS A CA 1
ATOM 6085 C C . HIS A 1 785 ? 24.739 -36.567 0.390 1.00 87.56 785 HIS A C 1
ATOM 6087 O O . HIS A 1 785 ? 23.770 -35.960 -0.056 1.00 87.56 785 HIS A O 1
ATOM 6093 N N . ALA A 1 786 ? 25.964 -36.037 0.406 1.00 94.88 786 ALA A N 1
ATOM 6094 C CA . ALA A 1 786 ? 26.268 -34.674 -0.016 1.00 94.88 786 ALA A CA 1
ATOM 6095 C C . ALA A 1 786 ? 27.712 -34.518 -0.514 1.00 94.88 786 ALA A C 1
ATOM 6097 O O . ALA A 1 786 ? 28.605 -35.293 -0.155 1.00 94.88 786 ALA A O 1
ATOM 6098 N N . ASN A 1 787 ? 27.961 -33.460 -1.290 1.00 96.38 787 ASN A N 1
ATOM 6099 C CA . ASN A 1 787 ? 29.299 -33.080 -1.742 1.00 96.38 787 ASN A CA 1
ATOM 6100 C C . ASN A 1 787 ? 29.829 -31.869 -0.962 1.00 96.38 787 ASN A C 1
ATOM 6102 O O . ASN A 1 787 ? 29.413 -30.746 -1.211 1.00 96.38 787 ASN A O 1
ATOM 6106 N N . TYR A 1 788 ? 30.763 -32.062 -0.041 1.00 96.56 788 TYR A N 1
ATOM 6107 C CA . TYR A 1 788 ? 31.364 -30.983 0.749 1.00 96.56 788 TYR A CA 1
ATOM 6108 C C . TYR A 1 788 ? 32.814 -31.353 1.103 1.00 96.56 788 TYR A C 1
ATOM 6110 O O . TYR A 1 788 ? 33.311 -32.410 0.698 1.00 96.56 788 TYR A O 1
ATOM 6118 N N . CYS A 1 789 ? 33.514 -30.521 1.876 1.00 96.31 789 CYS A N 1
ATOM 6119 C CA . CYS A 1 789 ? 34.834 -30.871 2.393 1.00 96.31 789 CYS A CA 1
ATOM 6120 C C . CYS A 1 789 ? 34.720 -31.882 3.546 1.00 96.31 789 CYS A C 1
ATOM 6122 O O . CYS A 1 789 ? 34.680 -31.516 4.725 1.00 96.31 789 CYS A O 1
ATOM 6124 N N . GLY A 1 790 ? 34.691 -33.173 3.194 1.00 94.25 790 GLY A N 1
ATOM 6125 C CA . GLY A 1 790 ? 34.559 -34.298 4.126 1.00 94.25 790 GLY A CA 1
ATOM 6126 C C . GLY A 1 790 ? 35.660 -34.409 5.184 1.00 94.25 790 GLY A C 1
ATOM 6127 O O . GLY A 1 790 ? 35.490 -35.128 6.165 1.00 94.25 790 GLY A O 1
ATOM 6128 N N . HIS A 1 791 ? 36.763 -33.671 5.047 1.00 95.81 791 HIS A N 1
ATOM 6129 C CA . HIS A 1 791 ? 37.822 -33.607 6.059 1.00 95.81 791 HIS A CA 1
ATOM 6130 C C . HIS A 1 791 ? 37.397 -32.874 7.343 1.00 95.81 791 HIS A C 1
ATOM 6132 O O . HIS A 1 791 ? 38.004 -33.105 8.392 1.00 95.81 791 HIS A O 1
ATOM 6138 N N . TYR A 1 792 ? 36.362 -32.028 7.261 1.00 93.44 792 TYR A N 1
ATOM 6139 C CA . TYR A 1 792 ? 35.841 -31.213 8.363 1.00 93.44 792 TYR A CA 1
ATOM 6140 C C . TYR A 1 792 ? 34.341 -31.494 8.597 1.00 93.44 792 TYR A C 1
ATOM 6142 O O . TYR A 1 792 ? 33.489 -30.657 8.259 1.00 93.44 792 TYR A O 1
ATOM 6150 N N . PRO A 1 793 ? 33.995 -32.686 9.126 1.00 93.06 793 PRO A N 1
ATOM 6151 C CA . PRO A 1 793 ? 32.632 -33.005 9.545 1.00 93.06 793 PRO A CA 1
ATOM 6152 C C . PRO A 1 793 ? 32.249 -32.228 10.825 1.00 93.06 793 PRO A C 1
ATOM 6154 O O . PRO A 1 793 ? 33.066 -31.486 11.371 1.00 93.06 793 PRO A O 1
ATOM 6157 N N . LEU A 1 794 ? 31.003 -32.366 11.297 1.00 90.75 794 LEU A N 1
ATOM 6158 C CA . LEU A 1 794 ? 30.639 -31.897 12.644 1.00 90.75 794 LEU A CA 1
ATOM 6159 C C . LEU A 1 794 ? 31.327 -32.756 13.718 1.00 90.75 794 LEU A C 1
ATOM 6161 O O . LEU A 1 794 ? 31.710 -33.898 13.453 1.00 90.75 794 LEU A O 1
ATOM 6165 N N . ASP A 1 795 ? 31.470 -32.215 14.927 1.00 89.31 795 ASP A N 1
ATOM 6166 C CA . ASP A 1 795 ? 32.073 -32.936 16.050 1.00 89.31 795 ASP A CA 1
ATOM 6167 C C . ASP A 1 795 ? 31.325 -34.251 16.323 1.00 89.31 795 ASP A C 1
ATOM 6169 O O . ASP A 1 795 ? 30.099 -34.282 16.405 1.00 89.31 795 ASP A O 1
ATOM 6173 N N . GLY A 1 796 ? 32.073 -35.351 16.446 1.00 89.88 796 GLY A N 1
ATOM 6174 C CA . GLY A 1 796 ? 31.514 -36.694 16.642 1.00 89.88 796 GLY A CA 1
ATOM 6175 C C . GLY A 1 796 ? 31.089 -37.421 15.360 1.00 89.88 796 GLY A C 1
ATOM 6176 O O . GLY A 1 796 ? 30.703 -38.584 15.437 1.00 89.88 796 GLY A O 1
ATOM 6177 N N . CYS A 1 797 ? 31.200 -36.788 14.190 1.00 94.06 797 CYS A N 1
ATOM 6178 C CA . CYS A 1 797 ? 30.886 -37.400 12.899 1.00 94.06 797 CYS A CA 1
ATOM 6179 C C . CYS A 1 797 ? 32.142 -37.893 12.161 1.00 94.06 797 CYS A C 1
ATOM 6181 O O . CYS A 1 797 ? 33.238 -37.348 12.310 1.00 94.06 797 CYS A O 1
ATOM 6183 N N . GLU A 1 798 ? 31.984 -38.922 11.326 1.00 92.94 798 GLU A N 1
ATOM 6184 C CA . GLU A 1 798 ? 33.090 -39.505 10.562 1.00 92.94 798 GLU A CA 1
ATOM 6185 C C . GLU A 1 798 ? 33.593 -38.571 9.452 1.00 92.94 798 GLU A C 1
ATOM 6187 O O . GLU A 1 798 ? 32.822 -37.874 8.785 1.00 92.94 798 GLU A O 1
ATOM 6192 N N . LYS A 1 799 ? 34.912 -38.576 9.229 1.00 94.19 799 LYS A N 1
ATOM 6193 C CA . LYS A 1 799 ? 35.516 -37.902 8.075 1.00 94.19 799 LYS A CA 1
ATOM 6194 C C . LYS A 1 799 ? 35.149 -38.641 6.791 1.00 94.19 799 LYS A C 1
ATOM 6196 O O . LYS A 1 799 ? 35.081 -39.865 6.765 1.00 94.19 799 LYS A O 1
ATOM 6201 N N . GLY A 1 800 ? 34.984 -37.889 5.713 1.00 93.50 800 GLY A N 1
ATOM 6202 C CA . GLY A 1 800 ? 34.675 -38.415 4.389 1.00 93.50 800 GLY A CA 1
ATOM 6203 C C . GLY A 1 800 ? 35.539 -37.811 3.288 1.00 93.50 800 GLY A C 1
ATOM 6204 O O . GLY A 1 800 ? 36.522 -37.114 3.541 1.00 93.50 800 GLY A O 1
ATOM 6205 N N . LEU A 1 801 ? 35.136 -38.073 2.047 1.00 93.94 801 LEU A N 1
ATOM 6206 C CA . LEU A 1 801 ? 35.807 -37.588 0.843 1.00 93.94 801 LEU A CA 1
ATOM 6207 C C . LEU A 1 801 ? 35.668 -36.068 0.674 1.00 93.94 801 LEU A C 1
ATOM 6209 O O . LEU A 1 801 ? 34.587 -35.508 0.844 1.00 93.94 801 LEU A O 1
ATOM 6213 N N . TYR A 1 802 ? 36.742 -35.407 0.246 1.00 96.56 802 TYR A N 1
ATOM 6214 C CA . TYR A 1 802 ? 36.685 -34.056 -0.306 1.00 96.56 802 TYR A CA 1
ATOM 6215 C C . TYR A 1 802 ? 36.889 -34.137 -1.821 1.00 96.56 802 TYR A C 1
ATOM 6217 O O . TYR A 1 802 ? 37.961 -34.511 -2.281 1.00 96.56 802 TYR A O 1
ATOM 6225 N N . ARG A 1 803 ? 35.839 -33.851 -2.602 1.00 94.19 803 ARG A N 1
ATOM 6226 C CA . ARG A 1 803 ? 35.864 -34.048 -4.065 1.00 94.19 803 ARG A CA 1
ATOM 6227 C C . ARG A 1 803 ? 36.472 -32.879 -4.842 1.00 94.19 803 ARG A C 1
ATOM 6229 O O . ARG A 1 803 ? 36.742 -33.044 -6.025 1.00 94.19 803 ARG A O 1
ATOM 6236 N N . GLU A 1 804 ? 36.656 -31.719 -4.206 1.00 95.12 804 GLU A N 1
ATOM 6237 C CA . GLU A 1 804 ? 37.306 -30.519 -4.775 1.00 95.12 804 GLU A CA 1
ATOM 6238 C C . GLU A 1 804 ? 36.640 -29.908 -6.027 1.00 95.12 804 GLU A C 1
ATOM 6240 O O . GLU A 1 804 ? 37.194 -29.016 -6.669 1.00 95.12 804 GLU A O 1
ATOM 6245 N N . LYS A 1 805 ? 35.437 -30.367 -6.381 1.00 94.94 805 LYS A N 1
ATOM 6246 C CA . LYS A 1 805 ? 34.639 -29.881 -7.513 1.00 94.94 805 LYS A CA 1
ATOM 6247 C C . LYS A 1 805 ? 33.168 -30.269 -7.335 1.00 94.94 805 LYS A C 1
ATOM 6249 O O . LYS A 1 805 ? 32.895 -31.219 -6.588 1.00 94.94 805 LYS A O 1
ATOM 6254 N N . PRO A 1 806 ? 32.222 -29.595 -8.015 1.00 96.19 806 PRO A N 1
ATOM 6255 C CA . PRO A 1 806 ? 30.858 -30.088 -8.119 1.00 96.19 806 PRO A CA 1
ATOM 6256 C C . PRO A 1 806 ? 30.832 -31.443 -8.836 1.00 96.19 806 PRO A C 1
ATOM 6258 O O . PRO A 1 806 ? 31.724 -31.762 -9.627 1.00 96.19 806 PRO A O 1
ATOM 6261 N N . VAL A 1 807 ? 29.808 -32.239 -8.549 1.00 95.31 807 VAL A N 1
ATOM 6262 C CA . VAL A 1 807 ? 29.559 -33.533 -9.195 1.00 95.31 807 VAL A CA 1
ATOM 6263 C C . VAL A 1 807 ? 28.095 -33.659 -9.603 1.00 95.31 807 VAL A C 1
ATOM 6265 O O . VAL A 1 807 ? 27.269 -32.793 -9.296 1.00 95.31 807 VAL A O 1
ATOM 6268 N N . SER A 1 808 ? 27.777 -34.733 -10.323 1.00 93.75 808 SER A N 1
ATOM 6269 C CA . SER A 1 808 ? 26.414 -35.005 -10.763 1.00 93.75 808 SER A CA 1
ATOM 6270 C C . SER A 1 808 ? 25.495 -35.235 -9.571 1.00 93.75 808 SER A C 1
ATOM 6272 O O . SER A 1 808 ? 25.788 -36.033 -8.680 1.00 93.75 808 SER A O 1
ATOM 6274 N N . MET A 1 809 ? 24.320 -34.607 -9.606 1.00 87.75 809 MET A N 1
ATOM 6275 C CA . MET A 1 809 ? 23.312 -34.770 -8.559 1.00 87.75 809 MET A CA 1
ATOM 6276 C C . MET A 1 809 ? 22.774 -36.198 -8.434 1.00 87.75 809 MET A C 1
ATOM 6278 O O . MET A 1 809 ? 22.217 -36.559 -7.402 1.00 87.75 809 MET A O 1
ATOM 6282 N N . LYS A 1 810 ? 22.991 -37.034 -9.454 1.00 85.94 810 LYS A N 1
ATOM 6283 C CA . LYS A 1 810 ? 22.616 -38.454 -9.463 1.00 85.94 810 LYS A CA 1
ATOM 6284 C C . LYS A 1 810 ? 23.420 -39.305 -8.472 1.00 85.94 810 LYS A C 1
ATOM 6286 O O . LYS A 1 810 ? 23.034 -40.442 -8.227 1.00 85.94 810 LYS A O 1
ATOM 6291 N N . GLU A 1 811 ? 24.519 -38.785 -7.925 1.00 88.19 811 GLU A N 1
ATOM 6292 C CA . GLU A 1 811 ? 25.349 -39.496 -6.943 1.00 88.19 811 GLU A CA 1
ATOM 6293 C C . GLU A 1 811 ? 24.742 -39.524 -5.534 1.00 88.19 811 GLU A C 1
ATOM 6295 O O . GLU A 1 811 ? 25.171 -40.326 -4.706 1.00 88.19 811 GLU A O 1
ATOM 6300 N N . PHE A 1 812 ? 23.756 -38.668 -5.248 1.00 90.38 812 PHE A N 1
ATOM 6301 C CA . PHE A 1 812 ? 23.223 -38.485 -3.900 1.00 90.38 812 PHE A CA 1
ATOM 6302 C C . PHE A 1 812 ? 21.776 -38.957 -3.786 1.00 90.38 812 PHE A C 1
ATOM 6304 O O . PHE A 1 812 ? 20.967 -38.810 -4.704 1.00 90.38 812 PHE A O 1
ATOM 6311 N N . SER A 1 813 ? 21.441 -39.504 -2.618 1.00 88.50 813 SER A N 1
ATOM 6312 C CA . SER A 1 813 ? 20.056 -39.838 -2.282 1.00 88.50 813 SER A CA 1
ATOM 6313 C C . SER A 1 813 ? 19.268 -38.568 -1.937 1.00 88.50 813 SER A C 1
ATOM 6315 O O . SER A 1 813 ? 19.832 -37.656 -1.326 1.00 88.50 813 SER A O 1
ATOM 6317 N N . PRO A 1 814 ? 17.982 -38.479 -2.318 1.00 93.81 814 PRO A N 1
ATOM 6318 C CA . PRO A 1 814 ? 17.140 -37.355 -1.932 1.00 93.81 814 PRO A CA 1
ATOM 6319 C C . PRO A 1 814 ? 16.822 -37.377 -0.431 1.00 93.81 814 PRO A C 1
ATOM 6321 O O . PRO A 1 814 ? 16.918 -38.417 0.221 1.00 93.81 814 PRO A O 1
ATOM 6324 N N . ASN A 1 815 ? 16.385 -36.239 0.109 1.00 93.94 815 ASN A N 1
ATOM 6325 C CA . ASN A 1 815 ? 15.716 -36.201 1.409 1.00 93.94 815 ASN A CA 1
ATOM 6326 C C . ASN A 1 815 ? 14.311 -36.843 1.340 1.00 93.94 815 ASN A C 1
ATOM 6328 O O . ASN A 1 815 ? 13.832 -37.208 0.265 1.00 93.94 815 ASN A O 1
ATOM 6332 N N . GLU A 1 816 ? 13.623 -36.941 2.482 1.00 93.25 816 GLU A N 1
ATOM 6333 C CA . GLU A 1 816 ? 12.289 -37.566 2.596 1.00 93.25 816 GLU A CA 1
ATOM 6334 C C . GLU A 1 816 ? 11.215 -36.938 1.687 1.00 93.25 816 GLU A C 1
ATOM 6336 O O . GLU A 1 816 ? 10.178 -37.547 1.429 1.00 93.25 816 GLU A O 1
ATOM 6341 N N . TRP A 1 817 ? 11.440 -35.725 1.170 1.00 94.62 817 TRP A N 1
ATOM 6342 C CA . TRP A 1 817 ? 10.527 -35.053 0.238 1.00 94.62 817 TRP A CA 1
ATOM 6343 C C . TRP A 1 817 ? 10.955 -35.167 -1.227 1.00 94.62 817 TRP A C 1
ATOM 6345 O O . TRP A 1 817 ? 10.325 -34.578 -2.103 1.00 94.62 817 TRP A O 1
ATOM 6355 N N . GLY A 1 818 ? 11.985 -35.959 -1.528 1.00 94.75 818 GLY A N 1
ATOM 6356 C CA . GLY A 1 818 ? 12.423 -36.218 -2.896 1.00 94.75 818 GLY A CA 1
ATOM 6357 C C . GLY A 1 818 ? 13.348 -35.147 -3.479 1.00 94.75 818 GLY A C 1
ATOM 6358 O O . GLY A 1 818 ? 13.474 -35.088 -4.700 1.00 94.75 818 GLY A O 1
ATOM 6359 N N . LEU A 1 819 ? 13.971 -34.311 -2.642 1.00 96.69 819 LEU A N 1
ATOM 6360 C CA . LEU A 1 819 ? 14.914 -33.275 -3.070 1.00 96.69 819 LEU A CA 1
ATOM 6361 C C . LEU A 1 819 ? 16.356 -33.737 -2.873 1.00 96.69 819 LEU A C 1
ATOM 6363 O O . LEU A 1 819 ? 16.752 -34.115 -1.770 1.00 96.69 819 LEU A O 1
ATOM 6367 N N . THR A 1 820 ? 17.156 -33.654 -3.928 1.00 94.88 820 THR A N 1
ATOM 6368 C CA . THR A 1 820 ? 18.576 -34.000 -3.915 1.00 94.88 820 THR A CA 1
ATOM 6369 C C . THR A 1 820 ? 19.427 -32.728 -3.959 1.00 94.88 820 THR A C 1
ATOM 6371 O O . THR A 1 820 ? 19.080 -31.744 -4.618 1.00 94.88 820 THR A O 1
ATOM 6374 N N . GLY A 1 821 ? 20.564 -32.734 -3.258 1.00 91.88 821 GLY A N 1
ATOM 6375 C CA . GLY A 1 821 ? 21.515 -31.611 -3.274 1.00 91.88 821 GLY A CA 1
ATOM 6376 C C . GLY A 1 821 ? 21.139 -30.436 -2.408 1.00 91.88 821 GLY A C 1
ATOM 6377 O O . GLY A 1 821 ? 21.656 -29.358 -2.614 1.00 91.88 821 GLY A O 1
ATOM 6378 N N . MET A 1 822 ? 20.267 -30.626 -1.421 1.00 96.44 822 MET A N 1
ATOM 6379 C CA . MET A 1 822 ? 19.987 -29.571 -0.442 1.00 96.44 822 MET A CA 1
ATOM 6380 C C . MET A 1 822 ? 21.197 -29.270 0.469 1.00 96.44 822 MET A C 1
ATOM 6382 O O . MET A 1 822 ? 21.137 -28.346 1.277 1.00 96.44 822 MET A O 1
ATOM 6386 N N . TYR A 1 823 ? 22.273 -30.062 0.370 1.00 95.75 823 TYR A N 1
ATOM 6387 C CA . TYR A 1 823 ? 23.486 -29.965 1.174 1.00 95.75 823 TYR A CA 1
ATOM 6388 C C . TYR A 1 823 ? 24.733 -30.092 0.292 1.00 95.75 823 TYR A C 1
ATOM 6390 O O . TYR A 1 823 ? 24.959 -31.137 -0.326 1.00 95.75 823 TYR A O 1
ATOM 6398 N N . GLY A 1 824 ? 25.586 -29.069 0.304 1.00 95.38 824 GLY A N 1
ATOM 6399 C CA . GLY A 1 824 ? 26.826 -29.057 -0.465 1.00 95.38 824 GLY A CA 1
ATOM 6400 C C . GLY A 1 824 ? 26.608 -28.937 -1.978 1.00 95.38 824 GLY A C 1
ATOM 6401 O O . GLY A 1 824 ? 25.585 -28.468 -2.438 1.00 95.38 824 GLY A O 1
ATOM 6402 N N . ASN A 1 825 ? 27.597 -29.390 -2.748 1.00 96.81 825 ASN A N 1
ATOM 6403 C CA . ASN A 1 825 ? 27.729 -29.246 -4.198 1.00 96.81 825 ASN A CA 1
ATOM 6404 C C . ASN A 1 825 ? 27.876 -27.782 -4.622 1.00 96.81 825 ASN A C 1
ATOM 6406 O O . ASN A 1 825 ? 29.013 -27.335 -4.803 1.00 96.81 825 ASN A O 1
ATOM 6410 N N . VAL A 1 826 ? 26.795 -27.009 -4.679 1.00 98.12 826 VAL A N 1
ATOM 6411 C CA . VAL A 1 826 ? 26.856 -25.552 -4.808 1.00 98.12 826 VAL A CA 1
ATOM 6412 C C . VAL A 1 826 ? 25.920 -24.887 -3.804 1.00 98.12 826 VAL A C 1
ATOM 6414 O O . VAL A 1 826 ? 24.849 -25.381 -3.486 1.00 98.12 826 VAL A O 1
ATOM 6417 N N . TRP A 1 827 ? 26.313 -23.710 -3.326 1.00 98.25 827 TRP A N 1
ATOM 6418 C CA . TRP A 1 827 ? 25.374 -22.800 -2.688 1.00 98.25 827 TRP A CA 1
ATOM 6419 C C . TRP A 1 827 ? 24.242 -22.462 -3.656 1.00 98.25 827 TRP A C 1
ATOM 6421 O O . TRP A 1 827 ? 24.447 -22.441 -4.869 1.00 98.25 827 TRP A O 1
ATOM 6431 N N . GLU A 1 828 ? 23.078 -22.112 -3.125 1.00 98.75 828 GLU A N 1
ATOM 6432 C CA . GLU A 1 828 ? 21.900 -21.836 -3.939 1.00 98.75 828 GLU A CA 1
ATOM 6433 C C . GLU A 1 828 ? 21.302 -20.472 -3.623 1.00 98.75 828 GLU A C 1
ATOM 6435 O O . GLU A 1 828 ? 20.966 -20.190 -2.470 1.00 98.75 828 GLU A O 1
ATOM 6440 N N . TRP A 1 829 ? 21.151 -19.630 -4.645 1.00 98.81 829 TRP A N 1
ATOM 6441 C CA . TRP A 1 829 ? 20.475 -18.340 -4.520 1.00 98.81 829 TRP A CA 1
ATOM 6442 C C . TRP A 1 829 ? 19.012 -18.479 -4.065 1.00 98.81 829 TRP A C 1
ATOM 6444 O O . TRP A 1 829 ? 18.269 -19.329 -4.553 1.00 98.81 829 TRP A O 1
ATOM 6454 N N . CYS A 1 830 ? 18.579 -17.580 -3.178 1.00 98.69 830 CYS A N 1
ATOM 6455 C CA . CYS A 1 830 ? 17.178 -17.378 -2.800 1.00 98.69 830 CYS A CA 1
ATOM 6456 C C . CYS A 1 830 ? 16.689 -15.987 -3.241 1.00 98.69 830 CYS A C 1
ATOM 6458 O O . CYS A 1 830 ? 17.481 -15.098 -3.567 1.00 98.69 830 CYS A O 1
ATOM 6460 N N . GLN A 1 831 ? 15.372 -15.779 -3.243 1.00 98.19 831 GLN A N 1
ATOM 6461 C CA . GLN A 1 831 ? 14.766 -14.506 -3.645 1.00 98.19 831 GLN A CA 1
ATOM 6462 C C . GLN A 1 831 ? 15.078 -13.362 -2.658 1.00 98.19 831 GLN A C 1
ATOM 6464 O O . GLN A 1 831 ? 15.211 -12.204 -3.059 1.00 98.19 831 GLN A O 1
ATOM 6469 N N . ASP A 1 832 ? 15.198 -13.675 -1.371 1.00 97.94 832 ASP A N 1
ATOM 6470 C CA . ASP A 1 832 ? 15.240 -12.722 -0.261 1.00 97.94 832 ASP A CA 1
ATOM 6471 C C . ASP A 1 832 ? 16.486 -11.821 -0.265 1.00 97.94 832 ASP A C 1
ATOM 6473 O O . ASP A 1 832 ? 17.599 -12.213 -0.641 1.00 97.94 832 ASP A O 1
ATOM 6477 N N . TRP A 1 833 ? 16.314 -10.593 0.229 1.00 96.75 833 TRP A N 1
ATOM 6478 C CA . TRP A 1 833 ? 17.443 -9.787 0.687 1.00 96.75 833 TRP A CA 1
ATOM 6479 C C . TRP A 1 833 ? 18.015 -10.378 1.983 1.00 96.75 833 TRP A C 1
ATOM 6481 O O . TRP A 1 833 ? 17.286 -10.810 2.871 1.00 96.75 833 TRP A O 1
ATOM 6491 N N . PHE A 1 834 ? 19.336 -10.378 2.124 1.00 91.19 834 PHE A N 1
ATOM 6492 C CA . PHE A 1 834 ? 20.009 -10.831 3.332 1.00 91.19 834 PHE A CA 1
ATOM 6493 C C . PHE A 1 834 ? 19.886 -9.766 4.423 1.00 91.19 834 PHE A C 1
ATOM 6495 O O . PHE A 1 834 ? 20.353 -8.634 4.277 1.00 91.19 834 PHE A O 1
ATOM 6502 N N . GLY A 1 835 ? 19.286 -10.152 5.541 1.00 84.94 835 GLY A N 1
ATOM 6503 C CA . GLY A 1 835 ? 19.129 -9.307 6.717 1.00 84.94 835 GLY A CA 1
ATOM 6504 C C . GLY A 1 835 ? 18.562 -10.085 7.904 1.00 84.94 835 GLY A C 1
ATOM 6505 O O . GLY A 1 835 ? 18.391 -11.308 7.813 1.00 84.94 835 GLY A O 1
ATOM 6506 N N . PRO A 1 836 ? 18.324 -9.411 9.040 1.00 80.12 836 PRO A N 1
ATOM 6507 C CA . PRO A 1 836 ? 17.733 -10.041 10.212 1.00 80.12 836 PRO A CA 1
ATOM 6508 C C . PRO A 1 836 ? 16.258 -10.385 9.970 1.00 80.12 836 PRO A C 1
ATOM 6510 O O . PRO A 1 836 ? 15.540 -9.643 9.301 1.00 80.12 836 PRO A O 1
ATOM 6513 N N . TYR A 1 837 ? 15.808 -11.490 10.563 1.00 75.69 837 TYR A N 1
ATOM 6514 C CA . TYR A 1 837 ? 14.385 -11.778 10.737 1.00 75.69 837 TYR A CA 1
ATOM 6515 C C . TYR A 1 837 ? 13.887 -11.115 12.023 1.00 75.69 837 TYR A C 1
ATOM 6517 O O . TYR A 1 837 ? 14.626 -11.040 13.003 1.00 75.69 837 TYR A O 1
ATOM 6525 N N . SER A 1 838 ? 12.631 -10.666 12.044 1.00 59.97 838 SER A N 1
ATOM 6526 C CA . SER A 1 838 ? 12.010 -9.987 13.193 1.00 59.97 838 SER A CA 1
ATOM 6527 C C . SER A 1 838 ? 11.744 -10.896 14.407 1.00 59.97 838 SER A C 1
ATOM 6529 O O . SER A 1 838 ? 11.222 -10.423 15.413 1.00 59.97 838 SER A O 1
ATOM 6531 N N . GLY A 1 839 ? 12.118 -12.182 14.340 1.00 63.72 839 GLY A N 1
ATOM 6532 C CA . GLY A 1 839 ? 11.773 -13.200 15.338 1.00 63.72 839 GLY A CA 1
ATOM 6533 C C . GLY A 1 839 ? 10.276 -13.548 15.333 1.00 63.72 839 GLY A C 1
ATOM 6534 O O . GLY A 1 839 ? 9.497 -12.974 14.575 1.00 63.72 839 GLY A O 1
ATOM 6535 N N . GLY A 1 840 ? 9.859 -14.501 16.174 1.00 64.31 840 GLY A N 1
ATOM 6536 C CA . GLY A 1 840 ? 8.442 -14.868 16.338 1.00 64.31 840 GLY A CA 1
ATOM 6537 C C . GLY A 1 840 ? 7.905 -15.883 15.318 1.00 64.31 840 GLY A C 1
ATOM 6538 O O . GLY A 1 840 ? 8.646 -16.740 14.842 1.00 64.31 840 GLY A O 1
ATOM 6539 N N . VAL A 1 841 ? 6.595 -15.844 15.043 1.00 76.81 841 VAL A N 1
ATOM 6540 C CA . VAL A 1 841 ? 5.963 -16.656 13.989 1.00 76.81 841 VAL A CA 1
ATOM 6541 C C . VAL A 1 841 ? 5.838 -15.796 12.736 1.00 76.81 841 VAL A C 1
ATOM 6543 O O . VAL A 1 841 ? 5.169 -14.770 12.777 1.00 76.81 841 VAL A O 1
ATOM 6546 N N . LEU A 1 842 ? 6.463 -16.203 11.635 1.00 79.62 842 LEU A N 1
ATOM 6547 C CA . LEU A 1 842 ? 6.378 -15.507 10.353 1.00 79.62 842 LEU A CA 1
ATOM 6548 C C . LEU A 1 842 ? 5.544 -16.323 9.366 1.00 79.62 842 LEU A C 1
ATOM 6550 O O . LEU A 1 842 ? 5.751 -17.526 9.226 1.00 79.62 842 LEU A O 1
ATOM 6554 N N . THR A 1 843 ? 4.628 -15.668 8.661 1.00 91.50 843 THR A N 1
ATOM 6555 C CA . THR A 1 843 ? 3.768 -16.303 7.653 1.00 91.50 843 THR A CA 1
ATOM 6556 C C . THR A 1 843 ? 4.234 -15.888 6.260 1.00 91.50 843 THR A C 1
ATOM 6558 O O . THR A 1 843 ? 4.307 -14.694 5.980 1.00 91.50 843 THR A O 1
ATOM 6561 N N . ASP A 1 844 ? 4.581 -16.865 5.417 1.00 92.38 844 ASP A N 1
ATOM 6562 C CA . ASP A 1 844 ? 5.130 -16.691 4.062 1.00 92.38 844 ASP A CA 1
ATOM 6563 C C . ASP A 1 844 ? 6.213 -15.586 3.955 1.00 92.38 844 ASP A C 1
ATOM 6565 O O . ASP A 1 844 ? 6.102 -14.686 3.112 1.00 92.38 844 ASP A O 1
ATOM 6569 N N . PRO A 1 845 ? 7.256 -15.590 4.815 1.00 93.88 845 PRO A N 1
ATOM 6570 C CA . PRO A 1 845 ? 8.231 -14.506 4.848 1.00 93.88 845 PRO A CA 1
ATOM 6571 C C . PRO A 1 845 ? 9.015 -14.415 3.533 1.00 93.88 845 PRO A C 1
ATOM 6573 O O . PRO A 1 845 ? 9.454 -15.420 2.976 1.00 93.88 845 PRO A O 1
ATOM 6576 N N . LYS A 1 846 ? 9.228 -13.176 3.076 1.00 91.94 846 LYS A N 1
ATOM 6577 C CA . LYS A 1 846 ? 9.986 -12.830 1.856 1.00 91.94 846 LYS A CA 1
ATOM 6578 C C . LYS A 1 846 ? 11.294 -12.082 2.157 1.00 91.94 846 LYS A C 1
ATOM 6580 O O . LYS A 1 846 ? 11.866 -11.435 1.278 1.00 91.94 846 LYS A O 1
ATOM 6585 N N . GLY A 1 847 ? 11.711 -12.112 3.423 1.00 89.00 847 GLY A N 1
ATOM 6586 C CA . GLY A 1 847 ? 12.847 -11.353 3.930 1.00 89.00 847 GLY A CA 1
ATOM 6587 C C . GLY A 1 847 ? 12.583 -9.839 3.974 1.00 89.00 847 GLY A C 1
ATOM 6588 O O . GLY A 1 847 ? 11.449 -9.387 3.791 1.00 89.00 847 GLY A O 1
ATOM 6589 N N . PRO A 1 848 ? 13.615 -9.026 4.254 1.00 83.50 848 PRO A N 1
ATOM 6590 C CA . PRO A 1 848 ? 13.538 -7.569 4.209 1.00 83.50 848 PRO A CA 1
ATOM 6591 C C . PRO A 1 848 ? 13.161 -7.045 2.817 1.00 83.50 848 PRO A C 1
ATOM 6593 O O . PRO A 1 848 ? 13.563 -7.602 1.799 1.00 83.50 848 PRO A O 1
ATOM 6596 N N . SER A 1 849 ? 12.466 -5.906 2.759 1.00 82.00 849 SER A N 1
ATOM 6597 C CA . SER A 1 849 ? 12.050 -5.275 1.494 1.00 82.00 849 SER A CA 1
ATOM 6598 C C . SER A 1 849 ? 13.203 -4.675 0.674 1.00 82.00 849 SER A C 1
ATOM 6600 O O . SER A 1 849 ? 13.042 -4.413 -0.516 1.00 82.00 849 SER A O 1
ATOM 6602 N N . SER A 1 850 ? 14.376 -4.465 1.281 1.00 84.50 850 SER A N 1
ATOM 6603 C CA . SER A 1 850 ? 15.588 -3.961 0.622 1.00 84.50 850 SER A CA 1
ATOM 6604 C C . SER A 1 850 ? 16.850 -4.475 1.322 1.00 84.50 850 SER A C 1
ATOM 6606 O O . SER A 1 850 ? 16.811 -4.838 2.498 1.00 84.50 850 SER A O 1
ATOM 6608 N N . GLY A 1 851 ? 17.981 -4.494 0.614 1.00 84.75 851 GLY A N 1
ATOM 6609 C CA . GLY A 1 851 ? 19.265 -4.924 1.161 1.00 84.75 851 GLY A CA 1
ATOM 6610 C C . GLY A 1 851 ? 20.416 -4.718 0.179 1.00 84.75 851 GLY A C 1
ATOM 6611 O O . GLY A 1 851 ? 20.212 -4.305 -0.958 1.00 84.75 851 GLY A O 1
ATOM 6612 N N . LYS A 1 852 ? 21.646 -4.990 0.633 1.00 90.44 852 LYS A N 1
ATOM 6613 C CA . LYS A 1 852 ? 22.851 -4.959 -0.222 1.00 90.44 852 LYS A CA 1
ATOM 6614 C C . LYS A 1 852 ? 23.213 -6.330 -0.791 1.00 90.44 852 LYS A C 1
ATOM 6616 O O . LYS A 1 852 ? 23.807 -6.415 -1.859 1.00 90.44 852 LYS A O 1
ATOM 6621 N N . LEU A 1 853 ? 22.881 -7.391 -0.062 1.00 94.56 853 LEU A N 1
ATOM 6622 C CA . LEU A 1 853 ? 23.258 -8.766 -0.369 1.00 94.56 853 LEU A CA 1
ATOM 6623 C C . LEU A 1 853 ? 21.989 -9.601 -0.538 1.00 94.56 853 LEU A C 1
ATOM 6625 O O . LEU A 1 853 ? 21.048 -9.403 0.222 1.00 94.56 853 LEU A O 1
ATOM 6629 N N . ARG A 1 854 ? 21.956 -10.527 -1.491 1.00 97.38 854 ARG A N 1
ATOM 6630 C CA . ARG A 1 854 ? 20.909 -11.551 -1.626 1.00 97.38 854 ARG A CA 1
ATOM 6631 C C . ARG A 1 854 ? 21.306 -12.796 -0.856 1.00 97.38 854 ARG A C 1
ATOM 6633 O O . ARG A 1 854 ? 22.497 -13.065 -0.705 1.00 97.38 854 ARG A O 1
ATOM 6640 N N . VAL A 1 855 ? 20.319 -13.528 -0.364 1.00 97.94 855 VAL A N 1
ATOM 6641 C CA . VAL A 1 855 ? 20.543 -14.755 0.403 1.00 97.94 855 VAL A CA 1
ATOM 6642 C C . VAL A 1 855 ? 20.990 -15.895 -0.512 1.00 97.94 855 VAL A C 1
ATOM 6644 O O . VAL A 1 855 ? 20.451 -16.062 -1.604 1.00 97.94 855 VAL A O 1
ATOM 6647 N N . PHE A 1 856 ? 21.915 -16.724 -0.027 1.00 97.56 856 PHE A N 1
ATOM 6648 C CA . PHE A 1 856 ? 22.157 -18.066 -0.553 1.00 97.56 856 PHE A CA 1
ATOM 6649 C C . PHE A 1 856 ? 22.246 -19.114 0.574 1.00 97.56 856 PHE A C 1
ATOM 6651 O O . PHE A 1 856 ? 22.583 -18.781 1.719 1.00 97.56 856 PHE A O 1
ATOM 6658 N N . ARG A 1 857 ? 21.947 -20.382 0.263 1.00 97.75 857 ARG A N 1
ATOM 6659 C CA . ARG A 1 857 ? 21.795 -21.492 1.231 1.00 97.75 857 ARG A CA 1
ATOM 6660 C C . ARG A 1 857 ? 22.458 -22.805 0.767 1.00 97.75 857 ARG A C 1
ATOM 6662 O O . ARG A 1 857 ? 22.817 -22.917 -0.397 1.00 97.75 857 ARG A O 1
ATOM 6669 N N . GLY A 1 858 ? 22.667 -23.761 1.681 1.00 95.56 858 GLY A N 1
ATOM 6670 C CA . GLY A 1 858 ? 23.030 -25.159 1.356 1.00 95.56 858 GLY A CA 1
ATOM 6671 C C . GLY A 1 858 ? 24.493 -25.588 1.503 1.00 95.56 858 GLY A C 1
ATOM 6672 O O . GLY A 1 858 ? 24.750 -26.752 1.813 1.0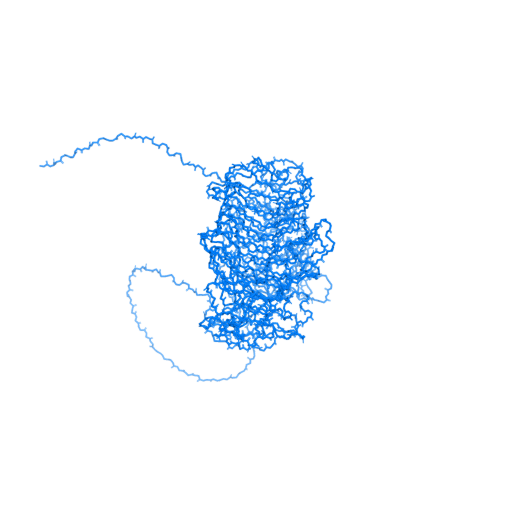0 95.56 858 GLY A O 1
ATOM 6673 N N . GLY A 1 859 ? 25.461 -24.679 1.391 1.00 95.81 859 GLY A N 1
ATOM 6674 C CA . GLY A 1 859 ? 26.881 -25.047 1.327 1.00 95.81 859 GLY A CA 1
ATOM 6675 C C . GLY A 1 859 ? 27.317 -25.434 -0.087 1.00 95.81 859 GLY A C 1
ATOM 6676 O O . GLY A 1 859 ? 26.498 -25.796 -0.911 1.00 95.81 859 GLY A O 1
ATOM 6677 N N . GLY A 1 860 ? 28.617 -25.386 -0.371 1.00 95.88 860 GLY A N 1
ATOM 6678 C CA . GLY A 1 860 ? 29.195 -25.856 -1.637 1.00 95.88 860 GLY A CA 1
ATOM 6679 C C . GLY A 1 860 ? 30.194 -26.999 -1.450 1.00 95.88 860 GLY A C 1
ATOM 6680 O O . GLY A 1 860 ? 30.550 -27.349 -0.324 1.00 95.88 860 GLY A O 1
ATOM 6681 N N . TRP A 1 861 ? 30.722 -27.532 -2.553 1.00 96.62 861 TRP A N 1
ATOM 6682 C CA . TRP A 1 861 ? 31.721 -28.613 -2.568 1.00 96.62 861 TRP A CA 1
ATOM 6683 C C . TRP A 1 861 ? 32.959 -28.323 -1.701 1.00 96.62 861 TRP A C 1
ATOM 6685 O O . TRP A 1 861 ? 33.545 -29.243 -1.139 1.00 96.62 861 TRP A O 1
ATOM 6695 N N . ASN A 1 862 ? 33.328 -27.048 -1.545 1.00 95.50 862 ASN A N 1
ATOM 6696 C CA . ASN A 1 862 ? 34.447 -26.565 -0.723 1.00 95.50 862 ASN A CA 1
ATOM 6697 C C . ASN A 1 862 ? 34.062 -26.158 0.709 1.00 95.50 862 ASN A C 1
ATOM 6699 O O . ASN A 1 862 ? 34.899 -25.647 1.450 1.00 95.50 862 ASN A O 1
ATOM 6703 N N . SER A 1 863 ? 32.800 -26.319 1.101 1.00 95.25 863 SER A N 1
ATOM 6704 C CA . SER A 1 863 ? 32.312 -25.904 2.417 1.00 95.25 863 SER A CA 1
ATOM 6705 C C . SER A 1 863 ? 32.566 -26.978 3.472 1.00 95.25 863 SER A C 1
ATOM 6707 O O . SER A 1 863 ? 32.532 -28.172 3.186 1.00 95.25 863 SER A O 1
ATOM 6709 N N . TYR A 1 864 ? 32.799 -26.567 4.718 1.00 94.81 864 TYR A N 1
ATOM 6710 C CA . TYR A 1 864 ? 32.804 -27.490 5.859 1.00 94.81 864 TYR A CA 1
ATOM 6711 C C . TYR A 1 864 ? 31.371 -27.912 6.208 1.00 94.81 864 TYR A C 1
ATOM 6713 O O . TYR A 1 864 ? 30.418 -27.184 5.906 1.00 94.81 864 TYR A O 1
ATOM 6721 N N . ALA A 1 865 ? 31.199 -29.038 6.909 1.00 92.25 865 ALA A N 1
ATOM 6722 C CA . ALA A 1 865 ? 29.866 -29.542 7.264 1.00 92.25 865 ALA A CA 1
ATOM 6723 C C . ALA A 1 865 ? 29.025 -28.510 8.042 1.00 92.25 865 ALA A C 1
ATOM 6725 O O . ALA A 1 865 ? 27.821 -28.395 7.819 1.00 92.25 865 ALA A O 1
ATOM 6726 N N . LYS A 1 866 ? 29.661 -27.682 8.889 1.00 90.44 866 LYS A N 1
ATOM 6727 C CA . LYS A 1 866 ? 28.987 -26.614 9.655 1.00 90.44 866 LYS A CA 1
ATOM 6728 C C . LYS A 1 866 ? 28.268 -25.593 8.760 1.00 90.44 866 LYS A C 1
ATOM 6730 O O . LYS A 1 866 ? 27.203 -25.097 9.138 1.00 90.44 866 LYS A O 1
ATOM 6735 N N . ALA A 1 867 ? 28.821 -25.305 7.581 1.00 90.06 867 ALA A N 1
ATOM 6736 C CA . ALA A 1 867 ? 28.241 -24.381 6.608 1.00 90.06 867 ALA A CA 1
ATOM 6737 C C . ALA A 1 867 ? 27.139 -25.025 5.745 1.00 90.06 867 ALA A C 1
ATOM 6739 O O . ALA A 1 867 ? 26.350 -24.302 5.143 1.00 90.06 867 ALA A O 1
ATOM 6740 N N . CYS A 1 868 ? 27.048 -26.358 5.742 1.00 94.38 868 CYS A N 1
ATOM 6741 C CA . CYS A 1 868 ? 26.021 -27.113 5.025 1.00 94.38 868 CYS A CA 1
ATOM 6742 C C . CYS A 1 868 ? 24.778 -27.395 5.887 1.00 94.38 868 CYS A C 1
ATOM 6744 O O . CYS A 1 868 ? 23.892 -28.111 5.455 1.00 94.38 868 CYS A O 1
ATOM 6746 N N . ARG A 1 869 ? 24.691 -26.912 7.134 1.00 95.06 869 ARG A N 1
ATOM 6747 C CA . ARG A 1 869 ? 23.508 -27.155 7.984 1.00 95.06 869 ARG A CA 1
ATOM 6748 C C . ARG A 1 869 ? 22.266 -26.490 7.389 1.00 95.06 869 ARG A C 1
ATOM 6750 O O . ARG A 1 869 ? 22.365 -25.393 6.846 1.00 95.06 869 ARG A O 1
ATOM 6757 N N . SER A 1 870 ? 21.095 -27.089 7.604 1.00 95.12 870 SER A N 1
ATOM 6758 C CA . SER A 1 870 ? 19.820 -26.621 7.031 1.00 95.12 870 SER A CA 1
ATOM 6759 C C . SER A 1 870 ? 19.536 -25.139 7.316 1.00 95.12 870 SER A C 1
ATOM 6761 O O . SER A 1 870 ? 19.132 -24.400 6.424 1.00 95.12 870 SER A O 1
ATOM 6763 N N . GLY A 1 871 ? 19.803 -24.675 8.543 1.00 91.38 871 GLY A N 1
ATOM 6764 C CA . GLY A 1 871 ? 19.601 -23.274 8.937 1.00 91.38 871 GLY A CA 1
ATOM 6765 C C . GLY A 1 871 ? 20.800 -22.344 8.725 1.00 91.38 871 GLY A C 1
ATOM 6766 O O . GLY A 1 871 ? 20.778 -21.199 9.182 1.00 91.38 871 GLY A O 1
ATOM 6767 N N . ASN A 1 872 ? 21.873 -22.814 8.080 1.00 91.62 872 ASN A N 1
ATOM 6768 C CA . ASN A 1 872 ? 23.008 -21.962 7.752 1.00 91.62 872 ASN A CA 1
ATOM 6769 C C . ASN A 1 872 ? 22.701 -21.131 6.498 1.00 91.62 872 ASN A C 1
ATOM 6771 O O . ASN A 1 872 ? 22.165 -21.638 5.515 1.00 91.62 872 ASN A O 1
ATOM 6775 N N . ARG A 1 873 ? 23.063 -19.848 6.528 1.00 92.88 873 ARG A N 1
ATOM 6776 C CA . ARG A 1 873 ? 22.753 -18.873 5.475 1.00 92.88 873 ARG A CA 1
ATOM 6777 C C . ARG A 1 873 ? 23.965 -18.010 5.162 1.00 92.88 873 ARG A C 1
ATOM 6779 O O . ARG A 1 873 ? 24.792 -17.762 6.035 1.00 92.88 873 ARG A O 1
ATOM 6786 N N . GLY A 1 874 ? 24.068 -17.537 3.931 1.00 91.38 874 GLY A N 1
ATOM 6787 C CA . GLY A 1 874 ? 25.065 -16.557 3.517 1.00 91.38 874 GLY A CA 1
ATOM 6788 C C . GLY A 1 874 ? 24.439 -15.470 2.658 1.00 91.38 874 GLY A C 1
ATOM 6789 O O . GLY A 1 874 ? 23.269 -15.559 2.287 1.00 91.38 874 GLY A O 1
ATOM 6790 N N . GLY A 1 875 ? 25.210 -14.422 2.379 1.00 94.62 875 GLY A N 1
ATOM 6791 C CA . GLY A 1 875 ? 24.771 -13.335 1.520 1.00 94.62 875 GLY A CA 1
ATOM 6792 C C . GLY A 1 875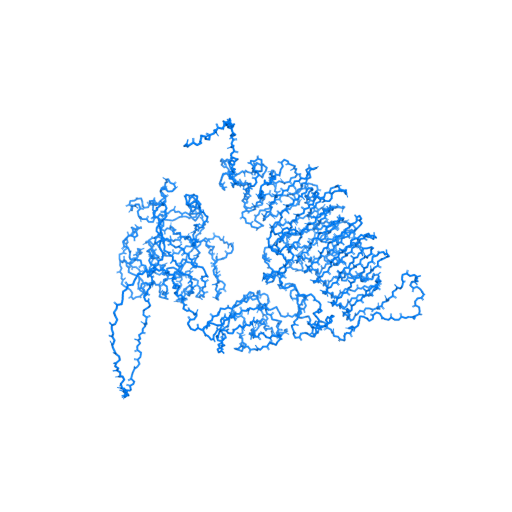 ? 25.896 -12.827 0.633 1.00 94.62 875 GLY A C 1
ATOM 6793 O O . GLY A 1 875 ? 27.032 -12.692 1.085 1.00 94.62 875 GLY A O 1
ATOM 6794 N N . ALA A 1 876 ? 25.577 -12.529 -0.623 1.00 94.06 876 ALA A N 1
ATOM 6795 C CA . ALA A 1 876 ? 26.487 -11.881 -1.564 1.00 94.06 876 ALA A CA 1
ATOM 6796 C C . ALA A 1 876 ? 25.748 -10.822 -2.385 1.00 94.06 876 ALA A C 1
ATOM 6798 O O . ALA A 1 876 ? 24.525 -10.852 -2.509 1.00 94.06 876 ALA A O 1
ATOM 6799 N N . GLU A 1 877 ? 26.485 -9.854 -2.926 1.00 94.88 877 GLU A N 1
ATOM 6800 C CA . GLU A 1 877 ? 25.897 -8.835 -3.797 1.00 94.88 877 GLU A CA 1
ATOM 6801 C C . GLU A 1 877 ? 25.247 -9.496 -5.029 1.00 94.88 877 GLU A C 1
ATOM 6803 O O . GLU A 1 877 ? 25.813 -10.453 -5.562 1.00 94.88 877 GLU A O 1
ATOM 6808 N N . PRO A 1 878 ? 24.113 -8.975 -5.538 1.00 90.56 878 PRO A N 1
ATOM 6809 C CA . PRO A 1 878 ? 23.359 -9.613 -6.623 1.00 90.56 878 PRO A CA 1
ATOM 6810 C C . PRO A 1 878 ? 24.149 -9.864 -7.918 1.00 90.56 878 PRO A C 1
ATOM 6812 O O . PRO A 1 878 ? 23.779 -10.730 -8.704 1.00 90.56 878 PRO A O 1
ATOM 6815 N N . ALA A 1 879 ? 25.214 -9.090 -8.153 1.00 85.38 879 ALA A N 1
ATOM 6816 C CA . ALA A 1 879 ? 26.070 -9.185 -9.336 1.00 85.38 879 ALA A CA 1
ATOM 6817 C C . ALA A 1 879 ? 27.290 -10.107 -9.151 1.00 85.38 879 ALA A C 1
ATOM 6819 O O . ALA A 1 879 ? 28.047 -10.316 -10.096 1.00 85.38 879 ALA A O 1
ATOM 6820 N N . LYS A 1 880 ? 27.530 -10.625 -7.941 1.00 89.69 880 LYS A N 1
ATOM 6821 C CA . LYS A 1 880 ? 28.646 -11.540 -7.676 1.00 89.69 880 LYS A CA 1
ATOM 6822 C C . LYS A 1 880 ? 28.277 -12.955 -8.097 1.00 89.69 880 LYS A C 1
ATOM 6824 O O . LYS A 1 880 ? 27.123 -13.354 -8.012 1.00 89.69 880 LYS A O 1
ATOM 6829 N N . TYR A 1 881 ? 29.287 -13.706 -8.503 1.00 91.19 881 TYR A N 1
ATOM 6830 C CA . TYR A 1 881 ? 29.190 -15.103 -8.892 1.00 91.19 881 TYR A CA 1
ATOM 6831 C C . TYR A 1 881 ? 30.450 -15.831 -8.422 1.00 91.19 881 TYR A C 1
ATOM 6833 O O . TYR A 1 881 ? 31.523 -15.230 -8.317 1.00 91.19 881 TYR A O 1
ATOM 6841 N N . PHE A 1 882 ? 30.320 -17.118 -8.105 1.00 94.12 882 PHE A N 1
ATOM 6842 C CA . PHE A 1 882 ? 31.410 -17.931 -7.564 1.00 94.12 882 PHE A CA 1
ATOM 6843 C C . PHE A 1 882 ? 31.361 -19.344 -8.144 1.00 94.12 882 PHE A C 1
ATOM 6845 O O . PHE A 1 882 ? 30.290 -19.833 -8.501 1.00 94.12 882 PHE A O 1
ATOM 6852 N N . ALA A 1 883 ? 32.509 -20.027 -8.163 1.00 94.25 883 ALA A N 1
ATOM 6853 C CA . ALA A 1 883 ? 32.637 -21.396 -8.679 1.00 94.25 883 ALA A CA 1
ATOM 6854 C C . ALA A 1 883 ? 31.966 -22.478 -7.799 1.00 94.25 883 ALA A C 1
ATOM 6856 O O . ALA A 1 883 ? 32.119 -23.681 -8.009 1.00 94.25 883 ALA A O 1
ATOM 6857 N N . ASN A 1 884 ? 31.271 -22.054 -6.747 1.00 95.88 884 ASN A N 1
ATOM 6858 C CA . ASN A 1 884 ? 30.532 -22.890 -5.814 1.00 95.88 884 ASN A CA 1
ATOM 6859 C C . ASN A 1 884 ? 29.134 -22.314 -5.527 1.00 95.88 884 ASN A C 1
ATOM 6861 O O . ASN A 1 884 ? 28.586 -22.632 -4.479 1.00 95.88 884 ASN A O 1
ATOM 6865 N N . LEU A 1 885 ? 28.592 -21.445 -6.393 1.00 98.00 885 LEU A N 1
ATOM 6866 C CA . LEU A 1 885 ? 27.276 -20.815 -6.231 1.00 98.00 885 LEU A CA 1
ATOM 6867 C C . LEU A 1 885 ? 26.443 -20.962 -7.512 1.00 98.00 885 LEU A C 1
ATOM 6869 O O . LEU A 1 885 ? 26.822 -20.452 -8.568 1.00 98.00 885 LEU A O 1
ATOM 6873 N N . GLY A 1 886 ? 25.319 -21.660 -7.376 1.00 98.38 886 GLY A N 1
ATOM 6874 C CA . GLY A 1 886 ? 24.275 -21.887 -8.368 1.00 98.38 886 GLY A CA 1
ATOM 6875 C C . GLY A 1 886 ? 22.892 -21.566 -7.792 1.00 98.38 886 GLY A C 1
ATOM 6876 O O . GLY A 1 886 ? 22.735 -20.615 -7.022 1.00 98.38 886 GLY A O 1
ATOM 6877 N N . PHE A 1 887 ? 21.865 -22.318 -8.194 1.00 98.69 887 PHE A N 1
ATOM 6878 C CA . PHE A 1 887 ? 20.482 -22.119 -7.742 1.00 98.69 887 PHE A CA 1
ATOM 6879 C C . PHE A 1 887 ? 19.576 -23.306 -8.101 1.00 98.69 887 PHE A C 1
ATOM 6881 O O . PHE A 1 887 ? 19.899 -24.119 -8.971 1.00 98.69 887 PHE A O 1
ATOM 6888 N N . ARG A 1 888 ? 18.398 -23.355 -7.474 1.00 98.31 888 ARG A N 1
ATOM 6889 C CA . ARG A 1 888 ? 17.263 -24.195 -7.880 1.00 98.31 888 ARG A CA 1
ATOM 6890 C C . ARG A 1 888 ? 15.993 -23.360 -7.979 1.00 98.31 888 ARG A C 1
ATOM 6892 O O . ARG A 1 888 ? 15.932 -22.250 -7.449 1.00 98.31 888 ARG A O 1
ATOM 6899 N N . LEU A 1 889 ? 14.979 -23.894 -8.651 1.00 98.62 889 LEU A N 1
ATOM 6900 C CA . LEU A 1 889 ? 13.728 -23.181 -8.895 1.00 98.62 889 LEU A CA 1
ATOM 6901 C C . LEU A 1 889 ? 12.564 -23.697 -8.063 1.00 98.62 889 LEU A C 1
ATOM 6903 O O . LEU A 1 889 ? 12.496 -24.874 -7.701 1.00 98.62 889 LEU A O 1
ATOM 6907 N N . VAL A 1 890 ? 11.597 -22.809 -7.852 1.00 98.56 890 VAL A N 1
ATOM 6908 C CA . VAL A 1 890 ? 10.238 -23.171 -7.463 1.00 98.56 890 VAL A CA 1
ATOM 6909 C C . VAL A 1 890 ? 9.233 -22.689 -8.503 1.00 98.56 890 VAL A C 1
ATOM 6911 O O . VAL A 1 890 ? 9.523 -21.800 -9.304 1.00 98.56 890 VAL A O 1
ATOM 6914 N N . LYS A 1 891 ? 8.048 -23.297 -8.490 1.00 96.38 891 LYS A N 1
ATOM 6915 C CA . LYS A 1 891 ? 6.892 -22.913 -9.297 1.00 96.38 891 LYS A CA 1
ATOM 6916 C C . LYS A 1 891 ? 5.648 -22.893 -8.415 1.00 96.38 891 LYS A C 1
ATOM 6918 O O . LYS A 1 891 ? 5.404 -23.849 -7.673 1.00 96.38 891 LYS A O 1
ATOM 6923 N N . GLU A 1 892 ? 4.838 -21.846 -8.514 1.00 89.00 892 GLU A N 1
ATOM 6924 C CA . GLU A 1 892 ? 3.527 -21.841 -7.852 1.00 89.00 892 GLU A CA 1
ATOM 6925 C C . GLU A 1 892 ? 2.599 -22.902 -8.487 1.00 89.00 892 GLU A C 1
ATOM 6927 O O . GLU A 1 892 ? 2.722 -23.149 -9.695 1.00 89.00 892 GLU A O 1
ATOM 6932 N N . PRO A 1 893 ? 1.747 -23.603 -7.707 1.00 80.50 893 PRO A N 1
ATOM 6933 C CA . PRO A 1 893 ? 0.976 -24.746 -8.192 1.00 80.50 893 PRO A CA 1
ATOM 6934 C C . PRO A 1 893 ? 0.102 -24.497 -9.416 1.00 80.50 893 PRO A C 1
ATOM 6936 O O . PRO A 1 893 ? -0.594 -23.461 -9.452 1.00 80.50 893 PRO A O 1
#

Sequence (893 aa):
MKHRLMFACFFGVFVFLTIPSAVLAAVIWCNPGNKGSCDGTTRATGYRTLWQAMATMSPNDELIIVNGDWRQMEGMTISDADHMPPDGADGYTRVRAETDWGVKLPHIHIDTGKPHGFMEFRGFVFDNRFMKNGAAHHVYNMHHTKFIRCGFLAHGLKGNNHCMGFGNSDYNDRSKSSYNLMEECIAWGSGRYMLISWNGEKNIFRRCLVRHDYNDAQQIFNFRAYACDQTIYQNCISIDSDRIEHYAKPLSGESGGFWVGDQYGANGNVVDGCISIKDIQLPYYISGSEGKGQNVVKDSIALDVTVPGEPTLSAFVLKSNTNVIASNLLGIKAFNKSQDGFYGKKGGTLTVADSILRDVGNVGLRANQTANNNHYQAGQCVLADRNKGLAKLKGMFFCWGSGSTDYDPLQNGLKYPVRIEQDSPLASAGQDGERCGPEILKKIGVSGTLYGEPGWDKVTDENLWPFPNEKKIWELMRETVDGVSGIYGFCGDWQTLTNYIWGYFGNTVPPFNVQAIPGDGTVSLSWDAPPEITLKTITGFNVYEVKNGARTLMGGTVTGNQTYSKTISGLVSGRQYEFAVASIDKAKGESGLSYIVKVIPKRIEELSPKKTVSDKTARTGKNVDDSADPSVKDLPVGTEKKNDDVVRVEASPAKKFTNRLGMKFVLISPGTFEMGLLSDGQNQTNGAAPHRVVLTKGFYMQETEVSQGQWKALMGADPSFFKNCGGDCPVEQVSWNETQVFIEKLNDLEKTDVYRLPTEAEWEYACRAGTKTPFSFGECLSTAHANYCGHYPLDGCEKGLYREKPVSMKEFSPNEWGLTGMYGNVWEWCQDWFGPYSGGVLTDPKGPSSGKLRVFRGGGWNSYAKACRSGNRGGAEPAKYFANLGFRLVKEP

pLDDT: mean 78.82, std 20.67, range [22.83, 98.81]

Foldseek 3Di:
DDDDDDDDDDDDDDDPPPDPPPPPAAEFEAELPAPDAADRRDPNNHHNALLVRQQPGDAQHEYEYEFDECQPPPRQEQAEPSSDHAAHDPAAHEYEYPAALRYEGQAAHYDHVEAGERYEYGRYEYANPSPPQQAAHEHELYEHYEYESYEWEGFPEADQGEGYEFEYPDLVDQCSREQYEYENYEFEAEDQEHYEYYSHEQYEYFQYEYEYFEYAYQEHEDYYYHNYEQYEYWAYEYDQNQPQVRYPDPHHLHYWYYEAEDESAYANYEYYLYEYELIAAAHAHYEYAAPHYEYEYELYEAYDPDHPPDQGHASHEYEDSEEYEYAQYEEEQGGHDPDANYDYDPHYAYEYFLEEYYNHEANANAGPDYAADEYYPYDDPDDDDPPDPPVPPPDDDHPDRPQHDNDDCLVAWPLAQQDTFLPGPQCQRTPPRHHRHHHNFFTAADPPDTRPPPRGGDRDPHTCPPPPPQVVSLVVNQDYYPSRDDADQCNHPDDGPLCSRGPVSPAQRFFEPWDWDAEAQKIKIFTDQHPPVSLVFWFWKWKFWADPRDTDTFPDIGGHRQDGMDMGGRHDAPDKTWMWMWTQGPVRGIGGTYDIDIDGHHHPVRVDDDDDDDDDDDDDDDDDDDDDDDDDDDDDDDDDDDDDDDDDDQDDDFDWDADPLRFIWTKDAWAKDWAWDDPPVDDDFPFAHTFMETEPAIWIWTQEAQWQLSCCVQVVDQPAPCPPQDRQWHGFQDFLVNVVVSQVSSCVVRVHNFKDFAALVRLLCLQCVPHPEQGLVHPWDACQAEQAQQCAIPPPYHRYDQPVAAHGQVSHAGHSRNHTQLAAAAWAFGQAADDHDPHYYHYSDRYDPDHQWTKTAQHYNHHHNNCRGSRGIDTDGRPGTDNRHGHIMMGGD